Protein AF-A0A8J1VMK1-F1 (afdb_monomer)

Radius of gyration: 32.31 Å; Cα contacts (8 Å, |Δi|>4): 1874; chains: 1; bounding box: 85×98×77 Å

Foldseek 3Di:
DDDDDDDDDDDLAWWFPDPLQDDQDAAPVRQKTKDKDWAFFPLVVLVVVLVVVPGDRRTGGSRNSQVSLCVVPPPLSLVVTFIFIWMWMAGNVQQKIKTDGAQLQLQWKKWFADPPRDTDIDSDPLVVLVVPDFWDAPLVCLQLVCLQAAQDHRTPRMGTQFHQKMWMDHVVGFIDIFHQDDDDFFFLPDDDPDDLVRLLQLLLVLLLVLLQRQQEIQFAEAAEFFLAPLSLLSLLSVLVCLVVVNHHRHNDDSPAFHEYFYEAEPVVLVQGRVVSRVVSCVVSVHHYDYYYDYQQQLLVQLLVLLVLLVHFFLFSLLSVLLVRLLVCLVVRAQEYAYRALLCLLQVQDLLLPLLLLCDDGPPPPDDNVVSVVVSVVSLVVVVVVLVLLQFDQPPQADDLLRNRSLLSVSCRQRDHLVQWDPVSCVVCVLHHSSLSLVLNDDLFLSLCSNGTDRSSLSSSRSCSRGNRNSPCSRSNHDRSNCSSNHHYDYSSPRCVSSSSSSHDISCCQWPDPVPRDIDGSNSSLSSSVVRGDPSNSPDRDDDSGDRQFAACPTSNVVSLPVQLDPVLQVVSVTGDNVSLVVLSCQSQLNDDPDDPPPDDDDDPDDDCDDPDDDDPRTHDSNSSSVSSSSSSVSSCQDPVVCVVSVDHNDDDDDDDDDPDDDDDDDDRDDPWSWRFFKAWAADPPDDDDAAFDWDQKGKIAHDPSTSFHAWIWMWFAQDLQKIKIWIAGDQFATADQQQFPFPGRTAIWGFNDDDRPQQKTKIWRDQDPPCRVQPVQQKTKIWIFHRNIHTKIWIWMARHPVGDIDTDKIFSPSGAWTDTPQAIKGKIFADPQKFKAKDWPALDDSHQAQHKDKDACADPVRDGCVPHPVNVGDDIKIKIGGHPPDDQDKIKIKGWSHNAIKMKDRNNSPNDPPGGMIMIDGRHHIGMMMMGIGSDPVVVVVVVCSGSPPPPPPPPVCVCVLVPVDDDDDDDDPDPVVCVVCVVVVCVVVVPDPSDDSPVVVVDVVDDDDDDPDDDWDWDADPVPRDIDTDDDDDDDDDDDDDDDDD

Solvent-accessible surface area (backbone atoms only — not comparable to full-atom values): 58786 Å² total; per-residue (Å²): 131,90,86,84,86,86,85,86,67,86,84,82,78,42,52,38,83,54,81,64,46,52,58,65,38,62,42,95,86,63,47,37,39,34,40,67,48,71,48,46,46,63,39,68,64,54,47,53,56,41,43,76,73,68,54,78,76,90,48,74,24,41,67,56,49,58,57,56,36,32,76,73,48,45,91,59,27,67,70,73,61,49,56,42,26,20,35,40,38,39,32,65,88,75,43,35,36,37,37,38,28,19,66,62,20,52,29,51,41,34,36,34,72,47,81,96,71,38,82,44,76,33,66,48,76,73,61,42,49,84,76,73,54,78,72,45,76,22,64,65,26,54,62,34,37,26,32,40,29,40,47,44,32,60,36,55,76,38,31,45,63,54,46,10,22,33,37,37,32,39,84,96,54,52,58,45,78,46,59,61,47,76,92,72,62,57,50,64,83,61,82,82,84,76,53,70,68,58,53,28,50,49,51,31,51,36,48,52,50,34,45,57,49,68,31,63,39,69,37,38,51,35,30,43,37,49,55,48,53,51,20,34,33,52,53,22,48,52,46,48,36,45,74,71,69,75,46,59,48,18,59,47,58,93,86,58,63,53,42,31,39,34,58,27,44,55,72,90,62,75,63,46,38,41,69,54,23,47,54,51,30,60,76,61,66,35,45,74,47,73,46,78,52,46,63,57,60,44,44,76,35,38,68,64,34,38,68,47,40,73,56,71,55,68,60,54,36,35,31,53,42,27,58,47,27,45,53,47,37,78,71,69,27,43,32,30,40,40,40,57,46,40,43,56,62,26,45,46,53,79,61,43,52,36,22,46,44,72,49,78,53,102,78,55,89,66,61,66,69,63,34,53,49,49,27,52,54,45,49,52,53,50,46,53,51,38,44,73,62,38,28,57,66,86,63,65,56,85,49,96,69,68,43,46,55,42,67,26,61,78,47,16,71,52,60,57,60,86,63,35,18,70,71,53,35,66,76,50,66,78,69,54,42,65,54,40,56,56,35,54,49,54,58,64,59,46,42,34,39,67,75,32,34,42,51,37,58,35,42,34,49,53,42,45,69,13,43,39,37,44,36,46,31,34,41,70,30,47,34,29,19,46,74,47,62,24,49,70,43,46,43,49,62,30,67,69,38,37,55,54,50,40,64,51,60,68,62,46,23,46,27,76,67,87,80,86,50,71,38,58,23,36,39,55,48,66,34,36,49,94,39,47,54,70,68,44,66,70,54,75,86,75,81,93,56,48,76,82,77,75,52,82,89,28,53,52,43,56,50,44,60,68,36,61,35,67,68,48,38,52,67,66,68,52,45,34,54,70,60,52,52,51,28,50,34,38,29,57,32,56,81,77,81,72,75,75,91,82,74,96,74,88,84,82,86,88,80,85,76,89,84,80,72,95,56,92,65,56,41,36,47,38,29,39,29,52,46,45,34,50,30,44,54,27,45,70,63,33,73,67,39,22,70,78,68,74,54,77,75,73,86,74,79,86,72,79,81,74,86,82,72,95,72,88,76,83,77,59,66,65,84,75,57,44,40,74,58,42,38,49,34,73,56,92,90,54,85,79,78,52,59,70,39,69,36,46,57,49,64,34,27,31,28,97,84,23,86,60,58,70,28,39,40,35,41,32,23,65,44,55,51,25,40,33,43,36,37,30,34,79,97,12,52,74,50,68,62,74,51,56,60,52,87,67,68,49,45,55,25,36,29,67,39,60,39,82,89,67,28,35,36,32,34,40,60,30,81,56,77,100,56,41,70,66,52,73,79,56,37,49,50,35,41,40,38,36,32,71,48,42,59,26,47,31,38,31,38,24,69,49,89,80,76,58,71,45,78,77,44,32,36,30,83,74,41,18,38,25,36,36,91,60,22,33,33,40,30,32,42,54,67,84,67,41,29,30,35,57,49,47,105,56,85,53,59,66,60,39,71,56,33,72,46,80,42,61,40,53,50,101,85,71,52,36,38,89,82,73,46,36,78,78,61,65,63,63,33,41,36,40,36,70,44,91,92,62,80,91,63,67,18,38,31,46,36,53,70,56,65,40,47,30,39,39,33,34,39,39,72,64,58,50,99,88,67,54,41,32,40,41,37,35,47,48,30,18,44,53,41,37,42,37,52,22,89,35,69,72,50,42,52,51,54,48,32,54,40,48,36,63,75,71,73,68,54,85,78,47,54,53,66,84,44,61,90,68,88,85,74,99,76,84,83,94,52,68,72,61,54,62,68,48,42,76,58,49,32,67,72,68,73,48,60,87,69,65,74,70,81,66,62,67,54,56,78,73,50,76,96,76,89,86,92,79,90,80,83,61,72,52,64,46,90,91,74,74,51,74,49,77,62,81,92,78,88,85,74,93,75,90,76,91,80,79,91,84,135

Sequence (1047 aa):
MACFIALAHCRLAINDLTPDGEQPLHSPERNIHAVVNGEIYDHETLRATLQASGYTFKGRSDSELVIALYQTHGLNFLASLRGEFALCLYDERSELFIAARDRYGIKPLFWKFGEGGRLEFGAEIKAFLGIGWEPEWDVGAMVDGGWGQDTRTLFKGVNKLRPGCYLTCRIGGTPEIRQYWDMDYPDKRAAETRKEEEMIAGVRKHLIEAVRLRLCADVPVGIYLSGGIDSSALAGIAAHLVREGGATMGSQASSDQVCCFSIGFDQASGFDESEIAQRTAEFLGVKFVKVHMGEAELAGRFEDAVYHIEHHNQDLNFVGKYALSELPRQHGYKVVLTGEGADEQFAGYPTYLPDYLREPDGWLKMEDEKRAKLVTEHDEAIKAFYQALGGTTRYFGPNKLNSLSTPAWMLAFTPPLAFFAPWVRDQFSSVNALDTVTNNLDGIALDRIMRRWHPLHSALYVWTKGHLANQFLSCLGDRVEMAHSVEARTPFLDHVLSGYVNSLPPNLKIRADGKGGYIEKFALREAVRPFVTTEIYERRKHAYAAPTQYSRDGPIRILLDRLITRDNVEALGFLDWEVVREMMGNAFGDADVEADADAGVGANGHARGNVNGDTNGEGNVYAWRMILIVAEITDWSGADCSVRTGQSLQLQPPQEPPPSSSTKYYTPAMPIVERDLTSFTLPTDHSIPKAGSSLPHFTLVSSPNATYKDFAWTLSFPLANTYRIVLTGPKRPQPPQDNVILRYKPIPFKVVSLDPTRHTAVFAFPKAGRDDFDGAGGRSRELRLDWSDQLVLSIWESESEPKSYTRLFGDVPVRSYALTEQGIMRHYNIDRSRLHLGLGERAAPLDLTGRSFQMHGTDAAMYDTYENDPLYKHTPFLISTPRGGGTRSSTYAVYHPTNSFAVWDVNRLADVPSTNFMTFTQDYGGLEEWVMVGKGVKEIVRTFAEIVGKPRLVGRDWLGYLASTMSLAESDHPPAQNLLGEWPSLCRKYDIPCSAMFVSDLLHAAFGNNQLSKLSSGYTVDEKTGNRYVFYLNKKDRKSTRLNSSH

Mean predicted aligned error: 14.87 Å

Structure (mmCIF, N/CA/C/O backbone):
data_AF-A0A8J1VMK1-F1
#
_entry.id   AF-A0A8J1VMK1-F1
#
loop_
_atom_site.group_PDB
_atom_site.id
_atom_site.type_symbol
_atom_site.label_atom_id
_atom_site.label_alt_id
_atom_site.label_comp_id
_atom_site.label_asym_id
_atom_site.label_entity_id
_atom_site.label_seq_id
_atom_site.pdbx_PDB_ins_code
_atom_site.Cartn_x
_atom_site.Cartn_y
_atom_site.Cartn_z
_atom_site.occupancy
_atom_site.B_iso_or_equiv
_atom_site.auth_seq_id
_atom_site.auth_comp_id
_atom_site.auth_asym_id
_atom_site.auth_atom_id
_atom_site.pdbx_PDB_model_num
ATOM 1 N N . MET A 1 1 ? -31.924 4.574 -21.785 1.00 42.09 1 MET A N 1
ATOM 2 C CA . MET A 1 1 ? -31.649 3.245 -21.201 1.00 42.09 1 MET A CA 1
ATOM 3 C C . MET A 1 1 ? -31.925 3.328 -19.712 1.00 42.09 1 MET A C 1
ATOM 5 O O . MET A 1 1 ? -31.598 4.353 -19.129 1.00 42.09 1 MET A O 1
ATOM 9 N N . ALA A 1 2 ? -32.583 2.333 -19.118 1.00 48.62 2 ALA A N 1
ATOM 10 C CA . ALA A 1 2 ? -32.664 2.244 -17.661 1.00 48.62 2 ALA A CA 1
ATOM 11 C C . ALA A 1 2 ? -31.283 1.820 -17.139 1.00 48.62 2 ALA A C 1
ATOM 13 O O . ALA A 1 2 ? -30.710 0.869 -17.667 1.00 48.62 2 ALA A O 1
ATOM 14 N N . CYS A 1 3 ? -30.731 2.558 -16.178 1.00 61.62 3 CYS A N 1
ATOM 15 C CA . CYS A 1 3 ? -29.519 2.151 -15.478 1.00 61.62 3 CYS A CA 1
ATOM 16 C C . CYS A 1 3 ? -29.941 1.239 -14.322 1.00 61.62 3 CYS A C 1
ATOM 18 O O . CYS A 1 3 ? -30.835 1.600 -13.558 1.00 61.62 3 CYS A O 1
ATOM 20 N N . PHE A 1 4 ? -29.350 0.050 -14.239 1.00 77.81 4 PHE A N 1
ATOM 21 C CA . PHE A 1 4 ? -29.630 -0.923 -13.187 1.00 77.81 4 PHE A CA 1
ATOM 22 C C . PHE A 1 4 ? -28.395 -1.072 -12.31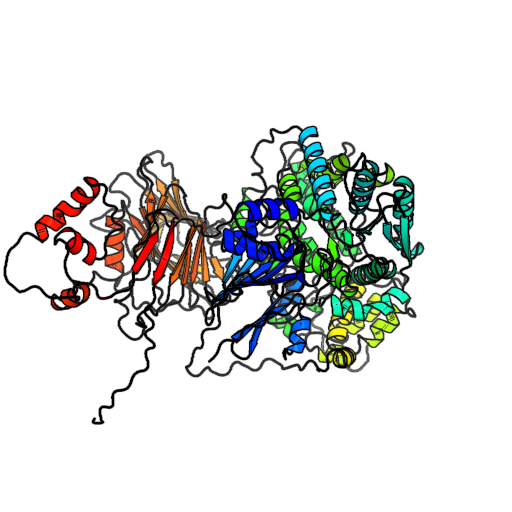0 1.00 77.81 4 PHE A C 1
ATOM 24 O O . PHE A 1 4 ? -27.276 -1.117 -12.819 1.00 77.81 4 PHE A O 1
ATOM 31 N N . ILE A 1 5 ? -28.613 -1.162 -11.001 1.00 87.75 5 ILE A N 1
ATOM 32 C CA . ILE A 1 5 ? -27.562 -1.370 -10.008 1.00 87.75 5 ILE A CA 1
ATOM 33 C C . ILE A 1 5 ? -27.861 -2.674 -9.288 1.00 87.75 5 ILE A C 1
ATOM 35 O O . ILE A 1 5 ? -29.003 -2.935 -8.910 1.00 87.75 5 ILE A O 1
ATOM 39 N N . ALA A 1 6 ? -26.826 -3.488 -9.116 1.00 91.62 6 ALA A N 1
ATOM 40 C CA . ALA A 1 6 ? -26.886 -4.734 -8.378 1.00 91.62 6 ALA A CA 1
ATOM 41 C C . ALA A 1 6 ? -25.743 -4.759 -7.364 1.00 91.62 6 ALA A C 1
ATOM 43 O O . ALA A 1 6 ? -24.586 -4.554 -7.724 1.00 91.62 6 ALA A O 1
ATOM 44 N N . LEU A 1 7 ? -26.085 -5.012 -6.103 1.00 94.62 7 LEU A N 1
ATOM 45 C CA . LEU A 1 7 ? -25.136 -5.310 -5.037 1.00 94.62 7 LEU A CA 1
ATOM 46 C C . LEU A 1 7 ? -25.435 -6.724 -4.548 1.00 94.62 7 LEU A C 1
ATOM 48 O O . LEU A 1 7 ? -26.581 -7.034 -4.222 1.00 94.62 7 LEU A O 1
ATOM 52 N N . ALA A 1 8 ? -24.413 -7.571 -4.512 1.00 94.19 8 ALA A N 1
ATOM 53 C CA . ALA A 1 8 ? -24.503 -8.944 -4.037 1.00 94.19 8 ALA A CA 1
ATOM 54 C C . ALA A 1 8 ? -23.450 -9.172 -2.952 1.00 94.19 8 ALA A C 1
ATOM 56 O O . ALA A 1 8 ? -22.372 -8.580 -2.993 1.00 94.19 8 ALA A O 1
ATOM 57 N N . HIS A 1 9 ? -23.770 -10.021 -1.979 1.00 96.12 9 HIS A N 1
ATOM 58 C CA . HIS A 1 9 ? -22.901 -10.293 -0.842 1.00 96.12 9 HIS A CA 1
ATOM 59 C C . HIS A 1 9 ? -23.023 -11.758 -0.414 1.00 96.12 9 HIS A C 1
ATOM 61 O O . HIS A 1 9 ? -24.131 -12.272 -0.262 1.00 96.12 9 HIS A O 1
ATOM 67 N N . CYS A 1 10 ? -21.885 -12.419 -0.196 1.00 94.44 10 CYS A N 1
ATOM 68 C CA . CYS A 1 10 ? -21.809 -13.748 0.406 1.00 94.44 10 CYS A CA 1
ATOM 69 C C . CYS A 1 10 ? -21.276 -13.600 1.834 1.00 94.44 10 CYS A C 1
ATOM 71 O O . CYS A 1 10 ? -20.187 -13.070 2.034 1.00 94.44 10 CYS A O 1
ATOM 73 N N . ARG A 1 11 ? -22.063 -14.009 2.835 1.00 95.44 11 ARG A N 1
ATOM 74 C CA . ARG A 1 11 ? -21.823 -13.631 4.233 1.00 95.44 11 ARG A CA 1
ATOM 75 C C . ARG A 1 11 ? -21.078 -14.704 5.026 1.00 95.44 11 ARG A C 1
ATOM 77 O O . ARG A 1 11 ? -21.621 -15.779 5.268 1.00 95.44 11 ARG A O 1
ATOM 84 N N . LEU A 1 12 ? -19.922 -14.336 5.579 1.00 96.31 12 LEU A N 1
ATOM 85 C CA . LEU A 1 12 ? -19.349 -14.981 6.762 1.00 96.31 12 LEU A CA 1
ATOM 86 C C . LEU A 1 12 ? -19.853 -14.254 8.020 1.00 96.31 12 LEU A C 1
ATOM 88 O O . LEU A 1 12 ? -19.421 -13.150 8.325 1.00 96.31 12 LEU A O 1
ATOM 92 N N . ALA A 1 13 ? -20.814 -14.839 8.739 1.00 96.06 13 ALA A N 1
ATOM 93 C CA . ALA A 1 13 ? -21.380 -14.202 9.932 1.00 96.06 13 ALA A CA 1
ATOM 94 C C . ALA A 1 13 ? -20.422 -14.310 11.139 1.00 96.06 13 ALA A C 1
ATOM 96 O O . ALA A 1 13 ? -20.173 -15.429 11.618 1.00 96.06 13 ALA A O 1
ATOM 97 N N . ILE A 1 14 ? -19.918 -13.153 11.595 1.00 95.56 14 ILE A N 1
ATOM 98 C CA . ILE A 1 14 ? -18.966 -12.976 12.709 1.00 95.56 14 ILE A CA 1
ATOM 99 C C . ILE A 1 14 ? -19.572 -12.110 13.816 1.00 95.56 14 ILE A C 1
ATOM 101 O O . ILE A 1 14 ? -19.680 -12.585 14.940 1.00 95.56 14 ILE A O 1
ATOM 105 N N . ASN A 1 15 ? -19.992 -10.885 13.486 1.00 93.56 15 ASN A N 1
ATOM 106 C CA . ASN A 1 15 ? -20.695 -9.972 14.386 1.00 93.56 15 ASN A CA 1
ATOM 107 C C . ASN A 1 15 ? -22.160 -9.833 13.963 1.00 93.56 15 ASN A C 1
ATOM 109 O O . ASN A 1 15 ? -22.461 -9.587 12.792 1.00 93.56 15 ASN A O 1
ATOM 113 N N . ASP A 1 16 ? -23.062 -10.021 14.929 1.00 94.25 16 ASP A N 1
ATOM 114 C CA . ASP A 1 16 ? -24.509 -10.157 14.766 1.00 94.25 16 ASP A CA 1
ATOM 115 C C . ASP A 1 16 ? -24.919 -11.363 13.912 1.00 94.25 16 ASP A C 1
ATOM 117 O O . ASP A 1 16 ? -25.191 -11.259 12.719 1.00 94.25 16 ASP A O 1
ATOM 121 N N . LEU A 1 17 ? -25.018 -12.541 14.529 1.00 95.31 17 LEU A N 1
ATOM 122 C CA . LEU A 1 17 ? -25.386 -13.783 13.832 1.00 95.31 17 LEU A CA 1
ATOM 123 C C . LEU A 1 17 ? -26.864 -13.859 13.407 1.00 95.31 17 LEU A C 1
ATOM 125 O O . LEU A 1 17 ? -27.291 -14.873 12.851 1.00 95.31 17 LEU A O 1
ATOM 129 N N . THR A 1 18 ? -27.655 -12.823 13.681 1.00 95.50 18 THR A N 1
ATOM 130 C CA . THR A 1 18 ? -29.077 -12.789 13.338 1.00 95.50 18 THR A CA 1
ATOM 131 C C . THR A 1 18 ? -29.293 -12.410 11.861 1.00 95.50 18 THR A C 1
ATOM 133 O O . THR A 1 18 ? -28.364 -11.931 11.192 1.00 95.50 18 THR A O 1
ATOM 136 N N . PRO A 1 19 ? -30.524 -12.578 11.334 1.00 93.50 19 PRO A N 1
ATOM 137 C CA . PRO A 1 19 ? -30.892 -12.082 10.006 1.00 93.50 19 PRO A CA 1
ATOM 138 C C . PRO A 1 19 ? -30.741 -10.563 9.842 1.00 93.50 19 PRO A C 1
ATOM 140 O O . PRO A 1 19 ? -30.679 -10.072 8.719 1.00 93.50 19 PRO A O 1
ATOM 143 N N . ASP A 1 20 ? -30.670 -9.791 10.932 1.00 92.50 20 ASP A N 1
ATOM 144 C CA . ASP A 1 20 ? -30.541 -8.334 10.839 1.00 92.50 20 ASP A CA 1
ATOM 145 C C . ASP A 1 20 ? -29.162 -7.876 10.364 1.00 92.50 20 ASP A C 1
ATOM 147 O O . ASP A 1 20 ? -29.063 -6.787 9.800 1.00 92.50 20 ASP A O 1
ATOM 151 N N . GLY A 1 21 ? -28.138 -8.723 10.491 1.00 92.00 21 GLY A N 1
ATOM 152 C CA . GLY A 1 21 ? -26.821 -8.485 9.904 1.00 92.00 21 GLY A CA 1
ATOM 153 C C . GLY A 1 21 ? -26.667 -8.962 8.451 1.00 92.00 21 GLY A C 1
ATOM 154 O O . GLY A 1 21 ? -25.563 -8.888 7.908 1.00 92.00 21 GLY A O 1
ATOM 155 N N . GLU A 1 22 ? -27.715 -9.506 7.815 1.00 94.75 22 GLU A N 1
ATOM 156 C CA . GLU A 1 22 ? -27.664 -9.851 6.388 1.00 94.75 22 GLU A CA 1
ATOM 157 C C . GLU A 1 22 ? -27.474 -8.605 5.515 1.00 94.75 22 GLU A C 1
ATOM 159 O O . GLU A 1 22 ? -28.005 -7.532 5.801 1.00 94.75 22 GLU A O 1
ATOM 164 N N . GLN A 1 23 ? -26.714 -8.764 4.428 1.00 96.06 23 GLN A N 1
ATOM 165 C CA . GLN A 1 23 ? -26.406 -7.690 3.488 1.00 96.06 23 GLN A CA 1
ATOM 166 C C . GLN A 1 23 ? -26.941 -8.036 2.083 1.00 96.06 23 GLN A C 1
ATOM 168 O O . GLN A 1 23 ? -26.947 -9.221 1.737 1.00 96.06 23 GLN A O 1
ATOM 173 N N . PRO A 1 24 ? -27.349 -7.058 1.247 1.00 96.69 24 PRO A N 1
ATOM 174 C CA . PRO A 1 24 ? -27.127 -5.616 1.391 1.00 96.69 24 PRO A CA 1
ATOM 175 C C . PRO A 1 24 ? -27.840 -4.966 2.580 1.00 96.69 24 PRO A C 1
ATOM 177 O O . PRO A 1 24 ? -29.008 -5.223 2.855 1.00 9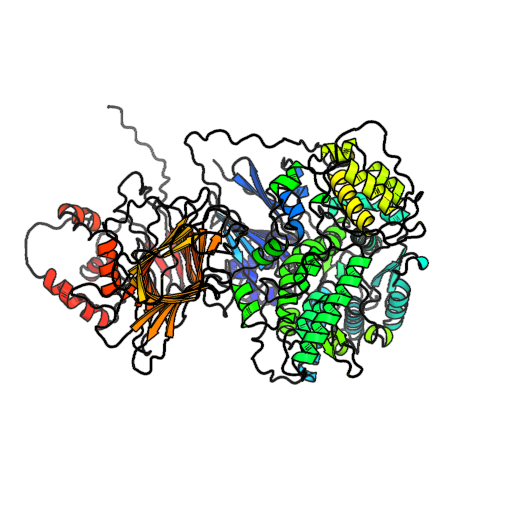6.69 24 PRO A O 1
ATOM 180 N N . LEU A 1 25 ? -27.111 -4.104 3.277 1.00 96.00 25 LEU A N 1
ATOM 181 C CA . LEU A 1 25 ? -27.638 -3.255 4.334 1.00 96.00 25 LEU A CA 1
ATOM 182 C C . LEU A 1 25 ? -28.448 -2.123 3.709 1.00 96.00 25 LEU A C 1
ATOM 184 O O . LEU A 1 25 ? -28.129 -1.649 2.617 1.00 96.00 25 LEU A O 1
ATOM 188 N N . HIS A 1 26 ? -29.471 -1.664 4.423 1.00 95.00 26 HIS A N 1
ATOM 189 C CA . HIS A 1 26 ? -30.363 -0.607 3.962 1.00 95.00 26 HIS A CA 1
ATOM 190 C C . HIS A 1 26 ? -30.549 0.454 5.041 1.00 95.00 26 HIS A C 1
ATOM 192 O O . HIS A 1 26 ? -30.735 0.109 6.208 1.00 95.00 26 HIS A O 1
ATOM 198 N N . SER A 1 27 ? -30.569 1.730 4.647 1.00 93.62 27 SER A N 1
ATOM 199 C CA . SER A 1 27 ? -31.018 2.802 5.542 1.00 93.62 27 SER A CA 1
ATOM 200 C C . SER A 1 27 ? -32.469 2.585 5.990 1.00 93.62 27 SER A C 1
ATOM 202 O O . SER A 1 27 ? -33.232 1.910 5.285 1.00 93.62 27 SER A O 1
ATOM 204 N N . PRO A 1 28 ? -32.901 3.195 7.111 1.00 88.75 28 PRO A N 1
ATOM 205 C CA . PRO A 1 28 ? -34.299 3.159 7.543 1.00 88.75 28 PRO A CA 1
ATOM 206 C C . PRO A 1 28 ? -35.286 3.601 6.450 1.00 88.75 28 PRO A C 1
ATOM 208 O O . PRO A 1 28 ? -36.349 3.003 6.287 1.00 88.75 28 PRO A O 1
ATOM 211 N N . GLU A 1 29 ? -34.917 4.599 5.641 1.00 88.94 29 GLU A N 1
ATOM 212 C CA . GLU A 1 29 ? -35.716 5.083 4.508 1.00 88.94 29 GLU A CA 1
ATOM 213 C C . GLU A 1 29 ? -35.550 4.248 3.224 1.00 88.94 29 GLU A C 1
ATOM 215 O O . GLU A 1 29 ? -36.200 4.544 2.222 1.00 88.94 29 GLU A O 1
ATOM 220 N N . ARG A 1 30 ? -34.695 3.216 3.247 1.00 89.94 30 ARG A N 1
ATOM 221 C CA . ARG A 1 30 ? -34.377 2.285 2.146 1.00 89.94 30 ARG A CA 1
ATOM 222 C C . ARG A 1 30 ? -33.949 2.958 0.840 1.00 89.94 30 ARG A C 1
ATOM 224 O O . ARG A 1 30 ? -34.329 2.506 -0.230 1.00 89.94 30 ARG A O 1
ATOM 231 N N . ASN A 1 31 ? -33.163 4.021 0.954 1.00 92.06 31 ASN A N 1
ATOM 232 C CA . ASN A 1 31 ? -32.619 4.794 -0.167 1.00 92.06 31 ASN A CA 1
ATOM 233 C C . ASN A 1 31 ? -31.080 4.786 -0.215 1.00 92.06 31 ASN A C 1
ATOM 235 O O . ASN A 1 31 ? -30.487 5.404 -1.095 1.00 92.06 31 ASN A O 1
ATOM 239 N N . ILE A 1 32 ? -30.434 4.192 0.790 1.00 95.81 32 ILE A N 1
ATOM 240 C CA . ILE A 1 32 ? -28.989 3.976 0.848 1.00 95.81 32 ILE A CA 1
ATOM 241 C C . ILE A 1 32 ? -28.779 2.486 1.067 1.00 95.81 32 ILE A C 1
ATOM 243 O O . ILE A 1 32 ? -29.403 1.890 1.948 1.00 95.81 32 ILE A O 1
ATOM 247 N N . HIS A 1 33 ? -27.914 1.901 0.250 1.00 96.69 33 HIS A N 1
ATOM 248 C CA . HIS A 1 33 ? -27.690 0.465 0.156 1.00 96.69 33 HIS A CA 1
ATOM 249 C C . HIS A 1 33 ? -26.198 0.214 0.272 1.00 96.69 33 HIS A C 1
ATOM 251 O O . HIS A 1 33 ? -25.437 0.875 -0.427 1.00 96.69 33 HIS A O 1
ATOM 257 N N . ALA A 1 34 ? -25.766 -0.718 1.115 1.00 97.62 34 ALA A N 1
ATOM 258 C CA . ALA A 1 34 ? -24.345 -1.007 1.270 1.00 97.62 34 ALA A CA 1
ATOM 259 C C . ALA A 1 34 ? -24.061 -2.506 1.352 1.00 97.62 34 ALA A C 1
ATOM 261 O O . ALA A 1 34 ? -24.830 -3.262 1.939 1.00 97.62 34 ALA A O 1
ATOM 262 N N . VAL A 1 35 ? -22.931 -2.917 0.788 1.00 98.25 35 VAL A N 1
ATOM 263 C CA . VAL A 1 35 ? -22.286 -4.204 1.058 1.00 98.25 35 VAL A CA 1
ATOM 264 C C . VAL A 1 35 ? -20.875 -3.939 1.571 1.00 98.25 35 VAL A C 1
ATOM 266 O O . VAL A 1 35 ? -20.202 -3.022 1.098 1.00 98.25 35 VAL A O 1
ATOM 269 N N . VAL A 1 36 ? -20.443 -4.709 2.559 1.00 98.06 36 VAL A N 1
ATOM 270 C CA . VAL A 1 36 ? -19.217 -4.514 3.329 1.00 98.06 36 VAL A CA 1
ATOM 271 C C . VAL A 1 36 ? -18.596 -5.885 3.561 1.00 98.06 36 VAL A C 1
ATOM 273 O O . VAL A 1 36 ? -19.183 -6.725 4.238 1.00 98.06 36 VAL A O 1
ATOM 276 N N . ASN A 1 37 ? -17.410 -6.097 2.999 1.00 97.56 37 ASN A N 1
ATOM 277 C CA . ASN A 1 37 ? -16.522 -7.196 3.352 1.00 97.56 37 ASN A CA 1
ATOM 278 C C . ASN A 1 37 ? -15.490 -6.678 4.356 1.00 97.56 37 ASN A C 1
ATOM 280 O O . ASN A 1 37 ? -14.681 -5.825 3.990 1.00 97.56 37 ASN A O 1
ATOM 284 N N . GLY A 1 38 ? -15.512 -7.186 5.586 1.00 95.88 38 GLY A N 1
ATOM 285 C CA . GLY A 1 38 ? -14.562 -6.846 6.643 1.00 95.88 38 GLY A CA 1
ATOM 286 C C . GLY A 1 38 ? -15.235 -6.414 7.942 1.00 95.88 38 GLY A C 1
ATOM 287 O O . GLY A 1 38 ? -16.424 -6.652 8.136 1.00 95.88 38 GLY A O 1
ATOM 288 N N . GLU A 1 39 ? -14.458 -5.776 8.812 1.00 96.94 39 GLU A N 1
ATOM 289 C CA . GLU A 1 39 ? -14.811 -5.505 10.204 1.00 96.94 39 GLU A CA 1
ATOM 290 C C . GLU A 1 39 ? -14.524 -4.044 10.574 1.00 96.94 39 GLU A C 1
ATOM 292 O O . GLU A 1 39 ? -13.427 -3.511 10.344 1.00 96.94 39 GLU A O 1
ATOM 297 N N . ILE A 1 40 ? -15.509 -3.398 11.201 1.00 97.12 40 ILE A N 1
ATOM 298 C CA . ILE A 1 40 ? -15.378 -2.063 11.788 1.00 97.12 40 ILE A CA 1
ATOM 299 C C . ILE A 1 40 ? -15.185 -2.213 13.300 1.00 97.12 40 ILE A C 1
ATOM 301 O O . ILE A 1 40 ? -16.105 -2.498 14.064 1.00 97.12 40 ILE A O 1
ATOM 305 N N . TYR A 1 41 ? -13.956 -1.983 13.748 1.00 95.94 41 TYR A N 1
ATOM 306 C CA . TYR A 1 41 ? -13.568 -2.044 15.150 1.00 95.94 41 TYR A CA 1
ATOM 307 C C . TYR A 1 41 ? -14.057 -0.828 15.940 1.00 95.94 41 TYR A C 1
ATOM 309 O O . TYR A 1 41 ? -14.330 0.239 15.389 1.00 95.94 41 TYR A O 1
ATOM 317 N N . ASP A 1 42 ? -14.122 -0.991 17.266 1.00 90.50 42 ASP A N 1
ATOM 318 C CA . ASP A 1 42 ? -14.670 0.016 18.192 1.00 90.50 42 ASP A CA 1
ATOM 319 C C . ASP A 1 42 ? -16.128 0.401 17.850 1.00 90.50 42 ASP A C 1
ATOM 321 O O . ASP A 1 42 ? -16.596 1.518 18.094 1.00 90.50 42 ASP A O 1
ATOM 325 N N . HIS A 1 43 ? -16.868 -0.551 17.263 1.00 90.94 43 HIS A N 1
ATOM 326 C CA . HIS A 1 43 ? -18.217 -0.317 16.761 1.00 90.94 43 HIS A CA 1
ATOM 327 C C . HIS A 1 43 ? -19.213 0.054 17.861 1.00 90.94 43 HIS A C 1
ATOM 329 O O . HIS A 1 43 ? -20.165 0.776 17.581 1.00 90.94 43 HIS A O 1
ATOM 335 N N . GLU A 1 44 ? -19.016 -0.390 19.105 1.00 89.88 44 GLU A N 1
ATOM 336 C CA . GLU A 1 44 ? -19.896 -0.037 20.227 1.00 89.88 44 GLU A CA 1
ATOM 337 C C . GLU A 1 44 ? -19.830 1.463 20.551 1.00 89.88 44 GLU A C 1
ATOM 339 O O . GLU A 1 44 ? -20.869 2.112 20.699 1.00 89.88 44 GLU A O 1
ATOM 344 N N . THR A 1 45 ? -18.623 2.038 20.577 1.00 91.25 45 THR A N 1
ATOM 345 C CA . THR A 1 45 ? -18.400 3.473 20.812 1.00 91.25 45 THR A CA 1
ATOM 346 C C . THR A 1 45 ? -18.982 4.314 19.674 1.00 91.25 45 THR A C 1
ATOM 348 O O . THR A 1 45 ? -19.693 5.301 19.911 1.00 91.25 45 THR A O 1
ATOM 351 N N . LEU A 1 46 ? -18.730 3.906 18.425 1.00 91.44 46 LEU A N 1
ATOM 352 C CA . LEU A 1 46 ? -19.274 4.573 17.238 1.00 91.44 46 LEU A CA 1
ATOM 353 C C . LEU A 1 46 ? -20.805 4.509 17.218 1.00 91.44 46 LEU A C 1
ATOM 355 O O . LEU A 1 46 ? -21.472 5.523 17.007 1.00 91.44 46 LEU A O 1
ATOM 359 N N . ARG A 1 47 ? -21.372 3.338 17.512 1.00 94.19 47 ARG A N 1
ATOM 360 C CA . ARG A 1 47 ? -22.818 3.116 17.594 1.00 94.19 47 ARG A CA 1
ATOM 361 C C . ARG A 1 47 ? -23.464 4.003 18.649 1.00 94.19 47 ARG A C 1
ATOM 363 O O . ARG A 1 47 ? -24.439 4.676 18.328 1.00 94.19 47 ARG A O 1
ATOM 370 N N . ALA A 1 48 ? -22.910 4.066 19.860 1.00 93.50 48 ALA A N 1
ATOM 371 C CA . ALA A 1 48 ? -23.427 4.928 20.923 1.00 93.50 48 ALA A CA 1
ATOM 372 C C . ALA A 1 48 ? -23.438 6.411 20.503 1.00 93.50 48 ALA A C 1
ATOM 374 O O . ALA A 1 48 ? -24.420 7.121 20.731 1.00 93.50 48 ALA A O 1
ATOM 375 N N . THR A 1 49 ? -22.382 6.864 19.821 1.00 91.94 49 THR A N 1
ATOM 376 C CA . THR A 1 49 ? -22.272 8.238 19.298 1.00 91.94 49 THR A CA 1
ATOM 377 C C . THR A 1 49 ? -23.333 8.535 18.229 1.00 91.94 49 THR A C 1
ATOM 379 O O . THR A 1 49 ? -23.967 9.595 18.239 1.00 91.94 49 THR A O 1
ATOM 382 N N . LEU A 1 50 ? -23.575 7.589 17.321 1.00 92.50 50 LEU A N 1
ATOM 383 C CA . LEU A 1 50 ? -24.551 7.730 16.235 1.00 92.50 50 LEU A CA 1
ATOM 384 C C . LEU A 1 50 ? -26.000 7.627 16.732 1.00 92.50 50 LEU A C 1
ATOM 386 O O . LEU A 1 50 ? -26.859 8.380 16.275 1.00 92.50 50 LEU A O 1
ATOM 390 N N . GLN A 1 51 ? -26.262 6.775 17.726 1.00 93.69 51 GLN A N 1
ATOM 391 C CA . GLN A 1 51 ? -27.555 6.709 18.417 1.00 93.69 51 GLN A CA 1
ATOM 392 C C . GLN A 1 51 ? -27.872 8.021 19.135 1.00 93.69 51 GLN A C 1
ATOM 394 O O . GLN A 1 51 ? -28.983 8.534 19.014 1.00 93.69 51 GLN A O 1
ATOM 399 N N . ALA A 1 52 ? -26.889 8.610 19.825 1.00 91.00 52 ALA A N 1
ATOM 400 C CA . ALA A 1 52 ? -27.044 9.923 20.451 1.00 91.00 52 ALA A CA 1
ATOM 401 C C . ALA A 1 52 ? -27.321 11.044 19.429 1.00 91.00 52 ALA A C 1
ATOM 403 O O . ALA A 1 52 ? -27.947 12.045 19.770 1.00 91.00 52 ALA A O 1
ATOM 404 N N . SER A 1 53 ? -26.908 10.853 18.172 1.00 85.69 53 SER A N 1
ATOM 405 C CA . SER A 1 53 ? -27.174 11.764 17.050 1.00 85.69 53 SER A CA 1
ATOM 406 C C . SER A 1 53 ? -28.514 11.493 16.344 1.00 85.69 53 SER A C 1
ATOM 408 O O . SER A 1 53 ? -28.861 12.198 15.399 1.00 85.69 53 SER A O 1
ATOM 410 N N . GLY A 1 54 ? -29.286 10.499 16.804 1.00 89.31 54 GLY A N 1
ATOM 411 C CA . GLY A 1 54 ? -30.633 10.188 16.316 1.00 89.31 54 GLY A CA 1
ATOM 412 C C . GLY A 1 54 ? -30.726 9.050 15.294 1.00 89.31 54 GLY A C 1
ATOM 413 O O . GLY A 1 54 ? -31.832 8.757 14.838 1.00 89.31 54 GLY A O 1
ATOM 414 N N . TYR A 1 55 ? -29.622 8.381 14.940 1.00 91.25 55 TYR A N 1
ATOM 415 C CA . TYR A 1 55 ? -29.678 7.224 14.041 1.00 91.25 55 TYR A CA 1
ATOM 416 C C . TYR A 1 55 ? -30.272 6.002 14.757 1.00 91.25 55 TYR A C 1
ATOM 418 O O . TYR A 1 55 ? -29.846 5.629 15.853 1.00 91.25 55 TYR A O 1
ATOM 426 N N . THR A 1 56 ? -31.247 5.350 14.121 1.00 91.62 56 THR A N 1
ATOM 427 C CA . THR A 1 56 ? -31.876 4.129 14.642 1.00 91.62 56 THR A CA 1
ATOM 428 C C . THR A 1 56 ? -31.308 2.916 13.922 1.00 91.62 56 THR A C 1
ATOM 430 O O . THR A 1 56 ? -31.582 2.715 12.743 1.00 91.62 56 THR A O 1
ATOM 433 N N . PHE A 1 57 ? -30.534 2.109 14.643 1.00 93.19 57 PHE A N 1
ATOM 434 C CA . PHE A 1 57 ? -29.970 0.875 14.106 1.00 93.19 57 PHE A CA 1
ATOM 435 C C . PHE A 1 57 ? -31.006 -0.246 14.051 1.00 93.19 57 PHE A C 1
ATOM 437 O O . PHE A 1 57 ? -31.793 -0.409 14.987 1.00 93.19 57 PHE A O 1
ATOM 444 N N . LYS A 1 58 ? -30.963 -1.035 12.977 1.00 92.06 58 LYS A N 1
ATOM 445 C CA . LYS A 1 58 ? -31.781 -2.236 12.807 1.00 92.06 58 LYS A CA 1
ATOM 446 C C . LYS A 1 58 ? -31.198 -3.420 13.577 1.00 92.06 58 LYS A C 1
ATOM 448 O O . LYS A 1 58 ? -31.934 -4.092 14.291 1.00 92.06 58 LYS A O 1
ATOM 453 N N . GLY A 1 59 ? -29.897 -3.661 13.425 1.00 89.88 59 GLY A N 1
ATOM 454 C CA . GLY A 1 59 ? -29.199 -4.810 13.999 1.00 89.88 59 GLY A CA 1
ATOM 455 C C . GLY A 1 59 ? -28.013 -4.402 14.862 1.00 89.88 59 GLY A C 1
ATOM 456 O O . GLY A 1 59 ? -27.819 -3.226 15.183 1.00 89.88 59 GLY A O 1
ATOM 457 N N . ARG A 1 60 ? -27.194 -5.383 15.243 1.00 92.69 60 ARG A N 1
ATOM 458 C CA . ARG A 1 60 ? -25.924 -5.180 15.958 1.00 92.69 60 ARG A CA 1
ATOM 459 C C . ARG A 1 60 ? -24.696 -5.308 15.059 1.00 92.69 60 ARG A C 1
ATOM 461 O O . ARG A 1 60 ? -23.606 -5.022 15.543 1.00 92.69 60 ARG A O 1
ATOM 468 N N . SER A 1 61 ? -24.869 -5.649 13.780 1.00 95.06 61 SER A N 1
ATOM 469 C CA . SER A 1 61 ? -23.762 -5.719 12.821 1.00 95.06 61 SER A CA 1
ATOM 470 C C . SER A 1 61 ? -22.974 -4.407 12.797 1.00 95.06 61 SER A C 1
ATOM 472 O O . SER A 1 61 ? -23.537 -3.314 12.691 1.00 95.06 61 SER A O 1
ATOM 474 N N . ASP A 1 62 ? -21.658 -4.522 12.912 1.00 96.19 62 ASP A N 1
ATOM 475 C CA . ASP A 1 62 ? -20.690 -3.439 12.773 1.00 96.19 62 ASP A CA 1
ATOM 476 C C . ASP A 1 62 ? -20.789 -2.782 11.385 1.00 96.19 62 ASP A C 1
ATOM 478 O O . ASP A 1 62 ? -20.745 -1.558 11.276 1.00 96.19 62 ASP A O 1
ATOM 482 N N . SER A 1 63 ? -21.063 -3.570 10.341 1.00 96.69 63 SER A N 1
ATOM 483 C CA . SER A 1 63 ? -21.203 -3.100 8.959 1.00 96.69 63 SER A CA 1
ATOM 484 C C . SER A 1 63 ? -22.329 -2.066 8.770 1.00 96.69 63 SER A C 1
ATOM 486 O O . SER A 1 63 ? -22.233 -1.211 7.887 1.00 96.69 63 SER A O 1
ATOM 488 N N . GLU A 1 64 ? -23.370 -2.059 9.618 1.00 96.31 64 GLU A N 1
ATOM 489 C CA . GLU A 1 64 ? -24.440 -1.041 9.577 1.00 96.31 64 GLU A CA 1
ATOM 490 C C . GLU A 1 64 ? -23.909 0.378 9.863 1.00 96.31 64 GLU A C 1
ATOM 492 O O . GLU A 1 64 ? -24.478 1.370 9.394 1.00 96.31 64 GLU A O 1
ATOM 497 N N . LEU A 1 65 ? -22.766 0.496 10.552 1.00 96.00 65 LEU A N 1
ATOM 498 C CA . LEU A 1 65 ? -22.102 1.778 10.791 1.00 96.00 65 LEU A CA 1
ATOM 499 C C . LEU A 1 65 ? -21.744 2.509 9.499 1.00 96.00 65 LEU A C 1
ATOM 501 O O . LEU A 1 65 ? -21.728 3.736 9.503 1.00 96.00 65 LEU A O 1
ATOM 505 N N . VAL A 1 66 ? -21.498 1.799 8.393 1.00 96.75 66 VAL A N 1
ATOM 506 C CA . VAL A 1 66 ? -21.213 2.420 7.089 1.00 96.75 66 VAL A CA 1
ATOM 507 C C . VAL A 1 66 ? -22.359 3.331 6.657 1.00 96.75 66 VAL A C 1
ATOM 509 O O . VAL A 1 66 ? -22.125 4.479 6.278 1.00 96.75 66 VAL A O 1
ATOM 512 N N . ILE A 1 67 ? -23.602 2.854 6.765 1.00 95.94 67 ILE A N 1
ATOM 513 C CA . ILE A 1 67 ? -24.791 3.628 6.386 1.00 95.94 67 ILE A CA 1
ATOM 514 C C . ILE A 1 67 ? -24.991 4.790 7.355 1.00 95.94 67 ILE A C 1
ATOM 516 O O . ILE A 1 67 ? -25.185 5.924 6.916 1.00 95.94 67 ILE A O 1
ATOM 520 N N . ALA A 1 68 ? -24.894 4.524 8.658 1.00 95.06 68 ALA A N 1
ATOM 521 C CA . ALA A 1 68 ? -25.085 5.539 9.687 1.00 95.06 68 ALA A CA 1
ATOM 522 C C . ALA A 1 68 ? -24.055 6.679 9.580 1.00 95.06 68 ALA A C 1
ATOM 524 O O . ALA A 1 68 ? -24.411 7.861 9.620 1.00 95.06 68 ALA A O 1
ATOM 525 N N . LEU A 1 69 ? -22.777 6.345 9.377 1.00 93.00 69 LEU A N 1
ATOM 526 C CA . LEU A 1 69 ? -21.707 7.328 9.219 1.00 93.00 69 LEU A CA 1
ATOM 527 C C . LEU A 1 69 ? -21.840 8.088 7.898 1.00 93.00 69 LEU A C 1
ATOM 529 O O . LEU A 1 69 ? -21.652 9.302 7.898 1.00 93.00 69 LEU A O 1
ATOM 533 N N . TYR A 1 70 ? -22.201 7.424 6.794 1.00 93.62 70 TYR A N 1
ATOM 534 C CA . TYR A 1 70 ? -22.440 8.101 5.516 1.00 93.62 70 TYR A CA 1
ATOM 535 C C . TYR A 1 70 ? -23.607 9.091 5.604 1.00 93.62 70 TYR A C 1
ATOM 537 O O . TYR A 1 70 ? -23.470 10.236 5.178 1.00 93.62 70 TYR A O 1
ATOM 545 N N . GLN A 1 71 ? -24.726 8.707 6.226 1.00 89.62 71 GLN A N 1
ATOM 546 C CA . GLN A 1 71 ? -25.845 9.627 6.458 1.00 89.62 71 GLN A CA 1
ATOM 547 C C . GLN A 1 71 ? -25.440 10.841 7.307 1.00 89.62 71 GLN A C 1
ATOM 549 O O . GLN A 1 71 ? -25.930 11.944 7.070 1.00 89.62 71 GLN A O 1
ATOM 554 N N . THR A 1 72 ? -24.534 10.653 8.270 1.00 83.38 72 THR A N 1
ATOM 555 C CA . THR A 1 72 ? -24.107 11.719 9.189 1.00 83.38 72 THR A CA 1
ATOM 556 C C . THR A 1 72 ? -23.036 12.633 8.585 1.00 83.38 72 THR A C 1
ATOM 558 O O . THR A 1 72 ? -23.066 13.847 8.784 1.00 83.38 72 THR A O 1
ATOM 561 N N . HIS A 1 73 ? -22.073 12.070 7.854 1.00 77.00 73 HIS A N 1
ATOM 562 C CA . HIS A 1 73 ? -20.844 12.757 7.441 1.00 77.00 73 HIS A CA 1
ATOM 563 C C . HIS A 1 73 ? -20.681 12.894 5.920 1.00 77.00 73 HIS A C 1
ATOM 565 O O . HIS A 1 73 ? -19.696 13.477 5.458 1.00 77.00 73 HIS A O 1
ATOM 571 N N . GLY A 1 74 ? -21.616 12.368 5.123 1.00 82.50 74 GLY A N 1
ATOM 572 C CA . GLY A 1 74 ? -21.473 12.285 3.671 1.00 82.50 74 GLY A CA 1
ATOM 573 C C . GLY A 1 74 ? -20.200 11.528 3.294 1.00 82.50 74 GLY A C 1
ATOM 574 O O . GLY A 1 74 ? -19.824 10.575 3.965 1.00 82.50 74 GLY A O 1
ATOM 575 N N . LEU A 1 75 ? -19.483 11.983 2.262 1.00 76.06 75 LEU A N 1
ATOM 576 C CA . LEU A 1 75 ? -18.247 11.341 1.782 1.00 76.06 75 LEU A CA 1
ATOM 577 C C . LEU A 1 75 ? -17.095 11.297 2.804 1.00 76.06 75 LEU A C 1
ATOM 579 O O . LEU A 1 75 ? -16.187 10.488 2.641 1.00 76.06 75 LEU A O 1
ATOM 583 N N . ASN A 1 76 ? -17.137 12.099 3.872 1.00 76.69 76 ASN A N 1
ATOM 584 C CA . ASN A 1 76 ? -16.093 12.094 4.903 1.00 76.69 76 ASN A CA 1
ATOM 585 C C . ASN A 1 76 ? -16.220 10.916 5.884 1.00 76.69 76 ASN A C 1
ATOM 587 O O . ASN A 1 76 ? -15.374 10.753 6.760 1.00 76.69 76 ASN A O 1
ATOM 591 N N . PHE A 1 77 ? -17.259 10.085 5.757 1.00 83.62 77 PHE A N 1
ATOM 592 C CA . PHE A 1 77 ? -17.517 8.970 6.669 1.00 83.62 77 PHE A CA 1
ATOM 593 C C . PHE A 1 77 ? -16.360 7.963 6.766 1.00 83.62 77 PHE A C 1
ATOM 595 O O . PHE A 1 77 ? -16.140 7.384 7.829 1.00 83.62 77 PHE A O 1
ATOM 602 N N . LEU A 1 78 ? -15.595 7.789 5.682 1.00 88.19 78 LEU A N 1
ATOM 603 C CA . LEU A 1 78 ? -14.454 6.872 5.615 1.00 88.19 78 LEU A CA 1
ATOM 604 C C . LEU A 1 78 ? -13.351 7.236 6.617 1.00 88.19 78 LEU A C 1
ATOM 606 O O . LEU A 1 78 ? -12.693 6.348 7.161 1.00 88.19 78 LEU A O 1
ATOM 610 N N . ALA A 1 79 ? -13.178 8.530 6.908 1.00 86.50 79 ALA A N 1
ATOM 611 C CA . ALA A 1 79 ? -12.201 8.999 7.884 1.00 86.50 79 ALA A CA 1
ATOM 612 C C . ALA A 1 79 ? -12.529 8.513 9.307 1.00 86.50 79 ALA A C 1
ATOM 614 O O . ALA A 1 79 ? -11.610 8.232 10.077 1.00 86.50 79 ALA A O 1
ATOM 615 N N . SER A 1 80 ? -13.817 8.344 9.628 1.00 87.19 80 SER A N 1
ATOM 616 C CA . SER A 1 80 ? -14.295 7.875 10.936 1.00 87.19 80 SER A CA 1
ATOM 617 C C . SER A 1 80 ? -14.215 6.356 11.114 1.00 87.19 80 SER A C 1
ATOM 619 O O . SER A 1 80 ? -14.325 5.871 12.238 1.00 87.19 80 SER A O 1
ATOM 621 N N . LEU A 1 81 ? -14.037 5.587 10.035 1.00 93.12 81 LEU A N 1
ATOM 622 C CA . LEU A 1 81 ? -13.959 4.129 10.121 1.00 93.12 81 LEU A CA 1
ATOM 623 C C . LEU A 1 81 ? -12.609 3.692 10.694 1.00 93.12 81 LEU A C 1
ATOM 625 O O . LEU A 1 81 ? -11.563 4.044 10.152 1.00 93.12 81 LEU A O 1
ATOM 629 N N . ARG A 1 82 ? -12.619 2.860 11.738 1.00 95.00 82 ARG A N 1
ATOM 630 C CA . ARG A 1 82 ? -11.450 2.118 12.232 1.00 95.00 82 ARG A CA 1
ATOM 631 C C . ARG A 1 82 ? -11.657 0.647 11.912 1.00 95.00 82 ARG A C 1
ATOM 633 O O . ARG A 1 82 ? -12.410 -0.015 12.601 1.00 95.00 82 ARG A O 1
ATOM 640 N N . GLY A 1 83 ? -11.014 0.130 10.876 1.00 95.31 83 GLY A N 1
ATOM 641 C CA . GLY A 1 83 ? -11.336 -1.212 10.409 1.00 95.31 83 GLY A CA 1
ATOM 642 C C . GLY A 1 83 ? -10.480 -1.679 9.253 1.00 95.31 83 GLY A C 1
ATOM 643 O O . GLY A 1 83 ? -9.657 -0.924 8.728 1.00 95.31 83 GLY A O 1
ATOM 644 N N . GLU A 1 84 ? -10.737 -2.917 8.872 1.00 96.19 84 GLU A N 1
ATOM 645 C CA . GLU A 1 84 ? -10.303 -3.553 7.634 1.00 96.19 84 GLU A CA 1
ATOM 646 C C . GLU A 1 84 ? -11.561 -3.808 6.812 1.00 96.19 84 GLU A C 1
ATOM 648 O O . GLU A 1 84 ? -12.504 -4.412 7.311 1.00 96.19 84 GLU A O 1
ATOM 653 N N . PHE A 1 85 ? -11.642 -3.261 5.604 1.00 97.69 85 PHE A N 1
ATOM 654 C CA . PHE A 1 85 ? -12.888 -3.256 4.851 1.00 97.69 85 PHE A CA 1
ATOM 655 C C . PHE A 1 85 ? -12.675 -3.028 3.357 1.00 97.69 85 PHE A C 1
ATOM 657 O O . PHE A 1 85 ? -11.859 -2.215 2.922 1.00 97.69 85 PHE A O 1
ATOM 664 N N . ALA A 1 86 ? -13.508 -3.697 2.575 1.00 98.12 86 ALA A N 1
ATOM 665 C CA . ALA A 1 86 ? -13.846 -3.355 1.209 1.00 98.12 86 ALA A CA 1
ATOM 666 C C . ALA A 1 86 ? -15.364 -3.173 1.162 1.00 98.12 86 ALA A C 1
ATOM 668 O O . ALA A 1 86 ? -16.113 -4.098 1.474 1.00 98.12 86 ALA A O 1
ATOM 669 N N . LEU A 1 87 ? -15.834 -1.977 0.816 1.00 97.69 87 LEU A N 1
ATOM 670 C CA . LEU A 1 87 ? -17.262 -1.659 0.825 1.00 97.69 87 LEU A CA 1
ATOM 671 C C . LEU A 1 87 ? -17.723 -1.071 -0.500 1.00 97.69 87 LEU A C 1
ATOM 673 O O . LEU A 1 87 ? -16.961 -0.395 -1.188 1.00 97.69 87 LEU A O 1
ATOM 677 N N . CYS A 1 88 ? -18.988 -1.310 -0.831 1.00 98.06 88 CYS A N 1
ATOM 678 C CA . CYS A 1 88 ? -19.705 -0.660 -1.919 1.00 98.06 88 CYS A CA 1
ATOM 679 C C . CYS A 1 88 ? -21.016 -0.094 -1.371 1.00 98.06 88 CYS A C 1
ATOM 681 O O . CYS A 1 88 ? -21.788 -0.819 -0.748 1.00 98.06 88 CYS A O 1
ATOM 683 N N . LEU A 1 89 ? -21.275 1.187 -1.612 1.00 97.25 89 LEU A N 1
ATOM 684 C CA . LEU A 1 89 ? -22.466 1.911 -1.192 1.00 97.25 89 LEU A CA 1
ATOM 685 C C . LEU A 1 89 ? -23.129 2.556 -2.408 1.00 97.25 89 LEU A C 1
ATOM 687 O O . LEU A 1 89 ? -22.458 3.124 -3.266 1.00 97.25 89 LEU A O 1
ATOM 691 N N . TYR A 1 90 ? -24.453 2.502 -2.461 1.00 96.56 90 TYR A N 1
ATOM 692 C CA . TYR A 1 90 ? -25.255 3.240 -3.421 1.00 96.56 90 TYR A CA 1
ATOM 693 C C . TYR A 1 90 ? -26.276 4.115 -2.698 1.00 96.56 90 TYR A C 1
ATOM 695 O O . TYR A 1 90 ? -27.045 3.626 -1.871 1.00 96.56 90 TYR A O 1
ATOM 703 N N . ASP A 1 91 ? -26.274 5.404 -3.019 1.00 93.81 91 ASP A N 1
ATOM 704 C CA . ASP A 1 91 ? -27.256 6.380 -2.558 1.00 93.81 91 ASP A CA 1
ATOM 705 C C . ASP A 1 91 ? -28.194 6.746 -3.712 1.00 93.81 91 ASP A C 1
ATOM 707 O O . ASP A 1 91 ? -27.815 7.446 -4.654 1.00 93.81 91 ASP A O 1
ATOM 711 N N . GLU A 1 92 ? -29.441 6.283 -3.616 1.00 92.31 92 GLU A N 1
ATOM 712 C CA . GLU A 1 92 ? -30.471 6.485 -4.634 1.00 92.31 92 GLU A CA 1
ATOM 713 C C . GLU A 1 92 ? -30.832 7.961 -4.818 1.00 92.31 92 GLU A C 1
ATOM 715 O O . GLU A 1 92 ? -31.194 8.375 -5.917 1.00 92.31 92 GLU A O 1
ATOM 720 N N . ARG A 1 93 ? -30.742 8.778 -3.759 1.00 86.38 93 ARG A N 1
ATOM 721 C CA . ARG A 1 93 ? -31.157 10.190 -3.827 1.00 86.38 93 ARG A CA 1
ATOM 722 C C . ARG A 1 93 ? -30.161 11.033 -4.603 1.00 86.38 93 ARG A C 1
ATOM 724 O O . ARG A 1 93 ? -30.558 11.993 -5.259 1.00 86.38 93 ARG A O 1
ATOM 731 N N . SER A 1 94 ? -28.879 10.707 -4.480 1.00 83.06 94 SER A N 1
ATOM 732 C CA . SER A 1 94 ? -27.796 11.410 -5.167 1.00 83.06 94 SER A CA 1
ATOM 733 C C . SER A 1 94 ? -27.321 10.695 -6.436 1.00 83.06 94 SER A C 1
ATOM 735 O O . SER A 1 94 ? -26.426 11.214 -7.110 1.00 83.06 94 SER A O 1
ATOM 737 N N . GLU A 1 95 ? -27.924 9.541 -6.756 1.00 86.94 95 GLU A N 1
ATOM 738 C CA . GLU A 1 95 ? -27.526 8.631 -7.838 1.00 86.94 95 GLU A CA 1
ATOM 739 C C . GLU A 1 95 ? -26.017 8.348 -7.803 1.00 86.94 95 GLU A C 1
ATOM 741 O O . GLU A 1 95 ? -25.337 8.339 -8.834 1.00 86.94 95 GLU A O 1
ATOM 746 N N . LEU A 1 96 ? -25.484 8.175 -6.589 1.00 86.25 96 LEU A N 1
ATOM 747 C CA . LEU A 1 96 ? -24.055 8.099 -6.315 1.00 86.25 96 LEU A CA 1
ATOM 748 C C . LEU A 1 96 ? -23.676 6.701 -5.848 1.00 86.25 96 LEU A C 1
ATOM 750 O O . LEU A 1 96 ? -24.097 6.240 -4.788 1.00 86.25 96 LEU A O 1
ATOM 754 N N . PHE A 1 97 ? -22.823 6.054 -6.627 1.00 94.25 97 PHE A N 1
ATOM 755 C CA . PHE A 1 97 ? -22.122 4.847 -6.236 1.00 94.25 97 PHE A CA 1
ATOM 756 C C . PHE A 1 97 ? -20.766 5.200 -5.618 1.00 94.25 97 PHE A C 1
ATOM 758 O O . PHE A 1 97 ? -20.064 6.087 -6.111 1.00 94.25 97 PHE A O 1
ATOM 765 N N . ILE A 1 98 ? -20.397 4.493 -4.554 1.00 94.88 98 ILE A N 1
ATOM 766 C CA . ILE A 1 98 ? -19.131 4.623 -3.838 1.00 94.88 98 ILE A CA 1
ATOM 767 C C . ILE A 1 98 ? -18.570 3.221 -3.616 1.00 94.88 98 ILE A C 1
ATOM 769 O O . ILE A 1 98 ? -19.255 2.377 -3.053 1.00 94.88 98 ILE A O 1
ATOM 773 N N . ALA A 1 99 ? -17.319 2.981 -3.982 1.00 97.62 99 ALA A N 1
ATOM 774 C CA . ALA A 1 99 ? -16.563 1.799 -3.580 1.00 97.62 99 ALA A CA 1
ATOM 775 C C . ALA A 1 99 ? -15.335 2.254 -2.792 1.00 97.62 99 ALA A C 1
ATOM 777 O O . ALA A 1 99 ? -14.649 3.165 -3.238 1.00 97.62 99 ALA A O 1
ATOM 778 N N . ALA A 1 100 ? -15.042 1.677 -1.631 1.00 97.12 100 ALA A N 1
ATOM 779 C CA . ALA A 1 100 ? -13.914 2.105 -0.803 1.00 97.12 100 ALA A CA 1
ATOM 780 C C . ALA A 1 100 ? -13.139 0.918 -0.243 1.00 97.12 100 ALA A C 1
ATOM 782 O O . ALA A 1 100 ? -13.724 -0.117 0.077 1.00 97.12 100 ALA A O 1
ATOM 783 N N . ARG A 1 101 ? -11.823 1.097 -0.113 1.00 97.25 101 ARG A N 1
ATOM 784 C CA . ARG A 1 101 ? -10.898 0.098 0.424 1.00 97.25 101 ARG A CA 1
ATOM 785 C C . ARG A 1 101 ? -10.148 0.674 1.616 1.00 97.25 101 ARG A C 1
ATOM 787 O O . ARG A 1 101 ? -9.758 1.840 1.580 1.00 97.25 101 ARG A O 1
ATOM 794 N N . ASP A 1 102 ? -9.945 -0.137 2.649 1.00 97.62 102 ASP A N 1
ATOM 795 C CA . ASP A 1 102 ? -9.296 0.283 3.885 1.00 97.62 102 ASP A CA 1
ATOM 796 C C . ASP A 1 102 ? -7.874 0.834 3.684 1.00 97.62 102 ASP A C 1
ATOM 798 O O . ASP A 1 102 ? -7.253 0.710 2.626 1.00 97.62 102 ASP A O 1
ATOM 802 N N . ARG A 1 103 ? -7.350 1.452 4.745 1.00 95.88 103 ARG A N 1
ATOM 803 C CA . ARG A 1 103 ? -6.100 2.227 4.764 1.00 95.88 103 ARG A CA 1
ATOM 804 C C . ARG A 1 103 ? -4.880 1.459 4.262 1.00 95.88 103 ARG A C 1
ATOM 806 O O . ARG A 1 103 ? -4.017 2.058 3.623 1.00 95.88 103 ARG A O 1
ATOM 813 N N . TYR A 1 104 ? -4.819 0.160 4.540 1.00 96.75 104 TYR A N 1
ATOM 814 C CA . TYR A 1 104 ? -3.689 -0.699 4.187 1.00 96.75 104 TYR A CA 1
ATOM 815 C C . TYR A 1 104 ? -4.004 -1.652 3.033 1.00 96.75 104 TYR A C 1
ATOM 817 O O . TYR A 1 104 ? -3.092 -2.255 2.477 1.00 96.75 104 TYR A O 1
ATOM 825 N N . GLY A 1 105 ? -5.271 -1.725 2.620 1.00 96.00 105 GLY A N 1
ATOM 826 C CA . GLY A 1 105 ? -5.731 -2.656 1.604 1.00 96.00 105 GLY A CA 1
ATOM 827 C C . GLY A 1 105 ? -5.798 -4.087 2.123 1.00 96.00 105 GLY A C 1
ATOM 828 O O . GLY A 1 105 ? -5.570 -5.001 1.333 1.00 96.00 105 GLY A O 1
ATOM 829 N N . ILE A 1 106 ? -6.093 -4.268 3.416 1.00 97.38 106 ILE A N 1
ATOM 830 C CA . ILE A 1 106 ? -6.224 -5.582 4.062 1.00 97.38 106 ILE A CA 1
ATOM 831 C C . ILE A 1 106 ? -7.296 -6.397 3.348 1.00 97.38 106 ILE A C 1
ATOM 833 O O . ILE A 1 106 ? -7.033 -7.523 2.937 1.00 97.38 106 ILE A O 1
ATOM 837 N N . LYS A 1 107 ? -8.477 -5.806 3.130 1.00 97.44 107 LYS A N 1
ATOM 838 C CA . LYS A 1 107 ? -9.525 -6.445 2.334 1.00 97.44 107 LYS A CA 1
ATOM 839 C C . LYS A 1 107 ? -9.334 -6.112 0.850 1.00 97.44 107 LYS A C 1
ATOM 841 O O . LYS A 1 107 ? -9.106 -4.944 0.503 1.00 97.44 107 LYS A O 1
ATOM 846 N N . PRO A 1 108 ? -9.391 -7.103 -0.053 1.00 95.81 108 PRO A N 1
ATOM 847 C CA . PRO A 1 108 ? -9.215 -6.887 -1.481 1.00 95.81 108 PRO A CA 1
ATOM 848 C C . PRO A 1 108 ? -10.457 -6.240 -2.108 1.00 95.81 108 PRO A C 1
ATOM 850 O O . PRO A 1 108 ? -11.592 -6.475 -1.693 1.00 95.81 108 PRO A O 1
ATOM 853 N N . LEU A 1 109 ? -10.232 -5.404 -3.125 1.00 97.25 109 LEU A N 1
ATOM 854 C CA . LEU A 1 109 ? -11.296 -4.801 -3.923 1.00 97.25 109 LEU A CA 1
ATOM 855 C C . LEU A 1 109 ? -10.790 -4.518 -5.337 1.00 97.25 109 LEU A C 1
ATOM 857 O O . LEU A 1 109 ? -9.929 -3.655 -5.545 1.00 97.25 109 LEU A O 1
ATOM 861 N N . PHE A 1 110 ? -11.343 -5.248 -6.296 1.00 97.00 110 PHE A N 1
ATOM 862 C CA . PHE A 1 110 ? -11.033 -5.159 -7.715 1.00 97.00 110 PHE A CA 1
ATOM 863 C C . PHE A 1 110 ? -12.183 -4.523 -8.479 1.00 97.00 110 PHE A C 1
ATOM 865 O O . PHE A 1 110 ? -13.344 -4.618 -8.075 1.00 97.00 110 PHE A O 1
ATOM 872 N N . TRP A 1 111 ? -11.859 -3.887 -9.599 1.00 95.62 111 TRP A N 1
ATOM 873 C CA . TRP A 1 111 ? -12.838 -3.259 -10.467 1.00 95.62 111 TRP A CA 1
ATOM 874 C C . TRP A 1 111 ? -12.396 -3.236 -11.928 1.00 95.62 111 TRP A C 1
ATOM 876 O O . TRP A 1 111 ? -11.201 -3.263 -12.240 1.00 95.62 111 TRP A O 1
ATOM 886 N N . LYS A 1 112 ? -13.377 -3.182 -12.828 1.00 92.81 112 LYS A N 1
ATOM 887 C CA . LYS A 1 112 ? -13.172 -3.101 -14.278 1.00 92.81 112 LYS A CA 1
ATOM 888 C C . LYS A 1 112 ? -14.370 -2.464 -14.977 1.00 92.81 112 LYS A C 1
ATOM 890 O O . LYS A 1 112 ? -15.445 -2.315 -14.393 1.00 92.81 112 LYS A O 1
ATOM 895 N N . PHE A 1 113 ? -14.191 -2.140 -16.254 1.00 88.25 113 PHE A N 1
ATOM 896 C CA . PHE A 1 113 ? -15.309 -1.901 -17.161 1.00 88.25 113 PHE A CA 1
ATOM 897 C C . PHE A 1 113 ? -15.698 -3.200 -17.880 1.00 88.25 113 PHE A C 1
ATOM 899 O O . PHE A 1 113 ? -14.847 -3.922 -18.402 1.00 88.25 113 PHE A O 1
ATOM 906 N N . GLY A 1 114 ? -16.991 -3.509 -17.886 1.00 83.12 114 GLY A N 1
ATOM 907 C CA . GLY A 1 114 ? -17.610 -4.552 -18.699 1.00 83.12 114 GLY A CA 1
ATOM 908 C C . GLY A 1 114 ? -18.225 -3.996 -19.983 1.00 83.12 114 GLY A C 1
ATOM 909 O O . GLY A 1 114 ? -18.141 -2.799 -20.281 1.00 83.12 114 GLY A O 1
ATOM 910 N N . GLU A 1 115 ? -18.888 -4.871 -20.739 1.00 79.75 115 GLU A N 1
ATOM 911 C CA . GLU A 1 115 ? -19.607 -4.483 -21.954 1.00 79.75 115 GLU A CA 1
ATOM 912 C C . GLU A 1 115 ? -20.613 -3.350 -21.699 1.00 79.75 115 GLU A C 1
ATOM 914 O O . GLU A 1 115 ? -21.248 -3.258 -20.642 1.00 79.75 115 GLU A O 1
ATOM 919 N N . GLY A 1 116 ? -20.753 -2.458 -22.683 1.00 75.19 116 GLY A N 1
ATOM 920 C CA . GLY A 1 116 ? -21.668 -1.317 -22.600 1.00 75.19 116 GLY A CA 1
ATOM 921 C C . GLY A 1 116 ? -21.284 -0.264 -21.554 1.00 75.19 116 GLY A C 1
ATOM 922 O O . GLY A 1 116 ? -22.127 0.555 -21.194 1.00 75.19 116 GLY A O 1
ATOM 923 N N . GLY A 1 117 ? -20.041 -0.279 -21.051 1.00 77.62 117 GLY A N 1
ATOM 924 C CA . GLY A 1 117 ? -19.558 0.676 -20.050 1.00 77.62 117 GLY A CA 1
ATOM 925 C C . GLY A 1 117 ? -20.045 0.383 -18.629 1.00 77.62 117 GLY A C 1
ATOM 926 O O . GLY A 1 117 ? -20.010 1.271 -17.777 1.00 77.62 117 GLY A O 1
ATOM 927 N N . ARG A 1 118 ? -20.510 -0.846 -18.358 1.00 86.81 118 ARG A N 1
ATOM 928 C CA . ARG A 1 118 ? -20.870 -1.285 -17.003 1.00 86.81 118 ARG A CA 1
ATOM 929 C C . ARG A 1 118 ? -19.647 -1.224 -16.098 1.00 86.81 118 ARG A C 1
ATOM 931 O O . ARG A 1 118 ? -18.600 -1.763 -16.437 1.00 86.81 118 ARG A O 1
ATOM 938 N N . LEU A 1 119 ? -19.792 -0.594 -14.943 1.00 90.38 119 LEU A N 1
ATOM 939 C CA . LEU A 1 119 ? -18.760 -0.583 -13.919 1.00 90.38 119 LEU A CA 1
ATOM 940 C C . LEU A 1 119 ? -18.961 -1.795 -13.000 1.00 90.38 119 LEU A C 1
ATOM 942 O O . LEU A 1 119 ? -20.039 -1.967 -12.432 1.00 90.38 119 LEU A O 1
ATOM 946 N N . GLU A 1 120 ? -17.946 -2.646 -12.893 1.00 93.56 120 GLU A N 1
ATOM 947 C CA . GLU A 1 120 ? -18.004 -3.934 -12.193 1.00 93.56 120 GLU A CA 1
ATOM 948 C C . GLU A 1 120 ? -16.996 -3.954 -11.042 1.00 93.56 120 GLU A C 1
ATOM 950 O O . GLU A 1 120 ? -15.879 -3.462 -11.199 1.00 93.56 120 GLU A O 1
ATOM 955 N N . PHE A 1 121 ? -17.384 -4.540 -9.904 1.00 95.94 121 PHE A N 1
ATOM 956 C CA . PHE A 1 121 ? -16.555 -4.666 -8.702 1.00 95.94 121 PHE A CA 1
ATOM 957 C C . PHE A 1 121 ? -16.632 -6.073 -8.117 1.00 95.94 121 PHE A C 1
ATOM 959 O O . PHE A 1 121 ? -17.665 -6.734 -8.228 1.00 95.94 121 PHE A O 1
ATOM 966 N N . GLY A 1 122 ? -15.565 -6.496 -7.448 1.00 95.38 122 GLY A N 1
ATOM 967 C CA . GLY A 1 122 ? -15.515 -7.767 -6.735 1.00 95.38 122 GLY A CA 1
ATOM 968 C C . GLY A 1 122 ? -14.423 -7.776 -5.672 1.00 95.38 122 GLY A C 1
ATOM 969 O O . GLY A 1 122 ? -13.405 -7.101 -5.816 1.00 95.38 122 GLY A O 1
ATOM 970 N N . ALA A 1 123 ? -14.629 -8.546 -4.603 1.00 94.81 123 ALA A N 1
ATOM 971 C CA . ALA A 1 123 ? -13.565 -8.828 -3.636 1.00 94.81 123 ALA A CA 1
ATOM 972 C C . ALA A 1 123 ? -12.455 -9.693 -4.263 1.00 94.81 123 ALA A C 1
ATOM 974 O O . ALA A 1 123 ? -11.295 -9.566 -3.897 1.00 94.81 123 ALA A O 1
ATOM 975 N N . GLU A 1 124 ? -12.801 -10.516 -5.256 1.00 95.31 124 GLU A N 1
ATOM 976 C CA . GLU A 1 124 ? -11.887 -11.383 -6.002 1.00 95.31 124 GLU A CA 1
ATOM 977 C C . GLU A 1 124 ? -12.196 -11.288 -7.504 1.00 95.31 124 GLU A C 1
ATOM 979 O O . GLU A 1 124 ? -13.349 -11.080 -7.896 1.00 95.31 124 GLU A O 1
ATOM 984 N N . ILE A 1 125 ? -11.175 -11.425 -8.346 1.00 95.50 125 ILE A N 1
ATOM 985 C CA . ILE A 1 125 ? -11.232 -11.229 -9.800 1.00 95.50 125 ILE A CA 1
ATOM 986 C C . ILE A 1 125 ? -12.114 -12.297 -10.465 1.00 95.50 125 ILE A C 1
ATOM 988 O O . ILE A 1 125 ? -12.899 -11.984 -11.361 1.00 95.50 125 ILE A O 1
ATOM 992 N N . LYS A 1 126 ? -12.083 -13.543 -9.980 1.00 93.19 126 LYS A N 1
ATOM 993 C CA . LYS A 1 126 ? -12.889 -14.669 -10.477 1.00 93.19 126 LYS A CA 1
ATOM 994 C C . LYS A 1 126 ? -14.390 -14.437 -10.359 1.00 93.19 126 LYS A C 1
ATOM 996 O O . LYS A 1 126 ? -15.158 -15.077 -11.071 1.00 93.19 126 LYS A O 1
ATOM 1001 N N . ALA A 1 127 ? -14.830 -13.492 -9.521 1.00 92.44 127 ALA A N 1
ATOM 1002 C CA . ALA A 1 127 ? -16.234 -13.092 -9.464 1.00 92.44 127 ALA A CA 1
ATOM 1003 C C . ALA A 1 127 ? -16.736 -12.543 -10.813 1.00 92.44 127 ALA A C 1
ATOM 1005 O O . ALA A 1 127 ? -17.924 -12.655 -11.118 1.00 92.44 127 ALA A O 1
ATOM 1006 N N . PHE A 1 128 ? -15.843 -11.993 -11.644 1.00 92.94 128 PHE A N 1
ATOM 1007 C CA . PHE A 1 128 ? -16.203 -11.472 -12.959 1.00 92.94 128 PHE A CA 1
ATOM 1008 C C . PHE A 1 128 ? -16.529 -12.572 -13.982 1.00 92.94 128 PHE A C 1
ATOM 1010 O O . PHE A 1 128 ? -17.298 -12.318 -14.909 1.00 92.94 128 PHE A O 1
ATOM 1017 N N . LEU A 1 129 ? -16.037 -13.804 -13.795 1.00 90.19 129 LEU A N 1
ATOM 1018 C CA . LEU A 1 129 ? -16.363 -14.937 -14.675 1.00 90.19 129 LEU A CA 1
ATOM 1019 C C . LEU A 1 129 ? -17.880 -15.180 -14.720 1.00 90.19 129 LEU A C 1
ATOM 1021 O O . LEU A 1 129 ? -18.471 -15.335 -15.786 1.00 90.19 129 LEU A O 1
ATOM 1025 N N . GLY A 1 130 ? -18.544 -15.095 -13.560 1.00 86.81 130 GLY A N 1
ATOM 1026 C CA . GLY A 1 130 ? -19.991 -15.297 -13.434 1.00 86.81 130 GLY A CA 1
ATOM 1027 C C . GLY A 1 130 ? -20.857 -14.250 -14.147 1.00 86.81 130 GLY A C 1
ATOM 1028 O O . GLY A 1 130 ? -22.062 -14.453 -14.286 1.00 86.81 130 GLY A O 1
ATOM 1029 N N . ILE A 1 131 ? -20.267 -13.142 -14.606 1.00 86.50 131 ILE A N 1
ATOM 1030 C CA . ILE A 1 131 ? -20.948 -12.079 -15.363 1.00 86.50 131 ILE A CA 1
ATOM 1031 C C . ILE A 1 131 ? -20.432 -11.960 -16.806 1.00 86.50 131 ILE A C 1
ATOM 1033 O O . ILE A 1 131 ? -20.673 -10.943 -17.455 1.00 86.50 131 ILE A O 1
ATOM 1037 N N . GLY A 1 132 ? -19.767 -13.005 -17.314 1.00 87.00 132 GLY A N 1
ATOM 1038 C CA . GLY A 1 132 ? -19.358 -13.124 -18.716 1.00 87.00 132 GLY A CA 1
ATOM 1039 C C . GLY A 1 132 ? -18.016 -12.473 -19.048 1.00 87.00 132 GLY A C 1
ATOM 1040 O O . GLY A 1 132 ? -17.806 -12.067 -20.186 1.00 87.00 132 GLY A O 1
ATOM 1041 N N . TRP A 1 133 ? -17.124 -12.317 -18.070 1.00 89.56 133 TRP A N 1
ATOM 1042 C CA . TRP A 1 133 ? -15.770 -11.835 -18.332 1.00 89.56 133 TRP A CA 1
ATOM 1043 C C . TRP A 1 133 ? -14.882 -12.939 -18.911 1.00 89.56 133 TRP A C 1
ATOM 1045 O O . TRP A 1 133 ? -14.729 -13.992 -18.302 1.00 89.56 133 TRP A O 1
ATOM 1055 N N . GLU A 1 134 ? -14.244 -12.647 -20.041 1.00 88.12 134 GLU A N 1
ATOM 1056 C CA . GLU A 1 134 ? -13.185 -13.469 -20.625 1.00 88.12 134 GLU A CA 1
ATOM 1057 C C . GLU A 1 134 ? -11.820 -12.891 -20.202 1.00 88.12 134 GLU A C 1
ATOM 1059 O O . GLU A 1 134 ? -11.525 -11.735 -20.532 1.00 88.12 134 GLU A O 1
ATOM 1064 N N . PRO A 1 135 ? -10.999 -13.624 -19.426 1.00 89.00 135 PRO A N 1
ATOM 1065 C CA . PRO A 1 135 ? -9.726 -13.093 -18.958 1.00 89.00 135 PRO A CA 1
ATOM 1066 C C . PRO A 1 135 ? -8.702 -12.974 -20.096 1.00 89.00 135 PRO A C 1
ATOM 1068 O O . PRO A 1 135 ? -8.638 -13.805 -20.993 1.00 89.00 135 PRO A O 1
ATOM 1071 N N . GLU A 1 136 ? -7.848 -11.956 -20.026 1.00 87.88 136 GLU A N 1
ATOM 1072 C CA . GLU A 1 136 ? -6.683 -11.788 -20.905 1.00 87.88 136 GLU A CA 1
ATOM 1073 C C . GLU A 1 136 ? -5.474 -11.460 -20.023 1.00 87.88 136 GLU A C 1
ATOM 1075 O O . GLU A 1 136 ? -5.594 -10.649 -19.102 1.00 87.88 136 GLU A O 1
ATOM 1080 N N . TRP A 1 137 ? -4.315 -12.062 -20.289 1.00 89.38 137 TRP A N 1
ATOM 1081 C CA . TRP A 1 137 ? -3.086 -11.798 -19.536 1.00 89.38 137 TRP A CA 1
ATOM 1082 C C . TRP A 1 137 ? -2.541 -10.382 -19.787 1.00 89.38 137 TRP A C 1
ATOM 1084 O O . TRP A 1 137 ? -2.429 -9.933 -20.928 1.00 89.38 137 TRP A O 1
ATOM 1094 N N . ASP A 1 138 ? -2.130 -9.685 -18.725 1.00 91.00 138 ASP A N 1
ATOM 1095 C CA . ASP A 1 138 ? -1.369 -8.432 -18.813 1.00 91.00 138 ASP A CA 1
ATOM 1096 C C . ASP A 1 138 ? 0.141 -8.721 -18.788 1.00 91.00 138 ASP A C 1
ATOM 1098 O O . ASP A 1 138 ? 0.814 -8.638 -17.757 1.00 91.00 138 ASP A O 1
ATOM 1102 N N . VAL A 1 139 ? 0.687 -9.055 -19.962 1.00 91.75 139 VAL A N 1
ATOM 1103 C CA . VAL A 1 139 ? 2.124 -9.338 -20.139 1.00 91.75 139 VAL A CA 1
ATOM 1104 C C . VAL A 1 139 ? 2.990 -8.147 -19.708 1.00 91.75 139 VAL A C 1
ATOM 1106 O O . VAL A 1 139 ? 4.070 -8.335 -19.151 1.00 91.75 139 VAL A O 1
ATOM 1109 N N . GLY A 1 140 ? 2.511 -6.913 -19.905 1.00 90.31 140 GLY A N 1
ATOM 1110 C CA . GLY A 1 140 ? 3.233 -5.710 -19.496 1.00 90.31 140 GLY A CA 1
ATOM 1111 C C . GLY A 1 140 ? 3.406 -5.637 -17.980 1.00 90.31 140 GLY A C 1
ATOM 1112 O O . GLY A 1 140 ? 4.522 -5.431 -17.505 1.00 90.31 140 GLY A O 1
ATOM 1113 N N . ALA A 1 141 ? 2.327 -5.876 -17.226 1.00 89.94 141 ALA A N 1
ATOM 1114 C CA . ALA A 1 141 ? 2.365 -5.925 -15.766 1.00 89.94 141 ALA A CA 1
ATOM 1115 C C . ALA A 1 141 ? 3.289 -7.036 -15.238 1.00 89.94 141 ALA A C 1
ATOM 1117 O O . ALA A 1 141 ? 3.921 -6.862 -14.198 1.00 89.94 141 ALA A O 1
ATOM 1118 N N . MET A 1 142 ? 3.397 -8.169 -15.941 1.00 89.94 142 MET A N 1
ATOM 1119 C CA . MET A 1 142 ? 4.314 -9.262 -15.586 1.00 89.94 142 MET A CA 1
ATOM 1120 C C . MET A 1 142 ? 5.783 -8.888 -15.789 1.00 89.94 142 MET A C 1
ATOM 1122 O O . MET A 1 142 ? 6.607 -9.155 -14.913 1.00 89.94 142 MET A O 1
ATOM 1126 N N . VAL A 1 143 ? 6.099 -8.254 -16.919 1.00 89.50 143 VAL A N 1
ATOM 1127 C CA . VAL A 1 143 ? 7.464 -7.847 -17.281 1.00 89.50 143 VAL A CA 1
ATOM 1128 C C . VAL A 1 143 ? 7.982 -6.728 -16.375 1.00 89.50 143 VAL A C 1
ATOM 1130 O O . VAL A 1 143 ? 9.140 -6.755 -15.957 1.00 89.50 143 VAL A O 1
ATOM 1133 N N . ASP A 1 144 ? 7.143 -5.734 -16.077 1.00 87.56 144 ASP A N 1
ATOM 1134 C CA . ASP A 1 144 ? 7.540 -4.538 -15.326 1.00 87.56 144 ASP A CA 1
ATOM 1135 C C . ASP A 1 144 ? 7.244 -4.609 -13.817 1.00 87.56 144 ASP A C 1
ATOM 1137 O O . ASP A 1 144 ? 7.536 -3.658 -13.088 1.00 87.56 144 ASP A O 1
ATOM 1141 N N . GLY A 1 145 ? 6.673 -5.726 -13.352 1.00 89.12 145 GLY A N 1
ATOM 1142 C CA . GLY A 1 145 ? 6.296 -5.960 -11.957 1.00 89.12 145 GLY A CA 1
ATOM 1143 C C . GLY A 1 145 ? 5.031 -5.226 -11.494 1.00 89.12 145 GLY A C 1
ATOM 1144 O O . GLY A 1 145 ? 4.727 -5.252 -10.303 1.00 89.12 145 GLY A O 1
ATOM 1145 N N . GLY A 1 146 ? 4.276 -4.580 -12.387 1.00 89.81 146 GLY A N 1
ATOM 1146 C CA . GLY A 1 146 ? 3.071 -3.806 -12.079 1.00 89.81 146 GLY A CA 1
ATOM 1147 C C . GLY A 1 146 ? 2.043 -4.547 -11.234 1.00 89.81 146 GLY A C 1
ATOM 1148 O O . GLY A 1 146 ? 1.492 -3.965 -10.300 1.00 89.81 146 GLY A O 1
ATOM 1149 N N . TRP A 1 147 ? 1.871 -5.852 -11.463 1.00 89.38 147 TRP A N 1
ATOM 1150 C CA . TRP A 1 147 ? 0.967 -6.695 -10.670 1.00 89.38 147 TRP A CA 1
ATOM 1151 C C . TRP A 1 147 ? 1.239 -6.628 -9.162 1.00 89.38 147 TRP A C 1
ATOM 1153 O O . TRP A 1 147 ? 0.304 -6.717 -8.368 1.00 89.38 147 TRP A O 1
ATOM 1163 N N . GLY A 1 148 ? 2.500 -6.445 -8.759 1.00 89.94 148 GLY A N 1
ATOM 1164 C CA . GLY A 1 148 ? 2.947 -6.484 -7.362 1.00 89.94 148 GLY A CA 1
ATOM 1165 C C . GLY A 1 148 ? 3.239 -5.111 -6.783 1.00 89.94 148 GLY A C 1
ATOM 1166 O O . GLY A 1 148 ? 3.491 -4.985 -5.587 1.00 89.94 148 GLY A O 1
ATOM 1167 N N . GLN A 1 149 ? 3.210 -4.078 -7.624 1.00 88.50 149 GLN A N 1
ATOM 1168 C CA . GLN A 1 149 ? 3.665 -2.742 -7.260 1.00 88.50 149 GLN A CA 1
ATOM 1169 C C . GLN A 1 149 ? 2.571 -1.689 -7.411 1.00 88.50 149 GLN A C 1
ATOM 1171 O O . GLN A 1 149 ? 2.444 -0.851 -6.525 1.00 88.50 149 GLN A O 1
ATOM 1176 N N . ASP A 1 150 ? 1.763 -1.733 -8.473 1.00 88.06 150 ASP A N 1
ATOM 1177 C CA . ASP A 1 150 ? 0.748 -0.717 -8.773 1.00 88.06 150 ASP A CA 1
ATOM 1178 C C . ASP A 1 150 ? -0.681 -1.287 -8.823 1.00 88.06 150 ASP A C 1
ATOM 1180 O O . ASP A 1 150 ? -0.974 -2.325 -8.231 1.00 88.06 150 ASP A O 1
ATOM 1184 N N . THR A 1 151 ? -1.617 -0.570 -9.452 1.00 89.44 151 THR A N 1
ATOM 1185 C CA . THR A 1 151 ? -3.039 -0.938 -9.501 1.00 89.44 151 THR A CA 1
ATOM 1186 C C . THR A 1 151 ? -3.356 -2.082 -10.456 1.00 89.44 151 THR A C 1
ATOM 1188 O O . THR A 1 151 ? -4.452 -2.631 -10.363 1.00 89.44 151 THR A O 1
ATOM 1191 N N . ARG A 1 152 ? -2.450 -2.449 -11.363 1.00 91.44 152 ARG A N 1
ATOM 1192 C CA . ARG A 1 152 ? -2.664 -3.515 -12.348 1.00 91.44 152 ARG A CA 1
ATOM 1193 C C . ARG A 1 152 ? -2.670 -4.891 -11.692 1.00 91.44 152 ARG A C 1
ATOM 1195 O O . ARG A 1 152 ? -2.126 -5.087 -10.606 1.00 91.44 152 ARG A O 1
ATOM 1202 N N . THR A 1 153 ? -3.290 -5.854 -12.357 1.00 93.25 153 THR A N 1
ATOM 1203 C CA . THR A 1 153 ? -3.273 -7.270 -11.961 1.00 93.25 153 THR A CA 1
ATOM 1204 C C . THR A 1 153 ? -2.550 -8.092 -13.028 1.00 93.25 153 THR A C 1
ATOM 1206 O O . THR A 1 153 ? -2.019 -7.527 -13.981 1.00 93.25 153 THR A O 1
ATOM 1209 N N . LEU A 1 154 ? -2.530 -9.420 -12.891 1.00 91.94 154 LEU A N 1
ATOM 1210 C CA . LEU A 1 154 ? -2.093 -10.297 -13.982 1.00 91.94 154 LEU A CA 1
ATOM 1211 C C . LEU A 1 154 ? -3.082 -10.322 -15.155 1.00 91.94 154 LEU A C 1
ATOM 1213 O O . LEU A 1 154 ? -2.748 -10.850 -16.212 1.00 91.94 154 LEU A O 1
ATOM 1217 N N . PHE A 1 155 ? -4.270 -9.735 -14.988 1.00 93.38 155 PHE A N 1
ATOM 1218 C CA . PHE A 1 155 ? -5.315 -9.703 -15.996 1.00 93.38 155 PHE A CA 1
ATOM 1219 C C . PHE A 1 155 ? -5.556 -8.287 -16.514 1.00 93.38 155 PHE A C 1
ATOM 1221 O O . PHE A 1 155 ? -5.788 -7.333 -15.761 1.00 93.38 155 PHE A O 1
ATOM 1228 N N . LYS A 1 156 ? -5.542 -8.155 -17.834 1.00 87.88 156 LYS A N 1
ATOM 1229 C CA . LYS A 1 156 ? -5.676 -6.886 -18.535 1.00 87.88 156 LYS A CA 1
ATOM 1230 C C . LYS A 1 156 ? -7.050 -6.267 -18.286 1.00 87.88 156 LYS A C 1
ATOM 1232 O O . LYS A 1 156 ? -8.085 -6.927 -18.353 1.00 87.88 156 LYS A O 1
ATOM 1237 N N . GLY A 1 157 ? -7.062 -4.966 -18.000 1.00 86.31 157 GLY A N 1
ATOM 1238 C CA . GLY A 1 157 ? -8.291 -4.207 -17.746 1.00 86.31 157 GLY A CA 1
ATOM 1239 C C . GLY A 1 157 ? -8.923 -4.440 -16.367 1.00 86.31 157 GLY A C 1
ATOM 1240 O O . GLY A 1 157 ? -9.920 -3.786 -16.053 1.00 86.31 157 GLY A O 1
ATOM 1241 N N . VAL A 1 158 ? -8.342 -5.307 -15.529 1.00 93.94 158 VAL A N 1
ATOM 1242 C CA . VAL A 1 158 ? -8.746 -5.497 -14.131 1.00 93.94 158 VAL A CA 1
ATOM 1243 C C . VAL A 1 158 ? -7.805 -4.725 -13.216 1.00 93.94 158 VAL A C 1
ATOM 1245 O O . VAL A 1 158 ? -6.588 -4.908 -13.256 1.00 93.94 158 VAL A O 1
ATOM 1248 N N . ASN A 1 159 ? -8.376 -3.865 -12.375 1.00 92.75 159 ASN A N 1
ATOM 1249 C CA . ASN A 1 159 ? -7.633 -2.950 -11.517 1.00 92.75 159 ASN A CA 1
ATOM 1250 C C . ASN A 1 159 ? -7.950 -3.183 -10.039 1.00 92.75 159 ASN A C 1
ATOM 1252 O O . ASN A 1 159 ? -9.094 -3.413 -9.659 1.00 92.75 159 ASN A O 1
ATOM 1256 N N . LYS A 1 160 ? -6.943 -3.034 -9.181 1.00 93.81 160 LYS A N 1
ATOM 1257 C CA . LYS A 1 160 ? -7.089 -2.941 -7.724 1.00 93.81 160 LYS A CA 1
ATOM 1258 C C . LYS A 1 160 ? -7.468 -1.513 -7.345 1.00 93.81 160 LYS A C 1
ATOM 1260 O O . LYS A 1 160 ? -6.848 -0.557 -7.820 1.00 93.81 160 LYS A O 1
ATOM 1265 N N . LEU A 1 161 ? -8.427 -1.342 -6.436 1.00 94.25 161 LEU A N 1
ATOM 1266 C CA . LEU A 1 161 ? -8.577 -0.061 -5.748 1.00 94.25 161 LEU A CA 1
ATOM 1267 C C . LEU A 1 161 ? -7.404 0.112 -4.772 1.00 94.25 161 LEU A C 1
ATOM 1269 O O . LEU A 1 161 ? -7.075 -0.815 -4.026 1.00 94.25 161 LEU A O 1
ATOM 1273 N N . ARG A 1 162 ? -6.747 1.277 -4.795 1.00 92.81 162 ARG A N 1
ATOM 1274 C CA . ARG A 1 162 ? -5.591 1.554 -3.926 1.00 92.81 162 ARG A CA 1
ATOM 1275 C C . ARG A 1 162 ? -5.987 1.568 -2.437 1.00 92.81 162 ARG A C 1
ATOM 1277 O O . ARG A 1 162 ? -7.108 1.968 -2.120 1.00 92.81 162 ARG A O 1
ATOM 1284 N N . PRO A 1 163 ? -5.074 1.181 -1.526 1.00 93.69 163 PRO A N 1
ATOM 1285 C CA . PRO A 1 163 ? -5.261 1.359 -0.087 1.00 93.69 163 PRO A CA 1
ATOM 1286 C C . PRO A 1 163 ? -5.556 2.810 0.294 1.00 93.69 163 PRO A C 1
ATOM 1288 O O . PRO A 1 163 ? -4.890 3.725 -0.196 1.00 93.69 163 PRO A O 1
ATOM 1291 N N . GLY A 1 164 ? -6.516 3.021 1.193 1.00 93.56 164 GLY A N 1
ATOM 1292 C CA . GLY A 1 164 ? -6.900 4.353 1.656 1.00 93.56 164 GLY A CA 1
ATOM 1293 C C . GLY A 1 164 ? -7.578 5.196 0.578 1.00 93.56 164 GLY A C 1
ATOM 1294 O O . GLY A 1 164 ? -7.572 6.421 0.683 1.00 93.56 164 GLY A O 1
ATOM 1295 N N . CYS A 1 165 ? -8.151 4.566 -0.453 1.00 89.25 165 CYS A N 1
ATOM 1296 C CA . CYS A 1 165 ? -8.861 5.240 -1.534 1.00 89.25 165 CYS A CA 1
ATOM 1297 C C . CYS A 1 165 ? -10.317 4.780 -1.658 1.00 89.25 165 CYS A C 1
ATOM 1299 O O . CYS A 1 165 ? -10.695 3.672 -1.273 1.00 89.25 165 CYS A O 1
ATOM 1301 N N . TYR A 1 166 ? -11.129 5.647 -2.254 1.00 88.69 166 TYR A N 1
ATOM 1302 C CA . TYR A 1 166 ? -12.491 5.369 -2.673 1.00 88.69 166 TYR A CA 1
ATOM 1303 C C . TYR A 1 166 ? -12.717 5.814 -4.117 1.00 88.69 166 TYR A C 1
ATOM 1305 O O . TYR A 1 166 ? -12.143 6.794 -4.583 1.00 88.69 166 TYR A O 1
ATOM 1313 N N . LEU A 1 167 ? -13.557 5.078 -4.828 1.00 90.19 167 LEU A N 1
ATOM 1314 C CA . LEU A 1 167 ? -14.054 5.382 -6.155 1.00 90.19 167 LEU A CA 1
ATOM 1315 C C . LEU A 1 167 ? -15.493 5.879 -6.025 1.00 90.19 167 LEU A C 1
ATOM 1317 O O . LEU A 1 167 ? -16.309 5.231 -5.377 1.00 90.19 167 LEU A O 1
ATOM 1321 N N . THR A 1 168 ? -15.823 6.999 -6.661 1.00 84.75 168 THR A N 1
ATOM 1322 C CA . THR A 1 168 ? -17.208 7.467 -6.812 1.00 84.75 168 THR A CA 1
ATOM 1323 C C . THR A 1 168 ? -17.640 7.447 -8.263 1.00 84.75 168 THR A C 1
ATOM 1325 O O . THR A 1 168 ? -16.855 7.819 -9.127 1.00 84.75 168 THR A O 1
ATOM 1328 N N . CYS A 1 169 ? -18.881 7.065 -8.541 1.00 81.19 169 CYS A N 1
ATOM 1329 C CA . CYS A 1 169 ? -19.442 7.105 -9.885 1.00 81.19 169 CYS A CA 1
ATOM 1330 C C . CYS A 1 169 ? -20.910 7.528 -9.816 1.00 81.19 169 CYS A C 1
ATOM 1332 O O . CYS A 1 169 ? -21.675 6.983 -9.024 1.00 81.19 169 CYS A O 1
ATOM 1334 N N . ARG A 1 170 ? -21.309 8.504 -10.636 1.00 79.94 170 ARG A N 1
ATOM 1335 C CA . ARG A 1 170 ? -22.730 8.820 -10.839 1.00 79.94 170 ARG A CA 1
ATOM 1336 C C . ARG A 1 170 ? -23.268 8.056 -12.034 1.00 79.94 170 ARG A C 1
ATOM 1338 O O . ARG A 1 170 ? -22.511 7.745 -12.950 1.00 79.94 170 ARG A O 1
ATOM 1345 N N . ILE A 1 171 ? -24.574 7.807 -12.065 1.00 73.62 171 ILE A N 1
ATOM 1346 C CA . ILE A 1 171 ? -25.218 7.184 -13.227 1.00 73.62 171 ILE A CA 1
ATOM 1347 C C . ILE A 1 171 ? -24.892 7.978 -14.505 1.00 73.62 171 ILE A C 1
ATOM 1349 O O . ILE A 1 171 ? -25.136 9.180 -14.588 1.00 73.62 171 ILE A O 1
ATOM 1353 N N . GLY A 1 172 ? -24.314 7.297 -15.501 1.00 65.88 172 GLY A N 1
ATOM 1354 C CA . GLY A 1 172 ? -23.881 7.896 -16.772 1.00 65.88 172 GLY A CA 1
ATOM 1355 C C . GLY A 1 172 ? -22.610 8.753 -16.695 1.00 65.88 172 GLY A C 1
ATOM 1356 O O . GLY A 1 172 ? -22.203 9.314 -17.709 1.00 65.88 172 GLY A O 1
ATOM 1357 N N . GLY A 1 173 ? -21.996 8.866 -15.516 1.00 61.94 173 GLY A N 1
ATOM 1358 C CA . GLY A 1 173 ? -20.748 9.585 -15.293 1.00 61.94 173 GLY A CA 1
ATOM 1359 C C . GLY A 1 173 ? -19.510 8.697 -15.401 1.00 61.94 173 GLY A C 1
ATOM 1360 O O . GLY A 1 173 ? -19.584 7.484 -15.592 1.00 61.94 173 GLY A O 1
ATOM 1361 N N . THR A 1 174 ? -18.349 9.327 -15.253 1.00 65.25 174 THR A N 1
ATOM 1362 C CA . THR A 1 174 ? -17.051 8.654 -15.181 1.00 65.25 174 THR A CA 1
ATOM 1363 C C . THR A 1 174 ? -16.691 8.361 -13.722 1.00 65.25 174 THR A C 1
ATOM 1365 O O . THR A 1 174 ? -16.990 9.194 -12.860 1.00 65.25 174 THR A O 1
ATOM 1368 N N . PRO A 1 175 ? -16.050 7.221 -13.406 1.00 73.56 175 PRO A N 1
ATOM 1369 C CA . PRO A 1 175 ? -15.581 6.976 -12.056 1.00 73.56 175 PRO A CA 1
ATOM 1370 C C . PRO A 1 175 ? -14.452 7.950 -11.699 1.00 73.56 175 PRO A C 1
ATOM 1372 O O . PRO A 1 175 ? -13.590 8.257 -12.517 1.00 73.56 175 PRO A O 1
ATOM 1375 N N . GLU A 1 176 ? -14.454 8.422 -10.459 1.00 72.81 176 GLU A N 1
ATOM 1376 C CA . GLU A 1 176 ? -13.407 9.261 -9.883 1.00 72.81 176 GLU A CA 1
ATOM 1377 C C . GLU A 1 176 ? -12.813 8.544 -8.678 1.00 72.81 176 GLU A C 1
ATOM 1379 O O . GLU A 1 176 ? -13.545 8.211 -7.747 1.00 72.81 176 GLU A O 1
ATOM 1384 N N . ILE A 1 177 ? -11.498 8.339 -8.669 1.00 77.38 177 ILE A N 1
ATOM 1385 C CA . ILE A 1 177 ? -10.789 7.753 -7.530 1.00 77.38 177 ILE A CA 1
ATOM 1386 C C . ILE A 1 177 ? -10.178 8.875 -6.698 1.00 77.38 177 ILE A C 1
ATOM 1388 O O . ILE A 1 177 ? -9.554 9.792 -7.227 1.00 77.38 177 ILE A O 1
ATOM 1392 N N . ARG A 1 178 ? -10.361 8.798 -5.384 1.00 73.94 178 ARG A N 1
ATOM 1393 C CA . ARG A 1 178 ? -9.854 9.765 -4.417 1.00 73.94 178 ARG A CA 1
ATOM 1394 C C . ARG A 1 178 ? -9.242 9.041 -3.238 1.00 73.94 178 ARG A C 1
ATOM 1396 O O . ARG A 1 178 ? -9.724 7.991 -2.825 1.00 73.94 178 ARG A O 1
ATOM 1403 N N . GLN A 1 179 ? -8.197 9.628 -2.687 1.00 79.19 179 GLN A N 1
ATOM 1404 C CA . GLN A 1 179 ? -7.568 9.145 -1.472 1.00 79.19 179 GLN A CA 1
ATOM 1405 C C . GLN A 1 179 ? -8.238 9.793 -0.266 1.00 79.19 179 GLN A C 1
ATOM 1407 O O . GLN A 1 179 ? -8.407 11.010 -0.267 1.00 79.19 179 GLN A O 1
ATOM 1412 N N . TYR A 1 180 ? -8.615 8.984 0.727 1.00 79.06 180 TYR A N 1
ATOM 1413 C CA . TYR A 1 180 ? -9.149 9.466 2.000 1.00 79.06 180 TYR A CA 1
ATOM 1414 C C . TYR A 1 180 ? -8.166 9.345 3.176 1.00 79.06 180 TYR A C 1
ATOM 1416 O O . TYR A 1 180 ? -8.422 9.800 4.292 1.00 79.06 180 TYR A O 1
ATOM 1424 N N . TRP A 1 181 ? -7.041 8.658 2.967 1.00 89.38 181 TRP A N 1
ATOM 1425 C CA . TRP A 1 181 ? -6.026 8.483 3.997 1.00 89.38 181 TRP A CA 1
ATOM 1426 C C . TRP A 1 181 ? -4.648 8.192 3.406 1.00 89.38 181 TRP A C 1
ATOM 1428 O O . TRP A 1 181 ? -4.522 7.465 2.418 1.00 89.38 181 TRP A O 1
ATOM 1438 N N . ASP A 1 182 ? -3.599 8.695 4.062 1.00 89.38 182 ASP A N 1
ATOM 1439 C CA . ASP A 1 182 ? -2.225 8.263 3.818 1.00 89.38 182 ASP A CA 1
ATOM 1440 C C . ASP A 1 182 ? -1.399 8.094 5.094 1.00 89.38 182 ASP A C 1
ATOM 1442 O O . ASP A 1 182 ? -1.699 8.677 6.137 1.00 89.38 182 ASP A O 1
ATOM 1446 N N . MET A 1 183 ? -0.299 7.352 4.970 1.00 90.00 183 MET A N 1
ATOM 1447 C CA . MET A 1 183 ? 0.780 7.346 5.951 1.00 90.00 183 MET A CA 1
ATOM 1448 C C . MET A 1 183 ? 1.594 8.640 5.848 1.00 90.00 183 MET A C 1
ATOM 1450 O O . MET A 1 183 ? 1.900 9.120 4.756 1.00 90.00 183 MET A O 1
ATOM 1454 N N . ASP A 1 184 ? 1.998 9.184 6.993 1.00 91.12 184 ASP A N 1
ATOM 1455 C CA . ASP A 1 184 ? 2.958 10.286 7.066 1.00 91.12 184 ASP A CA 1
ATOM 1456 C C . ASP A 1 184 ? 3.955 10.025 8.198 1.00 91.12 184 ASP A C 1
ATOM 1458 O O . ASP A 1 184 ? 3.652 9.328 9.170 1.00 91.12 184 ASP A O 1
ATOM 1462 N N . TYR A 1 185 ? 5.139 10.612 8.063 1.00 95.19 185 TYR A N 1
ATOM 1463 C CA . TYR A 1 185 ? 6.217 10.548 9.041 1.00 95.19 185 TYR A CA 1
ATOM 1464 C C . TYR A 1 185 ? 6.679 11.966 9.418 1.00 95.19 185 TYR A C 1
ATOM 1466 O O . TYR A 1 185 ? 6.525 12.917 8.631 1.00 95.19 185 TYR A O 1
ATOM 1474 N N . PRO A 1 186 ? 7.262 12.150 10.615 1.00 91.88 186 PRO A N 1
ATOM 1475 C CA . PRO A 1 186 ? 7.870 13.416 11.005 1.00 91.88 186 PRO A CA 1
ATOM 1476 C C . PRO A 1 186 ? 8.939 13.882 10.008 1.00 91.88 186 PRO A C 1
ATOM 1478 O O . PRO A 1 186 ? 9.559 13.078 9.308 1.00 91.88 186 PRO A O 1
ATOM 1481 N N . ASP A 1 187 ? 9.164 15.198 9.944 1.00 91.12 187 ASP A N 1
ATOM 1482 C CA . ASP A 1 187 ? 10.359 15.724 9.277 1.00 91.12 187 ASP A CA 1
ATOM 1483 C C . ASP A 1 187 ? 11.602 15.189 9.995 1.00 91.12 187 ASP A C 1
ATOM 1485 O O . ASP A 1 187 ? 11.698 15.277 11.216 1.00 91.12 187 ASP A O 1
ATOM 1489 N N . LYS A 1 188 ? 12.562 14.655 9.240 1.00 89.00 188 LYS A N 1
ATOM 1490 C CA . LYS A 1 188 ? 13.829 14.111 9.741 1.00 89.00 188 LYS A CA 1
ATOM 1491 C C . LYS A 1 188 ? 14.672 15.123 10.521 1.00 89.00 188 LYS A C 1
ATOM 1493 O O . LYS A 1 188 ? 15.590 14.734 11.231 1.00 89.00 188 LYS A O 1
ATOM 1498 N N . ARG A 1 189 ? 14.370 16.418 10.391 1.00 87.50 189 ARG A N 1
ATOM 1499 C CA . ARG A 1 189 ? 15.007 17.521 11.126 1.00 87.50 189 ARG A CA 1
ATOM 1500 C C . ARG A 1 189 ? 14.250 17.917 12.395 1.00 87.50 189 ARG A C 1
ATOM 1502 O O . ARG A 1 189 ? 14.739 18.759 13.145 1.00 87.50 189 ARG A O 1
ATOM 1509 N N . ALA A 1 190 ? 13.048 17.384 12.615 1.00 87.19 190 ALA A N 1
ATOM 1510 C CA . ALA A 1 190 ? 12.281 17.666 13.818 1.00 87.19 190 ALA A CA 1
ATOM 1511 C C . ALA A 1 190 ? 12.978 17.047 15.036 1.00 87.19 190 ALA A C 1
ATOM 1513 O O . ALA A 1 190 ? 13.398 15.891 15.008 1.00 87.19 190 ALA A O 1
ATOM 1514 N N . ALA A 1 191 ? 13.103 17.824 16.111 1.00 85.25 191 ALA A N 1
ATOM 1515 C CA . ALA A 1 191 ? 13.653 17.320 17.361 1.00 85.25 191 ALA A CA 1
ATOM 1516 C C . ALA A 1 191 ? 12.648 16.378 18.037 1.00 85.25 191 ALA A C 1
ATOM 1518 O O . ALA A 1 191 ? 11.477 16.729 18.190 1.00 85.25 191 ALA A O 1
ATOM 1519 N N . GLU A 1 192 ? 13.118 15.213 18.480 1.00 91.19 192 GLU A N 1
ATOM 1520 C CA . GLU A 1 192 ? 12.325 14.327 19.330 1.00 91.19 192 GLU A CA 1
ATOM 1521 C C . GLU A 1 192 ? 12.354 14.844 20.771 1.00 91.19 192 GLU A C 1
ATOM 1523 O O . GLU A 1 192 ? 13.420 14.992 21.372 1.00 91.19 192 GLU A O 1
ATOM 1528 N N . THR A 1 193 ? 11.177 15.143 21.316 1.00 91.06 193 THR A N 1
ATOM 1529 C CA . THR A 1 193 ? 11.024 15.704 22.665 1.00 91.06 193 THR A CA 1
ATOM 1530 C C . THR A 1 193 ? 10.556 14.677 23.689 1.00 91.06 193 THR A C 1
ATOM 1532 O O . THR A 1 193 ? 10.655 14.933 24.889 1.00 91.06 193 THR A O 1
ATOM 1535 N N . ARG A 1 194 ? 10.014 13.539 23.243 1.00 94.31 194 ARG A N 1
ATOM 1536 C CA . ARG A 1 194 ? 9.542 12.458 24.115 1.00 94.31 194 ARG A CA 1
ATOM 1537 C C . ARG A 1 194 ? 10.716 11.627 24.615 1.00 94.31 194 ARG A C 1
ATOM 1539 O O . ARG A 1 194 ? 11.756 11.522 23.965 1.00 94.31 194 ARG A O 1
ATOM 1546 N N . LYS A 1 195 ? 10.537 10.998 25.775 1.00 95.38 195 LYS A N 1
ATOM 1547 C CA . LYS A 1 195 ? 11.521 10.048 26.317 1.00 95.38 195 LYS A CA 1
ATOM 1548 C C . LYS A 1 195 ? 11.364 8.674 25.667 1.00 95.38 195 LYS A C 1
ATOM 1550 O O . LYS A 1 195 ? 10.261 8.297 25.278 1.00 95.38 195 LYS A O 1
ATOM 1555 N N . GLU A 1 196 ? 12.449 7.903 25.592 1.00 95.69 196 GLU A N 1
ATOM 1556 C CA . GLU A 1 196 ? 12.427 6.538 25.039 1.00 95.69 196 GLU A CA 1
ATOM 1557 C C . GLU A 1 196 ? 11.410 5.648 25.767 1.00 95.69 196 GLU A C 1
ATOM 1559 O O . GLU A 1 196 ? 10.606 4.971 25.129 1.00 95.69 196 GLU A O 1
ATOM 1564 N N . GLU A 1 197 ? 11.368 5.713 27.098 1.00 97.44 197 GLU A N 1
ATOM 1565 C CA . GLU A 1 197 ? 10.459 4.899 27.906 1.00 97.44 197 GLU A CA 1
ATOM 1566 C C . GLU A 1 197 ? 8.989 5.257 27.660 1.00 97.44 197 GLU A C 1
ATOM 1568 O O . GLU A 1 197 ? 8.130 4.375 27.634 1.00 97.44 197 GLU A O 1
ATOM 1573 N N . GLU A 1 198 ? 8.698 6.544 27.445 1.00 97.88 198 GLU A N 1
ATOM 1574 C CA . GLU A 1 198 ? 7.363 7.029 27.083 1.00 97.88 198 GLU A CA 1
ATOM 1575 C C . GLU A 1 198 ? 6.950 6.497 25.707 1.00 97.88 198 GLU A C 1
ATOM 1577 O O . GLU A 1 198 ? 5.829 6.015 25.542 1.00 97.88 198 GLU A O 1
ATOM 1582 N N . MET A 1 199 ? 7.873 6.527 24.741 1.00 98.12 199 MET A N 1
ATOM 1583 C CA . MET A 1 199 ? 7.643 6.017 23.392 1.00 98.12 199 MET A CA 1
ATOM 1584 C C . MET A 1 199 ? 7.367 4.509 23.385 1.00 98.12 199 MET A C 1
ATOM 1586 O O . MET A 1 199 ? 6.384 4.056 22.798 1.00 98.12 199 MET A O 1
ATOM 1590 N N . ILE A 1 200 ? 8.172 3.723 24.101 1.00 98.62 200 ILE A N 1
ATOM 1591 C CA . ILE A 1 200 ? 7.978 2.271 24.236 1.00 98.62 200 ILE A CA 1
ATOM 1592 C C . ILE A 1 200 ? 6.660 1.954 24.958 1.00 98.62 200 ILE A C 1
ATOM 1594 O O . ILE A 1 200 ? 5.911 1.070 24.534 1.00 98.62 200 ILE A O 1
ATOM 1598 N N . ALA A 1 201 ? 6.340 2.680 26.035 1.00 98.62 201 ALA A N 1
ATOM 1599 C CA . ALA A 1 201 ? 5.072 2.516 26.743 1.00 98.62 201 ALA A CA 1
ATOM 1600 C C . ALA A 1 201 ? 3.871 2.857 25.848 1.00 98.62 201 ALA A C 1
ATOM 1602 O O . ALA A 1 201 ? 2.849 2.170 25.899 1.00 98.62 201 ALA A O 1
ATOM 1603 N N . GLY A 1 202 ? 4.004 3.872 24.991 1.00 98.62 202 GLY A N 1
ATOM 1604 C CA . GLY A 1 202 ? 3.004 4.209 23.990 1.00 98.62 202 GLY A CA 1
ATOM 1605 C C . GLY A 1 202 ? 2.817 3.104 22.953 1.00 98.62 202 GLY A C 1
ATOM 1606 O O . GLY A 1 202 ? 1.674 2.736 22.693 1.00 98.62 202 GLY A O 1
ATOM 1607 N N . VAL A 1 203 ? 3.891 2.501 22.429 1.00 98.81 203 VAL A N 1
ATOM 1608 C CA . VAL A 1 203 ? 3.782 1.333 21.531 1.00 98.81 203 VAL A CA 1
ATOM 1609 C C . VAL A 1 203 ? 3.012 0.206 22.215 1.00 98.81 203 VAL A C 1
ATOM 1611 O O . VAL A 1 203 ? 2.044 -0.305 21.654 1.00 98.81 203 VAL A O 1
ATOM 1614 N N . ARG A 1 204 ? 3.390 -0.135 23.454 1.00 98.75 204 ARG A N 1
ATOM 1615 C CA . ARG A 1 204 ? 2.718 -1.179 24.239 1.00 98.75 204 ARG A CA 1
ATOM 1616 C C . ARG A 1 204 ? 1.228 -0.887 24.402 1.00 98.75 204 ARG A C 1
ATOM 1618 O O . ARG A 1 204 ? 0.409 -1.760 24.140 1.00 98.75 204 ARG A O 1
ATOM 1625 N N . LYS A 1 205 ? 0.873 0.339 24.801 1.00 98.56 205 LYS A N 1
ATOM 1626 C CA . LYS A 1 205 ? -0.519 0.762 25.001 1.00 98.56 205 LYS A CA 1
ATOM 1627 C C . LYS A 1 205 ? -1.353 0.574 23.731 1.00 98.56 205 LYS A C 1
ATOM 1629 O O . LYS A 1 205 ? -2.397 -0.068 23.788 1.00 98.56 205 LYS A O 1
ATOM 1634 N N . HIS A 1 206 ? -0.896 1.119 22.604 1.00 98.69 206 HIS A N 1
ATOM 1635 C CA . HIS A 1 206 ? -1.665 1.079 21.359 1.00 98.69 206 HIS A CA 1
ATOM 1636 C C . HIS A 1 206 ? -1.736 -0.335 20.770 1.00 98.69 206 HIS A C 1
ATOM 1638 O O . HIS A 1 206 ? -2.761 -0.696 20.199 1.00 98.69 206 HIS A O 1
ATOM 1644 N N . LEU A 1 207 ? -0.696 -1.159 20.948 1.00 98.75 207 LEU A N 1
ATOM 1645 C CA . LEU A 1 207 ? -0.721 -2.554 20.507 1.00 98.75 207 LEU A CA 1
ATOM 1646 C C . LEU A 1 207 ? -1.709 -3.386 21.334 1.00 98.75 207 LEU A C 1
ATOM 1648 O O . LEU A 1 207 ? -2.498 -4.131 20.761 1.00 98.75 207 LEU A O 1
ATOM 1652 N N . ILE A 1 208 ? -1.721 -3.221 22.662 1.00 98.19 208 ILE A N 1
ATOM 1653 C CA . ILE A 1 208 ? -2.705 -3.883 23.532 1.00 98.19 208 ILE A CA 1
ATOM 1654 C C . ILE A 1 208 ? -4.129 -3.480 23.138 1.00 98.19 208 ILE A C 1
ATOM 1656 O O . ILE A 1 208 ? -5.008 -4.335 23.052 1.00 98.19 208 ILE A O 1
ATOM 1660 N N . GLU A 1 209 ? -4.362 -2.197 22.857 1.00 97.00 209 GLU A N 1
ATOM 1661 C CA . GLU A 1 209 ? -5.665 -1.714 22.401 1.00 97.00 209 GLU A CA 1
ATOM 1662 C C . GLU A 1 209 ? -6.067 -2.321 21.047 1.00 97.00 209 GLU A C 1
ATOM 1664 O O . GLU A 1 209 ? -7.192 -2.805 20.907 1.00 97.00 209 GLU A O 1
ATOM 1669 N N . ALA A 1 210 ? -5.147 -2.347 20.078 1.00 97.94 210 ALA A N 1
ATOM 1670 C CA . ALA A 1 210 ? -5.379 -2.921 18.755 1.00 97.94 210 ALA A CA 1
ATOM 1671 C C . ALA A 1 210 ? -5.724 -4.417 18.821 1.00 97.94 210 ALA A C 1
ATOM 1673 O O . ALA A 1 210 ? -6.614 -4.863 18.092 1.00 97.94 210 ALA A O 1
ATOM 1674 N N . VAL A 1 211 ? -5.058 -5.172 19.707 1.00 97.50 211 VAL A N 1
ATOM 1675 C CA . VAL A 1 211 ? -5.373 -6.582 19.987 1.00 97.50 211 VAL A CA 1
ATOM 1676 C C . VAL A 1 211 ? -6.739 -6.699 20.649 1.00 97.50 211 VAL A C 1
ATOM 1678 O O . VAL A 1 211 ? -7.584 -7.428 20.144 1.00 97.50 211 VAL A O 1
ATOM 1681 N N . ARG A 1 212 ? -6.996 -5.944 21.725 1.00 95.56 212 ARG A N 1
ATOM 1682 C CA . ARG A 1 212 ? -8.262 -5.992 22.472 1.00 95.56 212 ARG A CA 1
ATOM 1683 C C . ARG A 1 212 ? -9.478 -5.807 21.565 1.00 95.56 212 ARG A C 1
ATOM 1685 O O . ARG A 1 212 ? -10.415 -6.586 21.658 1.00 95.56 212 ARG A O 1
ATOM 1692 N N . LEU A 1 213 ? -9.453 -4.811 20.678 1.00 95.06 213 LEU A N 1
ATOM 1693 C CA . LEU A 1 213 ? -10.566 -4.541 19.759 1.00 95.06 213 LEU A CA 1
ATOM 1694 C C . LEU A 1 213 ? -10.804 -5.675 18.752 1.00 95.06 213 LEU A C 1
ATOM 1696 O O . LEU A 1 213 ? -11.939 -5.913 18.354 1.00 95.06 213 LEU A O 1
ATOM 1700 N N . ARG A 1 214 ? -9.745 -6.388 18.358 1.00 95.75 214 ARG A N 1
ATOM 1701 C CA . ARG A 1 214 ? -9.804 -7.507 17.404 1.00 95.75 214 ARG A CA 1
ATOM 1702 C C . ARG A 1 214 ? -10.230 -8.826 18.037 1.00 95.75 214 ARG A C 1
ATOM 1704 O O . ARG A 1 214 ? -10.590 -9.740 17.302 1.00 95.75 214 ARG A O 1
ATOM 1711 N N . LEU A 1 215 ? -10.232 -8.920 19.367 1.00 94.38 215 LEU A N 1
ATOM 1712 C CA . LEU A 1 215 ? -10.775 -10.071 20.094 1.00 94.38 215 LEU A CA 1
ATOM 1713 C C . LEU A 1 215 ? -12.312 -10.055 20.171 1.00 94.38 215 LEU A C 1
ATOM 1715 O O . LEU A 1 215 ? -12.903 -11.087 20.479 1.00 94.38 215 LEU A O 1
ATOM 1719 N N . CYS A 1 216 ? -12.967 -8.925 19.883 1.00 91.81 216 CYS A N 1
ATOM 1720 C CA . CYS A 1 216 ? -14.426 -8.811 19.912 1.00 91.81 216 CYS A CA 1
ATOM 1721 C C . CYS A 1 216 ? -15.071 -9.521 18.706 1.00 91.81 216 CYS A C 1
ATOM 1723 O O . CYS A 1 216 ? -14.843 -9.122 17.561 1.00 91.81 216 CYS A O 1
ATOM 1725 N N . ALA A 1 217 ? -15.876 -10.557 18.961 1.00 93.31 217 ALA A N 1
ATOM 1726 C CA . ALA A 1 217 ? -16.647 -11.296 17.957 1.00 93.31 217 ALA A CA 1
ATOM 1727 C C . ALA A 1 217 ? -17.832 -12.053 18.605 1.00 93.31 217 ALA A C 1
ATOM 1729 O O . ALA A 1 217 ? -17.723 -12.466 19.758 1.00 93.31 217 ALA A O 1
ATOM 1730 N N . ASP A 1 218 ? -18.913 -12.348 17.871 1.00 94.12 218 ASP A N 1
ATOM 1731 C CA . ASP A 1 218 ? -19.971 -13.279 18.333 1.00 94.12 218 ASP A CA 1
ATOM 1732 C C . ASP A 1 218 ? -19.633 -14.759 18.034 1.00 94.12 218 ASP A C 1
ATOM 1734 O O . ASP A 1 218 ? -20.479 -15.651 18.145 1.00 94.12 218 ASP A O 1
ATOM 1738 N N . VAL A 1 219 ? -18.386 -15.044 17.648 1.00 94.56 219 VAL A N 1
ATOM 1739 C CA . VAL A 1 219 ? -17.860 -16.378 17.305 1.00 94.56 219 VAL A CA 1
ATOM 1740 C C . VAL A 1 219 ? -16.483 -16.596 17.945 1.00 94.56 219 VAL A C 1
ATOM 1742 O O . VAL A 1 219 ? -15.854 -15.619 18.346 1.00 94.56 219 VAL A O 1
ATOM 1745 N N . PRO A 1 220 ? -15.973 -17.838 18.055 1.00 93.94 220 PRO A N 1
ATOM 1746 C CA . PRO A 1 220 ? -14.653 -18.091 18.634 1.00 93.94 220 PRO A CA 1
ATOM 1747 C C . PRO A 1 220 ? -13.505 -17.445 17.846 1.00 93.94 220 PRO A C 1
ATOM 1749 O O . PRO A 1 220 ? -13.519 -17.449 16.609 1.00 93.94 220 PRO A O 1
ATOM 1752 N N . VAL A 1 221 ? -12.485 -16.964 18.570 1.00 96.06 221 VAL A N 1
ATOM 1753 C CA . VAL A 1 221 ? -11.308 -16.271 18.017 1.00 96.06 221 VAL A CA 1
ATOM 1754 C C . VAL A 1 221 ? -10.029 -17.047 18.345 1.00 96.06 221 VAL A C 1
ATOM 1756 O O . VAL A 1 221 ? -9.731 -17.333 19.502 1.00 96.06 221 VAL A O 1
ATOM 1759 N N . GLY A 1 222 ? -9.269 -17.403 17.312 1.00 96.50 222 GLY A N 1
ATOM 1760 C CA . GLY A 1 222 ? -7.966 -18.057 17.417 1.00 96.50 222 GLY A CA 1
ATOM 1761 C C . GLY A 1 222 ? -6.803 -17.102 17.154 1.00 96.50 222 GLY A C 1
ATOM 1762 O O . GLY A 1 222 ? -6.988 -15.912 16.905 1.00 96.50 222 GLY A O 1
ATOM 1763 N N . ILE A 1 223 ? -5.580 -17.626 17.185 1.00 97.25 223 ILE A N 1
ATOM 1764 C CA . ILE A 1 223 ? -4.361 -16.868 16.867 1.00 97.25 223 ILE A CA 1
ATOM 1765 C C . ILE A 1 223 ? -3.436 -17.755 16.037 1.00 97.25 223 ILE A C 1
ATOM 1767 O O . ILE A 1 223 ? -3.215 -18.910 16.394 1.00 97.25 223 ILE A O 1
ATOM 1771 N N . TYR A 1 224 ? -2.864 -17.238 14.955 1.00 96.62 224 TYR A N 1
ATOM 1772 C CA . TYR A 1 224 ? -1.745 -17.919 14.309 1.00 96.62 224 TYR A CA 1
ATOM 1773 C C . TYR A 1 224 ? -0.465 -17.691 15.111 1.00 96.62 224 TYR A C 1
ATOM 1775 O O . TYR A 1 224 ? -0.108 -16.551 15.406 1.00 96.62 224 TYR A O 1
ATOM 1783 N N . LEU A 1 225 ? 0.226 -18.775 15.470 1.00 95.25 225 LEU A N 1
ATOM 1784 C CA . LEU A 1 225 ? 1.447 -18.746 16.272 1.00 95.25 225 LEU A CA 1
ATOM 1785 C C . LEU A 1 225 ? 2.617 -19.379 15.510 1.00 95.25 225 LEU A C 1
ATOM 1787 O O . LEU A 1 225 ? 2.625 -20.579 15.238 1.00 95.25 225 LEU A O 1
ATOM 1791 N N . SER A 1 226 ? 3.617 -18.556 15.201 1.00 90.81 226 SER A N 1
ATOM 1792 C CA . SER A 1 226 ? 4.909 -18.952 14.623 1.00 90.81 226 SER A CA 1
ATOM 1793 C C . SER A 1 226 ? 6.035 -18.887 15.666 1.00 90.81 226 SER A C 1
ATOM 1795 O O . SER A 1 226 ? 5.792 -18.527 16.821 1.00 90.81 226 SER A O 1
ATOM 1797 N N . GLY A 1 227 ? 7.277 -19.180 15.258 1.00 86.56 227 GLY A N 1
ATOM 1798 C CA . GLY A 1 227 ? 8.472 -18.958 16.081 1.00 86.56 227 GLY A CA 1
ATOM 1799 C C . GLY A 1 227 ? 8.947 -17.499 16.114 1.00 86.56 227 GLY A C 1
ATOM 1800 O O . GLY A 1 227 ? 9.979 -17.201 16.719 1.00 86.56 227 GLY A O 1
ATOM 1801 N N . GLY A 1 228 ? 8.226 -16.583 15.460 1.00 91.75 228 GLY A N 1
ATOM 1802 C CA . GLY A 1 228 ? 8.536 -15.159 15.398 1.00 91.75 228 GLY A CA 1
ATOM 1803 C C . GLY A 1 228 ? 7.965 -14.339 16.558 1.00 91.75 228 GLY A C 1
ATOM 1804 O O . GLY A 1 228 ? 6.985 -14.707 17.214 1.00 91.75 228 GLY A O 1
ATOM 1805 N N . ILE A 1 229 ? 8.558 -13.163 16.782 1.00 95.25 229 ILE A N 1
ATOM 1806 C CA . ILE A 1 229 ? 8.114 -12.228 17.826 1.00 95.25 229 ILE A CA 1
ATOM 1807 C C . ILE A 1 229 ? 6.724 -11.646 17.565 1.00 95.25 229 ILE A C 1
ATOM 1809 O O . ILE A 1 229 ? 6.008 -11.352 18.516 1.00 95.25 229 ILE A O 1
ATOM 1813 N N . ASP A 1 230 ? 6.320 -11.516 16.302 1.00 96.00 230 ASP A N 1
ATOM 1814 C CA . ASP A 1 230 ? 5.086 -10.823 15.924 1.00 96.00 230 ASP A CA 1
ATOM 1815 C C . ASP A 1 230 ? 3.859 -11.589 16.415 1.00 96.00 230 ASP A C 1
ATOM 1817 O O . ASP A 1 230 ? 3.097 -11.090 17.241 1.00 96.00 230 ASP A O 1
ATOM 1821 N N . SER A 1 231 ? 3.717 -12.849 15.996 1.00 95.62 231 SER A N 1
ATOM 1822 C CA . SER A 1 231 ? 2.642 -13.726 16.461 1.00 95.62 231 SER A CA 1
ATOM 1823 C C . SER A 1 231 ? 2.734 -14.026 17.958 1.00 95.62 231 SER A C 1
ATOM 1825 O O . SER A 1 231 ? 1.711 -14.096 18.637 1.00 95.62 231 SER A O 1
ATOM 1827 N N . SER A 1 232 ? 3.953 -14.163 18.492 1.00 96.62 232 SER A N 1
ATOM 1828 C CA . SER A 1 232 ? 4.167 -14.415 19.923 1.00 96.62 232 SER A CA 1
ATOM 1829 C C . SER A 1 232 ? 3.700 -13.240 20.781 1.00 96.62 232 SER A C 1
ATOM 1831 O O . SER A 1 232 ? 3.107 -13.447 21.838 1.00 96.62 232 SER A O 1
ATOM 1833 N N . ALA A 1 233 ? 3.906 -12.004 20.315 1.00 97.50 233 ALA A N 1
ATOM 1834 C CA . ALA A 1 233 ? 3.392 -10.811 20.971 1.00 97.50 233 ALA A CA 1
ATOM 1835 C C . ALA A 1 233 ? 1.859 -10.795 20.994 1.00 97.50 233 ALA A C 1
ATOM 1837 O O . ALA A 1 233 ? 1.276 -10.498 22.036 1.00 97.50 233 ALA A O 1
ATOM 1838 N N . LEU A 1 234 ? 1.204 -11.150 19.881 1.00 97.81 234 LEU A N 1
ATOM 1839 C CA . LEU A 1 234 ? -0.260 -11.219 19.821 1.00 97.81 234 LEU A CA 1
ATOM 1840 C C . LEU A 1 234 ? -0.810 -12.284 20.775 1.00 97.81 234 LEU A C 1
ATOM 1842 O O . LEU A 1 234 ? -1.695 -11.982 21.575 1.00 97.81 234 LEU A O 1
ATOM 1846 N N . ALA A 1 235 ? -0.246 -13.496 20.745 1.00 96.94 235 ALA A N 1
ATOM 1847 C CA . ALA A 1 235 ? -0.636 -14.582 21.642 1.00 96.94 235 ALA A CA 1
ATOM 1848 C C . ALA A 1 235 ? -0.417 -14.216 23.116 1.00 96.94 235 ALA A C 1
ATOM 1850 O O . ALA A 1 235 ? -1.293 -14.444 23.953 1.00 96.94 235 ALA A O 1
ATOM 1851 N N . GLY A 1 236 ? 0.721 -13.594 23.435 1.00 96.62 236 GLY A N 1
ATOM 1852 C CA . GLY A 1 236 ? 1.054 -13.171 24.789 1.00 96.62 236 GLY A CA 1
ATOM 1853 C C . GLY A 1 236 ? 0.134 -12.077 25.329 1.00 96.62 236 GLY A C 1
ATOM 1854 O O . GLY A 1 236 ? -0.344 -12.181 26.461 1.00 96.62 236 GLY A O 1
ATOM 1855 N N . ILE A 1 237 ? -0.165 -11.060 24.514 1.00 97.00 237 ILE A N 1
ATOM 1856 C CA . ILE A 1 237 ? -1.096 -9.981 24.872 1.00 97.00 237 ILE A CA 1
ATOM 1857 C C . ILE A 1 237 ? -2.516 -10.528 25.034 1.00 97.00 237 ILE A C 1
ATOM 1859 O O . ILE A 1 237 ? -3.173 -10.210 26.024 1.00 97.00 237 ILE A O 1
ATOM 1863 N N . ALA A 1 238 ? -2.990 -11.369 24.112 1.00 95.44 238 ALA A N 1
ATOM 1864 C CA . ALA A 1 238 ? -4.318 -11.967 24.208 1.00 95.44 238 ALA A CA 1
ATOM 1865 C C . ALA A 1 238 ? -4.455 -12.830 25.472 1.00 95.44 238 ALA A C 1
ATOM 1867 O O . ALA A 1 238 ? -5.394 -12.649 26.245 1.00 95.44 238 ALA A O 1
ATOM 1868 N N . ALA A 1 239 ? -3.477 -13.700 25.746 1.00 93.62 239 ALA A N 1
ATOM 1869 C CA . ALA A 1 239 ? -3.465 -14.521 26.955 1.00 93.62 239 ALA A CA 1
ATOM 1870 C C . ALA A 1 239 ? -3.437 -13.670 28.236 1.00 93.62 239 ALA A C 1
ATOM 1872 O O . ALA A 1 239 ? -4.080 -14.013 29.227 1.00 93.62 239 ALA A O 1
ATOM 1873 N N . HIS A 1 240 ? -2.719 -12.545 28.226 1.00 93.12 240 HIS A N 1
ATOM 1874 C CA . HIS A 1 240 ? -2.711 -11.592 29.332 1.00 93.12 240 HIS A CA 1
ATOM 1875 C C . HIS A 1 240 ? -4.078 -10.919 29.536 1.00 93.12 240 HIS A C 1
ATOM 1877 O O . HIS A 1 240 ? -4.600 -10.961 30.648 1.00 93.12 240 HIS A O 1
ATOM 1883 N N . LEU A 1 241 ? -4.693 -10.383 28.476 1.00 91.75 241 LEU A N 1
ATOM 1884 C CA . LEU A 1 241 ? -6.005 -9.725 28.538 1.00 91.75 241 LEU A CA 1
ATOM 1885 C C . LEU A 1 241 ? -7.117 -10.658 29.043 1.00 91.75 241 LEU A C 1
ATOM 1887 O O . LEU A 1 241 ? -7.973 -10.227 29.818 1.00 91.75 241 LEU A O 1
ATOM 1891 N N . VAL A 1 242 ? -7.080 -11.933 28.642 1.00 87.19 242 VAL A N 1
ATOM 1892 C CA . VAL A 1 242 ? -8.022 -12.960 29.113 1.00 87.19 242 VAL A CA 1
ATOM 1893 C C . VAL A 1 242 ? -7.807 -13.266 30.597 1.00 87.19 242 VAL A C 1
ATOM 1895 O O . VAL A 1 242 ? -8.770 -13.290 31.361 1.00 87.19 242 VAL A O 1
ATOM 1898 N N . ARG A 1 243 ? -6.553 -13.453 31.039 1.00 85.69 243 ARG A N 1
ATOM 1899 C CA . ARG A 1 243 ? -6.236 -13.752 32.449 1.00 85.69 243 ARG A CA 1
ATOM 1900 C C . ARG A 1 243 ? -6.616 -12.627 33.407 1.00 85.69 243 ARG A C 1
ATOM 1902 O O . ARG A 1 243 ? -7.033 -12.909 34.525 1.00 85.69 243 ARG A O 1
ATOM 1909 N N . GLU A 1 244 ? -6.467 -11.372 32.992 1.00 83.94 244 GLU A N 1
ATOM 1910 C CA . GLU A 1 244 ? -6.819 -10.212 33.821 1.00 83.94 244 GLU A CA 1
ATOM 1911 C C . GLU A 1 244 ? -8.327 -9.902 33.832 1.00 83.94 244 GLU A C 1
ATOM 1913 O O . GLU A 1 244 ? -8.757 -8.968 34.506 1.00 83.94 244 GLU A O 1
ATOM 1918 N N . GLY A 1 245 ? -9.146 -10.676 33.106 1.00 69.75 245 GLY A N 1
ATOM 1919 C CA . GLY A 1 245 ? -10.591 -10.453 32.996 1.00 69.75 245 GLY A CA 1
ATOM 1920 C C . GLY A 1 245 ? -10.962 -9.186 32.216 1.00 69.75 245 GLY A C 1
ATOM 1921 O O . GLY A 1 245 ? -12.099 -8.728 32.296 1.00 69.75 245 GLY A O 1
ATOM 1922 N N . GLY A 1 246 ? -10.006 -8.604 31.482 1.00 64.94 246 GLY A N 1
ATOM 1923 C CA . GLY A 1 246 ? -10.155 -7.332 30.772 1.00 64.94 246 GLY A CA 1
ATOM 1924 C C . GLY A 1 246 ? -10.699 -7.449 29.344 1.00 64.94 246 GLY A C 1
ATOM 1925 O O . GLY A 1 246 ? -11.015 -6.423 28.740 1.00 64.94 246 GLY A O 1
ATOM 1926 N N . ALA A 1 247 ? -10.798 -8.664 28.791 1.00 70.06 247 ALA A N 1
ATOM 1927 C CA . ALA A 1 247 ? -11.390 -8.928 27.479 1.00 70.06 247 ALA A CA 1
ATOM 1928 C C . ALA A 1 247 ? -11.973 -10.349 27.385 1.00 70.06 247 ALA A C 1
ATOM 1930 O O . ALA A 1 247 ? -11.419 -11.296 27.944 1.00 70.06 247 ALA A O 1
ATOM 1931 N N . THR A 1 248 ? -13.057 -10.503 26.626 1.00 70.69 248 THR A N 1
ATOM 1932 C CA . THR A 1 248 ? -13.577 -11.799 26.162 1.00 70.69 248 THR A CA 1
ATOM 1933 C C . THR A 1 248 ? -13.021 -12.101 24.770 1.00 70.69 248 THR A C 1
ATOM 1935 O O . THR A 1 248 ? -13.001 -11.214 23.919 1.00 70.69 248 THR A O 1
ATOM 1938 N N . MET A 1 249 ? -12.561 -13.334 24.520 1.00 80.88 249 MET A N 1
ATOM 1939 C CA . MET A 1 249 ? -12.177 -13.758 23.167 1.00 80.88 249 MET A CA 1
ATOM 1940 C C . MET A 1 249 ? -13.384 -14.297 22.417 1.00 80.88 249 MET A C 1
ATOM 1942 O O . MET A 1 249 ? -13.743 -15.470 22.536 1.00 80.88 249 MET A O 1
ATOM 1946 N N . GLY A 1 250 ? -14.009 -13.427 21.637 1.00 84.56 250 GLY A N 1
ATOM 1947 C CA . GLY A 1 250 ? -15.190 -13.784 20.881 1.00 84.56 250 GLY A CA 1
ATOM 1948 C C . GLY A 1 250 ? -16.318 -14.326 21.766 1.00 84.56 250 GLY A C 1
ATOM 1949 O O . GLY A 1 250 ? -16.525 -13.866 22.890 1.00 84.56 250 GLY A O 1
ATOM 1950 N N . SER A 1 251 ? -16.991 -15.373 21.284 1.00 81.88 251 SER A N 1
ATOM 1951 C CA . SER A 1 251 ? -18.049 -16.085 22.018 1.00 81.88 251 SER A CA 1
ATOM 1952 C C . SER A 1 251 ? -17.546 -17.137 23.018 1.00 81.88 251 SER A C 1
ATOM 1954 O O . SER A 1 251 ? -18.348 -17.938 23.504 1.00 81.88 251 SER A O 1
ATOM 1956 N N . GLN A 1 252 ? -16.235 -17.229 23.264 1.00 74.44 252 GLN A N 1
ATOM 1957 C CA . GLN A 1 252 ? -15.672 -18.248 24.157 1.00 74.44 252 GLN A CA 1
ATOM 1958 C C . GLN A 1 252 ? -15.977 -17.931 25.624 1.00 74.44 252 GLN A C 1
ATOM 1960 O O . GLN A 1 252 ? -16.058 -16.766 26.024 1.00 74.44 252 GLN A O 1
ATOM 1965 N N . ALA A 1 253 ? -16.126 -18.972 26.447 1.00 68.25 253 ALA A N 1
ATOM 1966 C CA . ALA A 1 253 ? -16.308 -18.783 27.880 1.00 68.25 253 ALA A CA 1
ATOM 1967 C C . ALA A 1 253 ? -15.017 -18.228 28.500 1.00 68.25 253 ALA A C 1
ATOM 1969 O O . ALA A 1 253 ? -13.918 -18.566 28.068 1.00 68.25 253 ALA A O 1
ATOM 1970 N N . SER A 1 254 ? -15.117 -17.435 29.572 1.00 61.34 254 SER A N 1
ATOM 1971 C CA . SER A 1 254 ? -13.934 -16.915 30.285 1.00 61.34 254 SER A CA 1
ATOM 1972 C C . SER A 1 254 ? -13.024 -18.018 30.855 1.00 61.34 254 SER A C 1
ATOM 1974 O O . SER A 1 254 ? -11.892 -17.741 31.237 1.00 61.34 254 SER A O 1
ATOM 1976 N N . SER A 1 255 ? -13.520 -19.259 30.934 1.00 56.78 255 SER A N 1
ATOM 1977 C CA . SER A 1 255 ? -12.768 -20.457 31.323 1.00 56.78 255 SER A CA 1
ATOM 1978 C C . SER A 1 255 ? -11.977 -21.106 30.183 1.00 56.78 255 SER A C 1
ATOM 1980 O O . SER A 1 255 ? -11.157 -21.982 30.454 1.00 56.78 255 SER A O 1
ATOM 1982 N N . ASP A 1 256 ? -12.235 -20.737 28.928 1.00 70.38 256 ASP A N 1
ATOM 1983 C CA . ASP A 1 256 ? -11.602 -21.365 27.772 1.00 70.38 256 ASP A CA 1
ATOM 1984 C C . ASP A 1 256 ? -10.186 -20.817 27.572 1.00 70.38 256 ASP A C 1
ATOM 1986 O O . ASP A 1 256 ? -9.934 -19.612 27.635 1.00 70.38 256 ASP A O 1
ATOM 1990 N N . GLN A 1 257 ? -9.237 -21.712 27.300 1.00 75.94 257 GLN A N 1
ATOM 1991 C CA . GLN A 1 257 ? -7.879 -21.307 26.947 1.00 75.94 257 GLN A CA 1
ATOM 1992 C C . GLN A 1 257 ? -7.852 -20.655 25.561 1.00 75.94 257 GLN A C 1
ATOM 1994 O O . GLN A 1 257 ? -8.584 -21.052 24.649 1.00 75.94 257 GLN A O 1
ATOM 1999 N N . VAL A 1 258 ? -6.936 -19.700 25.378 1.00 87.31 258 VAL A N 1
ATOM 2000 C CA . VAL A 1 258 ? -6.603 -19.177 24.047 1.00 87.31 258 VAL A CA 1
ATOM 2001 C C . VAL A 1 258 ? -6.171 -20.337 23.150 1.00 87.31 258 VAL A C 1
ATOM 2003 O O . VAL A 1 258 ? -5.426 -21.203 23.602 1.00 87.31 258 VAL A O 1
ATOM 2006 N N . CYS A 1 259 ? -6.639 -20.375 21.901 1.00 94.31 259 CYS A N 1
ATOM 2007 C CA . CYS A 1 259 ? -6.261 -21.411 20.941 1.00 94.31 259 CYS A CA 1
ATOM 2008 C C . CYS A 1 259 ? -5.345 -20.830 19.865 1.00 94.31 259 CYS A C 1
ATOM 2010 O O . CYS A 1 259 ? -5.707 -19.882 19.169 1.00 94.31 259 CYS A O 1
ATOM 2012 N N . CYS A 1 260 ? -4.160 -21.416 19.745 1.00 96.62 260 CYS A N 1
ATOM 2013 C CA . CYS A 1 260 ? -3.142 -21.058 18.775 1.00 96.62 260 CYS A CA 1
ATOM 2014 C C . CYS A 1 260 ? -3.016 -22.143 17.700 1.00 96.62 260 CYS A C 1
ATOM 2016 O O . CYS A 1 260 ? -3.030 -23.335 18.013 1.00 96.62 260 CYS A O 1
ATOM 2018 N N . PHE A 1 261 ? -2.862 -21.717 16.451 1.00 96.38 261 PHE A N 1
ATOM 2019 C CA . PHE A 1 261 ? -2.736 -22.574 15.275 1.00 96.38 261 PHE A CA 1
ATOM 2020 C C . PHE A 1 261 ? -1.382 -22.357 14.603 1.00 96.38 261 PHE A C 1
ATOM 2022 O O . PHE A 1 261 ? -0.912 -21.223 14.506 1.00 96.38 261 PHE A O 1
ATOM 2029 N N . SER A 1 262 ? -0.755 -23.434 14.142 1.00 94.88 262 SER A N 1
ATOM 2030 C CA . SER A 1 262 ? 0.557 -23.390 13.499 1.00 94.88 262 SER A CA 1
ATOM 2031 C C . SER A 1 262 ? 0.693 -24.469 12.428 1.00 94.88 262 SER A C 1
ATOM 2033 O O . SER A 1 262 ? -0.100 -25.411 12.370 1.00 94.88 262 SER A O 1
ATOM 2035 N N . ILE A 1 263 ? 1.731 -24.355 11.607 1.00 90.50 263 ILE A N 1
ATOM 2036 C CA . ILE A 1 263 ? 2.182 -25.431 10.724 1.00 90.50 263 ILE A CA 1
ATOM 2037 C C . ILE A 1 263 ? 3.595 -25.849 11.119 1.00 90.50 263 ILE A C 1
ATOM 2039 O O . ILE A 1 263 ? 4.348 -25.049 11.673 1.00 90.50 263 ILE A O 1
ATOM 2043 N N . GLY A 1 264 ? 3.953 -27.096 10.833 1.00 85.88 264 GLY A N 1
ATOM 2044 C CA . GLY A 1 264 ? 5.330 -27.570 10.939 1.00 85.88 264 GLY A CA 1
ATOM 2045 C C . GLY A 1 264 ? 5.780 -28.249 9.656 1.00 85.88 264 GLY A C 1
ATOM 2046 O O . GLY A 1 264 ? 5.034 -29.045 9.090 1.00 85.88 264 GLY A O 1
ATOM 2047 N N . PHE A 1 265 ? 6.995 -27.955 9.213 1.00 84.88 265 PHE A N 1
ATOM 2048 C CA . PHE A 1 265 ? 7.625 -28.603 8.059 1.00 84.88 265 PHE A CA 1
ATOM 2049 C C . PHE A 1 265 ? 8.519 -29.765 8.512 1.00 84.88 265 PHE A C 1
ATOM 2051 O O . PHE A 1 265 ? 8.693 -30.000 9.708 1.00 84.88 265 PHE A O 1
ATOM 2058 N N . ASP A 1 266 ? 9.097 -30.508 7.568 1.00 81.75 266 ASP A N 1
ATOM 2059 C CA . ASP A 1 266 ? 10.125 -31.501 7.886 1.00 81.75 266 ASP A CA 1
ATOM 2060 C C . ASP A 1 266 ? 11.334 -30.831 8.546 1.00 81.75 266 ASP A C 1
ATOM 2062 O O . ASP A 1 266 ? 11.860 -29.849 8.021 1.00 81.75 266 ASP A O 1
ATOM 2066 N N . GLN A 1 267 ? 11.833 -31.373 9.663 1.00 74.25 267 GLN A N 1
ATOM 2067 C CA . GLN A 1 267 ? 12.982 -30.783 10.373 1.00 74.25 267 GLN A CA 1
ATOM 2068 C C . GLN A 1 267 ? 14.223 -30.651 9.480 1.00 74.25 267 GLN A C 1
ATOM 2070 O O . GLN A 1 267 ? 14.961 -29.672 9.580 1.00 74.25 267 GLN A O 1
ATOM 2075 N N . ALA A 1 268 ? 14.424 -31.608 8.569 1.00 72.56 268 ALA A N 1
ATOM 2076 C CA . ALA A 1 268 ? 15.524 -31.597 7.608 1.00 72.56 268 ALA A CA 1
ATOM 2077 C C . ALA A 1 268 ? 15.463 -30.418 6.618 1.00 72.56 268 ALA A C 1
ATOM 2079 O O . ALA A 1 268 ? 16.480 -30.092 6.015 1.00 72.56 268 ALA A O 1
ATOM 2080 N N . SER A 1 269 ? 14.306 -29.760 6.469 1.00 68.44 269 SER A N 1
ATOM 2081 C CA . SER A 1 269 ? 14.146 -28.611 5.572 1.00 68.44 269 SER A CA 1
ATOM 2082 C C . SER A 1 269 ? 14.820 -27.334 6.085 1.00 68.44 269 SER A C 1
ATOM 2084 O O . SER A 1 269 ? 15.121 -26.449 5.294 1.00 68.44 269 SER A O 1
ATOM 2086 N N . GLY A 1 270 ? 15.040 -27.212 7.400 1.00 72.75 270 GLY A N 1
ATOM 2087 C CA . GLY A 1 270 ? 15.559 -25.989 8.023 1.00 72.75 270 GLY A CA 1
ATOM 2088 C C . GLY A 1 270 ? 14.541 -24.849 8.187 1.00 72.75 270 GLY A C 1
ATOM 2089 O O . GLY A 1 270 ? 14.906 -23.812 8.737 1.00 72.75 270 GLY A O 1
ATOM 2090 N N . PHE A 1 271 ? 13.282 -25.043 7.771 1.00 74.94 271 PHE A N 1
ATOM 2091 C CA . PHE A 1 271 ? 12.207 -24.038 7.845 1.00 74.94 271 PHE A CA 1
ATOM 2092 C C . PHE A 1 271 ? 11.173 -24.308 8.959 1.00 74.94 271 PHE A C 1
ATOM 2094 O O . PHE A 1 271 ? 10.242 -23.523 9.138 1.00 74.94 271 PHE A O 1
ATOM 2101 N N . ASP A 1 272 ? 11.296 -25.408 9.716 1.00 80.44 272 ASP A N 1
ATOM 2102 C CA . ASP A 1 272 ? 10.346 -25.734 10.790 1.00 80.44 272 ASP A CA 1
ATOM 2103 C C . ASP A 1 272 ? 10.577 -24.881 12.050 1.00 80.44 272 ASP A C 1
ATOM 2105 O O . ASP A 1 272 ? 11.586 -25.006 12.744 1.00 80.44 272 ASP A O 1
ATOM 2109 N N . GLU A 1 273 ? 9.599 -24.038 12.381 1.00 83.06 273 GLU A N 1
ATOM 2110 C CA . GLU A 1 273 ? 9.582 -23.241 13.613 1.00 83.06 273 GLU A CA 1
ATOM 2111 C C . GLU A 1 273 ? 8.632 -23.803 14.685 1.00 83.06 273 GLU A C 1
ATOM 2113 O O . GLU A 1 273 ? 8.472 -23.206 15.758 1.00 83.06 273 GLU A O 1
ATOM 2118 N N . SER A 1 274 ? 7.990 -24.948 14.420 1.00 84.88 274 SER A N 1
ATOM 2119 C CA . SER A 1 274 ? 6.883 -25.449 15.239 1.00 84.88 274 SER A CA 1
ATOM 2120 C C . SER A 1 274 ? 7.285 -25.783 16.680 1.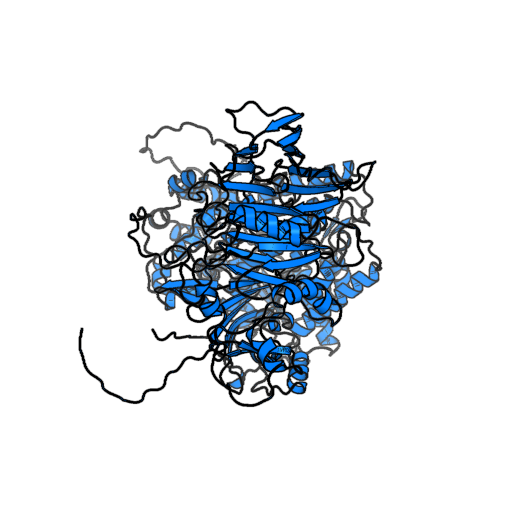00 84.88 274 SER A C 1
ATOM 2122 O O . SER A 1 274 ? 6.471 -25.637 17.592 1.00 84.88 274 SER A O 1
ATOM 2124 N N . GLU A 1 275 ? 8.541 -26.167 16.930 1.00 89.31 275 GLU A N 1
ATOM 2125 C CA . GLU A 1 275 ? 9.042 -26.419 18.289 1.00 89.31 275 GLU A CA 1
ATOM 2126 C C . GLU A 1 275 ? 9.145 -25.146 19.141 1.00 89.31 275 GLU A C 1
ATOM 2128 O O . GLU A 1 275 ? 8.869 -25.172 20.342 1.00 89.31 275 GLU A O 1
ATOM 2133 N N . ILE A 1 276 ? 9.528 -24.019 18.534 1.00 90.69 276 ILE A N 1
ATOM 2134 C CA . ILE A 1 276 ? 9.613 -22.724 19.224 1.00 90.69 276 ILE A CA 1
ATOM 2135 C C . ILE A 1 276 ? 8.200 -22.226 19.543 1.00 90.69 276 ILE A C 1
ATOM 2137 O O . ILE A 1 276 ? 7.927 -21.765 20.656 1.00 90.69 276 ILE A O 1
ATOM 2141 N N . ALA A 1 277 ? 7.282 -22.366 18.581 1.00 91.94 277 ALA A N 1
ATOM 2142 C CA . ALA A 1 277 ? 5.874 -22.032 18.762 1.00 91.94 277 ALA A CA 1
ATOM 2143 C C . ALA A 1 277 ? 5.232 -22.873 19.884 1.00 91.94 277 ALA A C 1
ATOM 2145 O O . ALA A 1 277 ? 4.539 -22.324 20.740 1.00 91.94 277 ALA A O 1
ATOM 2146 N N . GLN A 1 278 ? 5.538 -24.174 19.945 1.00 94.00 278 GLN A N 1
ATOM 2147 C CA . GLN A 1 278 ? 5.094 -25.083 21.007 1.00 94.00 278 GLN A CA 1
ATOM 2148 C C . GLN A 1 278 ? 5.567 -24.619 22.395 1.00 94.00 278 GLN A C 1
ATOM 2150 O O . GLN A 1 278 ? 4.745 -24.456 23.297 1.00 94.00 278 GLN A O 1
ATOM 2155 N N . ARG A 1 279 ? 6.867 -24.329 22.568 1.00 94.62 279 ARG A N 1
ATOM 2156 C CA . ARG A 1 279 ? 7.405 -23.813 23.845 1.00 94.62 279 ARG A CA 1
ATOM 2157 C C . ARG A 1 279 ? 6.778 -22.478 24.244 1.00 94.62 279 ARG A C 1
ATOM 2159 O O . ARG A 1 279 ? 6.532 -22.225 25.423 1.00 94.62 279 ARG A O 1
ATOM 2166 N N . THR A 1 280 ? 6.502 -21.620 23.263 1.00 94.56 280 THR A N 1
ATOM 2167 C CA . THR A 1 280 ? 5.818 -20.342 23.493 1.00 94.56 280 THR A CA 1
ATOM 2168 C C . THR A 1 280 ? 4.384 -20.570 23.968 1.00 94.56 280 THR A C 1
ATOM 2170 O O . THR A 1 280 ? 3.956 -19.946 24.937 1.00 94.56 280 THR A O 1
ATOM 2173 N N . ALA A 1 281 ? 3.649 -21.502 23.357 1.00 94.88 281 ALA A N 1
ATOM 2174 C CA . ALA A 1 281 ? 2.304 -21.850 23.797 1.00 94.88 281 ALA A CA 1
ATOM 2175 C C . ALA A 1 281 ? 2.273 -22.432 25.223 1.00 94.88 281 ALA A C 1
ATOM 2177 O O . ALA A 1 281 ? 1.419 -22.050 26.027 1.00 94.88 281 ALA A O 1
ATOM 2178 N N . GLU A 1 282 ? 3.232 -23.295 25.563 1.00 94.62 282 GLU A N 1
ATOM 2179 C CA . GLU A 1 282 ? 3.392 -23.853 26.912 1.00 94.62 282 GLU A CA 1
ATOM 2180 C C . GLU A 1 282 ? 3.654 -22.758 27.951 1.00 94.62 282 GLU A C 1
ATOM 2182 O O . GLU A 1 282 ? 2.989 -22.722 28.988 1.00 94.62 282 GLU A O 1
ATOM 2187 N N . PHE A 1 283 ? 4.556 -21.817 27.649 1.00 93.81 283 PHE A N 1
ATOM 2188 C CA . PHE A 1 283 ? 4.824 -20.655 28.499 1.00 93.81 283 PHE A CA 1
ATOM 2189 C C . PHE A 1 283 ? 3.571 -19.798 28.732 1.00 93.81 283 PHE A C 1
ATOM 2191 O O . PHE A 1 283 ? 3.334 -19.324 29.843 1.00 93.81 283 PHE A O 1
ATOM 2198 N N . LEU A 1 284 ? 2.756 -19.602 27.693 1.00 93.25 284 LEU A N 1
ATOM 2199 C CA . LEU A 1 284 ? 1.543 -18.791 27.775 1.00 93.25 284 LEU A CA 1
ATOM 2200 C C . LEU A 1 284 ? 0.357 -19.522 28.423 1.00 93.25 284 LEU A C 1
ATOM 2202 O O . LEU A 1 284 ? -0.617 -18.858 28.795 1.00 93.25 284 LEU A O 1
ATOM 2206 N N . GLY A 1 285 ? 0.429 -20.850 28.570 1.00 92.69 285 GLY A N 1
ATOM 2207 C CA . GLY A 1 285 ? -0.661 -21.685 29.076 1.00 92.69 285 GLY A CA 1
ATOM 2208 C C . GLY A 1 285 ? -1.853 -21.760 28.117 1.00 92.69 285 GLY A C 1
ATOM 2209 O O . GLY A 1 285 ? -3.001 -21.769 28.568 1.00 92.69 285 GLY A O 1
ATOM 2210 N N . VAL A 1 286 ? -1.588 -21.759 26.808 1.00 92.62 286 VAL A N 1
ATOM 2211 C CA . VAL A 1 286 ? -2.605 -21.719 25.743 1.00 92.62 286 VAL A CA 1
ATOM 2212 C C . VAL A 1 286 ? -2.708 -23.066 25.028 1.00 92.62 286 VAL A C 1
ATOM 2214 O O . VAL A 1 286 ? -1.752 -23.839 24.987 1.00 92.62 286 VAL A O 1
ATOM 2217 N N . LYS A 1 287 ? -3.873 -23.361 24.446 1.00 93.88 287 LYS A N 1
ATOM 2218 C CA . LYS A 1 287 ? -4.060 -24.535 23.590 1.00 93.88 287 LYS A CA 1
ATOM 2219 C C . LYS A 1 287 ? -3.295 -24.322 22.286 1.00 93.88 287 LYS A C 1
ATOM 2221 O O . LYS A 1 287 ? -3.400 -23.258 21.683 1.00 93.88 287 LYS A O 1
ATOM 2226 N N . PHE A 1 288 ? -2.572 -25.338 21.830 1.00 95.44 288 PHE A N 1
ATOM 2227 C CA . PHE A 1 288 ? -1.801 -25.286 20.592 1.00 95.44 288 PHE A CA 1
ATOM 2228 C C . PHE A 1 288 ? -2.170 -26.449 19.678 1.00 95.44 288 PHE A C 1
ATOM 2230 O O . PHE A 1 288 ? -2.210 -27.601 20.110 1.00 95.44 288 PHE A O 1
ATOM 2237 N N . VAL A 1 289 ? -2.464 -26.131 18.423 1.00 94.81 289 VAL A N 1
ATOM 2238 C CA . VAL A 1 289 ? -2.815 -27.094 17.382 1.00 94.81 289 VAL A CA 1
ATOM 2239 C C . VAL A 1 289 ? -1.886 -26.857 16.200 1.00 94.81 289 VAL A C 1
ATOM 2241 O O . VAL A 1 289 ? -1.742 -25.723 15.744 1.00 94.81 289 VAL A O 1
ATOM 2244 N N . LYS A 1 290 ? -1.267 -27.923 15.690 1.00 92.25 290 LYS A N 1
ATOM 2245 C CA . LYS A 1 290 ? -0.419 -27.849 14.502 1.00 92.25 290 LYS A CA 1
ATOM 2246 C C . LYS A 1 290 ? -0.767 -28.916 13.479 1.00 92.25 290 LYS A C 1
ATOM 2248 O O . LYS A 1 290 ? -1.182 -30.011 13.854 1.00 92.25 290 LYS A O 1
ATOM 2253 N N . VAL A 1 291 ? -0.538 -28.595 12.212 1.00 89.25 291 VAL A N 1
ATOM 2254 C CA . VAL A 1 291 ? -0.573 -29.545 11.094 1.00 89.25 291 VAL A CA 1
ATOM 2255 C C . VAL A 1 291 ? 0.824 -29.672 10.491 1.00 89.25 291 VAL A C 1
ATOM 2257 O O . VAL A 1 291 ? 1.583 -28.703 10.456 1.00 89.25 291 VAL A O 1
ATOM 2260 N N . HIS A 1 292 ? 1.191 -30.881 10.078 1.00 89.19 292 HIS A N 1
ATOM 2261 C CA . HIS A 1 292 ? 2.452 -31.121 9.390 1.00 89.19 292 HIS A CA 1
ATOM 2262 C C . HIS A 1 292 ? 2.277 -30.891 7.884 1.00 89.19 292 HIS A C 1
ATOM 2264 O O . HIS A 1 292 ? 1.346 -31.429 7.293 1.00 89.19 292 HIS A O 1
ATOM 2270 N N . MET A 1 293 ? 3.169 -30.104 7.285 1.00 86.69 293 MET A N 1
ATOM 2271 C CA . MET A 1 293 ? 3.147 -29.708 5.877 1.00 86.69 293 MET A CA 1
ATOM 2272 C C . MET A 1 293 ? 4.348 -30.299 5.137 1.00 86.69 293 MET A C 1
ATOM 2274 O O . MET A 1 293 ? 5.352 -29.624 4.921 1.00 86.69 293 MET A O 1
ATOM 2278 N N . GLY A 1 294 ? 4.246 -31.576 4.770 1.00 88.94 294 GLY A N 1
ATOM 2279 C CA . GLY A 1 294 ? 5.224 -32.243 3.907 1.00 88.94 294 GLY A CA 1
ATOM 2280 C C . GLY A 1 294 ? 5.012 -31.937 2.418 1.00 88.94 294 GLY A C 1
ATOM 2281 O O . GLY A 1 294 ? 4.027 -31.309 2.025 1.00 88.94 294 GLY A O 1
ATOM 2282 N N . GLU A 1 295 ? 5.913 -32.437 1.568 1.00 89.69 295 GLU A N 1
ATOM 2283 C CA . GLU A 1 295 ? 5.883 -32.219 0.110 1.00 89.69 295 GLU A CA 1
ATOM 2284 C C . GLU A 1 295 ? 4.540 -32.608 -0.540 1.00 89.69 295 GLU A C 1
ATOM 2286 O O . GLU A 1 295 ? 4.000 -31.856 -1.350 1.00 89.69 295 GLU A O 1
ATOM 2291 N N . ALA A 1 296 ? 3.966 -33.754 -0.159 1.00 91.06 296 ALA A N 1
ATOM 2292 C CA . ALA A 1 296 ? 2.691 -34.227 -0.703 1.00 91.06 296 ALA A CA 1
ATOM 2293 C C . ALA A 1 296 ? 1.509 -33.309 -0.344 1.00 91.06 296 ALA A C 1
ATOM 2295 O O . ALA A 1 296 ? 0.635 -33.077 -1.177 1.00 91.06 296 ALA A O 1
ATOM 2296 N N . GLU A 1 297 ? 1.498 -32.761 0.875 1.00 91.00 297 GLU A N 1
ATOM 2297 C CA . GLU A 1 297 ? 0.439 -31.856 1.338 1.00 91.00 297 GLU A CA 1
ATOM 2298 C C . GLU A 1 297 ? 0.494 -30.508 0.611 1.00 91.00 297 GLU A C 1
ATOM 2300 O O . GLU A 1 297 ? -0.555 -29.924 0.336 1.00 91.00 297 GLU A O 1
ATOM 2305 N N . LEU A 1 298 ? 1.705 -30.035 0.282 1.00 91.44 298 LEU A N 1
ATOM 2306 C CA . LEU A 1 298 ? 1.914 -28.845 -0.545 1.00 91.44 298 LEU A CA 1
ATOM 2307 C C . LEU A 1 298 ? 1.460 -29.099 -1.988 1.00 91.44 298 LEU A C 1
ATOM 2309 O O . LEU A 1 298 ? 0.655 -28.338 -2.518 1.00 91.44 298 LEU A O 1
ATOM 2313 N N . ALA A 1 299 ? 1.914 -30.190 -2.610 1.00 92.56 299 ALA A N 1
ATOM 2314 C CA . ALA A 1 299 ? 1.536 -30.523 -3.983 1.00 92.56 299 ALA A CA 1
ATOM 2315 C C . ALA A 1 299 ? 0.013 -30.686 -4.138 1.00 92.56 299 ALA A C 1
ATOM 2317 O O . ALA A 1 299 ? -0.575 -30.162 -5.080 1.00 92.56 299 ALA A O 1
ATOM 2318 N N . GLY A 1 300 ? -0.639 -31.356 -3.182 1.00 92.81 300 GLY A N 1
ATOM 2319 C CA . GLY A 1 300 ? -2.082 -31.609 -3.211 1.00 92.81 300 GLY A CA 1
ATOM 2320 C C . GLY A 1 300 ? -2.969 -30.372 -3.037 1.00 92.81 300 GLY A C 1
ATOM 2321 O O . GLY A 1 300 ? -4.163 -30.464 -3.297 1.00 92.81 300 GLY A O 1
ATOM 2322 N N . ARG A 1 301 ? -2.415 -29.230 -2.605 1.00 93.25 301 ARG A N 1
ATOM 2323 C CA . ARG A 1 301 ? -3.155 -27.969 -2.384 1.00 93.25 301 ARG A CA 1
ATOM 2324 C C . ARG A 1 301 ? -2.756 -26.841 -3.325 1.00 93.25 301 ARG A C 1
ATOM 2326 O O . ARG A 1 301 ? -3.321 -25.755 -3.237 1.00 93.25 301 ARG A O 1
ATOM 2333 N N . PHE A 1 302 ? -1.781 -27.076 -4.199 1.00 93.50 302 PHE A N 1
ATOM 2334 C CA . PHE A 1 302 ? -1.206 -26.039 -5.047 1.00 93.50 302 PHE A CA 1
ATOM 2335 C C . PHE A 1 302 ? -2.256 -25.349 -5.928 1.00 93.50 302 PHE A C 1
ATOM 2337 O O . PHE A 1 302 ? -2.431 -24.142 -5.812 1.00 93.50 302 PHE A O 1
ATOM 2344 N N . GLU A 1 303 ? -2.996 -26.102 -6.745 1.00 91.81 303 GLU A N 1
ATOM 2345 C CA . GLU A 1 303 ? -3.975 -25.545 -7.700 1.00 91.81 303 GLU A CA 1
ATOM 2346 C C . GLU A 1 303 ? -5.119 -24.802 -6.988 1.00 91.81 303 GLU A C 1
ATOM 2348 O O . GLU A 1 303 ? -5.557 -23.737 -7.420 1.00 91.81 303 GLU A O 1
ATOM 2353 N N . ASP A 1 304 ? -5.587 -25.314 -5.843 1.00 92.25 304 ASP A N 1
ATOM 2354 C CA . ASP A 1 304 ? -6.626 -24.638 -5.056 1.00 92.25 304 ASP A CA 1
ATOM 2355 C C . ASP A 1 304 ? -6.110 -23.319 -4.470 1.00 92.25 304 ASP A C 1
ATOM 2357 O O . ASP A 1 304 ? -6.789 -22.290 -4.540 1.00 92.25 304 ASP A O 1
ATOM 2361 N N . ALA A 1 305 ? -4.881 -23.317 -3.950 1.00 93.25 305 ALA A N 1
ATOM 2362 C CA . ALA A 1 305 ? -4.248 -22.102 -3.468 1.00 93.25 305 ALA A CA 1
ATOM 2363 C C . ALA A 1 305 ? -4.063 -21.082 -4.609 1.00 93.25 305 ALA A C 1
ATOM 2365 O O . ALA A 1 305 ? -4.417 -19.918 -4.425 1.00 93.25 305 ALA A O 1
ATOM 2366 N N . VAL A 1 306 ? -3.603 -21.511 -5.793 1.00 92.12 306 VAL A N 1
ATOM 2367 C CA . VAL A 1 306 ? -3.430 -20.675 -7.000 1.00 92.12 306 VAL A CA 1
ATOM 2368 C C . VAL A 1 306 ? -4.752 -20.050 -7.452 1.00 92.12 306 VAL A C 1
ATOM 2370 O O . VAL A 1 306 ? -4.830 -18.837 -7.685 1.00 92.12 306 VAL A O 1
ATOM 2373 N N . TYR A 1 307 ? -5.820 -20.849 -7.500 1.00 91.31 307 TYR A N 1
ATOM 2374 C CA . TYR A 1 307 ? -7.166 -20.373 -7.814 1.00 91.31 307 TYR A CA 1
ATOM 2375 C C . TYR A 1 307 ? -7.621 -19.269 -6.851 1.00 91.31 307 TYR A C 1
ATOM 2377 O O . TYR A 1 307 ? -8.179 -18.256 -7.277 1.00 91.31 307 TYR A O 1
ATOM 2385 N N . HIS A 1 308 ? -7.351 -19.434 -5.554 1.00 92.50 308 HIS A N 1
ATOM 2386 C CA . HIS A 1 308 ? -7.754 -18.473 -4.533 1.00 92.50 308 HIS A CA 1
ATOM 2387 C C . HIS A 1 308 ? -6.874 -17.229 -4.454 1.00 92.50 308 HIS A C 1
ATOM 2389 O O . HIS A 1 308 ? -7.389 -16.190 -4.046 1.00 92.50 308 HIS A O 1
ATOM 2395 N N . ILE A 1 309 ? -5.600 -17.275 -4.857 1.00 91.75 309 ILE A N 1
ATOM 2396 C CA . ILE A 1 309 ? -4.733 -16.086 -4.844 1.00 91.75 309 ILE A CA 1
ATOM 2397 C C . ILE A 1 309 ? -4.807 -15.241 -6.120 1.00 91.75 309 ILE A C 1
ATOM 2399 O O . ILE A 1 309 ? -4.426 -14.076 -6.036 1.00 91.75 309 ILE A O 1
ATOM 2403 N N . GLU A 1 310 ? -5.314 -15.763 -7.255 1.00 91.19 310 GLU A N 1
ATOM 2404 C CA . GLU A 1 310 ? -5.373 -15.094 -8.588 1.00 91.19 310 GLU A CA 1
ATOM 2405 C C . GLU A 1 310 ? -4.102 -14.284 -8.896 1.00 91.19 310 GLU A C 1
ATOM 2407 O O . GLU A 1 310 ? -4.137 -13.135 -9.353 1.00 91.19 310 GLU A O 1
ATOM 2412 N N . HIS A 1 311 ? -2.969 -14.866 -8.532 1.00 86.50 311 HIS A N 1
ATOM 2413 C CA . HIS A 1 311 ? -1.666 -14.236 -8.507 1.00 86.50 311 HIS A CA 1
ATOM 2414 C C . HIS A 1 311 ? -0.607 -15.333 -8.679 1.00 86.50 311 HIS A C 1
ATOM 2416 O O . HIS A 1 311 ? -0.896 -16.480 -8.366 1.00 86.50 311 HIS A O 1
ATOM 2422 N N . HIS A 1 312 ? 0.598 -14.995 -9.148 1.00 86.56 312 HIS A N 1
ATOM 2423 C CA . HIS A 1 312 ? 1.744 -15.909 -9.107 1.00 86.56 312 HIS A CA 1
ATOM 2424 C C . HIS A 1 312 ? 2.676 -15.594 -7.931 1.00 86.56 312 HIS A C 1
ATOM 2426 O O . HIS A 1 312 ? 2.828 -14.433 -7.541 1.00 86.56 312 HIS A O 1
ATOM 2432 N N . ASN A 1 313 ? 3.351 -16.586 -7.376 1.00 86.31 313 ASN A N 1
ATOM 2433 C CA . ASN A 1 313 ? 4.312 -16.413 -6.300 1.00 86.31 313 ASN A CA 1
ATOM 2434 C C . ASN A 1 313 ? 5.643 -17.096 -6.654 1.00 86.31 313 ASN A C 1
ATOM 2436 O O . ASN A 1 313 ? 5.802 -17.742 -7.678 1.00 86.31 313 ASN A O 1
ATOM 2440 N N . GLN A 1 314 ? 6.676 -16.872 -5.850 1.00 82.44 314 GLN A N 1
ATOM 2441 C CA . GLN A 1 314 ? 8.008 -17.458 -6.081 1.00 82.44 314 GLN A CA 1
ATOM 2442 C C . GLN A 1 314 ? 8.372 -18.474 -5.001 1.00 82.44 314 GLN A C 1
ATOM 2444 O O . GLN A 1 314 ? 9.525 -18.870 -4.873 1.00 82.44 314 GLN A O 1
ATOM 2449 N N . ASP A 1 315 ? 7.412 -18.829 -4.162 1.00 85.38 315 ASP A N 1
ATOM 2450 C CA . ASP A 1 315 ? 7.581 -19.674 -2.994 1.00 85.38 315 ASP A CA 1
ATOM 2451 C C . ASP A 1 315 ? 6.236 -20.359 -2.727 1.00 85.38 315 ASP A C 1
ATOM 2453 O O . ASP A 1 315 ? 5.187 -19.800 -3.044 1.00 85.38 315 ASP A O 1
ATOM 2457 N N . LEU A 1 316 ? 6.256 -21.550 -2.136 1.00 89.81 316 LEU A N 1
ATOM 2458 C CA . LEU A 1 316 ? 5.057 -22.298 -1.751 1.00 89.81 316 LEU A CA 1
ATOM 2459 C C . LEU A 1 316 ? 4.495 -21.863 -0.386 1.00 89.81 316 LEU A C 1
ATOM 2461 O O . LEU A 1 316 ? 3.572 -22.485 0.140 1.00 89.81 316 LEU A O 1
ATOM 2465 N N . ASN A 1 317 ? 5.003 -20.774 0.194 1.00 88.75 317 ASN A N 1
ATOM 2466 C CA . ASN A 1 317 ? 4.504 -20.209 1.444 1.00 88.75 317 ASN A CA 1
ATOM 2467 C C . ASN A 1 317 ? 2.996 -19.882 1.417 1.00 88.75 317 ASN A C 1
ATOM 2469 O O . ASN A 1 317 ? 2.319 -20.079 2.425 1.00 88.75 317 ASN A O 1
ATOM 2473 N N . PHE A 1 318 ? 2.439 -19.464 0.276 1.00 91.19 318 PHE A N 1
ATOM 2474 C CA . PHE A 1 318 ? 0.998 -19.232 0.126 1.00 91.19 318 PHE A CA 1
ATOM 2475 C C . PHE A 1 318 ? 0.190 -20.532 0.196 1.00 91.19 318 PHE A C 1
ATOM 2477 O O . PHE A 1 318 ? -0.891 -20.541 0.777 1.00 91.19 318 PHE A O 1
ATOM 2484 N N . VAL A 1 319 ? 0.738 -21.645 -0.304 1.00 93.06 319 VAL A N 1
ATOM 2485 C CA . VAL A 1 319 ? 0.141 -22.981 -0.154 1.00 93.06 319 VAL A CA 1
ATOM 2486 C C . VAL A 1 319 ? 0.187 -23.414 1.311 1.00 93.06 319 VAL A C 1
ATOM 2488 O O . VAL A 1 319 ? -0.794 -23.928 1.845 1.00 93.06 319 VAL A O 1
ATOM 2491 N N . GLY A 1 320 ? 1.298 -23.134 2.001 1.00 91.62 320 GLY A N 1
ATOM 2492 C CA . GLY A 1 320 ? 1.418 -23.337 3.446 1.00 91.62 320 GLY A CA 1
ATOM 2493 C C . GLY A 1 320 ? 0.391 -22.529 4.246 1.00 91.62 320 GLY A C 1
ATOM 2494 O O . GLY A 1 320 ? -0.238 -23.065 5.158 1.00 91.62 320 GLY A O 1
ATOM 2495 N N . LYS A 1 321 ? 0.169 -21.260 3.885 1.00 91.94 321 LYS A N 1
ATOM 2496 C CA . LYS A 1 321 ? -0.837 -20.390 4.513 1.00 91.94 321 LYS A CA 1
ATOM 2497 C C . LYS A 1 321 ? -2.271 -20.838 4.194 1.00 91.94 321 LYS A C 1
ATOM 2499 O O . LYS A 1 321 ? -3.110 -20.827 5.092 1.00 91.94 321 LYS A O 1
ATOM 2504 N N . TYR A 1 322 ? -2.540 -21.280 2.966 1.00 93.50 322 TYR A N 1
ATOM 2505 C CA . TYR A 1 322 ? -3.813 -21.892 2.570 1.00 93.50 322 TYR A CA 1
ATOM 2506 C C . TYR A 1 322 ? -4.113 -23.137 3.415 1.00 93.50 322 TYR A C 1
ATOM 2508 O O . TYR A 1 322 ? -5.183 -23.250 4.004 1.00 93.50 322 TYR A O 1
ATOM 2516 N N . ALA A 1 323 ? -3.138 -24.034 3.571 1.00 92.25 323 ALA A N 1
ATOM 2517 C CA . ALA A 1 323 ? -3.295 -25.211 4.419 1.00 92.25 323 ALA A CA 1
ATOM 2518 C C . ALA A 1 323 ? -3.462 -24.845 5.905 1.00 92.25 323 ALA A C 1
ATOM 2520 O O . ALA A 1 323 ? -4.261 -25.449 6.620 1.00 92.25 323 ALA A O 1
ATOM 2521 N N . LEU A 1 324 ? -2.743 -23.821 6.383 1.00 93.31 324 LEU A N 1
ATOM 2522 C CA . LEU A 1 324 ? -2.896 -23.317 7.746 1.00 93.31 324 LEU A CA 1
ATOM 2523 C C . LEU A 1 324 ? -4.323 -22.821 8.012 1.00 93.31 324 LEU A C 1
ATOM 2525 O O . LEU A 1 324 ? -4.833 -23.050 9.106 1.00 93.31 324 LEU A O 1
ATOM 2529 N N . SER A 1 325 ? -4.981 -22.170 7.047 1.00 94.31 325 SER A N 1
ATOM 2530 C CA . SER A 1 325 ? -6.332 -21.628 7.243 1.00 94.31 325 SER A CA 1
ATOM 2531 C C . SER A 1 325 ? -7.430 -22.696 7.305 1.00 94.31 325 SER A C 1
ATOM 2533 O O . SER A 1 325 ? -8.477 -22.458 7.913 1.00 94.31 325 SER A O 1
ATOM 2535 N N . GLU A 1 326 ? -7.178 -23.913 6.812 1.00 93.69 326 GLU A N 1
ATOM 2536 C CA . GLU A 1 326 ? -8.060 -25.068 7.042 1.00 93.69 326 GLU A CA 1
ATOM 2537 C C . GLU A 1 326 ? -8.165 -25.407 8.536 1.00 93.69 326 GLU A C 1
ATOM 2539 O O . GLU A 1 326 ? -9.228 -25.793 9.033 1.00 93.69 326 GLU A O 1
ATOM 2544 N N . LEU A 1 327 ? -7.060 -25.256 9.272 1.00 94.19 327 LEU A N 1
ATOM 2545 C CA . LEU A 1 327 ? -6.923 -25.772 10.628 1.00 94.19 327 LEU A CA 1
ATOM 2546 C C . LEU A 1 327 ? -7.839 -25.057 11.645 1.00 94.19 327 LEU A C 1
ATOM 2548 O O . LEU A 1 327 ? -8.550 -25.765 12.370 1.00 94.19 327 LEU A O 1
ATOM 2552 N N . PRO A 1 328 ? -7.921 -23.708 11.705 1.00 95.12 328 PRO A N 1
ATOM 2553 C CA . PRO A 1 328 ? -8.922 -23.017 12.515 1.00 95.12 328 PRO A CA 1
ATOM 2554 C C . PRO A 1 328 ? -10.349 -23.449 12.177 1.00 95.12 328 PRO A C 1
ATOM 2556 O O . PRO A 1 328 ? -11.136 -23.741 13.084 1.00 95.12 328 PRO A O 1
ATOM 2559 N N . ARG A 1 329 ? -10.673 -23.558 10.880 1.00 93.94 329 ARG A N 1
ATOM 2560 C CA . ARG A 1 329 ? -12.018 -23.907 10.409 1.00 93.94 329 ARG A CA 1
ATOM 2561 C C . ARG A 1 329 ? -12.439 -25.299 10.873 1.00 93.94 329 ARG A C 1
ATOM 2563 O O . ARG A 1 329 ? -13.544 -25.452 11.398 1.00 93.94 329 ARG A O 1
ATOM 2570 N N . GLN A 1 330 ? -11.551 -26.285 10.747 1.00 94.88 330 GLN A N 1
ATOM 2571 C CA . GLN A 1 330 ? -11.754 -27.657 11.234 1.00 94.88 330 GLN A CA 1
ATOM 2572 C C . GLN A 1 330 ? -11.983 -27.717 12.752 1.00 94.88 330 GLN A C 1
ATOM 2574 O O . GLN A 1 330 ? -12.674 -28.608 13.242 1.00 94.88 330 GLN A O 1
ATOM 2579 N N . HIS A 1 331 ? -11.451 -26.745 13.497 1.00 94.25 331 HIS A N 1
ATOM 2580 C CA . HIS A 1 331 ? -11.596 -26.640 14.949 1.00 94.25 331 HIS A CA 1
ATOM 2581 C C . HIS A 1 331 ? -12.730 -25.698 15.389 1.00 94.25 331 HIS A C 1
ATOM 2583 O O . HIS A 1 331 ? -12.838 -25.392 16.576 1.00 94.25 331 HIS A O 1
ATOM 2589 N N . GLY A 1 332 ? -13.589 -25.256 14.464 1.00 93.62 332 GLY A N 1
ATOM 2590 C CA . GLY A 1 332 ? -14.770 -24.441 14.768 1.00 93.62 332 GLY A CA 1
ATOM 2591 C C . GLY A 1 332 ? -14.502 -22.941 14.926 1.00 93.62 332 GLY A C 1
ATOM 2592 O O . GLY A 1 332 ? -15.394 -22.213 15.360 1.00 93.62 332 GLY A O 1
ATOM 2593 N N . TYR A 1 333 ? -13.313 -22.466 14.554 1.00 95.56 333 TYR A N 1
ATOM 2594 C CA . TYR A 1 333 ? -12.963 -21.047 14.565 1.00 95.56 333 TYR A CA 1
ATOM 2595 C C . TYR A 1 333 ? -13.255 -20.418 13.202 1.00 95.56 333 TYR A C 1
ATOM 2597 O O . TYR A 1 333 ? -13.020 -21.024 12.157 1.00 95.56 333 TYR A O 1
ATOM 2605 N N . LYS A 1 334 ? -13.785 -19.193 13.222 1.00 95.88 334 LYS A N 1
ATOM 2606 C CA . LYS A 1 334 ? -14.008 -18.374 12.016 1.00 95.88 334 LYS A CA 1
ATOM 2607 C C . LYS A 1 334 ? -13.118 -17.139 11.969 1.00 95.88 334 LYS A C 1
ATOM 2609 O O . LYS A 1 334 ? -13.046 -16.500 10.930 1.00 95.88 334 LYS A O 1
ATOM 2614 N N . VAL A 1 335 ? -12.491 -16.793 13.091 1.00 97.62 335 VAL A N 1
ATOM 2615 C CA . VAL A 1 335 ? -11.664 -15.598 13.233 1.00 97.62 335 VAL A CA 1
ATOM 2616 C C . VAL A 1 335 ? -10.320 -15.997 13.812 1.00 97.62 335 VAL A C 1
ATOM 2618 O O . VAL A 1 335 ? -10.265 -16.801 14.747 1.00 97.62 335 VAL A O 1
ATOM 2621 N N . VAL A 1 336 ? -9.248 -15.414 13.291 1.00 97.38 336 VAL A N 1
ATOM 2622 C CA . VAL A 1 336 ? -7.891 -15.556 13.822 1.00 97.38 336 VAL A CA 1
ATOM 2623 C C . VAL A 1 336 ? -7.174 -14.209 13.871 1.00 97.38 336 VAL A C 1
ATOM 2625 O O . VAL A 1 336 ? -7.420 -13.334 13.050 1.00 97.38 336 VAL A O 1
ATOM 2628 N N . LEU A 1 337 ? -6.276 -14.009 14.833 1.00 97.88 337 LEU A N 1
ATOM 2629 C CA . LEU A 1 337 ? -5.327 -12.890 14.801 1.00 97.88 337 LEU A CA 1
ATOM 2630 C C . LEU A 1 337 ? -4.022 -13.336 14.147 1.00 97.88 337 LEU A C 1
ATOM 2632 O O . LEU A 1 337 ? -3.542 -14.443 14.403 1.00 97.88 337 LEU A O 1
ATOM 2636 N N . THR A 1 338 ? -3.433 -12.444 13.354 1.00 96.44 338 THR A N 1
ATOM 2637 C CA . THR A 1 338 ? -2.220 -12.720 12.584 1.00 96.44 338 THR A CA 1
ATOM 2638 C C . THR A 1 338 ? -1.208 -11.569 12.667 1.00 96.44 338 THR A C 1
ATOM 2640 O O . THR A 1 338 ? -1.574 -10.423 12.937 1.00 96.44 338 THR A O 1
ATOM 2643 N N . GLY A 1 339 ? 0.085 -11.885 12.531 1.00 95.38 339 GLY A N 1
ATOM 2644 C CA . GLY A 1 339 ? 1.214 -10.985 12.827 1.00 95.38 339 GLY A CA 1
ATOM 2645 C C . GLY A 1 339 ? 1.613 -10.038 11.688 1.00 95.38 339 GLY A C 1
ATOM 2646 O O . GLY A 1 339 ? 2.533 -9.235 11.838 1.00 95.38 339 GLY A O 1
ATOM 2647 N N . GLU A 1 340 ? 0.936 -10.138 10.555 1.00 94.44 340 GLU A N 1
ATOM 2648 C CA . GLU A 1 340 ? 1.198 -9.443 9.306 1.00 94.44 340 GLU A CA 1
ATOM 2649 C C . GLU A 1 340 ? 1.108 -7.920 9.506 1.00 94.44 340 GLU A C 1
ATOM 2651 O O . GLU A 1 340 ? 0.260 -7.406 10.244 1.00 94.44 340 GLU A O 1
ATOM 2656 N N . GLY A 1 341 ? 2.028 -7.189 8.869 1.00 95.25 341 GLY A N 1
ATOM 2657 C CA . GLY A 1 341 ? 2.205 -5.746 9.037 1.00 95.25 341 GLY A CA 1
ATOM 2658 C C . GLY A 1 341 ? 3.242 -5.343 10.088 1.00 95.25 341 GLY A C 1
ATOM 2659 O O . GLY A 1 341 ? 3.689 -4.195 10.089 1.00 95.25 341 GLY A O 1
ATOM 2660 N N . ALA A 1 342 ? 3.658 -6.244 10.988 1.00 96.88 342 ALA A N 1
ATOM 2661 C CA . ALA A 1 342 ? 4.645 -5.914 12.019 1.00 96.88 342 ALA A CA 1
ATOM 2662 C C . ALA A 1 342 ? 5.996 -5.495 11.422 1.00 96.88 342 ALA A C 1
ATOM 2664 O O . ALA A 1 342 ? 6.612 -4.532 11.883 1.00 96.88 342 ALA A O 1
ATOM 2665 N N . ASP A 1 343 ? 6.462 -6.198 10.389 1.00 95.62 343 ASP A N 1
ATOM 2666 C CA . ASP A 1 343 ? 7.725 -5.894 9.718 1.00 95.62 343 ASP A CA 1
ATOM 2667 C C . ASP A 1 343 ? 7.713 -4.526 9.041 1.00 95.62 343 ASP A C 1
ATOM 2669 O O . ASP A 1 343 ? 8.686 -3.779 9.151 1.00 95.62 343 ASP A O 1
ATOM 2673 N N . GLU A 1 344 ? 6.601 -4.185 8.401 1.00 95.69 344 GLU A N 1
ATOM 2674 C CA . GLU A 1 344 ? 6.401 -2.943 7.661 1.00 95.69 344 GLU A CA 1
ATOM 2675 C C . GLU A 1 344 ? 6.221 -1.731 8.571 1.00 95.69 344 GLU A C 1
ATOM 2677 O O . GLU A 1 344 ? 6.601 -0.619 8.206 1.00 95.69 344 GLU A O 1
ATOM 2682 N N . GLN A 1 345 ? 5.672 -1.917 9.775 1.00 96.62 345 GLN A N 1
ATOM 2683 C CA . GLN A 1 345 ? 5.557 -0.824 10.741 1.00 96.62 345 GLN A CA 1
ATOM 2684 C C . GLN A 1 345 ? 6.841 -0.644 11.571 1.00 96.62 345 GLN A C 1
ATOM 2686 O O . GLN A 1 345 ? 7.251 0.495 11.834 1.00 96.62 345 GLN A O 1
ATOM 2691 N N . PHE A 1 346 ? 7.506 -1.742 11.955 1.00 97.75 346 PHE A N 1
ATOM 2692 C CA . PHE A 1 346 ? 8.634 -1.748 12.902 1.00 97.75 346 PHE A CA 1
ATOM 2693 C C . PHE A 1 346 ? 10.010 -2.015 12.276 1.00 97.75 346 PHE A C 1
ATOM 2695 O O . PHE A 1 346 ? 10.978 -2.196 13.011 1.00 97.75 346 PHE A O 1
ATOM 2702 N N . ALA A 1 347 ? 10.119 -1.993 10.947 1.00 96.75 347 ALA A N 1
ATOM 2703 C CA . ALA A 1 347 ? 11.357 -2.232 10.205 1.00 96.75 347 ALA A CA 1
ATOM 2704 C C . ALA A 1 347 ? 11.993 -3.598 10.508 1.00 96.75 347 ALA A C 1
ATOM 2706 O O . ALA A 1 347 ? 13.116 -3.693 10.998 1.00 96.75 347 ALA A O 1
ATOM 2707 N N . GLY A 1 348 ? 11.246 -4.664 10.229 1.00 94.44 348 GLY A N 1
ATOM 2708 C CA . GLY A 1 348 ? 11.662 -6.032 10.528 1.00 94.44 348 GLY A CA 1
ATOM 2709 C C . GLY A 1 348 ? 12.556 -6.707 9.495 1.00 94.44 348 GLY A C 1
ATOM 2710 O O . GLY A 1 348 ? 13.282 -7.636 9.841 1.00 94.44 348 GLY A O 1
ATOM 2711 N N . TYR A 1 349 ? 12.524 -6.267 8.237 1.00 90.81 349 TYR A N 1
ATOM 2712 C CA . TYR A 1 349 ? 13.324 -6.883 7.182 1.00 90.81 349 TYR A CA 1
ATOM 2713 C C . TYR A 1 349 ? 14.790 -6.419 7.221 1.00 90.81 349 TYR A C 1
ATOM 2715 O O . TYR A 1 349 ? 15.050 -5.229 7.416 1.00 90.81 349 TYR A O 1
ATOM 2723 N N . PRO A 1 350 ? 15.763 -7.314 6.947 1.00 85.06 350 PRO A N 1
ATOM 2724 C CA . PRO A 1 350 ? 17.181 -6.948 6.851 1.00 85.06 350 PRO A CA 1
ATOM 2725 C C . PRO A 1 350 ? 17.469 -5.846 5.820 1.00 85.06 350 PRO A C 1
ATOM 2727 O O . PRO A 1 350 ? 18.433 -5.095 5.954 1.00 85.06 350 PRO A O 1
ATOM 2730 N N . THR A 1 351 ? 16.608 -5.733 4.806 1.00 87.00 351 THR A N 1
ATOM 2731 C CA . THR A 1 351 ? 16.673 -4.759 3.709 1.00 87.00 351 THR A CA 1
ATOM 2732 C C . THR A 1 351 ? 16.546 -3.308 4.165 1.00 87.00 351 THR A C 1
ATOM 2734 O O . THR A 1 351 ? 17.018 -2.412 3.471 1.00 87.00 351 THR A O 1
ATOM 2737 N N . TYR A 1 352 ? 15.973 -3.071 5.346 1.00 94.31 352 TYR A N 1
ATOM 2738 C CA . TYR A 1 352 ? 15.817 -1.737 5.913 1.00 94.31 352 TYR A CA 1
ATOM 2739 C C . TYR A 1 352 ? 17.086 -1.188 6.565 1.00 94.31 352 TYR A C 1
ATOM 2741 O O . TYR A 1 352 ? 17.191 0.022 6.762 1.00 94.31 352 TYR A O 1
ATOM 2749 N N . LEU A 1 353 ? 18.052 -2.042 6.916 1.00 93.06 353 LEU A N 1
ATOM 2750 C CA . LEU A 1 353 ? 19.260 -1.602 7.612 1.00 93.06 353 LEU A CA 1
ATOM 2751 C C . LEU A 1 353 ? 20.134 -0.659 6.759 1.00 93.06 353 LEU A C 1
ATOM 2753 O O . LEU A 1 353 ? 20.501 0.397 7.279 1.00 93.06 353 LEU A O 1
ATOM 2757 N N . PRO A 1 354 ? 20.436 -0.946 5.475 1.00 93.38 354 PRO A N 1
ATOM 2758 C CA . PRO A 1 354 ? 21.106 0.025 4.612 1.00 93.38 354 PRO A CA 1
ATOM 2759 C C . PRO A 1 354 ? 20.370 1.366 4.565 1.00 93.38 354 PRO A C 1
ATOM 2761 O O . PRO A 1 354 ? 20.997 2.405 4.741 1.00 93.38 354 PRO A O 1
ATOM 2764 N N . ASP A 1 355 ? 19.041 1.352 4.421 1.00 95.44 355 ASP A N 1
ATOM 2765 C CA . ASP A 1 355 ? 18.220 2.566 4.347 1.00 95.44 355 ASP A CA 1
ATOM 2766 C C . ASP A 1 355 ? 18.188 3.338 5.678 1.00 95.44 355 ASP A C 1
ATOM 2768 O O . ASP A 1 355 ? 18.190 4.568 5.687 1.00 95.44 355 ASP A O 1
ATOM 2772 N N . TYR A 1 356 ? 18.253 2.656 6.823 1.00 95.00 356 TYR A N 1
ATOM 2773 C CA . TYR A 1 356 ? 18.482 3.302 8.118 1.00 95.00 356 TYR A CA 1
ATOM 2774 C C . TYR A 1 356 ? 19.847 3.987 8.190 1.00 95.00 356 TYR A C 1
ATOM 2776 O O . TYR A 1 356 ? 19.954 5.102 8.684 1.00 95.00 356 TYR A O 1
ATOM 2784 N N . LEU A 1 357 ? 20.887 3.363 7.646 1.00 93.31 357 LEU A N 1
ATOM 2785 C CA . LEU A 1 357 ? 22.234 3.917 7.668 1.00 93.31 357 LEU A CA 1
ATOM 2786 C C . LEU A 1 357 ? 22.448 5.021 6.620 1.00 93.31 357 LEU A C 1
ATOM 2788 O O . LEU A 1 357 ? 23.506 5.637 6.620 1.00 93.31 357 LEU A O 1
ATOM 2792 N N . ARG A 1 358 ? 21.505 5.329 5.720 1.00 91.25 358 ARG A N 1
ATOM 2793 C CA . ARG A 1 358 ? 21.708 6.349 4.664 1.00 91.25 358 ARG A CA 1
ATOM 2794 C C . ARG A 1 358 ? 21.735 7.785 5.156 1.00 91.25 358 ARG A C 1
ATOM 2796 O O . ARG A 1 358 ? 22.354 8.626 4.500 1.00 91.25 358 ARG A O 1
ATOM 2803 N N . GLU A 1 359 ? 21.166 8.059 6.316 1.00 89.94 359 GLU A N 1
ATOM 2804 C CA . GLU A 1 359 ? 21.256 9.354 6.981 1.00 89.94 359 GLU A CA 1
ATOM 2805 C C . GLU A 1 359 ? 21.471 9.142 8.486 1.00 89.94 359 GLU A C 1
ATOM 2807 O O . GLU A 1 359 ? 21.117 8.088 9.011 1.00 89.94 359 GLU A O 1
ATOM 2812 N N . PRO A 1 360 ? 22.111 10.087 9.193 1.00 84.31 360 PRO A N 1
ATOM 2813 C CA . PRO A 1 360 ? 22.103 10.055 10.644 1.00 84.31 360 PRO A CA 1
ATOM 2814 C C . PRO A 1 360 ? 20.692 10.362 11.152 1.00 84.31 360 PRO A C 1
ATOM 2816 O O . PRO A 1 360 ? 19.954 11.150 10.554 1.00 84.31 360 PRO A O 1
ATOM 2819 N N . ASP A 1 361 ? 20.358 9.824 12.317 1.00 77.44 361 ASP A N 1
ATOM 2820 C CA . ASP A 1 361 ? 19.269 10.355 13.125 1.00 77.44 361 ASP A CA 1
ATOM 2821 C C . ASP A 1 361 ? 19.826 11.034 14.384 1.00 77.44 361 ASP A C 1
ATOM 2823 O O . ASP A 1 361 ? 21.034 11.048 14.634 1.00 77.44 361 ASP A O 1
ATOM 2827 N N . GLY A 1 362 ? 18.954 11.647 15.188 1.00 69.38 362 GLY A N 1
ATOM 2828 C CA . GLY A 1 362 ? 19.373 12.348 16.407 1.00 69.38 362 GLY A CA 1
ATOM 2829 C C . GLY A 1 362 ? 20.089 11.467 17.448 1.00 69.38 362 GLY A C 1
ATOM 2830 O O . GLY A 1 362 ? 20.643 12.005 18.409 1.00 69.38 362 GLY A O 1
ATOM 2831 N N . TRP A 1 363 ? 20.093 10.140 17.274 1.00 73.00 363 TRP A N 1
ATOM 2832 C CA . TRP A 1 363 ? 20.571 9.149 18.239 1.00 73.00 363 TRP A CA 1
ATOM 2833 C C . TRP A 1 363 ? 21.804 8.382 17.735 1.00 73.00 363 TRP A C 1
ATOM 2835 O O . TRP A 1 363 ? 22.706 8.077 18.520 1.00 73.00 363 TRP A O 1
ATOM 2845 N N . LEU A 1 364 ? 21.895 8.118 16.432 1.00 70.50 364 LEU A N 1
ATOM 2846 C CA . LEU A 1 364 ? 23.028 7.488 15.770 1.00 70.50 364 LEU A CA 1
ATOM 2847 C C . LEU A 1 364 ? 24.137 8.516 15.518 1.00 70.50 364 LEU A C 1
ATOM 2849 O O . LEU A 1 364 ? 24.259 9.106 14.446 1.00 70.50 364 LEU A O 1
ATOM 2853 N N . LYS A 1 365 ? 25.003 8.701 16.515 1.00 72.19 365 LYS A N 1
ATOM 2854 C CA . LYS A 1 365 ? 26.214 9.524 16.386 1.00 72.19 365 LYS A CA 1
ATOM 2855 C C . LYS A 1 365 ? 27.325 8.719 15.709 1.00 72.19 365 LYS A C 1
ATOM 2857 O O . LYS A 1 365 ? 28.156 8.114 16.384 1.00 72.19 365 LYS A O 1
ATOM 2862 N N . MET A 1 366 ? 27.308 8.674 14.379 1.00 83.12 366 MET A N 1
ATOM 2863 C CA . MET A 1 366 ? 28.322 8.001 13.566 1.00 83.12 366 MET A CA 1
ATOM 2864 C C . MET A 1 366 ? 28.864 8.937 12.483 1.00 83.12 366 MET A C 1
ATOM 2866 O O . MET A 1 366 ? 28.090 9.624 11.827 1.00 83.12 366 MET A O 1
ATOM 2870 N N . GLU A 1 367 ? 30.184 8.918 12.279 1.00 85.88 367 GLU A N 1
ATOM 2871 C CA . GLU A 1 367 ? 30.848 9.638 11.185 1.00 85.88 367 GLU A CA 1
ATOM 2872 C C . GLU A 1 367 ? 30.330 9.183 9.810 1.00 85.88 367 GLU A C 1
ATOM 2874 O O . GLU A 1 367 ? 30.177 7.981 9.560 1.00 85.88 367 GLU A O 1
ATOM 2879 N N . ASP A 1 368 ? 30.116 10.139 8.903 1.00 87.38 368 ASP A N 1
ATOM 2880 C CA . ASP A 1 368 ? 29.489 9.902 7.596 1.00 87.38 368 ASP A CA 1
ATOM 2881 C C . ASP A 1 368 ? 30.260 8.898 6.726 1.00 87.38 368 ASP A C 1
ATOM 2883 O O . ASP A 1 368 ? 29.645 8.047 6.085 1.00 87.38 368 ASP A O 1
ATOM 2887 N N . GLU A 1 369 ? 31.597 8.929 6.742 1.00 88.94 369 GLU A N 1
ATOM 2888 C CA . GLU A 1 369 ? 32.427 7.987 5.973 1.00 88.94 369 GLU A CA 1
ATOM 2889 C C . GLU A 1 369 ? 32.251 6.541 6.450 1.00 88.94 369 GLU A C 1
ATOM 2891 O O . GLU A 1 369 ? 32.078 5.618 5.649 1.00 88.94 369 GLU A O 1
ATOM 2896 N N . LYS A 1 370 ? 32.245 6.333 7.773 1.00 89.38 370 LYS A N 1
ATOM 2897 C CA . LYS A 1 370 ? 32.031 5.010 8.369 1.00 89.38 370 LYS A CA 1
ATOM 2898 C C . LYS A 1 370 ? 30.636 4.494 8.034 1.00 89.38 370 LYS A C 1
ATOM 2900 O O . LYS A 1 370 ? 30.470 3.322 7.702 1.00 89.38 370 LYS A O 1
ATOM 2905 N N . ARG A 1 371 ? 29.643 5.376 8.104 1.00 90.31 371 ARG A N 1
ATOM 2906 C CA . ARG A 1 371 ? 28.251 5.069 7.797 1.00 90.31 371 ARG A CA 1
ATOM 2907 C C . ARG A 1 371 ? 28.069 4.696 6.320 1.00 90.31 371 ARG A C 1
ATOM 2909 O O . ARG A 1 371 ? 27.488 3.654 6.038 1.00 90.31 371 ARG A O 1
ATOM 2916 N N . ALA A 1 372 ? 28.642 5.460 5.390 1.00 90.31 372 ALA A N 1
ATOM 2917 C CA . ALA A 1 372 ? 28.623 5.148 3.957 1.00 90.31 372 ALA A CA 1
ATOM 2918 C C . ALA A 1 372 ? 29.296 3.799 3.633 1.00 90.31 372 ALA A C 1
ATOM 2920 O O . ALA A 1 372 ? 28.800 3.035 2.798 1.00 90.31 372 ALA A O 1
ATOM 2921 N N . LYS A 1 373 ? 30.389 3.465 4.336 1.00 92.44 373 LYS A N 1
ATOM 2922 C CA . LYS A 1 373 ? 31.032 2.148 4.231 1.00 92.44 373 LYS A CA 1
ATOM 2923 C C . LYS A 1 373 ? 30.093 1.024 4.676 1.00 92.44 373 LYS A C 1
ATOM 2925 O O . LYS A 1 373 ? 29.942 0.052 3.946 1.00 92.44 373 LYS A O 1
ATOM 2930 N N . LEU A 1 374 ? 29.423 1.180 5.820 1.00 91.44 374 LEU A N 1
ATOM 2931 C CA . LEU A 1 374 ? 28.466 0.189 6.326 1.00 91.44 374 LEU A CA 1
ATOM 2932 C C . LEU A 1 374 ? 27.253 0.021 5.405 1.00 91.44 374 LEU A C 1
ATOM 2934 O O . LEU A 1 374 ? 26.820 -1.105 5.195 1.00 91.44 374 LEU A O 1
ATOM 2938 N N . VAL A 1 375 ? 26.729 1.107 4.820 1.00 91.56 375 VAL A N 1
ATOM 2939 C CA . VAL A 1 375 ? 25.670 1.022 3.795 1.00 91.56 375 VAL A CA 1
ATOM 2940 C C . VAL A 1 375 ? 26.121 0.117 2.651 1.00 91.56 375 VAL A C 1
ATOM 2942 O O . VAL A 1 375 ? 25.400 -0.802 2.284 1.00 91.56 375 VAL A O 1
ATOM 2945 N N . THR A 1 376 ? 27.336 0.332 2.141 1.00 91.88 376 THR A N 1
ATOM 2946 C CA . THR A 1 376 ? 27.895 -0.465 1.039 1.00 91.88 376 THR A CA 1
ATOM 2947 C C . THR A 1 376 ? 28.085 -1.929 1.444 1.00 91.88 376 THR A C 1
ATOM 2949 O O . THR A 1 376 ? 27.663 -2.823 0.721 1.00 91.88 376 THR A O 1
ATOM 2952 N N . GLU A 1 377 ? 28.679 -2.190 2.613 1.00 92.50 377 GLU A N 1
ATOM 2953 C CA . GLU A 1 377 ? 28.897 -3.550 3.128 1.00 92.50 377 GLU A CA 1
ATOM 2954 C C . GLU A 1 377 ? 27.577 -4.312 3.312 1.00 92.50 377 GLU A C 1
ATOM 2956 O O . GLU A 1 377 ? 27.478 -5.477 2.927 1.00 92.50 377 GLU A O 1
ATOM 2961 N N . HIS A 1 378 ? 26.550 -3.658 3.860 1.00 90.94 378 HIS A N 1
ATOM 2962 C CA . HIS A 1 378 ? 25.236 -4.268 4.030 1.00 90.94 378 HIS A CA 1
ATOM 2963 C C . HIS A 1 378 ? 24.503 -4.450 2.697 1.00 90.94 378 HIS A C 1
ATOM 2965 O O . HIS A 1 378 ? 23.919 -5.511 2.496 1.00 90.94 378 HIS A O 1
ATOM 2971 N N . ASP A 1 379 ? 24.563 -3.488 1.771 1.00 90.19 379 ASP A N 1
ATOM 2972 C CA . ASP A 1 379 ? 23.993 -3.651 0.427 1.00 90.19 379 ASP A CA 1
ATOM 2973 C C . ASP A 1 379 ? 24.623 -4.854 -0.297 1.00 90.19 379 ASP A C 1
ATOM 2975 O O . ASP A 1 379 ? 23.900 -5.674 -0.860 1.00 90.19 379 ASP A O 1
ATOM 2979 N N . GLU A 1 380 ? 25.949 -5.022 -0.236 1.00 90.88 380 GLU A N 1
ATOM 2980 C CA . GLU A 1 380 ? 26.637 -6.182 -0.824 1.00 90.88 380 GLU A CA 1
ATOM 2981 C C . GLU A 1 380 ? 26.285 -7.501 -0.122 1.00 90.88 380 GLU A C 1
ATOM 2983 O O . GLU A 1 380 ? 26.034 -8.508 -0.787 1.00 90.88 380 GLU A O 1
ATOM 2988 N N . ALA A 1 381 ? 26.194 -7.510 1.211 1.00 89.19 381 ALA A N 1
ATOM 2989 C CA . ALA A 1 381 ? 25.794 -8.703 1.956 1.00 89.19 381 ALA A CA 1
ATOM 2990 C C . ALA A 1 381 ? 24.374 -9.158 1.589 1.00 89.19 381 ALA A C 1
ATOM 2992 O O . ALA A 1 381 ? 24.124 -10.352 1.411 1.00 89.19 381 ALA A O 1
ATOM 2993 N N . ILE A 1 382 ? 23.442 -8.215 1.438 1.00 86.50 382 ILE A N 1
ATOM 2994 C CA . ILE A 1 382 ? 22.072 -8.547 1.057 1.00 86.50 382 ILE A CA 1
ATOM 2995 C C . ILE A 1 382 ? 22.023 -8.950 -0.430 1.00 86.50 382 ILE A C 1
ATOM 2997 O O . ILE A 1 382 ? 21.307 -9.890 -0.769 1.00 86.50 382 ILE A O 1
ATOM 3001 N N . LYS A 1 383 ? 22.836 -8.349 -1.318 1.00 89.06 383 LYS A N 1
ATOM 3002 C CA . LYS A 1 383 ? 22.934 -8.786 -2.730 1.00 89.06 383 LYS A CA 1
ATOM 3003 C C . LYS A 1 383 ? 23.354 -10.241 -2.814 1.00 89.06 383 LYS A C 1
ATOM 3005 O O . LYS A 1 383 ? 22.688 -11.014 -3.496 1.00 89.06 383 LYS A O 1
ATOM 3010 N N . ALA A 1 384 ? 24.399 -10.612 -2.080 1.00 87.06 384 ALA A N 1
ATOM 3011 C CA . ALA A 1 384 ? 24.869 -11.988 -2.014 1.00 87.06 384 ALA A CA 1
ATOM 3012 C C . ALA A 1 384 ? 23.784 -12.934 -1.470 1.00 87.06 384 ALA A C 1
ATOM 3014 O O . ALA A 1 384 ? 23.558 -13.998 -2.042 1.00 87.06 384 ALA A O 1
ATOM 3015 N N . PHE A 1 385 ? 23.067 -12.527 -0.415 1.00 84.25 385 PHE A N 1
ATOM 3016 C CA . PHE A 1 385 ? 21.965 -13.310 0.150 1.00 84.25 385 PHE A CA 1
ATOM 3017 C C . PHE A 1 385 ? 20.856 -13.579 -0.876 1.00 84.25 385 PHE A C 1
ATOM 3019 O O . PHE A 1 385 ? 20.465 -14.726 -1.070 1.00 84.25 385 PHE A O 1
ATOM 3026 N N . TYR A 1 386 ? 20.372 -12.556 -1.582 1.00 79.38 386 TYR A N 1
ATOM 3027 C CA . TYR A 1 386 ? 19.313 -12.757 -2.573 1.00 79.38 386 TYR A CA 1
ATOM 3028 C C . TYR A 1 386 ? 19.806 -13.476 -3.822 1.00 79.38 386 TYR A C 1
ATOM 3030 O O . TYR A 1 386 ? 19.058 -14.278 -4.363 1.00 79.38 386 TYR A O 1
ATOM 3038 N N . GLN A 1 387 ? 21.047 -13.262 -4.265 1.00 83.50 387 GLN A N 1
ATOM 3039 C CA . GLN A 1 387 ? 21.628 -14.060 -5.350 1.00 83.50 387 GLN A CA 1
ATOM 3040 C C . GLN A 1 387 ? 21.642 -15.549 -4.996 1.00 83.50 387 GLN A C 1
ATOM 3042 O O . GLN A 1 387 ? 21.256 -16.366 -5.827 1.00 83.50 387 GLN A O 1
ATOM 3047 N N . ALA A 1 388 ? 21.995 -15.895 -3.753 1.00 79.69 388 ALA A N 1
ATOM 3048 C CA . ALA A 1 388 ? 21.932 -17.271 -3.263 1.00 79.69 388 ALA A CA 1
ATOM 3049 C C . ALA A 1 388 ? 20.495 -17.828 -3.236 1.00 79.69 388 ALA A C 1
ATOM 3051 O O . ALA A 1 388 ? 20.290 -19.017 -3.455 1.00 79.69 388 ALA A O 1
ATOM 3052 N N . LEU A 1 389 ? 19.491 -16.969 -3.035 1.00 76.75 389 LEU A N 1
ATOM 3053 C CA . LEU A 1 389 ? 18.071 -17.326 -3.143 1.00 76.75 389 LEU A CA 1
ATOM 3054 C C . LEU A 1 389 ? 17.528 -17.297 -4.580 1.00 76.75 389 LEU A C 1
ATOM 3056 O O . LEU A 1 389 ? 16.323 -17.456 -4.770 1.00 76.75 389 LEU A O 1
ATOM 3060 N N . GLY A 1 390 ? 18.370 -17.070 -5.590 1.00 76.12 390 GLY A N 1
ATOM 3061 C CA . GLY A 1 390 ? 17.932 -16.943 -6.976 1.00 76.12 390 GLY A CA 1
ATOM 3062 C C . GLY A 1 390 ? 17.206 -15.626 -7.262 1.00 76.12 390 GLY A C 1
ATOM 3063 O O . GLY A 1 390 ? 16.184 -15.605 -7.934 1.00 76.12 390 GLY A O 1
ATOM 3064 N N . GLY A 1 391 ? 17.686 -14.516 -6.713 1.00 81.38 391 GLY A N 1
ATOM 3065 C CA . GLY A 1 391 ? 17.202 -13.166 -6.990 1.00 81.38 391 GLY A CA 1
ATOM 3066 C C . GLY A 1 391 ? 18.124 -12.401 -7.943 1.00 81.38 391 GLY A C 1
ATOM 3067 O O . GLY A 1 391 ? 19.346 -12.549 -7.922 1.00 81.38 391 GLY A O 1
ATOM 3068 N N . THR A 1 392 ? 17.550 -11.535 -8.776 1.00 82.94 392 THR A N 1
ATOM 3069 C CA . THR A 1 392 ? 18.282 -10.564 -9.587 1.00 82.94 392 THR A CA 1
ATOM 3070 C C . THR A 1 392 ? 18.775 -9.392 -8.741 1.00 82.94 392 THR A C 1
ATOM 3072 O O . THR A 1 392 ? 18.079 -8.892 -7.863 1.00 82.94 392 THR A O 1
ATOM 3075 N N . THR A 1 393 ? 19.971 -8.895 -9.057 1.00 83.38 393 THR A N 1
ATOM 3076 C CA . THR A 1 393 ? 20.559 -7.707 -8.418 1.00 83.38 393 THR A CA 1
ATOM 3077 C C . THR A 1 393 ? 20.665 -6.507 -9.359 1.00 83.38 393 THR A C 1
ATOM 3079 O O . THR A 1 393 ? 21.332 -5.520 -9.053 1.00 83.38 393 THR A O 1
ATOM 3082 N N . ARG A 1 394 ? 19.987 -6.549 -10.511 1.00 84.19 394 ARG A N 1
ATOM 3083 C CA . ARG A 1 394 ? 20.102 -5.505 -11.544 1.00 84.19 394 ARG A CA 1
ATOM 3084 C C . ARG A 1 394 ? 19.541 -4.140 -11.127 1.00 84.19 394 ARG A C 1
ATOM 3086 O O . ARG A 1 394 ? 19.885 -3.139 -11.742 1.00 84.19 394 ARG A O 1
ATOM 3093 N N . TYR A 1 395 ? 18.672 -4.108 -10.116 1.00 86.88 395 TYR A N 1
ATOM 3094 C CA . TYR A 1 395 ? 18.003 -2.890 -9.650 1.00 86.88 395 TYR A CA 1
ATOM 3095 C C . TYR A 1 395 ? 18.730 -2.210 -8.480 1.00 86.88 395 TYR A C 1
ATOM 3097 O O . TYR A 1 395 ? 18.283 -1.166 -8.012 1.00 86.88 395 TYR A O 1
ATOM 3105 N N . PHE A 1 396 ? 19.847 -2.776 -8.005 1.00 85.94 396 PHE A N 1
ATOM 3106 C CA . PHE A 1 396 ? 20.653 -2.150 -6.959 1.00 85.94 396 PHE A CA 1
ATOM 3107 C C . PHE A 1 396 ? 21.427 -0.949 -7.473 1.00 85.94 396 PHE A C 1
ATOM 3109 O O . PHE A 1 396 ? 22.086 -1.015 -8.509 1.00 85.94 396 PHE A O 1
ATOM 3116 N N . GLY A 1 397 ? 21.448 0.104 -6.662 1.00 83.62 397 GLY A N 1
ATOM 3117 C CA . GLY A 1 397 ? 22.232 1.302 -6.916 1.00 83.62 397 GLY A CA 1
ATOM 3118 C C . GLY A 1 397 ? 21.406 2.579 -6.773 1.00 83.62 397 GLY A C 1
ATOM 3119 O O . GLY A 1 397 ? 20.273 2.540 -6.281 1.00 83.62 397 GLY A O 1
ATOM 3120 N N . PRO A 1 398 ? 21.983 3.722 -7.184 1.00 82.12 398 PRO A N 1
ATOM 3121 C CA . PRO A 1 398 ? 21.307 5.012 -7.145 1.00 82.12 398 PRO A CA 1
ATOM 3122 C C . PRO A 1 398 ? 19.990 4.990 -7.924 1.00 82.12 398 PRO A C 1
ATOM 3124 O O . PRO A 1 398 ? 19.917 4.443 -9.023 1.00 82.12 398 PRO A O 1
ATOM 3127 N N . ASN A 1 399 ? 18.951 5.601 -7.357 1.00 85.75 399 ASN A N 1
ATOM 3128 C CA . ASN A 1 399 ? 17.617 5.644 -7.950 1.00 85.75 399 ASN A CA 1
ATOM 3129 C C . ASN A 1 399 ? 16.821 6.877 -7.494 1.00 85.75 399 ASN A C 1
ATOM 3131 O O . ASN A 1 399 ? 17.220 7.579 -6.560 1.00 85.75 399 ASN A O 1
ATOM 3135 N N . LYS A 1 400 ? 15.676 7.110 -8.151 1.00 81.25 400 LYS A N 1
ATOM 3136 C CA . LYS A 1 400 ? 14.789 8.273 -7.951 1.00 81.25 400 LYS A CA 1
ATOM 3137 C C . LYS A 1 400 ? 14.097 8.313 -6.583 1.00 81.25 400 LYS A C 1
ATOM 3139 O O . LYS A 1 400 ? 13.533 9.336 -6.212 1.00 81.25 400 LYS A O 1
ATOM 3144 N N . LEU A 1 401 ? 14.167 7.236 -5.806 1.00 87.31 401 LEU A N 1
ATOM 3145 C CA . LEU A 1 401 ? 13.592 7.145 -4.469 1.00 87.31 401 LEU A CA 1
ATOM 3146 C C . LEU A 1 401 ? 14.670 7.419 -3.421 1.00 87.31 401 LEU A C 1
ATOM 3148 O O . LEU A 1 401 ? 14.858 6.617 -2.527 1.00 87.31 401 LEU A O 1
ATOM 3152 N N . ASN A 1 402 ? 15.424 8.514 -3.542 1.00 87.81 402 ASN A N 1
ATOM 3153 C CA . ASN A 1 402 ? 16.535 8.863 -2.640 1.00 87.81 402 ASN A CA 1
ATOM 3154 C C . ASN A 1 402 ? 17.582 7.736 -2.467 1.00 87.81 402 ASN A C 1
ATOM 3156 O O . ASN A 1 402 ? 18.117 7.525 -1.378 1.00 87.81 402 ASN A O 1
ATOM 3160 N N . SER A 1 403 ? 17.865 6.997 -3.549 1.00 89.06 403 SER A N 1
ATOM 3161 C CA . SER A 1 403 ? 18.797 5.856 -3.558 1.00 89.06 403 SER A CA 1
ATOM 3162 C C . SER A 1 403 ? 18.480 4.756 -2.536 1.00 89.06 403 SER A C 1
ATOM 3164 O O . SER A 1 403 ? 19.400 4.100 -2.055 1.00 89.06 403 SER A O 1
ATOM 3166 N N . LEU A 1 404 ? 17.204 4.546 -2.193 1.00 92.19 404 LEU A N 1
ATOM 3167 C CA . LEU A 1 404 ? 16.801 3.465 -1.291 1.00 92.19 404 LEU A CA 1
ATOM 3168 C C . LEU A 1 404 ? 17.176 2.090 -1.853 1.00 92.19 404 LEU A C 1
ATOM 3170 O O . LEU A 1 404 ? 17.048 1.848 -3.054 1.00 92.19 404 LEU A O 1
ATOM 3174 N N . SER A 1 405 ? 17.559 1.169 -0.974 1.00 91.56 405 SER A N 1
ATOM 3175 C CA . SER A 1 405 ? 17.828 -0.230 -1.319 1.00 91.56 405 SER A CA 1
ATOM 3176 C C . SER A 1 405 ? 16.538 -1.048 -1.402 1.00 91.56 405 SER A C 1
ATOM 3178 O O . SER A 1 405 ? 16.435 -1.962 -2.218 1.00 91.56 405 SER A O 1
ATOM 3180 N N . THR A 1 406 ? 15.533 -0.704 -0.591 1.00 92.69 406 THR A N 1
ATOM 3181 C CA . THR A 1 406 ? 14.239 -1.408 -0.493 1.00 92.69 406 THR A CA 1
ATOM 3182 C C . THR A 1 406 ? 13.549 -1.706 -1.841 1.00 92.69 406 THR A C 1
ATOM 3184 O O . THR A 1 406 ? 13.201 -2.866 -2.063 1.00 92.69 406 THR A O 1
ATOM 3187 N N . PRO A 1 407 ? 13.406 -0.752 -2.785 1.00 92.31 407 PRO A N 1
ATOM 3188 C CA . PRO A 1 407 ? 12.780 -1.012 -4.088 1.00 92.31 407 PRO A CA 1
ATOM 3189 C C . PRO A 1 407 ? 13.471 -2.101 -4.918 1.00 92.31 407 PRO A C 1
ATOM 3191 O O . PRO A 1 407 ? 12.808 -2.882 -5.595 1.00 92.31 407 PRO A O 1
ATOM 3194 N N . ALA A 1 408 ? 14.802 -2.183 -4.858 1.00 89.50 408 ALA A N 1
ATOM 3195 C CA . ALA A 1 408 ? 15.552 -3.200 -5.588 1.00 89.50 408 ALA A CA 1
ATOM 3196 C C . ALA A 1 408 ? 15.246 -4.609 -5.061 1.00 89.50 408 ALA A C 1
ATOM 3198 O O . ALA A 1 408 ? 15.159 -5.554 -5.843 1.00 89.50 408 ALA A O 1
ATOM 3199 N N . TRP A 1 409 ? 15.018 -4.734 -3.749 1.00 85.88 409 TRP A N 1
ATOM 3200 C CA . TRP A 1 409 ? 14.602 -5.986 -3.114 1.00 85.88 409 TRP A CA 1
ATOM 3201 C C . TRP A 1 409 ? 13.185 -6.393 -3.500 1.00 85.88 409 TRP A C 1
ATOM 3203 O O . TRP A 1 409 ? 12.948 -7.559 -3.803 1.00 85.88 409 TRP A O 1
ATOM 3213 N N . MET A 1 410 ? 12.262 -5.433 -3.555 1.00 89.62 410 MET A N 1
ATOM 3214 C CA . MET A 1 410 ? 10.876 -5.671 -3.979 1.00 89.62 410 MET A CA 1
ATOM 3215 C C . MET A 1 410 ? 10.793 -6.250 -5.404 1.00 89.62 410 MET A C 1
ATOM 3217 O O . MET A 1 410 ? 9.858 -6.974 -5.733 1.00 89.62 410 MET A O 1
ATOM 3221 N N . LEU A 1 411 ? 11.800 -5.967 -6.236 1.00 89.81 411 LEU A N 1
ATOM 3222 C CA . LEU A 1 411 ? 11.915 -6.414 -7.627 1.00 89.81 411 LEU A CA 1
ATOM 3223 C C . LEU A 1 411 ? 12.906 -7.570 -7.826 1.00 89.81 411 LEU A C 1
ATOM 3225 O O . LEU A 1 411 ? 13.138 -7.995 -8.960 1.00 89.81 411 LEU A O 1
ATOM 3229 N N . ALA A 1 412 ? 13.512 -8.086 -6.750 1.00 86.69 412 ALA A N 1
ATOM 3230 C CA . ALA A 1 412 ? 14.583 -9.081 -6.831 1.00 86.69 412 ALA A CA 1
ATOM 3231 C C . ALA A 1 412 ? 14.150 -10.372 -7.535 1.00 86.69 412 ALA A C 1
ATOM 3233 O O . ALA A 1 412 ? 14.989 -11.118 -8.021 1.00 86.69 412 ALA A O 1
ATOM 3234 N N . PHE A 1 413 ? 12.857 -10.641 -7.639 1.00 83.19 413 PHE A N 1
ATOM 3235 C CA . PHE A 1 413 ? 12.356 -11.864 -8.251 1.00 83.19 413 PHE A CA 1
ATOM 3236 C C . PHE A 1 413 ? 11.401 -11.612 -9.426 1.00 83.19 413 PHE A C 1
ATOM 3238 O O . PHE A 1 413 ? 10.762 -12.541 -9.917 1.00 83.19 413 PHE A O 1
ATOM 3245 N N . THR A 1 414 ? 11.315 -10.372 -9.918 1.00 85.31 414 THR A N 1
ATOM 3246 C CA . THR A 1 414 ? 10.616 -10.084 -11.176 1.00 85.31 414 THR A CA 1
ATOM 3247 C C . THR A 1 414 ? 11.270 -10.880 -12.319 1.00 85.31 414 THR A C 1
ATOM 3249 O O . THR A 1 414 ? 12.500 -10.798 -12.478 1.00 85.31 414 THR A O 1
ATOM 3252 N N . PRO A 1 415 ? 10.497 -11.643 -13.121 1.00 83.88 415 PRO A N 1
ATOM 3253 C CA . PRO A 1 415 ? 11.055 -12.443 -14.209 1.00 83.88 415 PRO A CA 1
ATOM 3254 C C . PRO A 1 415 ? 11.881 -11.582 -15.185 1.00 83.88 415 PRO A C 1
ATOM 3256 O O . PRO A 1 415 ? 11.442 -10.503 -15.588 1.00 83.88 415 PRO A O 1
ATOM 3259 N N . PRO A 1 416 ? 13.106 -11.985 -15.574 1.00 82.19 416 PRO A N 1
ATOM 3260 C CA . PRO A 1 416 ? 13.873 -11.262 -16.582 1.00 82.19 416 PRO A CA 1
ATOM 3261 C C . PRO A 1 416 ? 13.199 -11.342 -17.948 1.00 82.19 416 PRO A C 1
ATOM 3263 O O . PRO A 1 416 ? 12.610 -12.357 -18.288 1.00 82.19 416 PRO A O 1
ATOM 3266 N N . LEU A 1 417 ? 13.426 -10.337 -18.797 1.00 85.88 417 LEU A N 1
ATOM 3267 C CA . LEU A 1 417 ? 12.982 -10.364 -20.195 1.00 85.88 417 LEU A CA 1
ATOM 3268 C C . LEU A 1 417 ? 13.404 -11.640 -20.937 1.00 85.88 417 LEU A C 1
ATOM 3270 O O . LEU A 1 417 ? 12.649 -12.135 -21.760 1.00 85.88 417 LEU A O 1
ATOM 3274 N N . ALA A 1 418 ? 14.575 -12.206 -20.622 1.00 84.81 418 ALA A N 1
ATOM 3275 C CA . ALA A 1 418 ? 15.058 -13.446 -21.231 1.00 84.81 418 ALA A CA 1
ATOM 3276 C C . ALA A 1 418 ? 14.103 -14.644 -21.056 1.00 84.81 418 ALA A C 1
ATOM 3278 O O . ALA A 1 418 ? 14.146 -15.551 -21.880 1.00 84.81 418 ALA A O 1
ATOM 3279 N N . PHE A 1 419 ? 13.250 -14.617 -20.028 1.00 84.75 419 PHE A N 1
ATOM 3280 C CA . PHE A 1 419 ? 12.233 -15.628 -19.737 1.00 84.75 419 PHE A CA 1
ATOM 3281 C C . PHE A 1 419 ? 11.041 -15.602 -20.707 1.00 84.75 419 PHE A C 1
ATOM 3283 O O . PHE A 1 419 ? 10.326 -16.590 -20.840 1.00 84.75 419 PHE A O 1
ATOM 3290 N N . PHE A 1 420 ? 10.814 -14.475 -21.380 1.00 90.62 420 PHE A N 1
ATOM 3291 C CA . PHE A 1 420 ? 9.655 -14.273 -22.241 1.00 90.62 420 PHE A CA 1
ATOM 3292 C C . PHE A 1 420 ? 9.969 -14.538 -23.720 1.00 90.62 420 PHE A C 1
ATOM 3294 O O . PHE A 1 420 ? 11.122 -14.478 -24.162 1.00 90.62 420 PHE A O 1
ATOM 3301 N N . ALA A 1 421 ? 8.908 -14.773 -24.497 1.00 91.69 421 ALA A N 1
ATOM 3302 C CA . ALA A 1 421 ? 8.970 -14.991 -25.938 1.00 91.69 421 ALA A CA 1
ATOM 3303 C C . ALA A 1 421 ? 9.630 -13.807 -26.686 1.00 91.69 421 ALA A C 1
ATOM 3305 O O . ALA A 1 421 ? 9.574 -12.664 -26.216 1.00 91.69 421 ALA A O 1
ATOM 3306 N N . PRO A 1 422 ? 10.218 -14.029 -27.883 1.00 91.56 422 PRO A N 1
ATOM 3307 C CA . PRO A 1 422 ? 10.940 -12.997 -28.634 1.00 91.56 422 PRO A CA 1
ATOM 3308 C C . PRO A 1 422 ? 10.186 -11.672 -28.802 1.00 91.56 422 PRO A C 1
ATOM 3310 O O . PRO A 1 422 ? 10.758 -10.615 -28.553 1.00 91.56 422 PRO A O 1
ATOM 3313 N N . TRP A 1 423 ? 8.892 -11.720 -29.130 1.00 92.31 423 TRP A N 1
ATOM 3314 C CA . TRP A 1 423 ? 8.090 -10.512 -29.339 1.00 92.31 423 TRP A CA 1
ATOM 3315 C C . TRP A 1 423 ? 7.949 -9.661 -28.066 1.00 92.31 423 TRP A C 1
ATOM 3317 O O . TRP A 1 423 ? 7.951 -8.433 -28.145 1.00 92.31 423 TRP A O 1
ATOM 3327 N N . VAL A 1 424 ? 7.881 -10.295 -26.888 1.00 92.56 424 VAL A N 1
ATOM 3328 C CA . VAL A 1 424 ? 7.834 -9.605 -25.590 1.00 92.56 424 VAL A CA 1
ATOM 3329 C C . VAL A 1 424 ? 9.168 -8.909 -25.342 1.00 92.56 424 VAL A C 1
ATOM 3331 O O . VAL A 1 424 ? 9.210 -7.743 -24.953 1.00 92.56 424 VAL A O 1
ATOM 3334 N N . ARG A 1 425 ? 10.280 -9.602 -25.614 1.00 91.19 425 ARG A N 1
ATOM 3335 C CA . ARG A 1 425 ? 11.629 -9.039 -25.464 1.00 91.19 425 ARG A CA 1
ATOM 3336 C C . ARG A 1 425 ? 11.819 -7.805 -26.330 1.00 91.19 425 ARG A C 1
ATOM 3338 O O . ARG A 1 425 ? 12.318 -6.798 -25.833 1.00 91.19 425 ARG A O 1
ATOM 3345 N N . ASP A 1 426 ? 11.374 -7.867 -27.579 1.00 86.44 426 ASP A N 1
ATOM 3346 C CA . ASP A 1 426 ? 11.477 -6.753 -28.516 1.00 86.44 426 ASP A CA 1
ATOM 3347 C C . ASP A 1 426 ? 10.612 -5.569 -28.063 1.00 86.44 426 ASP A C 1
ATOM 3349 O O . ASP A 1 426 ? 11.102 -4.438 -27.969 1.00 86.44 426 ASP A O 1
ATOM 3353 N N . GLN A 1 427 ? 9.351 -5.832 -27.700 1.00 84.31 427 GLN A N 1
ATOM 3354 C CA . GLN A 1 427 ? 8.387 -4.806 -27.298 1.00 84.31 427 GLN A CA 1
ATOM 3355 C C . GLN A 1 427 ? 8.750 -4.109 -25.978 1.00 84.31 427 GLN A C 1
ATOM 3357 O O . GLN A 1 427 ? 8.534 -2.904 -25.845 1.00 84.31 427 GLN A O 1
ATOM 3362 N N . PHE A 1 428 ? 9.290 -4.843 -25.003 1.00 85.75 428 PHE A N 1
ATOM 3363 C CA . PHE A 1 428 ? 9.539 -4.340 -23.648 1.00 85.75 428 PHE A CA 1
ATOM 3364 C C . PHE A 1 428 ? 11.033 -4.169 -23.318 1.00 85.75 428 PHE A C 1
ATOM 3366 O O . PHE A 1 428 ? 11.395 -3.977 -22.159 1.00 85.75 428 PHE A O 1
ATOM 3373 N N . SER A 1 429 ? 11.910 -4.175 -24.325 1.00 80.81 429 SER A N 1
ATOM 3374 C CA . SER A 1 429 ? 13.373 -4.054 -24.175 1.00 80.81 429 SER A CA 1
ATOM 3375 C C . SER A 1 429 ? 13.852 -2.821 -23.394 1.00 80.81 429 SER A C 1
ATOM 3377 O O . SER A 1 429 ? 14.920 -2.862 -22.784 1.00 80.81 429 SER A O 1
ATOM 3379 N N . SER A 1 430 ? 13.083 -1.727 -23.390 1.00 75.19 430 SER A N 1
ATOM 3380 C CA . SER A 1 430 ? 13.418 -0.475 -22.693 1.00 75.19 430 SER A CA 1
ATOM 3381 C C . SER A 1 430 ? 12.744 -0.306 -21.329 1.00 75.19 430 SER A C 1
ATOM 3383 O O . SER A 1 430 ? 12.853 0.760 -20.726 1.00 75.19 430 SER A O 1
ATOM 3385 N N . VAL A 1 431 ? 11.999 -1.305 -20.854 1.00 80.25 431 VAL A N 1
ATOM 3386 C CA . VAL A 1 431 ? 11.254 -1.213 -19.595 1.00 80.25 431 VAL A CA 1
ATOM 3387 C C . VAL A 1 431 ? 12.180 -1.377 -18.394 1.00 80.25 431 VAL A C 1
ATOM 3389 O O . VAL A 1 431 ? 12.981 -2.309 -18.323 1.00 80.25 431 VAL A O 1
ATOM 3392 N N . ASN A 1 432 ? 12.012 -0.502 -17.402 1.00 82.12 432 ASN A N 1
ATOM 3393 C CA . ASN A 1 432 ? 12.658 -0.616 -16.104 1.00 82.12 432 ASN A CA 1
ATOM 3394 C C . ASN A 1 432 ? 11.605 -0.776 -15.000 1.00 82.12 432 ASN A C 1
ATOM 3396 O O . ASN A 1 432 ? 10.874 0.161 -14.698 1.00 82.12 432 ASN A O 1
ATOM 3400 N N . ALA A 1 433 ? 11.564 -1.943 -14.355 1.00 87.69 433 ALA A N 1
ATOM 3401 C CA . ALA A 1 433 ? 10.621 -2.225 -13.269 1.00 87.69 433 ALA A CA 1
ATOM 3402 C C . ALA A 1 433 ? 10.763 -1.264 -12.066 1.00 87.69 433 ALA A C 1
ATOM 3404 O O . ALA A 1 433 ? 9.810 -1.039 -11.322 1.00 87.69 433 ALA A O 1
ATOM 3405 N N . LEU A 1 434 ? 11.929 -0.632 -11.888 1.00 86.81 434 LEU A N 1
ATOM 3406 C CA . LEU A 1 434 ? 12.119 0.388 -10.854 1.00 86.81 434 LEU A CA 1
ATOM 3407 C C . LEU A 1 434 ? 11.323 1.672 -11.135 1.00 86.81 434 LEU A C 1
ATOM 3409 O O . LEU A 1 434 ? 10.888 2.346 -10.194 1.00 86.81 434 LEU A O 1
ATOM 3413 N N . ASP A 1 435 ? 11.082 1.989 -12.411 1.00 82.88 435 ASP A N 1
ATOM 3414 C CA . ASP A 1 435 ? 10.181 3.080 -12.783 1.00 82.88 435 ASP A CA 1
ATOM 3415 C C . ASP A 1 435 ? 8.745 2.737 -12.371 1.00 82.88 435 ASP A C 1
ATOM 3417 O O . ASP A 1 435 ? 8.045 3.619 -11.892 1.00 82.88 435 ASP A O 1
ATOM 3421 N N . THR A 1 436 ? 8.314 1.472 -12.447 1.00 85.81 436 THR A N 1
ATOM 3422 C CA . THR A 1 436 ? 6.991 1.034 -11.959 1.00 85.81 436 THR A CA 1
ATOM 3423 C C . THR A 1 436 ? 6.816 1.312 -10.466 1.00 85.81 436 THR A C 1
ATOM 3425 O O . THR A 1 436 ? 5.808 1.886 -10.056 1.00 85.81 436 THR A O 1
ATOM 3428 N N . VAL A 1 437 ? 7.821 0.978 -9.646 1.00 89.50 437 VAL A N 1
ATOM 3429 C CA . VAL A 1 437 ? 7.792 1.259 -8.197 1.00 89.50 437 VAL A CA 1
ATOM 3430 C C . VAL A 1 437 ? 7.735 2.766 -7.932 1.00 89.50 437 VAL A C 1
ATOM 3432 O O . VAL A 1 437 ? 6.977 3.218 -7.077 1.00 89.50 437 VAL A O 1
ATOM 3435 N N . THR A 1 438 ? 8.498 3.557 -8.691 1.00 83.88 438 THR A N 1
ATOM 3436 C CA . THR A 1 438 ? 8.535 5.023 -8.558 1.00 83.88 438 THR A CA 1
ATOM 3437 C C . THR A 1 438 ? 7.212 5.669 -8.989 1.00 83.88 438 THR A C 1
ATOM 3439 O O . THR A 1 438 ? 6.672 6.521 -8.285 1.00 83.88 438 THR A O 1
ATOM 3442 N N . ASN A 1 439 ? 6.655 5.226 -10.116 1.00 78.00 439 ASN A N 1
ATOM 3443 C CA . ASN A 1 439 ? 5.408 5.715 -10.709 1.00 78.00 439 ASN A CA 1
ATOM 3444 C C . ASN A 1 439 ? 4.161 5.286 -9.919 1.00 78.00 439 ASN A C 1
ATOM 3446 O O . ASN A 1 439 ? 3.102 5.896 -10.054 1.00 78.00 439 ASN A O 1
ATOM 3450 N N . ASN A 1 440 ? 4.272 4.266 -9.061 1.00 83.38 440 ASN A N 1
ATOM 3451 C CA . ASN A 1 440 ? 3.191 3.900 -8.148 1.00 83.38 440 ASN A CA 1
ATOM 3452 C C . ASN A 1 440 ? 2.920 4.981 -7.084 1.00 83.38 440 ASN A C 1
ATOM 3454 O O . ASN A 1 440 ? 1.798 5.085 -6.588 1.00 83.38 440 ASN A O 1
ATOM 3458 N N . LEU A 1 441 ? 3.935 5.768 -6.725 1.00 82.94 441 LEU A N 1
ATOM 3459 C CA . LEU A 1 441 ? 3.828 6.840 -5.736 1.00 82.94 441 LEU A CA 1
ATOM 3460 C C . LEU A 1 441 ? 3.372 8.124 -6.423 1.00 82.94 441 LEU A C 1
ATOM 3462 O O . LEU A 1 441 ? 3.687 8.319 -7.592 1.00 82.94 441 LEU A O 1
ATOM 3466 N N . ASP A 1 442 ? 2.673 9.014 -5.723 1.00 71.94 442 ASP A N 1
ATOM 3467 C CA . ASP A 1 442 ? 2.358 10.348 -6.245 1.00 71.94 442 ASP A CA 1
ATOM 3468 C C . ASP A 1 442 ? 3.537 11.331 -6.064 1.00 71.94 442 ASP A C 1
ATOM 3470 O O . ASP A 1 442 ? 4.517 11.064 -5.357 1.00 71.94 442 ASP A O 1
ATOM 3474 N N . GLY A 1 443 ? 3.451 12.504 -6.698 1.00 65.62 443 GLY A N 1
ATOM 3475 C CA . GLY A 1 443 ? 4.486 13.538 -6.584 1.00 65.62 443 GLY A CA 1
ATOM 3476 C C . GLY A 1 443 ? 4.700 14.063 -5.154 1.00 65.62 443 GLY A C 1
ATOM 3477 O O . GLY A 1 443 ? 5.781 14.562 -4.836 1.00 65.62 443 GLY A O 1
ATOM 3478 N N . ILE A 1 444 ? 3.705 13.929 -4.270 1.00 71.50 444 ILE A N 1
ATOM 3479 C CA . ILE A 1 444 ? 3.776 14.379 -2.876 1.00 71.50 444 ILE A CA 1
ATOM 3480 C C . ILE A 1 444 ? 4.628 13.420 -2.054 1.00 71.50 444 ILE A C 1
ATOM 3482 O O . ILE A 1 444 ? 5.530 13.854 -1.333 1.00 71.50 444 ILE A O 1
ATOM 3486 N N . ALA A 1 445 ? 4.341 12.125 -2.145 1.00 82.81 445 ALA A N 1
ATOM 3487 C CA . ALA A 1 445 ? 5.109 11.078 -1.501 1.00 82.81 445 ALA A CA 1
ATOM 3488 C C . ALA A 1 445 ? 6.572 11.152 -1.943 1.00 82.81 445 ALA A C 1
ATOM 3490 O O . ALA A 1 445 ? 7.464 11.151 -1.094 1.00 82.81 445 ALA A O 1
ATOM 3491 N N . LEU A 1 446 ? 6.824 11.334 -3.243 1.00 80.69 446 LEU A N 1
ATOM 3492 C CA . LEU A 1 446 ? 8.177 11.529 -3.763 1.00 80.69 446 LEU A CA 1
ATOM 3493 C C . LEU A 1 446 ? 8.873 12.757 -3.147 1.00 80.69 446 LEU A C 1
ATOM 3495 O O . LEU A 1 446 ? 10.038 12.670 -2.759 1.00 80.69 446 LEU A O 1
ATOM 3499 N N . ASP A 1 447 ? 8.183 13.894 -2.991 1.00 76.44 447 ASP A N 1
ATOM 3500 C CA . ASP A 1 447 ? 8.800 15.101 -2.418 1.00 76.44 447 ASP A CA 1
ATOM 3501 C C . ASP A 1 447 ? 9.169 14.876 -0.948 1.00 76.44 447 ASP A C 1
ATOM 3503 O O . ASP A 1 447 ? 10.263 15.240 -0.500 1.00 76.44 447 ASP A O 1
ATOM 3507 N N . ARG A 1 448 ? 8.296 14.185 -0.206 1.00 85.56 448 ARG A N 1
ATOM 3508 C CA . ARG A 1 448 ? 8.565 13.803 1.180 1.00 85.56 448 ARG A CA 1
ATOM 3509 C C . ARG A 1 448 ? 9.738 12.838 1.286 1.00 85.56 448 ARG A C 1
ATOM 3511 O O . ARG A 1 448 ? 10.608 13.090 2.119 1.00 85.56 448 ARG A O 1
ATOM 3518 N N . ILE A 1 449 ? 9.806 11.812 0.437 1.00 89.50 449 ILE A N 1
ATOM 3519 C CA . ILE A 1 449 ? 10.920 10.851 0.383 1.00 89.50 449 ILE A CA 1
ATOM 3520 C C . ILE A 1 449 ? 12.257 11.572 0.186 1.00 89.50 449 ILE A C 1
ATOM 3522 O O . ILE A 1 449 ? 13.241 11.241 0.847 1.00 89.50 449 ILE A O 1
ATOM 3526 N N . MET A 1 450 ? 12.283 12.584 -0.683 1.00 84.56 450 MET A N 1
ATOM 3527 C CA . MET A 1 450 ? 13.509 13.306 -1.020 1.00 84.56 450 MET A CA 1
ATOM 3528 C C . MET A 1 450 ? 13.902 14.364 0.017 1.00 84.56 450 MET A C 1
ATOM 3530 O O . MET A 1 450 ? 15.089 14.627 0.219 1.00 84.56 450 MET A O 1
ATOM 3534 N N . ARG A 1 451 ? 12.934 15.025 0.667 1.00 84.56 451 ARG A N 1
ATOM 3535 C CA . ARG A 1 451 ? 13.211 16.250 1.447 1.00 84.56 451 ARG A CA 1
ATOM 3536 C C . ARG A 1 451 ? 12.910 16.159 2.931 1.00 84.56 451 ARG A C 1
ATOM 3538 O O . ARG A 1 451 ? 13.548 16.889 3.703 1.00 84.56 451 ARG A O 1
ATOM 3545 N N . ARG A 1 452 ? 11.938 15.335 3.319 1.00 89.94 452 ARG A N 1
ATOM 3546 C CA . ARG A 1 452 ? 11.316 15.369 4.646 1.00 89.94 452 ARG A CA 1
ATOM 3547 C C . ARG A 1 452 ? 11.541 14.086 5.427 1.00 89.94 452 ARG A C 1
ATOM 3549 O O . ARG A 1 452 ? 11.942 14.166 6.578 1.00 89.94 452 ARG A O 1
ATOM 3556 N N . TRP A 1 453 ? 11.273 12.929 4.846 1.00 94.81 453 TRP A N 1
ATOM 3557 C CA . TRP A 1 453 ? 11.342 11.663 5.559 1.00 94.81 453 TRP A CA 1
ATOM 3558 C C . TRP A 1 453 ? 12.776 11.149 5.641 1.00 94.81 453 TRP A C 1
ATOM 3560 O O . TRP A 1 453 ? 13.586 11.340 4.734 1.00 94.81 453 TRP A O 1
ATOM 3570 N N . HIS A 1 454 ? 13.086 10.496 6.756 1.00 95.69 454 HIS A N 1
ATOM 3571 C CA . HIS A 1 454 ? 14.308 9.715 6.876 1.00 95.69 454 HIS A CA 1
ATOM 3572 C C . HIS A 1 454 ? 14.263 8.546 5.871 1.00 95.69 454 HIS A C 1
ATOM 3574 O O . HIS A 1 454 ? 13.180 7.980 5.700 1.00 95.69 454 HIS A O 1
ATOM 3580 N N . PRO A 1 455 ? 15.379 8.120 5.245 1.00 96.00 455 PRO A N 1
ATOM 3581 C CA . PRO A 1 455 ? 15.328 7.073 4.223 1.00 96.00 455 PRO A CA 1
ATOM 3582 C C . PRO A 1 455 ? 14.715 5.751 4.725 1.00 96.00 455 PRO A C 1
ATOM 3584 O O . PRO A 1 455 ? 13.918 5.152 4.013 1.00 96.00 455 PRO A O 1
ATOM 3587 N N . LEU A 1 456 ? 14.936 5.359 5.989 1.00 97.06 456 LEU A N 1
ATOM 3588 C CA . LEU A 1 456 ? 14.185 4.247 6.605 1.00 97.06 456 LEU A CA 1
ATOM 3589 C C . LEU A 1 456 ? 12.656 4.417 6.513 1.00 97.06 456 LEU A C 1
ATOM 3591 O O . LEU A 1 456 ? 11.947 3.484 6.160 1.00 97.06 456 LEU A O 1
ATOM 3595 N N . HIS A 1 457 ? 12.126 5.595 6.840 1.00 97.56 457 HIS A N 1
ATOM 3596 C CA . HIS A 1 457 ? 10.685 5.852 6.781 1.00 97.56 457 HIS A CA 1
ATOM 3597 C C . HIS A 1 457 ? 10.168 5.842 5.342 1.00 97.56 457 HIS A C 1
ATOM 3599 O O . HIS A 1 457 ? 9.103 5.290 5.077 1.00 97.56 457 HIS A O 1
ATOM 3605 N N . SER A 1 458 ? 10.958 6.371 4.408 1.00 97.50 458 SER A N 1
ATOM 3606 C CA . SER A 1 458 ? 10.686 6.265 2.977 1.00 97.50 458 SER A CA 1
ATOM 3607 C C . SER A 1 458 ? 10.617 4.803 2.522 1.00 97.50 458 SER A C 1
ATOM 3609 O O . SER A 1 458 ? 9.669 4.426 1.843 1.00 97.50 458 SER A O 1
ATOM 3611 N N . ALA A 1 459 ? 11.555 3.952 2.947 1.00 97.12 459 ALA A N 1
ATOM 3612 C CA . ALA A 1 459 ? 11.538 2.521 2.649 1.00 97.12 459 ALA A CA 1
ATOM 3613 C C . ALA A 1 459 ? 10.282 1.812 3.183 1.00 97.12 459 ALA A C 1
ATOM 3615 O O . ALA A 1 459 ? 9.649 1.051 2.448 1.00 97.12 459 ALA A O 1
ATOM 3616 N N . LEU A 1 460 ? 9.888 2.089 4.433 1.00 97.62 460 LEU A N 1
ATOM 3617 C CA . LEU A 1 460 ? 8.664 1.535 5.028 1.00 97.62 460 LEU A CA 1
ATOM 3618 C C . LEU A 1 460 ? 7.413 1.978 4.253 1.00 97.62 460 LEU A C 1
ATOM 3620 O O . LEU A 1 460 ? 6.525 1.160 4.005 1.00 97.62 460 LEU A O 1
ATOM 3624 N N . TYR A 1 461 ? 7.361 3.242 3.816 1.00 97.12 461 TYR A N 1
ATOM 3625 C CA . TYR A 1 461 ? 6.272 3.767 2.989 1.00 97.12 461 TYR A CA 1
ATOM 3626 C C . TYR A 1 461 ? 6.175 3.042 1.641 1.00 97.12 461 TYR A C 1
ATOM 3628 O O . TYR A 1 461 ? 5.106 2.541 1.292 1.00 97.12 461 TYR A O 1
ATOM 3636 N N . VAL A 1 462 ? 7.288 2.950 0.901 1.00 95.62 462 VAL A N 1
ATOM 3637 C CA . VAL A 1 462 ? 7.321 2.327 -0.434 1.00 95.62 462 VAL A CA 1
ATOM 3638 C C . VAL A 1 462 ? 6.912 0.858 -0.365 1.00 95.62 462 VAL A C 1
ATOM 3640 O O . VAL A 1 462 ? 6.080 0.416 -1.155 1.00 95.62 462 VAL A O 1
ATOM 3643 N N . TRP A 1 463 ? 7.425 0.119 0.620 1.00 95.06 463 TRP A N 1
ATOM 3644 C CA . TRP A 1 463 ? 7.049 -1.278 0.820 1.00 95.06 463 TRP A CA 1
ATOM 3645 C C . TRP A 1 463 ? 5.560 -1.429 1.149 1.00 95.06 463 TRP A C 1
ATOM 3647 O O . TRP A 1 463 ? 4.871 -2.263 0.562 1.00 95.06 463 TRP A O 1
ATOM 3657 N N . THR A 1 464 ? 5.044 -0.589 2.052 1.00 95.19 464 THR A N 1
ATOM 3658 C CA . THR A 1 464 ? 3.638 -0.637 2.471 1.00 95.19 464 THR A CA 1
ATOM 3659 C C . THR A 1 464 ? 2.682 -0.338 1.310 1.00 95.19 464 THR A C 1
ATOM 3661 O O . THR A 1 464 ? 1.650 -0.993 1.176 1.00 95.19 464 THR A O 1
ATOM 3664 N N . LYS A 1 465 ? 3.020 0.633 0.450 1.00 91.50 465 LYS A N 1
ATOM 3665 C CA . LYS A 1 465 ? 2.185 1.051 -0.691 1.00 91.50 465 LYS A CA 1
ATOM 3666 C C . LYS A 1 465 ? 2.316 0.170 -1.934 1.00 91.50 465 LYS A C 1
ATOM 3668 O O . LYS A 1 465 ? 1.440 0.229 -2.796 1.00 91.50 465 LYS A O 1
ATOM 3673 N N . GLY A 1 466 ? 3.394 -0.602 -2.039 1.00 91.62 466 GLY A N 1
ATOM 3674 C CA . GLY A 1 466 ? 3.617 -1.576 -3.104 1.00 91.62 466 GLY A CA 1
ATOM 3675 C C . GLY A 1 466 ? 3.407 -2.998 -2.596 1.00 91.62 466 GLY A C 1
ATOM 3676 O O . GLY A 1 466 ? 2.281 -3.492 -2.534 1.00 91.62 466 GLY A O 1
ATOM 3677 N N . HIS A 1 467 ? 4.511 -3.638 -2.215 1.00 90.94 467 HIS A N 1
ATOM 3678 C CA . HIS A 1 467 ? 4.614 -5.070 -1.922 1.00 90.94 467 HIS A CA 1
ATOM 3679 C C . HIS A 1 467 ? 3.603 -5.587 -0.888 1.00 90.94 467 HIS A C 1
ATOM 3681 O O . HIS A 1 467 ? 2.988 -6.634 -1.106 1.00 90.94 467 HIS A O 1
ATOM 3687 N N . LEU A 1 468 ? 3.405 -4.864 0.224 1.00 94.12 468 LEU A N 1
ATOM 3688 C CA . LEU A 1 468 ? 2.495 -5.306 1.287 1.00 94.12 468 LEU A CA 1
ATOM 3689 C C . LEU A 1 468 ? 1.055 -5.412 0.770 1.00 94.12 468 LEU A C 1
ATOM 3691 O O . LEU A 1 468 ? 0.434 -6.468 0.867 1.00 94.12 468 LEU A O 1
ATOM 3695 N N . ALA A 1 469 ? 0.542 -4.317 0.208 1.00 92.25 469 ALA A N 1
ATOM 3696 C CA . ALA A 1 469 ? -0.852 -4.199 -0.209 1.00 92.25 469 ALA A CA 1
ATOM 3697 C C . ALA A 1 469 ? -1.201 -5.031 -1.452 1.00 92.25 469 ALA A C 1
ATOM 3699 O O . ALA A 1 469 ? -2.365 -5.392 -1.647 1.00 92.25 469 ALA A O 1
ATOM 3700 N N . ASN A 1 470 ? -0.214 -5.291 -2.313 1.00 90.62 470 ASN A N 1
ATOM 3701 C CA . ASN A 1 470 ? -0.434 -5.940 -3.604 1.00 90.62 470 ASN A CA 1
ATOM 3702 C C . ASN A 1 470 ? -0.056 -7.420 -3.627 1.00 90.62 470 ASN A C 1
ATOM 3704 O O . ASN A 1 470 ? -0.636 -8.154 -4.419 1.00 90.62 470 ASN A O 1
ATOM 3708 N N . GLN A 1 471 ? 0.880 -7.861 -2.782 1.00 88.19 471 GLN A N 1
ATOM 3709 C CA . GLN A 1 471 ? 1.320 -9.255 -2.755 1.00 88.19 471 GLN A CA 1
ATOM 3710 C C . GLN A 1 471 ? 1.084 -9.887 -1.384 1.00 88.19 471 GLN A C 1
ATOM 3712 O O . GLN A 1 471 ? 0.290 -10.815 -1.301 1.00 88.19 471 GLN A O 1
ATOM 3717 N N . PHE A 1 472 ? 1.680 -9.383 -0.299 1.00 90.69 472 PHE A N 1
ATOM 3718 C CA . PHE A 1 472 ? 1.655 -10.089 0.996 1.00 90.69 472 PHE A CA 1
ATOM 3719 C C . PHE A 1 472 ? 0.246 -10.208 1.586 1.00 90.69 472 PHE A C 1
ATOM 3721 O O . PHE A 1 472 ? -0.174 -11.308 1.929 1.00 90.69 472 PHE A O 1
ATOM 3728 N N . LEU A 1 473 ? -0.519 -9.114 1.642 1.00 93.25 473 LEU A N 1
ATOM 3729 C CA . LEU A 1 473 ? -1.904 -9.153 2.134 1.00 93.25 473 LEU A CA 1
ATOM 3730 C C . LEU A 1 473 ? -2.849 -9.915 1.191 1.00 93.25 473 LEU A C 1
ATOM 3732 O O . LEU A 1 473 ? -3.944 -10.288 1.600 1.00 93.25 473 LEU A O 1
ATOM 3736 N N . SER A 1 474 ? -2.420 -10.177 -0.049 1.00 85.62 474 SER A N 1
ATOM 3737 C CA . SER A 1 474 ? -3.171 -10.968 -1.024 1.00 85.62 474 SER A CA 1
ATOM 3738 C C . SER A 1 474 ? -2.860 -12.464 -0.894 1.00 85.62 474 SER A C 1
ATOM 3740 O O . SER A 1 474 ? -3.761 -13.246 -0.609 1.00 85.62 474 SER A O 1
ATOM 3742 N N . CYS A 1 475 ? -1.601 -12.880 -1.076 1.00 86.50 475 CYS A N 1
ATOM 3743 C CA . CYS A 1 475 ? -1.219 -14.296 -1.127 1.00 86.50 475 CYS A CA 1
ATOM 3744 C C . CYS A 1 475 ? -0.929 -14.927 0.243 1.00 86.50 475 CYS A C 1
ATOM 3746 O O . CYS A 1 475 ? -0.989 -16.145 0.365 1.00 86.50 475 CYS A O 1
ATOM 3748 N N . LEU A 1 476 ? -0.638 -14.127 1.273 1.00 89.62 476 LEU A N 1
ATOM 3749 C CA . LEU A 1 476 ? -0.432 -14.598 2.651 1.00 89.62 476 LEU A CA 1
ATOM 3750 C C . LEU A 1 476 ? -1.506 -14.091 3.623 1.00 89.62 476 LEU A C 1
ATOM 3752 O O . LEU A 1 476 ? -1.413 -14.354 4.820 1.00 89.62 476 LEU A O 1
ATOM 3756 N N . GLY A 1 477 ? -2.506 -13.367 3.118 1.00 90.31 477 GLY A N 1
ATOM 3757 C CA . GLY A 1 477 ? -3.582 -12.775 3.907 1.00 90.31 477 GLY A CA 1
ATOM 3758 C C . GLY A 1 477 ? -4.965 -13.229 3.450 1.00 90.31 477 GLY A C 1
ATOM 3759 O O . GLY A 1 477 ? -5.218 -14.421 3.275 1.00 90.31 477 GLY A O 1
ATOM 3760 N N . ASP A 1 478 ? -5.845 -12.253 3.227 1.00 93.06 478 ASP A N 1
ATOM 3761 C CA . ASP A 1 478 ? -7.301 -12.433 3.215 1.00 93.06 478 ASP A CA 1
ATOM 3762 C C . ASP A 1 478 ? -7.781 -13.555 2.288 1.00 93.06 478 ASP A C 1
ATOM 3764 O O . ASP A 1 478 ? -8.678 -14.314 2.634 1.00 93.06 478 ASP A O 1
ATOM 3768 N N . ARG A 1 479 ? -7.167 -13.716 1.115 1.00 92.56 479 ARG A N 1
ATOM 3769 C CA . ARG A 1 479 ? -7.698 -14.598 0.071 1.00 92.56 479 ARG A CA 1
ATOM 3770 C C . ARG A 1 479 ? -7.484 -16.081 0.347 1.00 92.56 479 ARG A C 1
ATOM 3772 O O . ARG A 1 479 ? -8.394 -16.881 0.142 1.00 92.56 479 ARG A O 1
ATOM 3779 N N . VAL A 1 480 ? -6.308 -16.446 0.859 1.00 92.88 480 VAL A N 1
ATOM 3780 C CA . VAL A 1 480 ? -6.022 -17.828 1.285 1.00 92.88 480 VAL A CA 1
ATOM 3781 C C . VAL A 1 480 ? -6.755 -18.189 2.576 1.00 92.88 480 VAL A C 1
ATOM 3783 O O . VAL A 1 480 ? -7.013 -19.360 2.838 1.00 92.88 480 VAL A O 1
ATOM 3786 N N . GLU A 1 481 ? -7.126 -17.204 3.390 1.00 94.56 481 GLU A N 1
ATOM 3787 C CA . GLU A 1 481 ? -7.888 -17.416 4.624 1.00 94.56 481 GLU A CA 1
ATOM 3788 C C . GLU A 1 481 ? -9.393 -17.543 4.339 1.00 94.56 481 GLU A C 1
ATOM 3790 O O . GLU A 1 481 ? -10.050 -18.487 4.793 1.00 94.56 481 GLU A O 1
ATOM 3795 N N . MET A 1 482 ? -9.931 -16.664 3.491 1.00 95.44 482 MET A N 1
ATOM 3796 C CA . MET A 1 482 ? -11.333 -16.678 3.074 1.00 95.44 482 MET A CA 1
ATOM 3797 C C . MET A 1 482 ? -11.682 -17.871 2.183 1.00 95.44 482 MET A C 1
ATOM 3799 O O . MET A 1 482 ? -12.845 -18.281 2.178 1.00 95.44 482 MET A O 1
ATOM 3803 N N . ALA A 1 483 ? -10.695 -18.509 1.540 1.00 94.75 483 ALA A N 1
ATOM 3804 C CA . ALA A 1 483 ? -10.862 -19.813 0.893 1.00 94.75 483 ALA A CA 1
ATOM 3805 C C . ALA A 1 483 ? -11.512 -20.857 1.821 1.00 94.75 483 ALA A C 1
ATOM 3807 O O . ALA A 1 483 ? -12.347 -21.653 1.393 1.00 94.75 483 ALA A O 1
ATOM 3808 N N . HIS A 1 484 ? -11.219 -20.782 3.124 1.00 96.00 484 HIS A N 1
ATOM 3809 C CA . HIS A 1 484 ? -11.779 -21.662 4.150 1.00 96.00 484 HIS A CA 1
ATOM 3810 C C . HIS A 1 484 ? -12.786 -20.964 5.069 1.00 96.00 484 HIS A C 1
ATOM 3812 O O . HIS A 1 484 ? -13.134 -21.490 6.131 1.00 96.00 484 HIS A O 1
ATOM 3818 N N . SER A 1 485 ? -13.312 -19.804 4.653 1.00 96.19 485 SER A N 1
ATOM 3819 C CA . SER A 1 485 ? -14.232 -18.986 5.454 1.00 96.19 485 SER A CA 1
ATOM 3820 C C . SER A 1 485 ? -13.657 -18.626 6.832 1.00 96.19 485 SER A C 1
ATOM 3822 O O . SER A 1 485 ? -14.353 -18.731 7.849 1.00 96.19 485 SER A O 1
ATOM 3824 N N . VAL A 1 486 ? -12.379 -18.236 6.860 1.00 97.19 486 VAL A N 1
ATOM 3825 C CA . VAL A 1 486 ? -11.680 -17.728 8.043 1.00 97.19 486 VAL A CA 1
ATOM 3826 C C . VAL A 1 486 ? -11.297 -16.271 7.801 1.00 97.19 486 VAL A C 1
ATOM 3828 O O . VAL A 1 486 ? -10.626 -15.959 6.826 1.00 97.19 486 VAL A O 1
ATOM 3831 N N . GLU A 1 487 ? -11.700 -15.381 8.701 1.00 97.62 487 GLU A N 1
ATOM 3832 C CA . GLU A 1 487 ? -11.235 -13.995 8.729 1.00 97.62 487 GLU A CA 1
ATOM 3833 C C . GLU A 1 487 ? -9.969 -13.905 9.586 1.00 97.62 487 GLU A C 1
ATOM 3835 O O . GLU A 1 487 ? -10.031 -14.160 10.794 1.00 97.62 487 GLU A O 1
ATOM 3840 N N . ALA A 1 488 ? -8.832 -13.508 9.007 1.00 96.19 488 ALA A N 1
ATOM 3841 C CA . ALA A 1 488 ? -7.707 -13.069 9.823 1.00 96.19 488 ALA A CA 1
ATOM 3842 C C . ALA A 1 488 ? -7.678 -11.559 10.004 1.00 96.19 488 ALA A C 1
ATOM 3844 O O . ALA A 1 488 ? -7.860 -10.785 9.068 1.00 96.19 488 ALA A O 1
ATOM 3845 N N . ARG A 1 489 ? -7.381 -11.165 11.238 1.00 97.75 489 ARG A N 1
ATOM 3846 C CA . ARG A 1 489 ? -7.301 -9.780 11.685 1.00 97.75 489 ARG A CA 1
ATOM 3847 C C . ARG A 1 489 ? -5.846 -9.415 11.911 1.00 97.75 489 ARG A C 1
ATOM 3849 O O . ARG A 1 489 ? -5.116 -10.174 12.554 1.00 97.75 489 ARG A O 1
ATOM 3856 N N . THR A 1 490 ? -5.437 -8.229 11.463 1.00 97.44 490 THR A N 1
ATOM 3857 C CA . THR A 1 490 ? -4.038 -7.759 11.525 1.00 97.44 490 THR A CA 1
ATOM 3858 C C . THR A 1 490 ? -3.868 -6.595 12.520 1.00 97.44 490 THR A C 1
ATOM 3860 O O . THR A 1 490 ? -3.957 -5.429 12.119 1.00 97.44 490 THR A O 1
ATOM 3863 N N . PRO A 1 491 ? -3.631 -6.839 13.831 1.00 98.19 491 PRO A N 1
ATOM 3864 C CA . PRO A 1 491 ? -3.465 -5.774 14.829 1.00 98.19 491 PRO A CA 1
ATOM 3865 C C . PRO A 1 491 ? -2.357 -4.771 14.507 1.00 98.19 491 PRO A C 1
ATOM 3867 O O . PRO A 1 491 ? -2.495 -3.590 14.815 1.00 98.19 491 PRO A O 1
ATOM 3870 N N . PHE A 1 492 ? -1.277 -5.214 13.860 1.00 98.44 492 PHE A N 1
ATOM 3871 C CA . PHE A 1 492 ? -0.158 -4.345 13.493 1.00 98.44 492 PHE A CA 1
ATOM 3872 C C . PHE A 1 492 ? -0.502 -3.314 12.411 1.00 98.44 492 PHE A C 1
ATOM 3874 O O . PHE A 1 492 ? 0.188 -2.302 12.301 1.00 98.44 492 PHE A O 1
ATOM 3881 N N . LEU A 1 493 ? -1.592 -3.524 11.667 1.00 98.00 493 LEU A N 1
ATOM 3882 C CA . LEU A 1 493 ? -2.125 -2.584 10.676 1.00 98.00 493 LEU A CA 1
ATOM 3883 C C . LEU A 1 493 ? -3.276 -1.729 11.232 1.00 98.00 493 LEU A C 1
ATOM 3885 O O . LEU A 1 493 ? -3.985 -1.052 10.487 1.00 98.00 493 LEU A O 1
ATOM 3889 N N . ASP A 1 494 ? -3.475 -1.715 12.552 1.00 98.31 494 ASP A N 1
ATOM 3890 C CA . ASP A 1 494 ? -4.369 -0.750 13.177 1.00 98.31 494 ASP A CA 1
ATOM 3891 C C . ASP A 1 494 ? -3.835 0.673 12.992 1.00 98.31 494 ASP A C 1
ATOM 3893 O O . ASP A 1 494 ? -2.746 1.004 13.454 1.00 98.31 494 ASP A O 1
ATOM 3897 N N . HIS A 1 495 ? -4.619 1.530 12.338 1.00 96.56 495 HIS A N 1
ATOM 3898 C CA . HIS A 1 495 ? -4.153 2.863 11.960 1.00 96.56 495 HIS A CA 1
ATOM 3899 C C . HIS A 1 495 ? -3.826 3.791 13.146 1.00 96.56 495 HIS A C 1
ATOM 3901 O O . HIS A 1 495 ? -3.091 4.765 12.974 1.00 96.56 495 HIS A O 1
ATOM 3907 N N . VAL A 1 496 ? -4.349 3.508 14.347 1.00 97.56 496 VAL A N 1
ATOM 3908 C CA . VAL A 1 496 ? -4.016 4.267 15.561 1.00 97.56 496 VAL A CA 1
ATOM 3909 C C . VAL A 1 496 ? -2.651 3.825 16.090 1.00 97.56 496 VAL A C 1
ATOM 3911 O O . VAL A 1 496 ? -1.805 4.667 16.398 1.00 97.56 496 VAL A O 1
ATOM 3914 N N . LEU A 1 497 ? -2.397 2.511 16.129 1.00 98.50 497 LEU A N 1
ATOM 3915 C CA . LEU A 1 497 ? -1.075 1.968 16.448 1.00 98.50 497 LEU A CA 1
ATOM 3916 C C . LEU A 1 497 ? -0.033 2.431 15.431 1.00 98.50 497 LEU A C 1
ATOM 3918 O O . LEU A 1 497 ? 1.002 2.973 15.814 1.00 98.50 497 LEU A O 1
ATOM 3922 N N . SER A 1 498 ? -0.292 2.234 14.144 1.00 97.56 498 SER A N 1
ATOM 3923 C CA . SER A 1 498 ? 0.666 2.573 13.100 1.00 97.56 498 SER A CA 1
ATOM 3924 C C . SER A 1 498 ? 0.917 4.078 13.021 1.00 97.56 498 SER A C 1
ATOM 3926 O O . SER A 1 498 ? 2.062 4.484 12.864 1.00 97.56 498 SER A O 1
ATOM 3928 N N . GLY A 1 499 ? -0.103 4.922 13.222 1.00 97.69 499 GLY A N 1
ATOM 3929 C CA . GLY A 1 499 ? 0.065 6.371 13.333 1.00 97.69 499 GLY A CA 1
ATOM 3930 C C . GLY A 1 499 ? 1.024 6.751 14.465 1.00 97.69 499 GLY A C 1
ATOM 3931 O O . GLY A 1 499 ? 1.914 7.583 14.275 1.00 97.69 499 GLY A O 1
ATOM 3932 N N . TYR A 1 500 ? 0.917 6.081 15.617 1.00 98.50 500 TYR A N 1
ATOM 3933 C CA . TYR A 1 500 ? 1.862 6.257 16.717 1.00 98.50 500 TYR A CA 1
ATOM 3934 C C . TYR A 1 500 ? 3.271 5.762 16.353 1.00 98.50 500 TYR A C 1
ATOM 3936 O O . TYR A 1 500 ? 4.247 6.484 16.553 1.00 98.50 500 TYR A O 1
ATOM 3944 N N . VAL A 1 501 ? 3.395 4.570 15.766 1.00 98.38 501 VAL A N 1
ATOM 3945 C CA . VAL A 1 501 ? 4.682 3.967 15.368 1.00 98.38 501 VAL A CA 1
ATOM 3946 C C . VAL A 1 501 ? 5.384 4.769 14.266 1.00 98.38 501 VAL A C 1
ATOM 3948 O O . VAL A 1 501 ? 6.608 4.891 14.266 1.00 98.38 501 VAL A O 1
ATOM 3951 N N . ASN A 1 502 ? 4.633 5.370 13.346 1.00 97.50 502 ASN A N 1
ATOM 3952 C CA . ASN A 1 502 ? 5.155 6.257 12.305 1.00 97.50 502 ASN A CA 1
ATOM 3953 C C . ASN A 1 502 ? 5.674 7.579 12.873 1.00 97.50 502 ASN A C 1
ATOM 3955 O O . ASN A 1 502 ? 6.528 8.211 12.259 1.00 97.50 502 ASN A O 1
ATOM 3959 N N . SER A 1 503 ? 5.217 7.974 14.064 1.00 96.12 503 SER A N 1
ATOM 3960 C CA . SER A 1 503 ? 5.763 9.133 14.770 1.00 96.12 503 SER A CA 1
ATOM 3961 C C . SER A 1 503 ? 7.106 8.859 15.452 1.00 96.12 503 SER A C 1
ATOM 3963 O O . SER A 1 503 ? 7.719 9.808 15.931 1.00 96.12 503 SER A O 1
ATOM 3965 N N . LEU A 1 504 ? 7.548 7.600 15.556 1.00 96.38 504 LEU A N 1
ATOM 3966 C CA . LEU A 1 504 ? 8.784 7.249 16.257 1.00 96.38 504 LEU A CA 1
ATOM 3967 C C . LEU A 1 504 ? 10.025 7.603 15.425 1.00 96.38 504 LEU A C 1
ATOM 3969 O O . LEU A 1 504 ? 9.986 7.498 14.196 1.00 96.38 504 LEU A O 1
ATOM 3973 N N . PRO A 1 505 ? 11.144 7.971 16.071 1.00 95.25 505 PRO A N 1
ATOM 3974 C CA . PRO A 1 505 ? 12.410 8.161 15.381 1.00 95.25 505 PRO A CA 1
ATOM 3975 C C . PRO A 1 505 ? 12.970 6.828 14.829 1.00 95.25 505 PRO A C 1
ATOM 3977 O O . PRO A 1 505 ? 12.696 5.761 15.393 1.00 95.25 505 PRO A O 1
ATOM 3980 N N . PRO A 1 506 ? 13.779 6.869 13.750 1.00 95.31 506 PRO A N 1
ATOM 3981 C CA . PRO A 1 506 ? 14.333 5.674 13.105 1.00 95.31 506 PRO A CA 1
ATOM 3982 C C . PRO A 1 506 ? 15.084 4.719 14.052 1.00 95.31 506 PRO A C 1
ATOM 3984 O O . PRO A 1 506 ? 14.881 3.506 13.958 1.00 95.31 506 PRO A O 1
ATOM 3987 N N . ASN A 1 507 ? 15.867 5.234 15.009 1.00 93.88 507 ASN A N 1
ATOM 3988 C CA . ASN A 1 507 ? 16.609 4.434 15.995 1.00 93.88 507 ASN A CA 1
ATOM 3989 C C . ASN A 1 507 ? 15.734 3.543 16.888 1.00 93.88 507 ASN A C 1
ATOM 3991 O O . ASN A 1 507 ? 16.230 2.578 17.472 1.00 93.88 507 ASN A O 1
ATOM 3995 N N . LEU A 1 508 ? 14.448 3.872 17.049 1.00 95.75 508 LEU A N 1
ATOM 3996 C CA . LEU A 1 508 ? 13.515 3.030 17.794 1.00 95.75 508 LEU A CA 1
ATOM 3997 C C . LEU A 1 508 ? 12.958 1.883 16.951 1.00 95.75 508 LEU A C 1
ATOM 3999 O O . LEU A 1 508 ? 12.415 0.930 17.504 1.00 95.75 508 LEU A O 1
ATOM 4003 N N . LYS A 1 509 ? 13.116 1.928 15.629 1.00 96.62 509 LYS A N 1
ATOM 4004 C CA . LYS A 1 509 ? 12.769 0.815 14.740 1.00 96.62 509 LYS A CA 1
ATOM 4005 C C . LYS A 1 509 ? 13.970 -0.109 14.539 1.00 96.62 509 LYS A C 1
ATOM 4007 O O . LYS A 1 509 ? 13.834 -1.319 14.706 1.00 96.62 509 LYS A O 1
ATOM 4012 N N . ILE A 1 510 ? 15.150 0.462 14.281 1.00 95.19 510 ILE A N 1
ATOM 4013 C CA . ILE A 1 510 ? 16.419 -0.267 14.157 1.00 95.19 510 ILE A CA 1
ATOM 4014 C C . ILE A 1 510 ? 17.450 0.338 15.106 1.00 95.19 510 ILE A C 1
ATOM 4016 O O . ILE A 1 510 ? 17.792 1.511 14.982 1.00 95.19 510 ILE A O 1
ATOM 4020 N N . ARG A 1 511 ? 17.997 -0.467 16.022 1.00 92.50 511 ARG A N 1
ATOM 4021 C CA . ARG A 1 511 ? 18.943 0.009 17.042 1.00 92.50 511 ARG A CA 1
ATOM 4022 C C . ARG A 1 511 ? 20.295 -0.684 16.967 1.00 92.50 511 ARG A C 1
ATOM 4024 O O . ARG A 1 511 ? 20.351 -1.899 16.848 1.00 92.50 511 ARG A O 1
ATOM 4031 N N . ALA A 1 512 ? 21.387 0.064 17.106 1.00 89.38 512 ALA A N 1
ATOM 4032 C CA . ALA A 1 512 ? 22.715 -0.530 17.271 1.00 89.38 512 ALA A CA 1
ATOM 4033 C C . ALA A 1 512 ? 22.815 -1.277 18.617 1.00 89.38 512 ALA A C 1
ATOM 4035 O O . ALA A 1 512 ? 22.413 -0.747 19.652 1.00 89.38 512 ALA A O 1
ATOM 4036 N N . ASP A 1 513 ? 23.385 -2.483 18.621 1.00 86.75 513 ASP A N 1
ATOM 4037 C CA . ASP A 1 513 ? 23.486 -3.338 19.819 1.00 86.75 513 ASP A CA 1
ATOM 4038 C C . ASP A 1 513 ? 24.704 -3.030 20.719 1.00 86.75 513 ASP A C 1
ATOM 4040 O O . ASP A 1 513 ? 24.906 -3.668 21.753 1.00 86.75 513 ASP A O 1
ATOM 4044 N N . GLY A 1 514 ? 25.546 -2.071 20.316 1.00 81.50 514 GLY A N 1
ATOM 4045 C CA . GLY A 1 514 ? 26.786 -1.698 21.008 1.00 81.50 514 GLY A CA 1
ATOM 4046 C C . GLY A 1 514 ? 27.958 -2.676 20.824 1.00 81.50 514 GLY A C 1
ATOM 4047 O O . GLY A 1 514 ? 29.061 -2.387 21.284 1.00 81.50 514 GLY A O 1
ATOM 4048 N N . LYS A 1 515 ? 27.754 -3.801 20.130 1.00 82.50 515 LYS A N 1
ATOM 4049 C CA . LYS A 1 515 ? 28.746 -4.850 19.823 1.00 82.50 515 LYS A CA 1
ATOM 4050 C C . LYS A 1 515 ? 29.069 -4.950 18.327 1.00 82.50 515 LYS A C 1
ATOM 4052 O O . LYS A 1 515 ? 29.796 -5.848 17.915 1.00 82.50 515 LYS A O 1
ATOM 4057 N N . GLY A 1 516 ? 28.559 -4.015 17.525 1.00 76.38 516 GLY A N 1
ATOM 4058 C CA . GLY A 1 516 ? 28.774 -3.957 16.077 1.00 76.38 516 GLY A CA 1
ATOM 4059 C C . GLY A 1 516 ? 27.644 -4.570 15.248 1.00 76.38 516 GLY A C 1
ATOM 4060 O O . GLY A 1 516 ? 27.781 -4.645 14.031 1.00 76.38 516 GLY A O 1
ATOM 4061 N N . GLY A 1 517 ? 26.541 -4.985 15.876 1.00 86.50 517 GLY A N 1
ATOM 4062 C CA . GLY A 1 517 ? 25.319 -5.430 15.216 1.00 86.50 517 GLY A CA 1
ATOM 4063 C C . GLY A 1 517 ? 24.152 -4.455 15.390 1.00 86.50 517 GLY A C 1
ATOM 4064 O O . GLY A 1 517 ? 24.275 -3.375 15.978 1.00 86.50 517 GLY A O 1
ATOM 4065 N N . TYR A 1 518 ? 22.998 -4.864 14.865 1.00 90.88 518 TYR A N 1
ATOM 4066 C CA . TYR A 1 518 ? 21.753 -4.105 14.908 1.00 90.88 518 TYR A CA 1
ATOM 4067 C C . TYR A 1 518 ? 20.594 -5.003 15.339 1.00 90.88 518 TYR A C 1
ATOM 4069 O O . TYR A 1 518 ? 20.609 -6.210 15.096 1.00 90.88 518 TYR A O 1
ATOM 4077 N N . ILE A 1 519 ? 19.610 -4.387 15.987 1.00 92.94 519 ILE A N 1
ATOM 4078 C CA . ILE A 1 519 ? 18.385 -4.990 16.498 1.00 92.94 519 ILE A CA 1
ATOM 4079 C C . ILE A 1 519 ? 17.226 -4.375 15.721 1.00 92.94 519 ILE A C 1
ATOM 4081 O O . ILE A 1 519 ? 16.929 -3.188 15.871 1.00 92.94 519 ILE A O 1
ATOM 4085 N N . GLU A 1 520 ? 16.580 -5.185 14.895 1.00 94.75 520 GLU A N 1
ATOM 4086 C CA . GLU A 1 520 ? 15.337 -4.853 14.211 1.00 94.75 520 GLU A CA 1
ATOM 4087 C C . GLU A 1 520 ? 14.140 -4.887 15.168 1.00 94.75 520 GLU A C 1
ATOM 4089 O O . GLU A 1 520 ? 14.156 -5.584 16.193 1.00 94.75 520 GLU A O 1
ATOM 4094 N N . LYS A 1 521 ? 13.073 -4.163 14.815 1.00 96.81 521 LYS A N 1
ATOM 4095 C CA . LYS A 1 521 ? 11.838 -4.069 15.607 1.00 96.81 521 LYS A CA 1
ATOM 4096 C C . LYS A 1 521 ? 12.088 -3.687 17.061 1.00 96.81 521 LYS A C 1
ATOM 4098 O O . LYS A 1 521 ? 11.420 -4.190 17.966 1.00 96.81 521 LYS A O 1
ATOM 4103 N N . PHE A 1 522 ? 13.058 -2.812 17.302 1.00 96.75 522 PHE A N 1
ATOM 4104 C CA . PHE A 1 522 ? 13.551 -2.567 18.649 1.00 96.75 522 PHE A CA 1
ATOM 4105 C C . PHE A 1 522 ? 12.434 -2.115 19.619 1.00 96.75 522 PHE A C 1
ATOM 4107 O O . PHE A 1 522 ? 12.230 -2.729 20.668 1.00 96.75 522 PHE A O 1
ATOM 4114 N N . ALA A 1 523 ? 11.638 -1.113 19.238 1.00 97.88 523 ALA A N 1
ATOM 4115 C CA . ALA A 1 523 ? 10.522 -0.632 20.050 1.00 97.88 523 ALA A CA 1
ATOM 4116 C C . ALA A 1 523 ? 9.446 -1.699 20.281 1.00 97.88 523 ALA A C 1
ATOM 4118 O O . ALA A 1 523 ? 8.862 -1.742 21.363 1.00 97.88 523 ALA A O 1
ATOM 4119 N N . LEU A 1 524 ? 9.197 -2.573 19.297 1.00 98.44 524 LEU A N 1
ATOM 4120 C CA . LEU A 1 524 ? 8.277 -3.694 19.470 1.00 98.44 524 LEU A CA 1
ATOM 4121 C C . LEU A 1 524 ? 8.820 -4.667 20.517 1.00 98.44 524 LEU A C 1
ATOM 4123 O O . LEU A 1 524 ? 8.093 -4.998 21.448 1.00 98.44 524 LEU A O 1
ATOM 4127 N N . ARG A 1 525 ? 10.094 -5.072 20.405 1.00 97.69 525 ARG A N 1
ATOM 4128 C CA . ARG A 1 525 ? 10.759 -5.997 21.339 1.00 97.69 525 ARG A CA 1
ATOM 4129 C C . ARG A 1 525 ? 10.633 -5.525 22.785 1.00 97.69 525 ARG A C 1
ATOM 4131 O O . ARG A 1 525 ? 10.223 -6.302 23.644 1.00 97.69 525 ARG A O 1
ATOM 4138 N N . GLU A 1 526 ? 10.903 -4.252 23.059 1.00 98.12 526 GLU A N 1
ATOM 4139 C CA . GLU A 1 526 ? 10.751 -3.705 24.417 1.00 98.12 526 GLU A CA 1
ATOM 4140 C C . GLU A 1 526 ? 9.289 -3.550 24.850 1.00 98.12 526 GLU A C 1
ATOM 4142 O O . GLU A 1 526 ? 8.940 -3.775 26.016 1.00 98.12 526 GLU A O 1
ATOM 4147 N N . ALA A 1 527 ? 8.404 -3.169 23.927 1.00 98.44 527 ALA A N 1
ATOM 4148 C CA . ALA A 1 527 ? 6.985 -3.044 24.225 1.00 98.44 527 ALA A CA 1
ATOM 4149 C C . ALA A 1 527 ? 6.387 -4.398 24.630 1.00 98.44 527 ALA A C 1
ATOM 4151 O O . ALA A 1 527 ? 5.615 -4.456 25.588 1.00 98.44 527 ALA A O 1
ATOM 4152 N N . VAL A 1 528 ? 6.783 -5.485 23.964 1.00 98.00 528 VAL A N 1
ATOM 4153 C CA . VAL A 1 528 ? 6.189 -6.817 24.152 1.00 98.00 528 VAL A CA 1
ATOM 4154 C C . VAL A 1 528 ? 6.959 -7.710 25.113 1.00 98.00 528 VAL A C 1
ATOM 4156 O O . VAL A 1 528 ? 6.478 -8.788 25.441 1.00 98.00 528 VAL A O 1
ATOM 4159 N N . ARG A 1 529 ? 8.113 -7.260 25.614 1.00 97.00 529 ARG A N 1
ATOM 4160 C CA . ARG A 1 529 ? 8.955 -7.990 26.570 1.00 97.00 529 ARG A CA 1
ATOM 4161 C C . ARG A 1 529 ? 8.195 -8.652 27.735 1.00 97.00 529 ARG A C 1
ATOM 4163 O O . ARG A 1 529 ? 8.552 -9.774 28.070 1.00 97.00 529 ARG A O 1
ATOM 4170 N N . PRO A 1 530 ? 7.151 -8.042 28.340 1.00 96.00 530 PRO A N 1
ATOM 4171 C CA . PRO A 1 530 ? 6.378 -8.696 29.404 1.00 96.00 530 PRO A CA 1
ATOM 4172 C C . PRO A 1 530 ? 5.512 -9.884 28.945 1.00 96.00 530 PRO A C 1
ATOM 4174 O O . PRO A 1 530 ? 4.995 -10.613 29.785 1.00 96.00 530 PRO A O 1
ATOM 4177 N N . PHE A 1 531 ? 5.312 -10.052 27.636 1.00 96.00 531 PHE A N 1
ATOM 4178 C CA . PHE A 1 531 ? 4.364 -10.996 27.038 1.00 96.00 531 PHE A CA 1
ATOM 4179 C C . PHE A 1 531 ? 5.036 -12.146 26.278 1.00 96.00 531 PHE A C 1
ATOM 4181 O O . PHE A 1 531 ? 4.342 -13.053 25.829 1.00 96.00 531 PHE A O 1
ATOM 4188 N N . VAL A 1 532 ? 6.361 -12.122 26.119 1.00 96.25 532 VAL A N 1
ATOM 4189 C CA . VAL A 1 532 ? 7.117 -13.111 25.336 1.00 96.25 532 VAL A CA 1
ATOM 4190 C C . VAL A 1 532 ? 8.241 -13.735 26.163 1.00 96.25 532 VAL A C 1
ATOM 4192 O O . VAL A 1 532 ? 8.681 -13.172 27.164 1.00 96.25 532 VAL A O 1
ATOM 4195 N N . THR A 1 533 ? 8.725 -14.904 25.744 1.00 94.31 533 THR A N 1
ATOM 4196 C CA . THR A 1 533 ? 9.884 -15.553 26.373 1.00 94.31 533 THR A CA 1
ATOM 4197 C C . THR A 1 533 ? 11.184 -14.813 26.041 1.00 94.31 533 THR A C 1
ATOM 4199 O O . THR A 1 533 ? 11.275 -14.108 25.032 1.00 94.31 533 THR A O 1
ATOM 4202 N N . THR A 1 534 ? 12.231 -15.012 26.851 1.00 93.88 534 THR A N 1
ATOM 4203 C CA . THR A 1 534 ? 13.582 -14.507 26.538 1.00 93.88 534 THR A CA 1
ATOM 4204 C C . THR A 1 534 ? 14.081 -15.035 25.191 1.00 93.88 534 THR A C 1
ATOM 4206 O O . THR A 1 534 ? 14.661 -14.277 24.423 1.00 93.88 534 THR A O 1
ATOM 4209 N N . GLU A 1 535 ? 13.788 -16.301 24.868 1.00 93.94 535 GLU A N 1
ATOM 4210 C CA . GLU A 1 535 ? 14.131 -16.912 23.576 1.00 93.94 535 GLU A CA 1
ATOM 4211 C C . GLU A 1 535 ? 13.549 -16.106 22.402 1.00 93.94 535 GLU A C 1
ATOM 4213 O O . GLU A 1 535 ? 14.284 -15.713 21.499 1.00 93.94 535 GLU A O 1
ATOM 4218 N N . ILE A 1 536 ? 12.252 -15.784 22.445 1.00 93.44 536 ILE A N 1
ATOM 4219 C CA . ILE A 1 536 ? 11.589 -14.975 21.412 1.00 93.44 536 ILE A CA 1
ATOM 4220 C C . ILE A 1 536 ? 12.131 -13.540 21.382 1.00 93.44 536 ILE A C 1
ATOM 4222 O O . ILE A 1 536 ? 12.329 -12.967 20.308 1.00 93.44 536 ILE A O 1
ATOM 4226 N N . TYR A 1 537 ? 12.390 -12.952 22.551 1.00 93.38 537 TYR A N 1
ATOM 4227 C CA . TYR A 1 537 ? 12.922 -11.596 22.664 1.00 93.38 537 TYR A CA 1
ATOM 4228 C C . TYR A 1 537 ? 14.318 -11.448 22.033 1.00 93.38 537 TYR A C 1
ATOM 4230 O O . TYR A 1 537 ? 14.600 -10.411 21.431 1.00 93.38 537 TYR A O 1
ATOM 4238 N N . GLU A 1 538 ? 15.181 -12.462 22.140 1.00 90.25 538 GLU A N 1
ATOM 4239 C CA . GLU A 1 538 ? 16.562 -12.431 21.628 1.00 90.25 538 GLU A CA 1
ATOM 4240 C C . GLU A 1 538 ? 16.696 -12.968 20.192 1.00 90.25 538 GLU A C 1
ATOM 4242 O O . GLU A 1 538 ? 17.670 -12.659 19.501 1.00 90.25 538 GLU A O 1
ATOM 4247 N N . ARG A 1 539 ? 15.720 -13.750 19.714 1.00 86.88 539 ARG A N 1
ATOM 4248 C CA . ARG A 1 539 ? 15.734 -14.353 18.376 1.00 86.88 539 ARG A CA 1
ATOM 4249 C C . ARG A 1 539 ? 15.677 -13.290 17.277 1.00 86.88 539 ARG A C 1
ATOM 4251 O O . ARG A 1 539 ? 14.823 -12.402 17.303 1.00 86.88 539 ARG A O 1
ATOM 4258 N N . ARG A 1 540 ? 16.554 -13.412 16.276 1.00 81.56 540 ARG A N 1
ATOM 4259 C CA . ARG A 1 540 ? 16.524 -12.604 15.042 1.00 81.56 540 ARG A CA 1
ATOM 4260 C C . ARG A 1 540 ? 15.430 -13.084 14.094 1.00 81.56 540 ARG A C 1
ATOM 4262 O O . ARG A 1 540 ? 15.105 -14.270 14.092 1.00 81.56 540 ARG A O 1
ATOM 4269 N N . LYS A 1 541 ? 14.890 -12.179 13.273 1.00 75.38 541 LYS A N 1
ATOM 4270 C CA . LYS A 1 541 ? 13.865 -12.529 12.280 1.00 75.38 541 LYS A CA 1
ATOM 4271 C C . LYS A 1 541 ? 14.330 -13.659 11.349 1.00 75.38 541 LYS A C 1
ATOM 4273 O O . LYS A 1 541 ? 15.365 -13.549 10.695 1.00 75.38 541 LYS A O 1
ATOM 4278 N N . HIS A 1 542 ? 13.494 -14.686 11.239 1.00 69.44 542 HIS A N 1
ATOM 4279 C CA . HIS A 1 542 ? 13.489 -15.643 10.140 1.00 69.44 542 HIS A CA 1
ATOM 4280 C C . HIS A 1 542 ? 12.257 -15.342 9.272 1.00 69.44 542 HIS A C 1
ATOM 4282 O O . HIS A 1 542 ? 11.191 -15.028 9.806 1.00 69.44 542 HIS A O 1
ATOM 4288 N N . ALA A 1 543 ? 12.412 -15.299 7.948 1.00 62.22 543 ALA A N 1
ATOM 4289 C CA . ALA A 1 543 ? 11.282 -15.045 7.056 1.00 62.22 543 ALA A CA 1
ATOM 4290 C C . ALA A 1 543 ? 10.422 -16.309 6.937 1.00 62.22 543 ALA A C 1
ATOM 4292 O O . ALA A 1 543 ? 10.960 -17.412 6.922 1.00 62.22 543 ALA A O 1
ATOM 4293 N N . TYR A 1 544 ? 9.102 -16.146 6.833 1.00 63.53 544 TYR A N 1
ATOM 4294 C CA . TYR A 1 544 ? 8.205 -17.263 6.553 1.00 63.53 544 TYR A CA 1
ATOM 4295 C C . TYR A 1 544 ? 8.375 -17.700 5.090 1.00 63.53 544 TYR A C 1
ATOM 4297 O O . TYR A 1 544 ? 7.930 -17.007 4.171 1.00 63.53 544 TYR A O 1
ATOM 4305 N N . ALA A 1 545 ? 9.061 -18.822 4.895 1.00 65.38 545 ALA A N 1
ATOM 4306 C CA . ALA A 1 545 ? 9.371 -19.421 3.602 1.00 65.38 545 ALA A CA 1
ATOM 4307 C C . ALA A 1 545 ? 9.042 -20.917 3.639 1.00 65.38 545 ALA A C 1
ATOM 4309 O O . ALA A 1 545 ? 9.101 -21.534 4.706 1.00 65.38 545 ALA A O 1
ATOM 4310 N N . ALA A 1 546 ? 8.686 -21.488 2.490 1.00 70.69 546 ALA A N 1
ATOM 4311 C CA . ALA A 1 546 ? 8.571 -22.930 2.338 1.00 70.69 546 ALA A CA 1
ATOM 4312 C C . ALA A 1 546 ? 9.913 -23.525 1.867 1.00 70.69 546 ALA A C 1
ATOM 4314 O O . ALA A 1 546 ? 10.785 -22.796 1.379 1.00 70.69 546 ALA A O 1
ATOM 4315 N N . PRO A 1 547 ? 10.099 -24.851 1.992 1.00 76.88 547 PRO A N 1
ATOM 4316 C CA . PRO A 1 547 ? 11.248 -25.526 1.402 1.00 76.88 547 PRO A CA 1
ATOM 4317 C C . PRO A 1 547 ? 11.383 -25.210 -0.098 1.00 76.88 547 PRO A C 1
ATOM 4319 O O . PRO A 1 547 ? 10.395 -25.072 -0.809 1.00 76.88 547 PRO A O 1
ATOM 4322 N N . THR A 1 548 ? 12.614 -25.083 -0.592 1.00 73.81 548 THR A N 1
ATOM 4323 C CA . THR A 1 548 ? 12.897 -24.760 -2.007 1.00 73.81 548 THR A CA 1
ATOM 4324 C C . THR A 1 548 ? 13.575 -25.901 -2.763 1.00 73.81 548 THR A C 1
ATOM 4326 O O . THR A 1 548 ? 13.914 -25.749 -3.933 1.00 73.81 548 THR A O 1
ATOM 4329 N N . GLN A 1 549 ? 13.798 -27.035 -2.097 1.00 77.06 549 GLN A N 1
ATOM 4330 C CA . GLN A 1 549 ? 14.427 -28.224 -2.659 1.00 77.06 549 GLN A CA 1
ATOM 4331 C C . GLN A 1 549 ? 13.480 -29.410 -2.496 1.00 77.06 549 GLN A C 1
ATOM 4333 O O . GLN A 1 549 ? 13.024 -29.694 -1.388 1.00 77.06 549 GLN A O 1
ATOM 4338 N N . TYR A 1 550 ? 13.207 -30.094 -3.604 1.00 82.25 550 TYR A N 1
ATOM 4339 C CA . TYR A 1 550 ? 12.249 -31.193 -3.688 1.00 82.25 550 TYR A CA 1
ATOM 4340 C C . TYR A 1 550 ? 12.844 -32.373 -4.453 1.00 82.25 550 TYR A C 1
ATOM 4342 O O . TYR A 1 550 ? 13.759 -32.207 -5.264 1.00 82.25 550 TYR A O 1
ATOM 4350 N N . SER A 1 551 ? 12.342 -33.578 -4.177 1.00 82.69 551 SER A N 1
ATOM 4351 C CA . SER A 1 551 ? 12.831 -34.791 -4.834 1.00 82.69 551 SER A CA 1
ATOM 4352 C C . SER A 1 551 ? 12.463 -34.806 -6.319 1.00 82.69 551 SER A C 1
ATOM 4354 O O . SER A 1 551 ? 11.386 -34.357 -6.711 1.00 82.69 551 SER A O 1
ATOM 4356 N N . ARG A 1 552 ? 13.332 -35.390 -7.152 1.00 83.19 552 ARG A N 1
ATOM 4357 C CA . ARG A 1 552 ? 13.078 -35.563 -8.594 1.00 83.19 552 ARG A CA 1
ATOM 4358 C C . ARG A 1 552 ? 11.922 -36.505 -8.894 1.00 83.19 552 ARG A C 1
ATOM 4360 O O . ARG A 1 552 ? 11.244 -36.332 -9.889 1.00 83.19 552 ARG A O 1
ATOM 4367 N N . ASP A 1 553 ? 11.679 -37.467 -8.019 1.00 85.50 553 ASP A N 1
ATOM 4368 C CA . ASP A 1 553 ? 10.544 -38.386 -8.139 1.00 85.50 553 ASP A CA 1
ATOM 4369 C C . ASP A 1 553 ? 9.424 -38.008 -7.151 1.00 85.50 553 ASP A C 1
ATOM 4371 O O . ASP A 1 553 ? 8.559 -38.819 -6.818 1.00 85.50 553 ASP A O 1
ATOM 4375 N N . GLY A 1 554 ? 9.489 -36.786 -6.609 1.00 90.25 554 GLY A N 1
ATOM 4376 C CA . GLY A 1 554 ? 8.607 -36.295 -5.561 1.00 90.25 554 GLY A CA 1
ATOM 4377 C C . GLY A 1 554 ? 7.262 -35.773 -6.082 1.00 90.25 554 GLY A C 1
ATOM 4378 O O . GLY A 1 554 ? 7.130 -35.436 -7.264 1.00 90.25 554 GLY A O 1
ATOM 4379 N N . PRO A 1 555 ? 6.245 -35.666 -5.205 1.00 93.38 555 PRO A N 1
ATOM 4380 C CA . PRO A 1 555 ? 4.929 -35.126 -5.550 1.00 93.38 555 PRO A CA 1
ATOM 4381 C C . PRO A 1 555 ? 4.962 -33.766 -6.255 1.00 93.38 555 PRO A C 1
ATOM 4383 O O . PRO A 1 555 ? 4.145 -33.524 -7.143 1.00 93.38 555 PRO A O 1
ATOM 4386 N N . ILE A 1 556 ? 5.900 -32.887 -5.892 1.00 92.25 556 ILE A N 1
ATOM 4387 C CA . ILE A 1 556 ? 6.015 -31.562 -6.505 1.00 92.25 556 ILE A CA 1
ATOM 4388 C C . ILE A 1 556 ? 6.510 -31.661 -7.948 1.00 92.25 556 ILE A C 1
ATOM 4390 O O . ILE A 1 556 ? 5.960 -30.993 -8.819 1.00 92.25 556 ILE A O 1
ATOM 4394 N N . ARG A 1 557 ? 7.496 -32.519 -8.240 1.00 92.50 557 ARG A N 1
ATOM 4395 C CA . ARG A 1 557 ? 7.944 -32.725 -9.624 1.00 92.50 557 ARG A CA 1
ATOM 4396 C C . ARG A 1 557 ? 6.818 -33.291 -10.490 1.00 92.50 557 ARG A C 1
ATOM 4398 O O . ARG A 1 557 ? 6.573 -32.764 -11.568 1.00 92.50 557 ARG A O 1
ATOM 4405 N N . ILE A 1 558 ? 6.077 -34.278 -9.980 1.00 93.25 558 ILE A N 1
ATOM 4406 C CA . ILE A 1 558 ? 4.920 -34.873 -10.673 1.00 93.25 558 ILE A CA 1
ATOM 4407 C C . ILE A 1 558 ? 3.853 -33.814 -10.989 1.00 93.25 558 ILE A C 1
ATOM 4409 O O . ILE A 1 558 ? 3.293 -33.794 -12.085 1.00 93.25 558 ILE A O 1
ATOM 4413 N N . LEU A 1 559 ? 3.568 -32.927 -10.032 1.00 93.50 559 LEU A N 1
ATOM 4414 C CA . LEU A 1 559 ? 2.648 -31.811 -10.231 1.00 93.50 559 LEU A CA 1
ATOM 4415 C C . LEU A 1 559 ? 3.132 -30.876 -11.348 1.00 93.50 559 LEU A C 1
ATOM 4417 O O . LEU A 1 559 ? 2.355 -30.536 -12.239 1.00 93.50 559 LEU A O 1
ATOM 4421 N N . LEU A 1 560 ? 4.403 -30.473 -11.308 1.00 93.19 560 LEU A N 1
ATOM 4422 C CA . LEU A 1 560 ? 4.978 -29.549 -12.284 1.00 93.19 560 LEU A CA 1
ATOM 4423 C C . LEU A 1 560 ? 5.029 -30.156 -13.689 1.00 93.19 560 LEU A C 1
ATOM 4425 O O . LEU A 1 560 ? 4.653 -29.473 -14.633 1.00 93.19 560 LEU A O 1
ATOM 4429 N N . ASP A 1 561 ? 5.383 -31.436 -13.829 1.00 92.62 561 ASP A N 1
ATOM 4430 C CA . ASP A 1 561 ? 5.374 -32.140 -15.121 1.00 92.62 561 ASP A CA 1
ATOM 4431 C C . ASP A 1 561 ? 3.962 -32.205 -15.737 1.00 92.62 561 ASP A C 1
ATOM 4433 O O . ASP A 1 561 ? 3.809 -32.192 -16.959 1.00 92.62 561 ASP A O 1
ATOM 4437 N N . ARG A 1 562 ? 2.909 -32.251 -14.904 1.00 93.62 562 ARG A N 1
ATOM 4438 C CA . ARG A 1 562 ? 1.511 -32.211 -15.368 1.00 93.62 562 ARG A CA 1
ATOM 4439 C C . ARG A 1 562 ? 1.103 -30.822 -15.866 1.00 93.62 562 ARG A C 1
ATOM 4441 O O . ARG A 1 562 ? 0.374 -30.728 -16.852 1.00 93.62 562 ARG A O 1
ATOM 4448 N N . LEU A 1 563 ? 1.517 -29.763 -15.172 1.00 92.06 563 LEU A N 1
ATOM 4449 C CA . LEU A 1 563 ? 1.109 -28.387 -15.483 1.00 92.06 563 LEU A CA 1
ATOM 4450 C C . LEU A 1 563 ? 1.959 -27.771 -16.605 1.00 92.06 563 LEU A C 1
ATOM 4452 O O . LEU A 1 563 ? 1.429 -27.135 -17.519 1.00 92.06 563 LEU A O 1
ATOM 4456 N N . ILE A 1 564 ? 3.270 -28.007 -16.581 1.00 94.00 564 ILE A N 1
ATOM 4457 C CA . ILE A 1 564 ? 4.257 -27.408 -17.483 1.00 94.00 564 ILE A CA 1
ATOM 4458 C C . ILE A 1 564 ? 4.515 -28.353 -18.662 1.00 94.00 564 ILE A C 1
ATOM 4460 O O . ILE A 1 564 ? 5.564 -28.981 -18.794 1.00 94.00 564 ILE A O 1
ATOM 4464 N N . THR A 1 565 ? 3.529 -28.446 -19.549 1.00 94.25 565 THR A N 1
ATOM 4465 C CA . THR A 1 565 ? 3.666 -29.156 -20.827 1.00 94.25 565 THR A CA 1
ATOM 4466 C C . THR A 1 565 ? 3.983 -28.184 -21.957 1.00 94.25 565 THR A C 1
ATOM 4468 O O . THR A 1 565 ? 3.683 -26.990 -21.866 1.00 94.25 565 THR A O 1
ATOM 4471 N N . ARG A 1 566 ? 4.551 -28.697 -23.055 1.00 93.94 566 ARG A N 1
ATOM 4472 C CA . ARG A 1 566 ? 4.802 -27.901 -24.261 1.00 93.94 566 ARG A CA 1
ATOM 4473 C C . ARG A 1 566 ? 3.535 -27.203 -24.747 1.00 93.94 566 ARG A C 1
ATOM 4475 O O . ARG A 1 566 ? 3.555 -25.992 -24.932 1.00 93.94 566 ARG A O 1
ATOM 4482 N N . ASP A 1 567 ? 2.443 -27.953 -24.864 1.00 91.88 567 ASP A N 1
ATOM 4483 C CA . ASP A 1 567 ? 1.159 -27.440 -25.341 1.00 91.88 567 ASP A CA 1
ATOM 4484 C C . ASP A 1 567 ? 0.623 -26.324 -24.431 1.00 91.88 567 ASP A C 1
ATOM 4486 O O . ASP A 1 567 ? 0.200 -25.283 -24.928 1.00 91.88 567 ASP A O 1
ATOM 4490 N N . ASN A 1 568 ? 0.696 -26.491 -23.102 1.00 91.00 568 ASN A N 1
ATOM 4491 C CA . ASN A 1 568 ? 0.245 -25.466 -22.155 1.00 91.00 568 ASN A CA 1
ATOM 4492 C C . ASN A 1 568 ? 1.099 -24.193 -22.234 1.00 91.00 568 ASN A C 1
ATOM 4494 O O . ASN A 1 568 ? 0.560 -23.089 -22.214 1.00 91.00 568 ASN A O 1
ATOM 4498 N N . VAL A 1 569 ? 2.425 -24.328 -22.323 1.00 90.88 569 VAL A N 1
ATOM 4499 C CA . VAL A 1 569 ? 3.348 -23.183 -22.379 1.00 90.88 569 VAL A CA 1
ATOM 4500 C C . VAL A 1 569 ? 3.232 -22.443 -23.711 1.00 90.88 569 VAL A C 1
ATOM 4502 O O . VAL A 1 569 ? 3.150 -21.215 -23.721 1.00 90.88 569 VAL A O 1
ATOM 4505 N N . GLU A 1 570 ? 3.184 -23.166 -24.832 1.00 89.94 570 GLU A N 1
ATOM 4506 C CA . GLU A 1 570 ? 2.995 -22.574 -26.159 1.00 89.94 570 GLU A CA 1
ATOM 4507 C C . GLU A 1 570 ? 1.617 -21.905 -26.278 1.00 89.94 570 GLU A C 1
ATOM 4509 O O . GLU A 1 570 ? 1.516 -20.832 -26.879 1.00 89.94 570 GLU A O 1
ATOM 4514 N N . ALA A 1 571 ? 0.578 -22.459 -25.638 1.00 88.56 571 ALA A N 1
ATOM 4515 C CA . ALA A 1 571 ? -0.740 -21.834 -25.576 1.00 88.56 571 ALA A CA 1
ATOM 4516 C C . ALA A 1 571 ? -0.711 -20.463 -24.884 1.00 88.56 571 ALA A C 1
ATOM 4518 O O . ALA A 1 571 ? -1.445 -19.578 -25.296 1.00 88.56 571 ALA A O 1
ATOM 4519 N N . LEU A 1 572 ? 0.161 -20.211 -23.901 1.00 89.88 572 LEU A N 1
ATOM 4520 C CA . LEU A 1 572 ? 0.261 -18.875 -23.291 1.00 89.88 572 LEU A CA 1
ATOM 4521 C C . LEU A 1 572 ? 0.686 -17.795 -24.299 1.00 89.88 572 LEU A C 1
ATOM 4523 O O . LEU A 1 572 ? 0.314 -16.632 -24.160 1.00 89.88 572 LEU A O 1
ATOM 4527 N N . GLY A 1 573 ? 1.483 -18.151 -25.310 1.00 89.94 573 GLY A N 1
ATOM 4528 C CA . GLY A 1 573 ? 1.898 -17.254 -26.393 1.00 89.94 573 GLY A CA 1
ATOM 4529 C C . GLY A 1 573 ? 2.915 -16.163 -26.021 1.00 89.94 573 GLY A C 1
ATOM 4530 O O . GLY A 1 573 ? 3.449 -15.508 -26.915 1.00 89.94 573 GLY A O 1
ATOM 4531 N N . PHE A 1 574 ? 3.224 -15.955 -24.736 1.00 92.88 574 PHE A N 1
ATOM 4532 C CA . PHE A 1 574 ? 4.211 -14.969 -24.257 1.00 92.88 574 PHE A CA 1
ATOM 4533 C C . PHE A 1 574 ? 5.429 -15.582 -23.545 1.00 92.88 574 PHE A C 1
ATOM 4535 O O . PHE A 1 574 ? 6.330 -14.842 -23.143 1.00 92.88 574 PHE A O 1
ATOM 4542 N N . LEU A 1 575 ? 5.492 -16.911 -23.417 1.00 93.31 575 LEU A N 1
ATOM 4543 C CA . LEU A 1 575 ? 6.646 -17.657 -22.900 1.00 93.31 575 LEU A CA 1
ATOM 4544 C C . LEU A 1 575 ? 7.310 -18.479 -24.012 1.00 93.31 575 LEU A C 1
ATOM 4546 O O . LEU A 1 575 ? 6.695 -18.763 -25.038 1.00 93.31 575 LEU A O 1
ATOM 4550 N N . ASP A 1 576 ? 8.574 -18.843 -23.804 1.00 90.00 576 ASP A N 1
ATOM 4551 C CA . ASP A 1 576 ? 9.351 -19.687 -24.715 1.00 90.00 576 ASP A CA 1
ATOM 4552 C C . ASP A 1 576 ? 9.520 -21.087 -24.105 1.00 90.00 576 ASP A C 1
ATOM 4554 O O . ASP A 1 576 ? 10.096 -21.229 -23.023 1.00 90.00 576 ASP A O 1
ATOM 4558 N N . TRP A 1 577 ? 9.004 -22.118 -24.783 1.00 93.06 577 TRP A N 1
ATOM 4559 C CA . TRP A 1 577 ? 9.051 -23.499 -24.293 1.00 93.06 577 TRP A CA 1
ATOM 4560 C C . TRP A 1 577 ? 10.476 -23.991 -24.041 1.00 93.06 577 TRP A C 1
ATOM 4562 O O . TRP A 1 577 ? 10.714 -24.655 -23.036 1.00 93.06 577 TRP A O 1
ATOM 4572 N N . GLU A 1 578 ? 11.431 -23.657 -24.906 1.00 93.12 578 GLU A N 1
ATOM 4573 C CA . GLU A 1 578 ? 12.802 -24.151 -24.772 1.00 93.12 578 GLU A CA 1
ATOM 4574 C C . GLU A 1 578 ? 13.462 -23.566 -23.518 1.00 93.12 578 GLU A C 1
ATOM 4576 O O . GLU A 1 578 ? 14.124 -24.285 -22.769 1.00 93.12 578 GLU A O 1
ATOM 4581 N N . VAL A 1 579 ? 13.190 -22.286 -23.233 1.00 91.00 579 VAL A N 1
ATOM 4582 C CA . VAL A 1 579 ? 13.638 -21.613 -22.005 1.00 91.00 579 VAL A CA 1
ATOM 4583 C C . VAL A 1 579 ? 12.985 -22.234 -20.770 1.00 91.00 579 VAL A C 1
ATOM 4585 O O . VAL A 1 579 ? 13.668 -22.512 -19.784 1.00 91.00 579 VAL A O 1
ATOM 4588 N N . VAL A 1 580 ? 11.673 -22.480 -20.810 1.00 92.00 580 VAL A N 1
ATOM 4589 C CA . VAL A 1 580 ? 10.939 -23.099 -19.695 1.00 92.00 580 VAL A CA 1
ATOM 4590 C C . VAL A 1 580 ? 11.431 -24.527 -19.433 1.00 92.00 580 VAL A C 1
ATOM 4592 O O . VAL A 1 580 ? 11.675 -24.878 -18.279 1.00 92.00 580 VAL A O 1
ATOM 4595 N N . ARG A 1 581 ? 11.647 -25.331 -20.482 1.00 93.12 581 ARG A N 1
ATOM 4596 C CA . ARG A 1 581 ? 12.171 -26.702 -20.386 1.00 93.12 581 ARG A CA 1
ATOM 4597 C C . ARG A 1 581 ? 13.562 -26.724 -19.755 1.00 93.12 581 ARG A C 1
ATOM 4599 O O . ARG A 1 581 ? 13.814 -27.533 -18.864 1.00 93.12 581 ARG A O 1
ATOM 4606 N N . GLU A 1 582 ? 14.453 -25.828 -20.184 1.00 90.19 582 GLU A N 1
ATOM 4607 C CA . GLU A 1 582 ? 15.793 -25.692 -19.601 1.00 90.19 582 GLU A CA 1
ATOM 4608 C C . GLU A 1 582 ? 15.718 -25.313 -18.113 1.00 90.19 582 GLU A C 1
ATOM 4610 O O . GLU A 1 582 ? 16.396 -25.916 -17.279 1.00 90.19 582 GLU A O 1
ATOM 4615 N N . MET A 1 583 ? 14.853 -24.360 -17.747 1.00 89.25 583 MET A N 1
ATOM 4616 C CA . MET A 1 583 ? 14.644 -23.989 -16.344 1.00 89.25 583 MET A CA 1
ATOM 4617 C C . MET A 1 583 ? 14.084 -25.146 -15.512 1.00 89.25 583 MET A C 1
ATOM 4619 O O . MET A 1 583 ? 14.511 -25.331 -14.374 1.00 89.25 583 MET A O 1
ATOM 4623 N N . MET A 1 584 ? 13.185 -25.957 -16.069 1.00 89.31 584 MET A N 1
ATOM 4624 C CA . MET A 1 584 ? 12.651 -27.130 -15.380 1.00 89.31 584 MET A CA 1
ATOM 4625 C C . MET A 1 584 ? 13.744 -28.158 -15.071 1.00 89.31 584 MET A C 1
ATOM 4627 O O . MET A 1 584 ? 13.843 -28.602 -13.928 1.00 89.31 584 MET A O 1
ATOM 4631 N N . GLY A 1 585 ? 14.622 -28.461 -16.033 1.00 87.38 585 GLY A N 1
ATOM 4632 C CA . GLY A 1 585 ? 15.779 -29.332 -15.793 1.00 87.38 585 GLY A CA 1
ATOM 4633 C C . GLY A 1 585 ? 16.734 -28.751 -14.744 1.00 87.38 585 GLY A C 1
ATOM 4634 O O . GLY A 1 585 ? 17.104 -29.425 -13.780 1.00 87.38 585 GLY A O 1
ATOM 4635 N N . ASN A 1 586 ? 17.056 -27.459 -14.860 1.00 86.81 586 ASN A N 1
ATOM 4636 C CA . ASN A 1 586 ? 17.935 -26.765 -13.919 1.00 86.81 586 ASN A CA 1
ATOM 4637 C C . ASN A 1 586 ? 17.375 -26.745 -12.488 1.00 86.81 586 ASN A C 1
ATOM 4639 O O . ASN A 1 586 ? 18.144 -26.895 -11.542 1.00 86.81 586 ASN A O 1
ATOM 4643 N N . ALA A 1 587 ? 16.060 -26.593 -12.303 1.00 86.75 587 ALA A N 1
ATOM 4644 C CA . ALA A 1 587 ? 15.420 -26.545 -10.986 1.00 86.75 587 ALA A CA 1
ATOM 4645 C C . ALA A 1 587 ? 15.602 -27.837 -10.174 1.00 86.75 587 ALA A C 1
ATOM 4647 O O . ALA A 1 587 ? 15.689 -27.780 -8.950 1.00 86.75 587 ALA A O 1
ATOM 4648 N N . PHE A 1 588 ? 15.715 -28.983 -10.850 1.00 86.62 588 PHE A N 1
ATOM 4649 C CA . PHE A 1 588 ? 15.903 -30.302 -10.235 1.00 86.62 588 PHE A CA 1
ATOM 4650 C C . PHE A 1 588 ? 17.331 -30.856 -10.405 1.00 86.62 588 PHE A C 1
ATOM 4652 O O . PHE A 1 588 ? 17.650 -31.932 -9.891 1.00 86.62 588 PHE A O 1
ATOM 4659 N N . GLY A 1 589 ? 18.211 -30.100 -11.072 1.00 77.69 589 GLY A N 1
ATOM 4660 C CA . GLY A 1 589 ? 19.614 -30.445 -11.305 1.00 77.69 589 GLY A CA 1
ATOM 4661 C C . GLY A 1 589 ? 19.821 -31.519 -12.376 1.00 77.69 589 GLY A C 1
ATOM 4662 O O . GLY A 1 589 ? 20.812 -32.248 -12.312 1.00 77.69 589 GLY A O 1
ATOM 4663 N N . ASP A 1 590 ? 18.877 -31.689 -13.303 1.00 74.56 590 ASP A N 1
ATOM 4664 C CA . ASP A 1 590 ? 18.938 -32.707 -14.353 1.00 74.56 590 ASP A CA 1
ATOM 4665 C C . ASP A 1 590 ? 20.170 -32.473 -15.245 1.00 74.56 590 ASP A C 1
ATOM 4667 O O . ASP A 1 590 ? 20.242 -31.507 -16.003 1.00 74.56 590 ASP A O 1
ATOM 4671 N N . ALA A 1 591 ? 21.180 -33.339 -15.100 1.00 49.12 591 ALA A N 1
ATOM 4672 C CA . ALA A 1 591 ? 22.317 -33.390 -16.008 1.00 49.12 591 ALA A CA 1
ATOM 4673 C C . ALA A 1 591 ? 21.827 -34.017 -17.319 1.00 49.12 591 ALA A C 1
ATOM 4675 O O . ALA A 1 591 ? 21.235 -35.092 -17.284 1.00 49.12 591 ALA A O 1
ATOM 4676 N N . ASP A 1 592 ? 22.075 -33.341 -18.438 1.00 44.91 592 ASP A N 1
ATOM 4677 C CA . ASP A 1 592 ? 21.709 -33.745 -19.802 1.00 44.91 592 ASP A CA 1
ATOM 4678 C C . ASP A 1 592 ? 20.245 -33.481 -20.208 1.00 44.91 592 ASP A C 1
ATOM 4680 O O . ASP A 1 592 ? 19.447 -34.388 -20.434 1.00 44.91 592 ASP A O 1
ATOM 4684 N N . VAL A 1 593 ? 19.915 -32.207 -20.452 1.00 41.31 593 VAL A N 1
ATOM 4685 C CA . VAL A 1 593 ? 18.967 -31.896 -21.536 1.00 41.31 593 VAL A CA 1
ATOM 4686 C C . VAL A 1 593 ? 19.753 -32.081 -22.837 1.00 41.31 593 VAL A C 1
ATOM 4688 O O . VAL A 1 593 ? 20.416 -31.151 -23.300 1.00 41.31 593 VAL A O 1
ATOM 4691 N N . GLU A 1 594 ? 19.780 -33.307 -23.372 1.00 33.06 594 GLU A N 1
ATOM 4692 C CA . GLU A 1 594 ? 20.354 -33.576 -24.694 1.00 33.06 594 GLU A CA 1
ATOM 4693 C C . GLU A 1 594 ? 19.754 -32.585 -25.698 1.00 33.06 594 GLU A C 1
ATOM 4695 O O . GLU A 1 594 ? 18.536 -32.466 -25.842 1.00 33.06 594 GLU A O 1
ATOM 4700 N N . ALA A 1 595 ? 20.629 -31.829 -26.361 1.00 31.06 595 ALA A N 1
ATOM 4701 C CA . ALA A 1 595 ? 20.254 -30.985 -27.475 1.00 31.06 595 ALA A CA 1
ATOM 4702 C C . ALA A 1 595 ? 19.643 -31.882 -28.554 1.00 31.06 595 ALA A C 1
ATOM 4704 O O . ALA A 1 595 ? 20.360 -32.665 -29.180 1.00 31.06 595 ALA A O 1
ATOM 4705 N N . ASP A 1 596 ? 18.333 -31.758 -28.758 1.00 28.41 596 ASP A N 1
ATOM 4706 C CA . ASP A 1 596 ? 17.649 -32.364 -29.891 1.00 28.41 596 ASP A CA 1
ATOM 4707 C C . ASP A 1 596 ? 18.374 -31.900 -31.161 1.00 28.41 596 ASP A C 1
ATOM 4709 O O . ASP A 1 596 ? 18.422 -30.712 -31.502 1.00 28.41 596 ASP A O 1
ATOM 4713 N N . ALA A 1 597 ? 19.048 -32.843 -31.809 1.00 28.91 597 ALA A N 1
ATOM 4714 C CA . ALA A 1 597 ? 19.924 -32.606 -32.939 1.00 28.91 597 ALA A CA 1
ATOM 4715 C C . ALA A 1 597 ? 19.105 -32.392 -34.220 1.00 28.91 597 ALA A C 1
ATOM 4717 O O . ALA A 1 597 ? 19.254 -33.157 -35.163 1.00 28.91 597 ALA A O 1
ATOM 4718 N N . ASP A 1 598 ? 18.238 -31.372 -34.259 1.00 29.38 598 ASP A N 1
ATOM 4719 C CA . ASP A 1 598 ? 17.627 -30.898 -35.509 1.00 29.38 598 ASP A CA 1
ATOM 4720 C C . ASP A 1 598 ? 17.032 -29.474 -35.407 1.00 29.38 598 ASP A C 1
ATOM 4722 O O . ASP A 1 598 ? 15.850 -29.237 -35.640 1.00 29.38 598 ASP A O 1
ATOM 4726 N N . ALA A 1 599 ? 17.848 -28.474 -35.057 1.00 29.05 599 ALA A N 1
ATOM 4727 C CA . ALA A 1 599 ? 17.487 -27.065 -35.264 1.00 29.05 599 ALA A CA 1
ATOM 4728 C C . ALA A 1 599 ? 18.734 -26.194 -35.474 1.00 29.05 599 ALA A C 1
ATOM 4730 O O . ALA A 1 599 ? 19.285 -25.587 -34.557 1.00 29.05 599 ALA A O 1
ATOM 4731 N N . GLY A 1 600 ? 19.214 -26.132 -36.715 1.00 30.95 600 GLY A N 1
ATOM 4732 C CA . GLY A 1 600 ? 20.284 -25.217 -37.095 1.00 30.95 600 GLY A CA 1
ATOM 4733 C C . GLY A 1 600 ? 19.783 -23.781 -37.238 1.00 30.95 600 GLY A C 1
ATOM 4734 O O . GLY A 1 600 ? 19.236 -23.449 -38.282 1.00 30.95 600 GLY A O 1
ATOM 4735 N N . VAL A 1 601 ? 20.040 -22.908 -36.255 1.00 28.34 601 VAL A N 1
ATOM 4736 C CA . VAL A 1 601 ? 20.046 -21.441 -36.445 1.00 28.34 601 VAL A CA 1
ATOM 4737 C C . VAL A 1 601 ? 21.119 -20.796 -35.555 1.00 28.34 601 VAL A C 1
ATOM 4739 O O . VAL A 1 601 ? 21.227 -21.075 -34.366 1.00 28.34 601 VAL A O 1
ATOM 4742 N N . GLY A 1 602 ? 21.960 -19.957 -36.168 1.00 25.66 602 GLY A N 1
ATOM 4743 C CA . GLY A 1 602 ? 23.206 -19.430 -35.612 1.00 25.66 602 GLY A CA 1
ATOM 4744 C C . GLY A 1 602 ? 23.058 -18.469 -34.429 1.00 25.66 602 GLY A C 1
ATOM 4745 O O . GLY A 1 602 ? 22.368 -17.455 -34.500 1.00 25.66 602 GLY A O 1
ATOM 4746 N N . ALA A 1 603 ? 23.812 -18.758 -33.369 1.00 25.44 603 ALA A N 1
ATOM 4747 C CA . ALA A 1 603 ? 24.014 -17.886 -32.224 1.00 25.44 603 ALA A CA 1
ATOM 4748 C C . ALA A 1 603 ? 25.040 -16.781 -32.544 1.00 25.44 603 ALA A C 1
ATOM 4750 O O . ALA A 1 603 ? 26.239 -17.043 -32.636 1.00 25.44 603 ALA A O 1
ATOM 4751 N N . ASN A 1 604 ? 24.582 -15.530 -32.643 1.00 24.33 604 ASN A N 1
ATOM 4752 C CA . ASN A 1 604 ? 25.434 -14.365 -32.402 1.00 24.33 604 ASN A CA 1
ATOM 4753 C C . ASN A 1 604 ? 25.394 -14.063 -30.904 1.00 24.33 604 ASN A C 1
ATOM 4755 O O . ASN A 1 604 ? 24.382 -13.630 -30.357 1.00 24.33 604 ASN A O 1
ATOM 4759 N N . GLY A 1 605 ? 26.500 -14.376 -30.233 1.00 27.33 605 GLY A N 1
ATOM 4760 C CA . GLY A 1 605 ? 26.629 -14.254 -28.793 1.00 27.33 605 GLY A CA 1
ATOM 4761 C C . GLY A 1 605 ? 26.629 -12.805 -28.335 1.00 27.33 605 GLY A C 1
ATOM 4762 O O . GLY A 1 605 ? 27.393 -12.017 -28.869 1.00 27.33 605 GLY A O 1
ATOM 4763 N N . HIS A 1 606 ? 25.827 -12.511 -27.311 1.00 24.41 606 HIS A N 1
ATOM 4764 C CA . HIS A 1 606 ? 26.042 -11.508 -26.256 1.00 24.41 606 HIS A CA 1
ATOM 4765 C C . HIS A 1 606 ? 25.021 -11.770 -25.127 1.00 24.41 606 HIS A C 1
ATOM 4767 O O . HIS A 1 606 ? 24.138 -10.968 -24.867 1.00 24.41 606 HIS A O 1
ATOM 4773 N N . ALA A 1 607 ? 25.116 -12.941 -24.484 1.00 27.09 607 ALA A N 1
ATOM 4774 C CA . ALA A 1 607 ? 24.439 -13.264 -23.219 1.00 27.09 607 ALA A CA 1
ATOM 4775 C C . ALA A 1 607 ? 25.037 -14.546 -22.603 1.00 27.09 607 ALA A C 1
ATOM 4777 O O . ALA A 1 607 ? 24.354 -15.538 -22.393 1.00 27.09 607 ALA A O 1
ATOM 4778 N N . ARG A 1 608 ? 26.350 -14.564 -22.354 1.00 26.36 608 ARG A N 1
ATOM 4779 C CA . ARG A 1 608 ? 26.978 -15.562 -21.469 1.00 26.36 608 ARG A CA 1
ATOM 4780 C C . ARG A 1 608 ? 27.497 -14.836 -20.235 1.00 26.36 608 ARG A C 1
ATOM 4782 O O . ARG A 1 608 ? 28.692 -14.602 -20.090 1.00 26.36 608 ARG A O 1
ATOM 4789 N N . GLY A 1 609 ? 26.564 -14.393 -19.396 1.00 25.00 609 GLY A N 1
ATOM 4790 C CA . GLY A 1 609 ? 26.853 -14.038 -18.012 1.00 25.00 609 GLY A CA 1
ATOM 4791 C C . GLY A 1 609 ? 26.885 -15.328 -17.205 1.00 25.00 609 GLY A C 1
ATOM 4792 O O . GLY A 1 609 ? 25.901 -16.054 -17.176 1.00 25.00 609 GLY A O 1
ATOM 4793 N N . ASN A 1 610 ? 28.042 -15.634 -16.636 1.00 26.77 610 ASN A N 1
ATOM 4794 C CA . ASN A 1 610 ? 28.343 -16.849 -15.889 1.00 26.77 610 ASN A CA 1
ATOM 4795 C C . ASN A 1 610 ? 27.331 -17.069 -14.738 1.00 26.77 610 ASN A C 1
ATOM 4797 O O . ASN A 1 610 ? 27.361 -16.329 -13.757 1.00 26.77 610 ASN A O 1
ATOM 4801 N N . VAL A 1 611 ? 26.473 -18.090 -14.847 1.00 33.31 611 VAL A N 1
ATOM 4802 C CA . VAL A 1 611 ? 25.695 -18.682 -13.734 1.00 33.31 611 VAL A CA 1
ATOM 4803 C C . VAL A 1 611 ? 26.134 -20.142 -13.550 1.00 33.31 611 VAL A C 1
ATOM 4805 O O . VAL A 1 611 ? 25.332 -21.030 -13.309 1.00 33.31 611 VAL A O 1
ATOM 4808 N N . ASN A 1 612 ? 27.436 -20.401 -13.689 1.00 31.31 612 ASN A N 1
ATOM 4809 C CA . ASN A 1 612 ? 28.036 -21.671 -13.294 1.00 31.31 612 ASN A CA 1
ATOM 4810 C C . ASN A 1 612 ? 28.679 -21.477 -11.920 1.00 31.31 612 ASN A C 1
ATOM 4812 O O . ASN A 1 612 ? 29.849 -21.109 -11.815 1.00 31.31 612 ASN A O 1
ATOM 4816 N N . GLY A 1 613 ? 27.887 -21.672 -10.869 1.00 28.73 613 GLY A N 1
ATOM 4817 C CA . GLY A 1 613 ? 28.420 -22.180 -9.612 1.00 28.73 613 GLY A CA 1
ATOM 4818 C C . GLY A 1 613 ? 28.359 -23.701 -9.688 1.00 28.73 613 GLY A C 1
ATOM 4819 O O . GLY A 1 613 ? 27.293 -24.230 -9.983 1.00 28.73 613 GLY A O 1
ATOM 4820 N N . ASP A 1 614 ? 29.486 -24.382 -9.477 1.00 30.09 614 ASP A N 1
ATOM 4821 C CA . ASP A 1 614 ? 29.533 -25.836 -9.284 1.00 30.09 614 ASP A CA 1
ATOM 4822 C C . ASP A 1 614 ? 28.504 -26.241 -8.213 1.00 30.09 614 ASP A C 1
ATOM 4824 O O . ASP A 1 614 ? 28.721 -25.993 -7.024 1.00 30.09 614 ASP A O 1
ATOM 4828 N N . THR A 1 615 ? 27.389 -26.859 -8.610 1.00 33.00 615 THR A N 1
ATOM 4829 C CA . THR A 1 615 ? 26.482 -27.540 -7.682 1.00 33.00 615 THR A CA 1
ATOM 4830 C C . THR A 1 615 ? 26.572 -29.042 -7.923 1.00 33.00 615 THR A C 1
ATOM 4832 O O . THR A 1 615 ? 26.332 -29.552 -9.015 1.00 33.00 615 THR A O 1
ATOM 4835 N N . ASN A 1 616 ? 26.972 -29.768 -6.880 1.00 33.66 616 ASN A N 1
ATOM 4836 C CA . ASN A 1 616 ? 27.066 -31.226 -6.841 1.00 33.66 616 ASN A CA 1
ATOM 4837 C C . ASN A 1 616 ? 25.663 -31.865 -6.904 1.00 33.66 616 ASN A C 1
ATOM 4839 O O . ASN A 1 616 ? 25.175 -32.375 -5.901 1.00 33.66 616 ASN A O 1
ATOM 4843 N N . GLY A 1 617 ? 24.985 -31.811 -8.053 1.00 41.62 617 GLY A N 1
ATOM 4844 C CA . GLY A 1 617 ? 23.659 -32.420 -8.236 1.00 41.62 617 GLY A CA 1
ATOM 4845 C C . GLY A 1 617 ? 22.506 -31.736 -7.483 1.00 41.62 617 GLY A C 1
ATOM 4846 O O . GLY A 1 617 ? 21.394 -32.259 -7.492 1.00 41.62 617 GLY A O 1
ATOM 4847 N N . GLU A 1 618 ? 22.744 -30.579 -6.857 1.00 55.12 618 GLU A N 1
ATOM 4848 C CA . GLU A 1 618 ? 21.714 -29.755 -6.213 1.00 55.12 618 GLU A CA 1
ATOM 4849 C C . GLU A 1 618 ? 21.076 -28.801 -7.239 1.00 55.12 618 GLU A C 1
ATOM 4851 O O . GLU A 1 618 ? 21.779 -28.103 -7.977 1.00 55.12 618 GLU A O 1
ATOM 4856 N N . GLY A 1 619 ? 19.740 -28.797 -7.298 1.00 59.34 619 GLY A N 1
ATOM 4857 C CA . GLY A 1 619 ? 18.950 -27.990 -8.230 1.00 59.34 619 GLY A CA 1
ATOM 4858 C C . GLY A 1 619 ? 19.098 -26.474 -8.038 1.00 59.34 619 GLY A C 1
ATOM 4859 O O . GLY A 1 619 ? 19.425 -25.976 -6.960 1.00 59.34 619 GLY A O 1
ATOM 4860 N N . ASN A 1 620 ? 18.854 -25.718 -9.108 1.00 80.56 620 ASN A N 1
ATOM 4861 C CA . ASN A 1 620 ? 19.012 -24.270 -9.160 1.00 80.56 620 ASN A CA 1
ATOM 4862 C C . ASN A 1 620 ? 17.769 -23.543 -8.605 1.00 80.56 620 ASN A C 1
ATOM 4864 O O . ASN A 1 620 ? 16.700 -23.553 -9.218 1.00 80.56 620 ASN A O 1
ATOM 4868 N N . VAL A 1 621 ? 17.927 -22.838 -7.477 1.00 78.31 621 VAL A N 1
ATOM 4869 C CA . VAL A 1 621 ? 16.836 -22.118 -6.784 1.00 78.31 621 VAL A CA 1
ATOM 4870 C C . VAL A 1 621 ? 16.211 -21.009 -7.642 1.00 78.31 621 VAL A C 1
ATOM 4872 O O . VAL A 1 621 ? 15.009 -20.771 -7.553 1.00 78.31 621 VAL A O 1
ATOM 4875 N N . TYR A 1 622 ? 16.984 -20.333 -8.498 1.00 81.00 622 TYR A N 1
ATOM 4876 C CA . TYR A 1 622 ? 16.428 -19.344 -9.429 1.00 81.00 622 TYR A CA 1
ATOM 4877 C C . TYR A 1 622 ? 15.478 -20.015 -10.426 1.00 81.00 622 TYR A C 1
ATOM 4879 O O . TYR A 1 622 ? 14.350 -19.561 -10.616 1.00 81.00 622 TYR A O 1
ATOM 4887 N N . ALA A 1 623 ? 15.926 -21.120 -11.022 1.00 82.69 623 ALA A N 1
ATOM 4888 C CA . ALA A 1 623 ? 15.131 -21.874 -11.978 1.00 82.69 623 ALA A CA 1
ATOM 4889 C C . ALA A 1 623 ? 13.849 -22.422 -11.326 1.00 82.69 623 ALA A C 1
ATOM 4891 O O . ALA A 1 623 ? 12.772 -22.265 -11.895 1.00 82.69 623 ALA A O 1
ATOM 4892 N N . TRP A 1 624 ? 13.947 -22.929 -10.089 1.00 84.44 624 TRP A N 1
ATOM 4893 C CA . TRP A 1 624 ? 12.808 -23.339 -9.257 1.00 84.44 624 TRP A CA 1
ATOM 4894 C C . TRP A 1 624 ? 11.741 -22.240 -9.121 1.00 84.44 624 TRP A C 1
ATOM 4896 O O . TRP A 1 624 ? 10.565 -22.462 -9.408 1.00 84.44 624 TRP A O 1
ATOM 4906 N N . ARG A 1 625 ? 12.142 -21.021 -8.743 1.00 83.94 625 ARG A N 1
ATOM 4907 C CA . ARG A 1 625 ? 11.203 -19.898 -8.584 1.00 83.94 625 ARG A CA 1
ATOM 4908 C C . ARG A 1 625 ? 10.508 -19.528 -9.891 1.00 83.94 625 ARG A C 1
ATOM 4910 O O . ARG A 1 625 ? 9.342 -19.154 -9.871 1.00 83.94 625 ARG A O 1
ATOM 4917 N N . MET A 1 626 ? 11.214 -19.600 -11.019 1.00 86.75 626 MET A N 1
ATOM 4918 C CA . MET A 1 626 ? 10.636 -19.269 -12.324 1.00 86.75 626 MET A CA 1
ATOM 4919 C C . MET A 1 626 ? 9.644 -20.331 -12.798 1.00 86.75 626 MET A C 1
ATOM 4921 O O . MET A 1 626 ? 8.585 -19.970 -13.304 1.00 86.75 626 MET A O 1
ATOM 4925 N N . ILE A 1 627 ? 9.935 -21.622 -12.608 1.00 89.31 627 ILE A N 1
ATOM 4926 C CA . ILE A 1 627 ? 8.992 -22.677 -13.005 1.00 89.31 627 ILE A CA 1
ATOM 4927 C C . ILE A 1 627 ? 7.731 -22.692 -12.143 1.00 89.31 627 ILE A C 1
ATOM 4929 O O . ILE A 1 627 ? 6.668 -22.992 -12.674 1.00 89.31 627 ILE A O 1
ATOM 4933 N N . LEU A 1 628 ? 7.812 -22.302 -10.864 1.00 88.19 628 LEU A N 1
ATOM 4934 C CA . LEU A 1 628 ? 6.617 -22.092 -10.042 1.00 88.19 628 LEU A CA 1
ATOM 4935 C C . LEU A 1 628 ? 5.692 -21.059 -10.690 1.00 88.19 628 LEU A C 1
ATOM 4937 O O . LEU A 1 628 ? 4.528 -21.359 -10.925 1.00 88.19 628 LEU A O 1
ATOM 4941 N N . ILE A 1 629 ? 6.235 -19.912 -11.110 1.00 87.94 629 ILE A N 1
ATOM 4942 C CA . ILE A 1 629 ? 5.461 -18.886 -11.822 1.00 87.94 629 ILE A CA 1
ATOM 4943 C C . ILE A 1 629 ? 4.789 -19.473 -13.075 1.00 87.94 629 ILE A C 1
ATOM 4945 O O . ILE A 1 629 ? 3.611 -19.208 -13.310 1.00 87.94 629 ILE A O 1
ATOM 4949 N N . VAL A 1 630 ? 5.497 -20.293 -13.866 1.00 90.00 630 VAL A N 1
ATOM 4950 C CA . VAL A 1 630 ? 4.899 -20.964 -15.040 1.00 90.00 630 VAL A CA 1
ATOM 4951 C C . VAL A 1 630 ? 3.764 -21.894 -14.631 1.00 90.00 630 VAL A C 1
ATOM 4953 O O . VAL A 1 630 ? 2.705 -21.854 -15.254 1.00 90.00 630 VAL A O 1
ATOM 4956 N N . ALA A 1 631 ? 3.960 -22.718 -13.602 1.00 89.88 631 ALA A N 1
ATOM 4957 C CA . ALA A 1 631 ? 2.947 -23.650 -13.120 1.00 89.88 631 ALA A CA 1
ATOM 4958 C C . ALA A 1 631 ? 1.666 -22.922 -12.692 1.00 89.88 631 ALA A C 1
ATOM 4960 O O . ALA A 1 631 ? 0.577 -23.336 -13.069 1.00 89.88 631 ALA A O 1
ATOM 4961 N N . GLU A 1 632 ? 1.787 -21.796 -11.988 1.00 89.94 632 GLU A N 1
ATOM 4962 C CA . GLU A 1 632 ? 0.635 -21.001 -11.542 1.00 89.94 632 GLU A CA 1
ATOM 4963 C C . GLU A 1 632 ? -0.135 -20.375 -12.721 1.00 89.94 632 GLU A C 1
ATOM 4965 O O . GLU A 1 632 ? -1.365 -20.358 -12.740 1.00 89.94 632 GLU A O 1
ATOM 4970 N N . ILE A 1 633 ? 0.578 -19.887 -13.742 1.00 88.19 633 ILE A N 1
ATOM 4971 C CA . ILE A 1 633 ? -0.026 -19.284 -14.944 1.00 88.19 633 ILE A CA 1
ATOM 4972 C C . ILE A 1 633 ? -0.670 -20.352 -15.846 1.00 88.19 633 ILE A C 1
ATOM 4974 O O . ILE A 1 633 ? -1.737 -20.130 -16.429 1.00 88.19 633 ILE A O 1
ATOM 4978 N N . THR A 1 634 ? -0.014 -21.507 -15.985 1.00 85.50 634 THR A N 1
ATOM 4979 C CA . THR A 1 634 ? -0.512 -22.632 -16.793 1.00 85.50 634 THR A CA 1
ATOM 4980 C C . THR A 1 634 ? -1.711 -23.308 -16.142 1.00 85.50 634 THR A C 1
ATOM 4982 O O . THR A 1 634 ? -2.659 -23.613 -16.859 1.00 85.50 634 THR A O 1
ATOM 4985 N N . ASP A 1 635 ? -1.734 -23.452 -14.814 1.00 80.38 635 ASP A N 1
ATOM 4986 C CA . ASP A 1 635 ? -2.908 -23.919 -14.063 1.00 80.38 635 ASP A CA 1
ATOM 4987 C C . ASP A 1 635 ? -4.129 -23.029 -14.336 1.00 80.38 635 ASP A C 1
ATOM 4989 O O . ASP A 1 635 ? -5.181 -23.507 -14.765 1.00 80.38 635 ASP A O 1
ATOM 4993 N N . TRP A 1 636 ? -3.951 -21.705 -14.246 1.00 76.62 636 TRP A N 1
ATOM 4994 C CA . TRP A 1 636 ? -5.006 -20.743 -14.580 1.00 76.62 636 TRP A CA 1
ATOM 4995 C C . TRP A 1 636 ? -5.538 -20.884 -16.013 1.00 76.62 636 TRP A C 1
ATOM 4997 O O . TRP A 1 636 ? -6.717 -20.623 -16.258 1.00 76.62 636 TRP A O 1
ATOM 5007 N N . SER A 1 637 ? -4.680 -21.294 -16.951 1.00 61.03 637 SER A N 1
ATOM 5008 C CA . SER A 1 637 ? -4.991 -21.411 -18.383 1.00 61.03 637 SER A CA 1
ATOM 5009 C C . SER A 1 637 ? -5.482 -22.802 -18.810 1.00 61.03 637 SER A C 1
ATOM 5011 O O . SER A 1 637 ? -5.983 -22.958 -19.924 1.00 61.03 637 SER A O 1
ATOM 5013 N N . GLY A 1 638 ? -5.326 -23.815 -17.954 1.00 56.44 638 GLY A N 1
ATOM 5014 C CA . GLY A 1 638 ? -5.515 -25.223 -18.289 1.00 56.44 638 GLY A CA 1
ATOM 5015 C C . GLY A 1 638 ? -6.973 -25.693 -18.360 1.00 56.44 638 GLY A C 1
ATOM 5016 O O . GLY A 1 638 ? -7.908 -25.073 -17.847 1.00 56.44 638 GLY A O 1
ATOM 5017 N N . ALA A 1 639 ? -7.166 -26.865 -18.976 1.00 36.69 639 ALA A N 1
ATOM 5018 C CA . ALA A 1 639 ? -8.473 -27.500 -19.150 1.00 36.69 639 ALA A CA 1
ATOM 5019 C C . ALA A 1 639 ? -9.189 -27.821 -17.819 1.00 36.69 639 ALA A C 1
ATOM 5021 O O . ALA A 1 639 ? -10.415 -27.755 -17.773 1.00 36.69 639 ALA A O 1
ATOM 5022 N N . ASP A 1 640 ? -8.477 -28.092 -16.722 1.00 41.59 640 ASP A N 1
ATOM 5023 C CA . ASP A 1 640 ? -9.111 -28.326 -15.412 1.00 41.59 640 ASP A CA 1
ATOM 5024 C C . ASP A 1 640 ? -9.686 -27.038 -14.796 1.00 41.59 640 ASP A C 1
ATOM 5026 O O . ASP A 1 640 ? -10.758 -27.067 -14.181 1.00 41.59 640 ASP A O 1
ATOM 5030 N N . CYS A 1 641 ? -9.077 -25.876 -15.058 1.00 41.31 641 CYS A N 1
ATOM 5031 C CA . CYS A 1 641 ? -9.679 -24.588 -14.719 1.00 41.31 641 CYS A CA 1
ATOM 5032 C C . CYS A 1 641 ? -10.974 -24.369 -15.525 1.00 41.31 641 CYS A C 1
ATOM 5034 O O . CYS A 1 641 ? -11.965 -23.888 -14.977 1.00 41.31 641 CYS A O 1
ATOM 5036 N N . SER A 1 642 ? -11.039 -24.832 -16.782 1.00 38.22 642 SER A N 1
ATOM 5037 C CA . SER A 1 642 ? -12.273 -24.810 -17.591 1.00 38.22 642 SER A CA 1
ATOM 5038 C C . SER A 1 642 ? -13.375 -25.746 -17.063 1.00 38.22 642 SER A C 1
ATOM 5040 O O . SER A 1 642 ? -14.556 -25.447 -17.226 1.00 38.22 642 SER A O 1
ATOM 5042 N N . VAL A 1 643 ? -13.026 -26.828 -16.352 1.00 37.56 643 VAL A N 1
ATOM 5043 C CA . VAL A 1 643 ? -13.993 -27.685 -15.635 1.00 37.56 643 VAL A CA 1
ATOM 5044 C C . VAL A 1 643 ? -14.519 -26.985 -14.375 1.00 37.56 643 VAL A C 1
ATOM 5046 O O . VAL A 1 643 ? -15.701 -27.106 -14.053 1.00 37.56 643 VAL A O 1
ATOM 5049 N N . ARG A 1 644 ? -13.671 -26.211 -13.685 1.00 43.62 644 ARG A N 1
ATOM 5050 C CA . ARG A 1 644 ? -14.039 -25.437 -12.484 1.00 43.62 644 ARG A CA 1
ATOM 5051 C C . ARG A 1 644 ? -14.815 -24.150 -12.802 1.00 43.62 644 ARG A C 1
ATOM 5053 O O . ARG A 1 644 ? -15.653 -23.735 -12.006 1.00 43.62 644 ARG A O 1
ATOM 5060 N N . THR A 1 645 ? -14.552 -23.523 -13.950 1.00 40.88 645 THR A N 1
ATOM 5061 C CA . THR A 1 645 ? -15.106 -22.211 -14.350 1.00 40.88 645 THR A CA 1
ATOM 5062 C C . THR A 1 645 ? -16.125 -22.280 -15.491 1.00 40.88 645 THR A C 1
ATOM 5064 O O . THR A 1 645 ? -16.872 -21.328 -15.703 1.00 40.88 645 THR A O 1
ATOM 5067 N N . GLY A 1 646 ? -16.193 -23.396 -16.221 1.00 35.81 646 GLY A N 1
ATOM 5068 C CA . GLY A 1 646 ? -17.088 -23.587 -17.364 1.00 35.81 646 GLY A CA 1
ATOM 5069 C C . GLY A 1 646 ? -16.684 -22.840 -18.644 1.00 35.81 646 GLY A C 1
ATOM 5070 O O . GLY A 1 646 ? -17.480 -22.823 -19.583 1.00 35.81 646 GLY A O 1
ATOM 5071 N N . GLN A 1 647 ? -15.499 -22.214 -18.709 1.00 39.19 647 GLN A N 1
ATOM 5072 C CA . GLN A 1 647 ? -15.050 -21.420 -19.863 1.00 39.19 647 GLN A CA 1
ATOM 5073 C C . GLN A 1 647 ? -13.568 -21.663 -20.200 1.00 39.19 647 GLN A C 1
ATOM 5075 O O . GLN A 1 647 ? -12.731 -21.790 -19.312 1.00 39.19 647 GLN A O 1
ATOM 5080 N N . SER A 1 648 ? -13.240 -21.731 -21.496 1.00 38.75 648 SER A N 1
ATOM 5081 C CA . SER A 1 648 ? -11.859 -21.773 -21.997 1.00 38.75 648 SER A CA 1
ATOM 5082 C C . SER A 1 648 ? -11.341 -20.354 -22.235 1.00 38.75 648 SER A C 1
ATOM 5084 O O . SER A 1 648 ? -12.002 -19.587 -22.937 1.00 38.75 648 SER A O 1
ATOM 5086 N N . LEU A 1 649 ? -10.148 -20.030 -21.738 1.00 42.69 649 LEU A N 1
ATOM 5087 C CA . LEU A 1 649 ? -9.423 -18.809 -22.097 1.00 42.69 649 LEU A CA 1
ATOM 5088 C C . LEU A 1 649 ? -9.127 -18.803 -23.607 1.00 42.69 649 LEU A C 1
ATOM 5090 O O . LEU A 1 649 ? -8.331 -19.607 -24.087 1.00 42.69 649 LEU A O 1
ATOM 5094 N N . GLN A 1 650 ? -9.789 -17.929 -24.372 1.00 36.72 650 GLN A N 1
ATOM 5095 C CA . GLN A 1 650 ? -9.453 -17.717 -25.780 1.00 36.72 650 GLN A CA 1
ATOM 5096 C C . GLN A 1 650 ? -8.399 -16.622 -25.914 1.00 36.72 650 GLN A C 1
ATOM 5098 O O . GLN A 1 650 ? -8.541 -15.521 -25.392 1.00 36.72 650 GLN A O 1
ATOM 5103 N N . LEU A 1 651 ? -7.348 -16.932 -26.666 1.00 37.56 651 LEU A N 1
ATOM 5104 C CA . LEU A 1 651 ? -6.278 -16.004 -27.001 1.00 37.56 651 LEU A CA 1
ATOM 5105 C C . LEU A 1 651 ? -6.567 -15.397 -28.370 1.00 37.56 651 LEU A C 1
ATOM 5107 O O . LEU A 1 651 ? -6.822 -16.124 -29.332 1.00 37.56 651 LEU A O 1
ATOM 5111 N N . GLN A 1 652 ? -6.467 -14.076 -28.485 1.00 30.58 652 GLN A N 1
ATOM 5112 C CA . GLN A 1 652 ? -6.333 -13.428 -29.785 1.00 30.58 652 GLN A CA 1
ATOM 5113 C C . GLN A 1 652 ? -4.997 -12.684 -29.852 1.00 30.58 652 GLN A C 1
ATOM 5115 O O . GLN A 1 652 ? -4.697 -11.897 -28.952 1.00 30.58 652 GLN A O 1
ATOM 5120 N N . PRO A 1 653 ? -4.188 -12.888 -30.909 1.00 28.70 653 PRO A N 1
ATOM 5121 C CA . PRO A 1 653 ? -3.086 -11.981 -31.192 1.00 28.70 653 PRO A CA 1
ATOM 5122 C C . PRO A 1 653 ? -3.647 -10.571 -31.449 1.00 28.70 653 PRO A C 1
ATOM 5124 O O . PRO A 1 653 ? -4.769 -10.441 -31.951 1.00 28.70 653 PRO A O 1
ATOM 5127 N N . PRO A 1 654 ? -2.897 -9.502 -31.130 1.00 29.98 654 PRO A N 1
ATOM 5128 C CA . PRO A 1 654 ? -3.376 -8.141 -31.321 1.00 29.98 654 PRO A CA 1
ATOM 5129 C C . PRO A 1 654 ? -3.704 -7.905 -32.799 1.00 29.98 654 PRO A C 1
ATOM 5131 O O . PRO A 1 654 ? -2.821 -7.942 -33.655 1.00 29.98 654 PRO A O 1
ATOM 5134 N N . GLN A 1 655 ? -4.976 -7.644 -33.104 1.00 28.66 655 GLN A N 1
ATOM 5135 C CA . GLN A 1 655 ? -5.333 -7.042 -34.383 1.00 28.66 655 GLN A CA 1
ATOM 5136 C C . GLN A 1 655 ? -4.821 -5.599 -34.407 1.00 28.66 655 GLN A C 1
ATOM 5138 O O . GLN A 1 655 ? -4.960 -4.862 -33.426 1.00 28.66 655 GLN A O 1
ATOM 5143 N N . GLU A 1 656 ? -4.235 -5.190 -35.535 1.00 26.62 656 GLU A N 1
ATOM 5144 C CA . GLU A 1 656 ? -3.949 -3.779 -35.790 1.00 26.62 656 GLU A CA 1
ATOM 5145 C C . GLU A 1 656 ? -5.230 -2.951 -35.595 1.00 26.62 656 GLU A C 1
ATOM 5147 O O . GLU A 1 656 ? -6.311 -3.377 -36.019 1.00 26.62 656 GLU A O 1
ATOM 5152 N N . PRO A 1 657 ? -5.149 -1.769 -34.959 1.00 27.03 657 PRO A N 1
ATOM 5153 C CA . PRO A 1 657 ? -6.326 -0.946 -34.742 1.00 27.03 657 PRO A CA 1
ATOM 5154 C C . PRO A 1 657 ? -6.932 -0.566 -36.102 1.00 27.03 657 PRO A C 1
ATOM 5156 O O . PRO A 1 657 ? -6.213 -0.040 -36.958 1.00 27.03 657 PRO A O 1
ATOM 5159 N N . PRO A 1 658 ? -8.242 -0.778 -36.324 1.00 24.08 658 PRO A N 1
ATOM 5160 C CA . PRO A 1 658 ? -8.873 -0.309 -37.544 1.00 24.08 658 PRO A CA 1
ATOM 5161 C C . PRO A 1 658 ? -8.777 1.226 -37.601 1.00 24.08 658 PRO A C 1
ATOM 5163 O O . PRO A 1 658 ? -8.869 1.891 -36.561 1.00 24.08 658 PRO A O 1
ATOM 5166 N N . PRO A 1 659 ? -8.608 1.822 -38.794 1.00 26.47 659 PRO A N 1
ATOM 5167 C CA . PRO A 1 659 ? -8.635 3.270 -38.947 1.00 26.47 659 PRO A CA 1
ATOM 5168 C C . PRO A 1 659 ? -10.008 3.779 -38.489 1.00 26.47 659 PRO A C 1
ATOM 5170 O O . PRO A 1 659 ? -11.035 3.453 -39.084 1.00 26.47 659 PRO A O 1
ATOM 5173 N N . SER A 1 660 ? -10.045 4.528 -37.384 1.00 30.41 660 SER A N 1
ATOM 5174 C CA . SER A 1 660 ? -11.299 4.909 -36.739 1.00 30.41 660 SER A CA 1
ATOM 5175 C C . SER A 1 660 ? -12.082 5.917 -37.583 1.00 30.41 660 SER A C 1
ATOM 5177 O O . SER A 1 660 ? -11.682 7.065 -37.783 1.00 30.41 660 SER A O 1
ATOM 5179 N N . SER A 1 661 ? -13.247 5.479 -38.059 1.00 25.39 661 SER A N 1
ATOM 5180 C CA . SER A 1 661 ? -14.320 6.354 -38.516 1.00 25.39 661 SER A CA 1
ATOM 5181 C C . SER A 1 661 ? -14.937 7.088 -37.323 1.00 25.39 661 SER A C 1
ATOM 5183 O O . SER A 1 661 ? -15.140 6.528 -36.247 1.00 25.39 661 SER A O 1
ATOM 5185 N N . SER A 1 662 ? -15.242 8.358 -37.544 1.00 31.81 662 SER A N 1
ATOM 5186 C CA . SER A 1 662 ? -15.789 9.351 -36.625 1.00 31.81 662 SER A CA 1
ATOM 5187 C C . SER A 1 662 ? -17.038 8.914 -35.841 1.00 31.81 662 SER A C 1
ATOM 5189 O O . SER A 1 662 ? -18.158 9.144 -36.288 1.00 31.81 662 SER A O 1
ATOM 5191 N N . THR A 1 663 ? -16.875 8.371 -34.633 1.00 25.08 663 THR A N 1
ATOM 5192 C CA . THR A 1 663 ? -17.812 8.571 -33.505 1.00 25.08 663 THR A CA 1
ATOM 5193 C C . THR A 1 663 ? -17.075 8.277 -32.191 1.00 25.08 663 THR A C 1
ATOM 5195 O O . THR A 1 663 ? -16.906 7.127 -31.797 1.00 25.08 663 THR A O 1
ATOM 5198 N N . LYS A 1 664 ? -16.552 9.318 -31.530 1.00 26.45 664 LYS A N 1
ATOM 5199 C CA . LYS A 1 664 ? -15.828 9.198 -30.254 1.00 26.45 664 LYS A CA 1
ATOM 5200 C C . LYS A 1 664 ? -16.831 9.063 -29.104 1.00 26.45 664 LYS A C 1
ATOM 5202 O O . LYS A 1 664 ? -17.329 10.069 -28.608 1.00 26.45 664 LYS A O 1
ATOM 5207 N N . TYR A 1 665 ? -17.106 7.841 -28.658 1.00 25.61 665 TYR A N 1
ATOM 5208 C CA . TYR A 1 665 ? -17.594 7.638 -27.294 1.00 25.61 665 TYR A CA 1
ATOM 5209 C C . TYR A 1 665 ? -16.402 7.799 -26.345 1.00 25.61 665 TYR A C 1
ATOM 5211 O O . TYR A 1 665 ? -15.387 7.123 -26.496 1.00 25.61 665 TYR A O 1
ATOM 5219 N N . TYR A 1 666 ? -16.501 8.762 -25.428 1.00 30.42 666 TYR A N 1
ATOM 5220 C CA . TYR A 1 666 ? -15.499 9.032 -24.399 1.00 30.42 666 TYR A CA 1
ATOM 5221 C C . TYR A 1 666 ? -15.339 7.809 -23.490 1.00 30.42 666 TYR A C 1
ATOM 5223 O O . TYR A 1 666 ? -16.284 7.415 -22.808 1.00 30.42 666 TYR A O 1
ATOM 5231 N N . THR A 1 667 ? -14.143 7.225 -23.461 1.00 26.02 667 THR A N 1
ATOM 5232 C CA . THR A 1 667 ? -13.750 6.269 -22.425 1.00 26.02 667 THR A CA 1
ATOM 5233 C C . THR A 1 667 ? -13.582 7.042 -21.111 1.00 26.02 667 THR A C 1
ATOM 5235 O O . THR A 1 667 ? -12.820 8.013 -21.089 1.00 26.02 667 THR A O 1
ATOM 5238 N N . PRO A 1 668 ? -14.281 6.673 -20.026 1.00 29.88 668 PRO A N 1
ATOM 5239 C CA . PRO A 1 668 ? -14.115 7.317 -18.728 1.00 29.88 668 PRO A CA 1
ATOM 5240 C C . PRO A 1 668 ? -12.660 7.282 -18.246 1.00 29.88 668 PRO A C 1
ATOM 5242 O O . PRO A 1 668 ? -11.959 6.304 -18.503 1.00 29.88 668 PRO A O 1
ATOM 5245 N N . ALA A 1 669 ? -12.219 8.333 -17.547 1.00 35.91 669 ALA A N 1
ATOM 5246 C CA . ALA A 1 669 ? -10.879 8.437 -16.974 1.00 35.91 669 ALA A CA 1
ATOM 5247 C C . ALA A 1 669 ? -10.527 7.184 -16.146 1.00 35.91 669 ALA A C 1
ATOM 5249 O O . ALA A 1 669 ? -11.142 6.902 -15.116 1.00 35.91 669 ALA A O 1
ATOM 5250 N N . MET A 1 670 ? -9.550 6.414 -16.631 1.00 34.75 670 MET A N 1
ATOM 5251 C CA . MET A 1 670 ? -8.885 5.357 -15.868 1.00 34.75 670 MET A CA 1
ATOM 5252 C C . MET A 1 670 ? -8.094 5.998 -14.710 1.00 34.75 670 MET A C 1
ATOM 5254 O O . MET A 1 670 ? -7.795 7.195 -14.766 1.00 34.75 670 MET A O 1
ATOM 5258 N N . PRO A 1 671 ? -7.737 5.252 -13.647 1.00 40.06 671 PRO A N 1
ATOM 5259 C CA . PRO A 1 671 ? -6.791 5.722 -12.644 1.00 40.06 671 PRO A CA 1
ATOM 5260 C C . PRO A 1 671 ? -5.561 6.261 -13.361 1.00 40.06 671 PRO A C 1
ATOM 5262 O O . PRO A 1 671 ? -4.972 5.582 -14.201 1.00 40.06 671 PRO A O 1
ATOM 5265 N N . ILE A 1 672 ? -5.195 7.499 -13.045 1.00 51.19 672 ILE A N 1
ATOM 5266 C CA . ILE A 1 672 ? -4.052 8.139 -13.673 1.00 51.19 672 ILE A CA 1
ATOM 5267 C C . ILE A 1 672 ? -2.796 7.433 -13.158 1.00 51.19 672 ILE A C 1
ATOM 5269 O O . ILE A 1 672 ? -2.306 7.711 -12.065 1.00 51.19 672 ILE A O 1
ATOM 5273 N N . VAL A 1 673 ? -2.289 6.475 -13.933 1.00 52.94 673 VAL A N 1
ATOM 5274 C CA . VAL A 1 673 ? -0.917 5.998 -13.780 1.00 52.94 673 VAL A CA 1
ATOM 5275 C C . VAL A 1 673 ? -0.027 7.082 -14.368 1.00 52.94 673 VAL A C 1
ATOM 5277 O O . VAL A 1 673 ? 0.093 7.216 -15.588 1.00 52.94 673 VAL A O 1
ATOM 5280 N N . GLU A 1 674 ? 0.531 7.901 -13.484 1.00 69.56 674 GLU A N 1
ATOM 5281 C CA . GLU A 1 674 ? 1.506 8.924 -13.836 1.00 69.56 674 GLU A CA 1
ATOM 5282 C C . GLU A 1 674 ? 2.830 8.252 -14.196 1.00 69.56 674 GLU A C 1
ATOM 5284 O O . GLU A 1 674 ? 3.378 7.473 -13.422 1.00 69.56 674 GLU A O 1
ATOM 5289 N N . ARG A 1 675 ? 3.344 8.545 -15.385 1.00 76.00 675 ARG A N 1
ATOM 5290 C CA . ARG A 1 675 ? 4.627 8.044 -15.871 1.00 76.00 675 ARG A CA 1
ATOM 5291 C C . ARG A 1 675 ? 5.561 9.218 -16.096 1.00 76.00 675 ARG A C 1
ATOM 5293 O O . ARG A 1 675 ? 5.308 10.030 -16.984 1.00 76.00 675 ARG A O 1
ATOM 5300 N N . ASP A 1 676 ? 6.614 9.327 -15.298 1.00 78.06 676 ASP A N 1
ATOM 5301 C CA . ASP A 1 676 ? 7.498 10.493 -15.337 1.00 78.06 676 ASP A CA 1
ATOM 5302 C C . ASP A 1 676 ? 8.106 10.742 -16.726 1.00 78.06 676 ASP A C 1
ATOM 5304 O O . ASP A 1 676 ? 8.626 9.834 -17.379 1.00 78.06 676 ASP A O 1
ATOM 5308 N N . LEU A 1 677 ? 8.101 12.007 -17.152 1.00 83.56 677 LEU A N 1
ATOM 5309 C CA . LEU A 1 677 ? 8.848 12.459 -18.321 1.00 83.56 677 LEU A CA 1
ATOM 5310 C C . LEU A 1 677 ? 10.224 12.963 -17.883 1.00 83.56 677 LEU A C 1
ATOM 5312 O O . LEU A 1 677 ? 10.372 14.113 -17.470 1.00 83.56 677 LEU A O 1
ATOM 5316 N N . THR A 1 678 ? 11.238 12.104 -18.000 1.00 83.62 678 THR A N 1
ATOM 5317 C CA . THR A 1 678 ? 12.607 12.391 -17.537 1.00 83.62 678 THR A CA 1
ATOM 5318 C C . THR A 1 678 ? 13.632 12.442 -18.660 1.00 83.62 678 THR A C 1
ATOM 5320 O O . THR A 1 678 ? 13.346 12.130 -19.817 1.00 83.62 678 THR A O 1
ATOM 5323 N N . SER A 1 679 ? 14.868 12.787 -18.289 1.00 84.69 679 SER A N 1
ATOM 5324 C CA . SER A 1 679 ? 16.052 12.591 -19.134 1.00 84.69 679 SER A CA 1
ATOM 5325 C C . SER A 1 679 ? 16.019 13.430 -20.413 1.00 84.69 679 SER A C 1
ATOM 5327 O O . SER A 1 679 ? 16.283 12.936 -21.512 1.00 84.69 679 SER A O 1
ATOM 5329 N N . PHE A 1 680 ? 15.698 14.713 -20.264 1.00 89.94 680 PHE A N 1
ATOM 5330 C CA . PHE A 1 680 ? 15.779 15.700 -21.334 1.00 89.94 680 PHE A CA 1
ATOM 5331 C C . PHE A 1 680 ? 17.224 16.157 -21.563 1.00 89.94 680 PHE A C 1
ATOM 5333 O O . PHE A 1 680 ? 18.050 16.166 -20.656 1.00 89.94 680 PHE A O 1
ATOM 5340 N N . THR A 1 681 ? 17.542 16.552 -22.789 1.00 90.62 681 THR A N 1
ATOM 5341 C CA . THR A 1 681 ? 18.855 17.061 -23.180 1.00 90.62 681 THR A CA 1
ATOM 5342 C C . THR A 1 681 ? 18.725 18.188 -24.201 1.00 90.62 681 THR A C 1
ATOM 5344 O O . THR A 1 681 ? 17.645 18.457 -24.735 1.00 90.62 681 THR A O 1
ATOM 5347 N N . LEU A 1 682 ? 19.832 18.878 -24.459 1.00 89.94 682 LEU A N 1
ATOM 5348 C CA . LEU A 1 682 ? 19.909 19.868 -25.526 1.00 89.94 682 LEU A CA 1
ATOM 5349 C C . LEU A 1 682 ? 19.915 19.155 -26.894 1.00 89.94 682 LEU A C 1
ATOM 5351 O O . LEU A 1 682 ? 20.575 18.123 -27.028 1.00 89.94 682 LEU A O 1
ATOM 5355 N N . PRO A 1 683 ? 19.230 19.692 -27.919 1.00 86.38 683 PRO A N 1
ATOM 5356 C CA . PRO A 1 683 ? 19.270 19.135 -29.271 1.00 86.38 683 PRO A CA 1
ATOM 5357 C C . PRO A 1 683 ? 20.701 19.038 -29.824 1.00 86.38 683 PRO A C 1
ATOM 5359 O O . PRO A 1 683 ? 21.505 19.957 -29.658 1.00 86.38 683 PRO A O 1
ATOM 5362 N N . THR A 1 684 ? 21.021 17.932 -30.499 1.00 73.31 684 THR A N 1
ATOM 5363 C CA . THR A 1 684 ? 22.370 17.633 -31.023 1.00 73.31 684 THR A CA 1
ATOM 5364 C C . THR A 1 684 ? 22.771 18.470 -32.241 1.00 73.31 684 THR A C 1
ATOM 5366 O O . THR A 1 684 ? 23.946 18.533 -32.590 1.00 73.31 684 THR A O 1
ATOM 5369 N N . ASP A 1 685 ? 21.804 19.095 -32.906 1.00 63.94 685 ASP A N 1
ATOM 5370 C CA . ASP A 1 685 ? 21.923 19.821 -34.173 1.00 63.94 685 ASP A CA 1
ATOM 5371 C C . ASP A 1 685 ? 22.039 21.350 -34.013 1.00 63.94 685 ASP A C 1
ATOM 5373 O O . ASP A 1 685 ? 22.230 22.073 -34.995 1.00 63.94 685 ASP A O 1
ATOM 5377 N N . HIS A 1 686 ? 21.989 21.862 -32.780 1.00 60.34 686 HIS A N 1
ATOM 5378 C CA . HIS A 1 686 ? 22.041 23.293 -32.492 1.00 60.34 686 HIS A CA 1
ATOM 5379 C C . HIS A 1 686 ? 23.279 23.689 -31.678 1.00 60.34 686 HIS A C 1
ATOM 5381 O O . HIS A 1 686 ? 23.682 23.019 -30.729 1.00 60.34 686 HIS A O 1
ATOM 5387 N N . SER A 1 687 ? 23.888 24.832 -32.019 1.00 65.62 687 SER A N 1
ATOM 5388 C CA . SER A 1 687 ? 24.959 25.415 -31.208 1.00 65.62 687 SER A CA 1
ATOM 5389 C C . SER A 1 687 ? 24.426 25.735 -29.810 1.00 65.62 687 SER A C 1
ATOM 5391 O O . SER A 1 687 ? 23.544 26.588 -29.679 1.00 65.62 687 SER A O 1
ATOM 5393 N N . ILE A 1 688 ? 24.970 25.080 -28.781 1.00 76.81 688 ILE A N 1
ATOM 5394 C CA . ILE A 1 688 ? 24.602 25.308 -27.378 1.00 76.81 688 ILE A CA 1
ATOM 5395 C C . ILE A 1 688 ? 24.671 26.820 -27.073 1.00 76.81 688 ILE A C 1
ATOM 5397 O O . ILE A 1 688 ? 25.726 27.433 -27.288 1.00 76.81 688 ILE A O 1
ATOM 5401 N N . PRO A 1 689 ? 23.579 27.447 -26.592 1.00 81.88 689 PRO A N 1
ATOM 5402 C CA . PRO A 1 689 ? 23.567 28.874 -26.294 1.00 81.88 689 PRO A CA 1
ATOM 5403 C C . PRO A 1 689 ? 24.641 29.257 -25.273 1.00 81.88 689 PRO A C 1
ATOM 5405 O O . PRO A 1 689 ? 24.835 28.575 -24.274 1.00 81.88 689 PRO A O 1
ATOM 5408 N N . LYS A 1 690 ? 25.336 30.379 -25.475 1.00 83.50 690 LYS A N 1
ATOM 5409 C CA . LYS A 1 690 ? 26.304 30.880 -24.483 1.00 83.50 690 LYS A CA 1
ATOM 5410 C C . LYS A 1 690 ? 25.599 31.723 -23.424 1.00 83.50 690 LYS A C 1
ATOM 5412 O O . LYS A 1 690 ? 24.657 32.450 -23.746 1.00 83.50 690 LYS A O 1
ATOM 5417 N N . ALA A 1 691 ? 26.081 31.696 -22.182 1.00 86.31 691 ALA A N 1
ATOM 5418 C CA . ALA A 1 691 ? 25.656 32.668 -21.177 1.00 86.31 691 ALA A CA 1
ATOM 5419 C C . ALA A 1 691 ? 25.829 34.099 -21.726 1.00 86.31 691 ALA A C 1
ATOM 5421 O O . ALA A 1 691 ? 26.829 34.423 -22.367 1.00 86.31 691 ALA A O 1
ATOM 5422 N N . GLY A 1 692 ? 24.818 34.939 -21.530 1.00 84.62 692 GLY A N 1
ATOM 5423 C CA . GLY A 1 692 ? 24.716 36.277 -22.103 1.00 84.62 692 GLY A CA 1
ATOM 5424 C C . GLY A 1 692 ? 24.036 36.358 -23.475 1.00 84.62 692 GLY A C 1
ATOM 5425 O O . GLY A 1 692 ? 23.684 37.466 -23.878 1.00 84.62 692 GLY A O 1
ATOM 5426 N N . SER A 1 693 ? 23.817 35.235 -24.171 1.00 88.81 693 SER A N 1
ATOM 5427 C CA . SER A 1 693 ? 23.086 35.211 -25.447 1.00 88.81 693 SER A CA 1
ATOM 5428 C C . SER A 1 693 ? 21.594 35.509 -25.267 1.00 88.81 693 SER A C 1
ATOM 5430 O O . SER A 1 693 ? 21.040 35.348 -24.178 1.00 88.81 693 SER A O 1
ATOM 5432 N N . SER A 1 694 ? 20.953 35.973 -26.343 1.00 90.38 694 SER A N 1
ATOM 5433 C CA . SER A 1 694 ? 19.512 36.221 -26.397 1.00 90.38 694 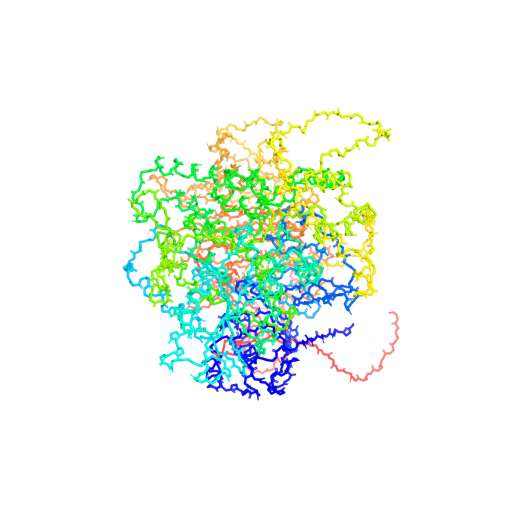SER A CA 1
ATOM 5434 C C . SER A 1 694 ? 18.860 35.228 -27.351 1.00 90.38 694 SER A C 1
ATOM 5436 O O . SER A 1 694 ? 19.336 35.072 -28.477 1.00 90.38 694 SER A O 1
ATOM 5438 N N . LEU A 1 695 ? 17.804 34.553 -26.903 1.00 90.25 695 LEU A N 1
ATOM 5439 C CA . LEU A 1 695 ? 17.142 33.478 -27.642 1.00 90.25 695 LEU A CA 1
ATOM 5440 C C . LEU A 1 695 ? 15.649 33.777 -27.810 1.00 90.25 695 LEU A C 1
ATOM 5442 O O . LEU A 1 695 ? 15.030 34.246 -26.859 1.00 90.25 695 LEU A O 1
ATOM 5446 N N . PRO A 1 696 ? 15.040 33.484 -28.973 1.00 89.56 696 PRO A N 1
ATOM 5447 C CA . PRO A 1 696 ? 13.587 33.579 -29.142 1.00 89.56 696 PRO A CA 1
ATOM 5448 C C . PRO A 1 696 ? 12.839 32.443 -28.423 1.00 89.56 696 PRO A C 1
ATOM 5450 O O . PRO A 1 696 ? 11.703 32.618 -27.986 1.00 89.56 696 PRO A O 1
ATOM 5453 N N . HIS A 1 697 ? 13.470 31.279 -28.291 1.00 93.19 697 HIS A N 1
ATOM 5454 C CA . HIS A 1 697 ? 12.967 30.118 -27.565 1.00 93.19 697 HIS A CA 1
ATOM 5455 C C . HIS A 1 697 ? 14.140 29.275 -27.054 1.00 93.19 697 HIS A C 1
ATOM 5457 O O . HIS A 1 697 ? 15.254 29.363 -27.572 1.00 93.19 697 HIS A O 1
ATOM 5463 N N . PHE A 1 698 ? 13.880 28.450 -26.047 1.00 94.38 698 PHE A N 1
ATOM 5464 C CA . PHE A 1 698 ? 14.812 27.456 -25.527 1.00 94.38 698 PHE A CA 1
ATOM 5465 C C . PHE A 1 698 ? 14.118 26.098 -25.530 1.00 94.38 698 PHE A C 1
ATOM 5467 O O . PHE A 1 698 ? 13.022 25.980 -24.985 1.00 94.38 698 PHE A O 1
ATOM 5474 N N . THR A 1 699 ? 14.735 25.095 -26.149 1.00 94.00 699 THR A N 1
ATOM 5475 C CA . THR A 1 699 ? 14.126 23.777 -26.346 1.00 94.00 699 THR A CA 1
ATOM 5476 C C . THR A 1 699 ? 15.018 22.692 -25.766 1.00 94.00 699 THR A C 1
ATOM 5478 O O . THR A 1 699 ? 16.233 22.709 -25.958 1.00 94.00 699 THR A O 1
ATOM 5481 N N . LEU A 1 700 ? 14.387 21.745 -25.083 1.00 94.44 700 LEU A N 1
ATOM 5482 C CA . LEU A 1 700 ? 14.969 20.480 -24.672 1.00 94.44 700 LEU A CA 1
ATOM 5483 C C . LEU A 1 700 ? 14.211 19.346 -25.357 1.00 94.44 700 LEU A C 1
ATOM 5485 O O . LEU A 1 700 ? 13.003 19.444 -25.577 1.00 94.44 700 LEU A O 1
ATOM 5489 N N . VAL A 1 701 ? 14.914 18.266 -25.667 1.00 93.06 701 VAL A N 1
ATOM 5490 C CA . VAL A 1 701 ? 14.341 17.053 -26.256 1.00 93.06 701 VAL A CA 1
ATOM 5491 C C . VAL A 1 701 ? 14.622 15.860 -25.358 1.00 93.06 701 VAL A C 1
ATOM 5493 O O . VAL A 1 701 ? 15.637 15.840 -24.666 1.00 93.06 701 VAL A O 1
ATOM 5496 N N . SER A 1 702 ? 13.740 14.866 -25.340 1.00 90.19 702 SER A N 1
ATOM 5497 C CA . SER A 1 702 ? 14.014 13.597 -24.663 1.00 90.19 702 SER A CA 1
ATOM 5498 C C . SER A 1 702 ? 15.315 13.000 -25.201 1.00 90.19 702 SER A C 1
ATOM 5500 O O . SER A 1 702 ? 15.493 12.894 -26.417 1.00 90.19 702 SER A O 1
ATOM 5502 N N . SER A 1 703 ? 16.228 12.617 -24.311 1.00 83.69 703 SER A N 1
ATOM 5503 C CA . SER A 1 703 ? 17.490 11.990 -24.703 1.00 83.69 703 SER A CA 1
ATOM 5504 C C . SER A 1 703 ? 17.257 10.632 -25.384 1.00 83.69 703 SER A C 1
ATOM 5506 O O . SER A 1 703 ? 16.227 9.995 -25.156 1.00 83.69 703 SER A O 1
ATOM 5508 N N . PRO A 1 704 ? 18.226 10.122 -26.169 1.00 77.31 704 PRO A N 1
ATOM 5509 C CA . PRO A 1 704 ? 18.126 8.791 -26.780 1.00 77.31 704 PRO A CA 1
ATOM 5510 C C . PRO A 1 704 ? 17.892 7.650 -25.775 1.00 77.31 704 PRO A C 1
ATOM 5512 O O . PRO A 1 704 ? 17.341 6.611 -26.143 1.00 77.31 704 PRO A O 1
ATOM 5515 N N . ASN A 1 705 ? 18.296 7.863 -24.519 1.00 72.62 705 ASN A N 1
ATOM 5516 C CA . ASN A 1 705 ? 18.180 6.911 -23.417 1.00 72.62 705 ASN A CA 1
ATOM 5517 C C . ASN A 1 705 ? 16.938 7.152 -22.542 1.00 72.62 705 ASN A C 1
ATOM 5519 O O . ASN A 1 705 ? 16.766 6.458 -21.545 1.00 72.62 705 ASN A O 1
ATOM 5523 N N . ALA A 1 706 ? 16.098 8.138 -22.867 1.00 76.31 706 ALA A N 1
ATOM 5524 C CA . ALA A 1 706 ? 14.871 8.389 -22.123 1.00 76.31 706 ALA A CA 1
ATOM 5525 C C . ALA A 1 706 ? 13.880 7.227 -22.299 1.00 76.31 706 ALA A C 1
ATOM 5527 O O . ALA A 1 706 ? 13.717 6.705 -23.407 1.00 76.31 706 ALA A O 1
ATOM 5528 N N . THR A 1 707 ? 13.175 6.875 -21.218 1.00 72.81 707 THR A N 1
ATOM 5529 C CA . THR A 1 707 ? 12.095 5.872 -21.225 1.00 72.81 707 THR A CA 1
ATOM 5530 C C . THR A 1 707 ? 10.998 6.245 -22.229 1.00 72.81 707 THR A C 1
ATOM 5532 O O . THR A 1 707 ? 10.494 5.386 -22.950 1.00 72.81 707 THR A O 1
ATOM 5535 N N . TYR A 1 708 ? 10.677 7.541 -22.334 1.00 81.88 708 TYR A N 1
ATOM 5536 C CA . TYR A 1 708 ? 9.741 8.091 -23.317 1.00 81.88 708 TYR A CA 1
ATOM 5537 C C . TYR A 1 708 ? 10.483 8.986 -24.309 1.00 81.88 708 TYR A C 1
ATOM 5539 O O . TYR A 1 708 ? 11.016 10.034 -23.941 1.00 81.88 708 TYR A O 1
ATOM 5547 N N . LYS A 1 709 ? 10.522 8.554 -25.571 1.00 84.38 709 LYS A N 1
ATOM 5548 C CA . LYS A 1 709 ? 11.275 9.203 -26.653 1.00 84.38 709 LYS A CA 1
ATOM 5549 C C . LYS A 1 709 ? 10.426 10.207 -27.436 1.00 84.38 709 LYS A C 1
ATOM 5551 O O . LYS A 1 709 ? 9.202 10.230 -27.326 1.00 84.38 709 LYS A O 1
ATOM 5556 N N . ASP A 1 710 ? 11.114 11.018 -28.235 1.00 89.12 710 ASP A N 1
ATOM 5557 C CA . ASP A 1 710 ? 10.583 12.031 -29.154 1.00 89.12 710 ASP A CA 1
ATOM 5558 C C . ASP A 1 710 ? 9.711 13.116 -28.501 1.00 89.12 710 ASP A C 1
ATOM 5560 O O . ASP A 1 710 ? 8.851 13.715 -29.151 1.00 89.12 710 ASP A O 1
ATOM 5564 N N . PHE A 1 711 ? 9.939 13.401 -27.216 1.00 92.69 711 PHE A N 1
ATOM 5565 C CA . PHE A 1 711 ? 9.327 14.546 -26.548 1.00 92.69 711 PHE A CA 1
ATOM 5566 C C . PHE A 1 711 ? 10.164 15.808 -26.743 1.00 92.69 711 PHE 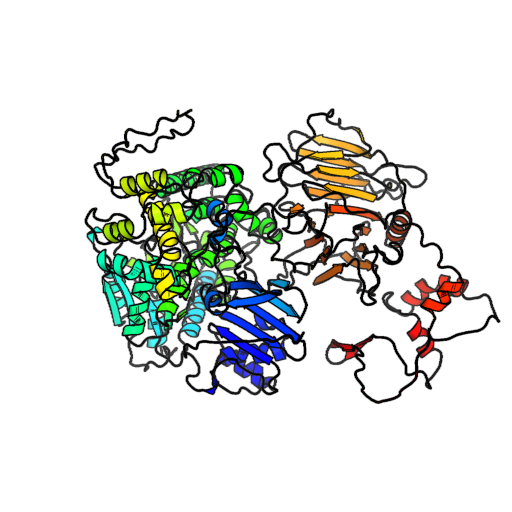A C 1
ATOM 5568 O O . PHE A 1 711 ? 11.391 15.772 -26.672 1.00 92.69 711 PHE A O 1
ATOM 5575 N N . ALA A 1 712 ? 9.497 16.944 -26.922 1.00 93.94 712 ALA A N 1
ATOM 5576 C CA . ALA A 1 712 ? 10.117 18.259 -27.011 1.00 93.94 712 ALA A CA 1
ATOM 5577 C C . ALA A 1 712 ? 9.441 19.226 -26.037 1.00 93.94 712 ALA A C 1
ATOM 5579 O O . ALA A 1 712 ? 8.233 19.459 -26.125 1.00 93.94 712 ALA A O 1
ATOM 5580 N N . TRP A 1 713 ? 10.235 19.806 -25.139 1.00 95.62 713 TRP A N 1
ATOM 5581 C CA . TRP A 1 713 ? 9.839 20.847 -24.194 1.00 95.62 713 TRP A CA 1
ATOM 5582 C C . TRP A 1 713 ? 10.414 22.187 -24.648 1.00 95.62 713 TRP A C 1
ATOM 5584 O O . TRP A 1 713 ? 11.618 22.303 -24.856 1.00 95.62 713 TRP A O 1
ATOM 5594 N N . THR A 1 714 ? 9.578 23.207 -24.814 1.00 95.06 714 THR A N 1
ATOM 5595 C CA . THR A 1 714 ? 9.984 24.516 -25.340 1.00 95.06 714 THR A CA 1
ATOM 5596 C C . THR A 1 714 ? 9.504 25.652 -24.447 1.00 95.06 714 THR A C 1
ATOM 5598 O O . THR A 1 714 ? 8.309 25.780 -24.187 1.00 95.06 714 THR A O 1
ATOM 5601 N N . LEU A 1 715 ? 10.435 26.520 -24.052 1.00 96.06 715 LEU A N 1
ATOM 5602 C CA . LEU A 1 715 ? 10.208 27.780 -23.351 1.00 96.06 715 LEU A CA 1
ATOM 5603 C C . LEU A 1 715 ? 10.304 28.958 -24.325 1.00 96.06 715 LEU A C 1
ATOM 5605 O O . LEU A 1 715 ? 11.251 29.059 -25.104 1.00 96.06 715 LEU A O 1
ATOM 5609 N N . SER A 1 716 ? 9.361 29.892 -24.244 1.00 94.75 716 SER A N 1
ATOM 5610 C CA . SER A 1 716 ? 9.393 31.149 -25.002 1.00 94.75 716 SER A CA 1
ATOM 5611 C C . SER A 1 716 ? 8.730 32.288 -24.225 1.00 94.75 716 SER A C 1
ATOM 5613 O O . SER A 1 716 ? 7.988 32.033 -23.280 1.00 94.75 716 SER A O 1
ATOM 5615 N N . PHE A 1 717 ? 8.968 33.539 -24.630 1.00 92.88 717 PHE A N 1
ATOM 5616 C CA . PHE A 1 717 ? 8.302 34.718 -24.061 1.00 92.88 717 PHE A CA 1
ATOM 5617 C C . PHE A 1 717 ? 7.417 35.408 -25.102 1.00 92.88 717 PHE A C 1
ATOM 5619 O O . PHE A 1 717 ? 7.915 36.185 -25.918 1.00 92.88 717 PHE A O 1
ATOM 5626 N N . PRO A 1 718 ? 6.101 35.147 -25.104 1.00 89.69 718 PRO A N 1
ATOM 5627 C CA . PRO A 1 718 ? 5.172 35.858 -25.978 1.00 89.69 718 PRO A CA 1
ATOM 5628 C C . PRO A 1 718 ? 5.038 37.351 -25.650 1.00 89.69 718 PRO A C 1
ATOM 5630 O O . PRO A 1 718 ? 4.873 38.163 -26.558 1.00 89.69 718 PRO A O 1
ATOM 5633 N N . LEU A 1 719 ? 5.131 37.710 -24.364 1.00 88.75 719 LEU A N 1
ATOM 5634 C CA . LEU A 1 719 ? 5.084 39.080 -23.839 1.00 88.75 719 LEU A CA 1
ATOM 5635 C C . LEU A 1 719 ? 6.175 39.253 -22.770 1.00 88.75 719 LEU A C 1
ATOM 5637 O O . LEU A 1 719 ? 6.650 38.273 -22.202 1.00 88.75 719 LEU A O 1
ATOM 5641 N N . ALA A 1 720 ? 6.568 40.491 -22.453 1.00 87.81 720 ALA A N 1
ATOM 5642 C CA . ALA A 1 720 ? 7.671 40.754 -21.516 1.00 87.81 720 ALA A CA 1
ATOM 5643 C C . ALA A 1 720 ? 7.431 40.187 -20.103 1.00 87.81 720 ALA A C 1
ATOM 5645 O O . ALA A 1 720 ? 8.377 39.822 -19.414 1.00 87.81 720 ALA A O 1
ATOM 5646 N N . ASN A 1 721 ? 6.168 40.082 -19.684 1.00 88.00 721 ASN A N 1
ATOM 5647 C CA . ASN A 1 721 ? 5.749 39.569 -18.380 1.00 88.00 721 ASN A CA 1
ATOM 5648 C C . ASN A 1 721 ? 5.123 38.162 -18.437 1.00 88.00 721 ASN A C 1
ATOM 5650 O O . ASN A 1 721 ? 4.562 37.706 -17.440 1.00 88.00 721 ASN A O 1
ATOM 5654 N N . THR A 1 722 ? 5.169 37.497 -19.596 1.00 91.25 722 THR A N 1
ATOM 5655 C CA . THR A 1 722 ? 4.506 36.208 -19.821 1.00 91.25 722 THR A CA 1
ATOM 5656 C C . THR A 1 722 ? 5.451 35.240 -20.500 1.00 91.25 722 THR A C 1
ATOM 5658 O O . THR A 1 722 ? 5.917 35.514 -21.606 1.00 91.25 722 THR A O 1
ATOM 5661 N N . TYR A 1 723 ? 5.683 34.088 -19.876 1.00 93.94 723 TYR A N 1
ATOM 5662 C CA . TYR A 1 723 ? 6.352 32.977 -20.542 1.00 93.94 723 TYR A CA 1
ATOM 5663 C C . TYR A 1 723 ? 5.354 31.888 -20.912 1.00 93.94 723 TYR A C 1
ATOM 5665 O O . TYR A 1 723 ? 4.285 31.751 -20.317 1.00 93.94 723 TYR A O 1
ATOM 5673 N N . ARG A 1 724 ? 5.729 31.112 -21.918 1.00 93.38 724 ARG A N 1
ATOM 5674 C CA . ARG A 1 724 ? 4.949 30.018 -22.472 1.00 93.38 724 ARG A CA 1
ATOM 5675 C C . ARG A 1 724 ? 5.790 28.758 -22.502 1.00 93.38 724 ARG A C 1
ATOM 5677 O O . ARG A 1 724 ? 6.934 28.799 -22.961 1.00 93.38 724 ARG A O 1
ATOM 5684 N N . ILE A 1 725 ? 5.187 27.664 -22.057 1.00 93.56 725 ILE A N 1
ATOM 5685 C CA . ILE A 1 725 ? 5.728 26.314 -22.133 1.00 93.56 725 ILE A CA 1
ATOM 5686 C C . ILE A 1 725 ? 4.889 25.508 -23.117 1.00 93.56 725 ILE A C 1
ATOM 5688 O O . ILE A 1 725 ? 3.660 25.540 -23.066 1.00 93.56 725 ILE A O 1
ATOM 5692 N N . VAL A 1 726 ? 5.566 24.772 -23.991 1.00 92.69 726 VAL A N 1
ATOM 5693 C CA . VAL A 1 726 ? 4.954 23.774 -24.868 1.00 92.69 726 VAL A CA 1
ATOM 5694 C C . VAL A 1 726 ? 5.705 22.463 -24.698 1.00 92.69 726 VAL A C 1
ATOM 5696 O O . VAL A 1 726 ? 6.918 22.431 -24.888 1.00 92.69 726 VAL A O 1
ATOM 5699 N N . LEU A 1 727 ? 4.993 21.394 -24.364 1.00 93.12 727 LEU A N 1
ATOM 5700 C CA . LEU A 1 727 ? 5.521 20.038 -24.286 1.00 93.12 727 LEU A CA 1
ATOM 5701 C C . LEU A 1 727 ? 4.723 19.136 -25.226 1.00 93.12 727 LEU A C 1
ATOM 5703 O O . LEU A 1 727 ? 3.526 18.935 -25.043 1.00 93.12 727 LEU A O 1
ATOM 5707 N N . THR A 1 728 ? 5.390 18.599 -26.239 1.00 92.31 728 THR A N 1
ATOM 5708 C CA . THR A 1 728 ? 4.787 17.741 -27.275 1.00 92.31 728 THR A CA 1
ATOM 5709 C C . THR A 1 728 ? 5.561 16.440 -27.396 1.00 92.31 728 THR A C 1
ATOM 5711 O O . THR A 1 728 ? 6.716 16.389 -26.984 1.00 92.31 728 THR A O 1
ATOM 5714 N N . GLY A 1 729 ? 4.936 15.398 -27.941 1.00 89.75 729 GLY A N 1
ATOM 5715 C CA . GLY A 1 729 ? 5.580 14.101 -28.151 1.00 89.75 729 GLY A CA 1
ATOM 5716 C C . GLY A 1 729 ? 4.759 13.158 -29.035 1.00 89.75 729 GLY A C 1
ATOM 5717 O O . GLY A 1 729 ? 3.750 13.579 -29.619 1.00 89.75 729 GLY A O 1
ATOM 5718 N N . PRO A 1 730 ? 5.146 11.874 -29.142 1.00 84.50 730 PRO A N 1
ATOM 5719 C CA . PRO A 1 730 ? 4.437 10.876 -29.939 1.00 84.50 730 PRO A CA 1
ATOM 5720 C C . PRO A 1 730 ? 2.958 10.789 -29.568 1.00 84.50 730 PRO A C 1
ATOM 5722 O O . PRO A 1 730 ? 2.613 10.581 -28.408 1.00 84.50 730 PRO A O 1
ATOM 5725 N N . LYS A 1 731 ? 2.062 10.951 -30.553 1.00 80.50 731 LYS A N 1
ATOM 5726 C CA . LYS A 1 731 ? 0.595 10.973 -30.346 1.00 80.50 731 LYS A CA 1
ATOM 5727 C C . LYS A 1 731 ? 0.128 12.018 -29.311 1.00 80.50 731 LYS A C 1
ATOM 5729 O O . LYS A 1 731 ? -0.968 11.905 -28.758 1.00 80.50 731 LYS A O 1
ATOM 5734 N N . ARG A 1 732 ? 0.948 13.042 -29.056 1.00 84.38 732 ARG A N 1
ATOM 5735 C CA . ARG A 1 732 ? 0.684 14.182 -28.169 1.00 84.38 732 ARG A CA 1
ATOM 5736 C C . ARG A 1 732 ? 1.022 15.486 -28.919 1.00 84.38 732 ARG A C 1
ATOM 5738 O O . ARG A 1 732 ? 1.969 16.183 -28.543 1.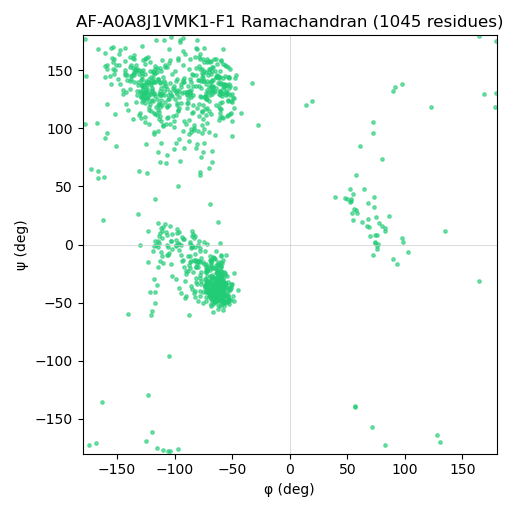00 84.38 732 ARG A O 1
ATOM 5745 N N . PRO A 1 733 ? 0.307 15.799 -30.023 1.00 84.44 733 PRO A N 1
ATOM 5746 C CA . PRO A 1 733 ? 0.549 17.016 -30.795 1.00 84.44 733 PRO A CA 1
ATOM 5747 C C . PRO A 1 733 ? 0.148 18.246 -29.987 1.00 84.44 733 PRO A C 1
ATOM 5749 O O . PRO A 1 733 ? -0.694 18.150 -29.097 1.00 84.44 733 PRO A O 1
ATOM 5752 N N . GLN A 1 734 ? 0.699 19.409 -30.324 1.00 79.62 734 GLN A N 1
ATOM 5753 C CA . GLN A 1 734 ? 0.266 20.660 -29.708 1.00 79.62 734 GLN A CA 1
ATOM 5754 C C . GLN A 1 734 ? -1.272 20.803 -29.802 1.00 79.62 734 GLN A C 1
ATOM 5756 O O . GLN A 1 734 ? -1.837 20.511 -30.861 1.00 79.62 734 GLN A O 1
ATOM 5761 N N . PRO A 1 735 ? -1.957 21.231 -28.728 1.00 70.38 735 PRO A N 1
ATOM 5762 C CA . PRO A 1 735 ? -3.406 21.409 -28.752 1.00 70.38 735 PRO A CA 1
ATOM 5763 C C . PRO A 1 735 ? -3.830 22.457 -29.792 1.00 70.38 735 PRO A C 1
ATOM 5765 O O . PRO A 1 735 ? -3.115 23.447 -29.972 1.00 70.38 735 PRO A O 1
ATOM 5768 N N . PRO A 1 736 ? -4.978 22.277 -30.472 1.00 64.06 736 PRO A N 1
ATOM 5769 C CA . PRO A 1 736 ? -5.528 23.310 -31.345 1.00 64.06 736 PRO A CA 1
ATOM 5770 C C . PRO A 1 736 ? -5.837 24.584 -30.542 1.00 64.06 736 PRO A C 1
ATOM 5772 O O . PRO A 1 736 ? -6.446 24.516 -29.475 1.00 64.06 736 PRO A O 1
ATOM 5775 N N . GLN A 1 737 ? -5.391 25.735 -31.057 1.00 63.06 737 GLN A N 1
ATOM 5776 C CA . GLN A 1 737 ? -5.492 27.047 -30.408 1.00 63.06 737 GLN A CA 1
ATOM 5777 C C . GLN A 1 737 ? -6.560 27.925 -31.067 1.00 63.06 737 GLN A C 1
ATOM 5779 O O . GLN A 1 737 ? -6.239 28.864 -31.797 1.00 63.06 737 GLN A O 1
ATOM 5784 N N . ASP A 1 738 ? -7.831 27.667 -30.786 1.00 59.78 738 ASP A N 1
ATOM 5785 C CA . ASP A 1 738 ? -8.899 28.516 -31.332 1.00 59.78 738 ASP A CA 1
ATOM 5786 C C . ASP A 1 738 ? -9.182 29.746 -30.437 1.00 59.78 738 ASP A C 1
ATOM 5788 O O . ASP A 1 738 ? -9.864 30.683 -30.847 1.00 59.78 738 ASP A O 1
ATOM 5792 N N . ASN A 1 739 ? -8.607 29.774 -29.225 1.00 61.31 739 ASN A N 1
ATOM 5793 C CA . ASN A 1 739 ? -8.847 30.767 -28.168 1.00 61.31 739 ASN A CA 1
ATOM 5794 C C . ASN A 1 739 ? -7.655 31.709 -27.876 1.00 61.31 739 ASN A C 1
ATOM 5796 O O . ASN A 1 739 ? -7.712 32.510 -26.940 1.00 61.31 739 ASN A O 1
ATOM 5800 N N . VAL A 1 740 ? -6.573 31.643 -28.658 1.00 73.00 740 VAL A N 1
ATOM 5801 C CA . VAL A 1 740 ? -5.441 32.586 -28.593 1.00 73.00 740 VAL A CA 1
ATOM 5802 C C . VAL A 1 740 ? -5.427 33.421 -29.870 1.00 73.00 740 VAL A C 1
ATOM 5804 O O . VAL A 1 740 ? -5.059 32.942 -30.938 1.00 73.00 740 VAL A O 1
ATOM 5807 N N . ILE A 1 741 ? -5.822 34.694 -29.773 1.00 71.31 741 ILE A N 1
ATOM 5808 C CA . ILE A 1 741 ? -5.843 35.617 -30.925 1.00 71.31 741 ILE A CA 1
ATOM 5809 C C . ILE A 1 741 ? -4.496 36.331 -31.098 1.00 71.31 741 ILE A C 1
ATOM 5811 O O . ILE A 1 741 ? -4.175 36.809 -32.193 1.00 71.31 741 ILE A O 1
ATOM 5815 N N . LEU A 1 742 ? -3.697 36.431 -30.032 1.00 75.00 742 LEU A N 1
ATOM 5816 C CA . LEU A 1 742 ? -2.423 37.134 -30.063 1.00 75.00 742 LEU A CA 1
ATOM 5817 C C . LEU A 1 742 ? -1.494 36.533 -31.121 1.00 75.00 742 LEU A C 1
ATOM 5819 O O . LEU A 1 742 ? -0.923 35.460 -30.955 1.00 75.00 742 LEU A O 1
ATOM 5823 N N . ARG A 1 743 ? -1.282 37.284 -32.203 1.00 72.69 743 ARG A N 1
ATOM 5824 C CA . ARG A 1 743 ? -0.219 37.006 -33.167 1.00 72.69 743 ARG A CA 1
ATOM 5825 C C . ARG A 1 743 ? 1.069 37.615 -32.639 1.00 72.69 743 ARG A C 1
ATOM 5827 O O . ARG A 1 743 ? 1.283 38.818 -32.772 1.00 72.69 743 ARG A O 1
ATOM 5834 N N . TYR A 1 744 ? 1.918 36.791 -32.042 1.00 71.50 744 TYR A N 1
ATOM 5835 C CA . TYR A 1 744 ? 3.196 37.228 -31.491 1.00 71.50 744 TYR A CA 1
ATOM 5836 C C . TYR A 1 744 ? 4.370 36.594 -32.236 1.00 71.50 744 TYR A C 1
ATOM 5838 O O . TYR A 1 744 ? 4.288 35.494 -32.780 1.00 71.50 744 TYR A O 1
ATOM 5846 N N . LYS A 1 745 ? 5.495 37.308 -32.232 1.00 79.38 745 LYS A N 1
ATOM 5847 C CA . LYS A 1 745 ? 6.816 36.711 -32.422 1.00 79.38 745 LYS A CA 1
ATOM 5848 C C . LYS A 1 745 ? 7.459 36.658 -31.038 1.00 79.38 745 LYS A C 1
ATOM 5850 O O . LYS A 1 745 ? 7.440 37.698 -30.378 1.00 79.38 745 LYS A O 1
ATOM 5855 N N . PRO A 1 746 ? 7.980 35.503 -30.583 1.00 83.44 746 PRO A N 1
ATOM 5856 C CA . PRO A 1 746 ? 8.617 35.410 -29.276 1.00 83.44 746 PRO A CA 1
ATOM 5857 C C . PRO A 1 746 ? 9.651 36.519 -29.076 1.00 83.44 746 PRO A C 1
ATOM 5859 O O . PRO A 1 746 ? 10.498 36.750 -29.943 1.00 83.44 746 PRO A O 1
ATOM 5862 N N . ILE A 1 747 ? 9.556 37.218 -27.948 1.00 90.19 747 ILE A N 1
ATOM 5863 C CA . ILE A 1 747 ? 10.500 38.262 -27.571 1.00 90.19 747 ILE A CA 1
ATOM 5864 C C . ILE A 1 747 ? 11.803 37.571 -27.160 1.00 90.19 747 ILE A C 1
ATOM 5866 O O . ILE A 1 747 ? 11.771 36.718 -26.269 1.00 90.19 747 ILE A O 1
ATOM 5870 N N . PRO A 1 748 ? 12.951 37.927 -27.766 1.00 90.81 748 PRO A N 1
ATOM 5871 C CA . PRO A 1 748 ? 14.223 37.356 -27.361 1.00 90.81 748 PRO A CA 1
ATOM 5872 C C . PRO A 1 748 ? 14.526 37.637 -25.884 1.00 90.81 748 PRO A C 1
ATOM 5874 O O . PRO A 1 748 ? 14.446 38.784 -25.437 1.00 90.81 748 PRO A O 1
ATOM 5877 N N . PHE A 1 749 ? 14.889 36.599 -25.135 1.00 91.44 749 PHE A N 1
ATOM 5878 C CA . PHE A 1 749 ? 15.206 36.673 -23.709 1.00 91.44 749 PHE A CA 1
ATOM 5879 C C . PHE A 1 749 ? 16.648 36.250 -23.440 1.00 91.44 749 PHE A C 1
ATOM 5881 O O . PHE A 1 749 ? 17.221 35.423 -24.151 1.00 91.44 749 PHE A O 1
ATOM 5888 N N . LYS A 1 750 ? 17.251 36.839 -22.402 1.00 91.56 750 LYS A N 1
ATOM 5889 C CA . LYS A 1 750 ? 18.668 36.644 -22.087 1.00 91.56 750 LYS A CA 1
ATOM 5890 C C . LYS A 1 750 ? 18.878 35.379 -21.258 1.00 91.56 750 LYS A C 1
ATOM 5892 O O . LYS A 1 750 ? 18.292 35.237 -20.185 1.00 91.56 750 LYS A O 1
ATOM 5897 N N . VAL A 1 751 ? 19.801 34.530 -21.699 1.00 93.38 751 VAL A N 1
ATOM 5898 C CA . VAL A 1 751 ? 20.364 33.436 -20.898 1.00 93.38 751 VAL A CA 1
ATOM 5899 C C . VAL A 1 751 ? 21.344 34.045 -19.895 1.00 93.38 751 VAL A C 1
ATOM 5901 O O . VAL A 1 751 ? 22.406 34.533 -20.277 1.00 93.38 751 VAL A O 1
ATOM 5904 N N . VAL A 1 752 ? 20.986 34.087 -18.616 1.00 92.69 752 VAL A N 1
ATOM 5905 C CA . VAL A 1 752 ? 21.833 34.623 -17.537 1.00 92.69 752 VAL A CA 1
ATOM 5906 C C . VAL A 1 752 ? 22.978 33.660 -17.250 1.00 92.69 752 VAL A C 1
ATOM 5908 O O . VAL A 1 752 ? 24.139 34.067 -17.238 1.00 92.69 752 VAL A O 1
ATOM 5911 N N . SER A 1 753 ? 22.656 32.380 -17.095 1.00 93.94 753 SER A N 1
ATOM 5912 C CA . SER A 1 753 ? 23.621 31.292 -16.983 1.00 93.94 753 SER A CA 1
ATOM 5913 C C . SER A 1 753 ? 23.088 30.050 -17.690 1.00 93.94 753 SER A C 1
ATOM 5915 O O . SER A 1 753 ? 21.879 29.847 -17.790 1.00 93.94 753 SER A O 1
ATOM 5917 N N . LEU A 1 754 ? 24.008 29.236 -18.200 1.00 92.56 754 LEU A N 1
ATOM 5918 C CA . LEU A 1 754 ? 23.735 27.909 -18.729 1.00 92.56 754 LEU A CA 1
ATOM 5919 C C . LEU A 1 754 ? 24.905 27.016 -18.331 1.00 92.56 754 LEU A C 1
ATOM 5921 O O . LEU A 1 754 ? 26.043 27.308 -18.698 1.00 92.56 754 LEU A O 1
ATOM 5925 N N . ASP A 1 755 ? 24.619 25.953 -17.594 1.00 90.44 755 ASP A N 1
ATOM 5926 C CA . ASP A 1 755 ? 25.567 24.896 -17.269 1.00 90.44 755 ASP A CA 1
ATOM 5927 C C . ASP A 1 755 ? 25.034 23.587 -17.866 1.00 90.44 755 ASP A C 1
ATOM 5929 O O . ASP A 1 755 ? 24.188 22.931 -17.252 1.00 90.44 755 ASP A O 1
ATOM 5933 N N . PRO A 1 756 ? 25.480 23.214 -19.081 1.00 85.25 756 PRO A N 1
ATOM 5934 C CA . PRO A 1 756 ? 25.062 21.973 -19.721 1.00 85.25 756 PRO A CA 1
ATOM 5935 C C . PRO A 1 756 ? 25.508 20.726 -18.957 1.00 85.25 756 PRO A C 1
ATOM 5937 O O . PRO A 1 756 ? 24.865 19.698 -19.086 1.00 85.25 756 PRO A O 1
ATOM 5940 N N . THR A 1 757 ? 26.577 20.804 -18.158 1.00 83.56 757 THR A N 1
ATOM 5941 C CA . THR A 1 757 ? 27.097 19.663 -17.389 1.00 83.56 757 THR A CA 1
ATOM 5942 C C . THR A 1 757 ? 26.250 19.405 -16.151 1.00 83.56 757 THR A C 1
ATOM 5944 O O . THR A 1 757 ? 25.987 18.259 -15.801 1.00 83.56 757 THR A O 1
ATOM 5947 N N . ARG A 1 758 ? 25.809 20.474 -15.480 1.00 85.19 758 ARG A N 1
ATOM 5948 C CA . ARG A 1 758 ? 24.865 20.386 -14.356 1.00 85.19 758 ARG A CA 1
ATOM 5949 C C . ARG A 1 758 ? 23.406 20.365 -14.797 1.00 85.19 758 ARG A C 1
ATOM 5951 O O . ARG A 1 758 ? 22.545 20.263 -13.935 1.00 85.19 758 ARG A O 1
ATOM 5958 N N . HIS A 1 759 ? 23.136 20.493 -16.097 1.00 92.12 759 HIS A N 1
ATOM 5959 C CA . HIS A 1 759 ? 21.793 20.597 -16.663 1.00 92.12 759 HIS A CA 1
ATOM 5960 C C . HIS A 1 759 ? 20.952 21.704 -16.002 1.00 92.12 759 HIS A C 1
ATOM 5962 O O . HIS A 1 759 ? 19.813 21.489 -15.598 1.00 92.12 759 HIS A O 1
ATOM 5968 N N . THR A 1 760 ? 21.525 22.904 -15.862 1.00 94.19 760 THR A N 1
ATOM 5969 C CA . THR A 1 760 ? 20.814 24.060 -15.290 1.00 94.19 760 THR A CA 1
ATOM 5970 C C . THR A 1 760 ? 20.907 25.288 -16.184 1.00 94.19 760 THR A C 1
ATOM 5972 O O . THR A 1 760 ? 21.912 25.522 -16.859 1.00 94.19 760 THR A O 1
ATOM 5975 N N . ALA A 1 761 ? 19.858 26.107 -16.179 1.00 95.12 761 ALA A N 1
ATOM 5976 C CA . ALA A 1 761 ? 19.809 27.380 -16.882 1.00 95.12 761 ALA A CA 1
ATOM 5977 C C . ALA A 1 761 ? 19.048 28.427 -16.071 1.00 95.12 761 ALA A C 1
ATOM 5979 O O . ALA A 1 761 ? 18.059 28.132 -15.398 1.00 95.12 761 ALA A O 1
ATOM 5980 N N . VAL A 1 762 ? 19.492 29.675 -16.179 1.00 95.75 762 VAL A N 1
ATOM 5981 C CA . VAL A 1 762 ? 18.789 30.836 -15.635 1.00 95.75 762 VAL A CA 1
ATOM 5982 C C . VAL A 1 762 ? 18.480 31.791 -16.776 1.00 95.75 762 VAL A C 1
ATOM 5984 O O . VAL A 1 762 ? 19.368 32.155 -17.546 1.00 95.75 762 VAL A O 1
ATOM 5987 N N . PHE A 1 763 ? 17.227 32.221 -16.878 1.00 95.00 763 PHE A N 1
ATOM 5988 C CA . PHE A 1 763 ? 16.744 33.126 -17.914 1.00 95.00 763 PHE A CA 1
ATOM 5989 C C . PHE A 1 763 ? 16.190 34.401 -17.282 1.00 95.00 763 PHE A C 1
ATOM 5991 O O . PHE A 1 763 ? 15.404 34.343 -16.336 1.00 95.00 763 PHE A O 1
ATOM 5998 N N . ALA A 1 764 ? 16.578 35.558 -17.813 1.00 91.00 764 ALA A N 1
ATOM 5999 C CA . ALA A 1 764 ? 15.996 36.834 -17.411 1.00 91.00 764 ALA A CA 1
ATOM 6000 C C . ALA A 1 764 ? 14.697 37.086 -18.180 1.00 91.00 764 ALA A C 1
ATOM 6002 O O . ALA A 1 764 ? 14.604 36.755 -19.366 1.00 91.00 764 ALA A O 1
ATOM 6003 N N . PHE A 1 765 ? 13.731 37.737 -17.534 1.00 89.88 765 PHE A N 1
ATOM 6004 C CA . PHE A 1 765 ? 12.552 38.238 -18.236 1.00 89.88 765 PHE A CA 1
ATOM 6005 C C . PHE A 1 765 ? 12.978 39.287 -19.294 1.00 89.88 765 PHE A C 1
ATOM 6007 O O . PHE A 1 765 ? 13.889 40.085 -19.037 1.00 89.88 765 PHE A O 1
ATOM 6014 N N . PRO A 1 766 ? 12.383 39.286 -20.503 1.00 87.00 766 PRO A N 1
ATOM 6015 C CA . PRO A 1 766 ? 12.754 40.224 -21.555 1.00 87.00 766 PRO A CA 1
ATOM 6016 C C . PRO A 1 766 ? 12.482 41.684 -21.177 1.00 87.00 766 PRO A C 1
ATOM 6018 O O . PRO A 1 766 ? 11.463 42.013 -20.574 1.00 87.00 766 PRO A O 1
ATOM 6021 N N . LYS A 1 767 ? 13.355 42.583 -21.643 1.00 73.12 767 LYS A N 1
ATOM 6022 C CA . LYS A 1 767 ? 13.159 44.039 -21.578 1.00 73.12 767 LYS A CA 1
ATOM 6023 C C . LYS A 1 767 ? 12.684 44.537 -22.941 1.00 73.12 767 LYS A C 1
ATOM 6025 O O . LYS A 1 767 ? 13.498 44.655 -23.854 1.00 73.12 767 LYS A O 1
ATOM 6030 N N . ALA A 1 768 ? 11.388 44.789 -23.119 1.00 55.25 768 ALA A N 1
ATOM 6031 C CA . ALA A 1 768 ? 10.833 45.197 -24.413 1.00 55.25 768 ALA A CA 1
ATOM 6032 C C . ALA A 1 768 ? 9.933 46.442 -24.304 1.00 55.25 768 ALA A C 1
ATOM 6034 O O . ALA A 1 768 ? 8.829 46.378 -23.775 1.00 55.25 768 ALA A O 1
ATOM 6035 N N . GLY A 1 769 ? 10.369 47.563 -24.893 1.00 57.00 769 GLY A N 1
ATOM 6036 C CA . GLY A 1 769 ? 9.518 48.736 -25.149 1.00 57.00 769 GLY A CA 1
ATOM 6037 C C . GLY A 1 769 ? 9.112 49.561 -23.917 1.00 57.00 769 GLY A C 1
ATOM 6038 O O . GLY A 1 769 ? 9.815 49.577 -22.914 1.00 57.00 769 GLY A O 1
ATOM 6039 N N . ARG A 1 770 ? 7.995 50.307 -24.032 1.00 44.88 770 ARG A N 1
ATOM 6040 C CA . ARG A 1 770 ? 7.500 51.315 -23.057 1.00 44.88 770 ARG A CA 1
ATOM 6041 C C . ARG A 1 770 ? 7.206 50.777 -21.646 1.00 44.88 770 ARG A C 1
ATOM 6043 O O . ARG A 1 770 ? 7.002 51.595 -20.756 1.00 44.88 770 ARG A O 1
ATOM 6050 N N . ASP A 1 771 ? 7.229 49.464 -21.444 1.00 51.59 771 ASP A N 1
ATOM 6051 C CA . ASP A 1 771 ? 6.974 48.808 -20.166 1.00 51.59 771 ASP A CA 1
ATOM 6052 C C . ASP A 1 771 ? 8.156 47.891 -19.810 1.00 51.59 771 ASP A C 1
ATOM 6054 O O . ASP A 1 771 ? 8.164 46.697 -20.106 1.00 51.59 771 ASP A O 1
ATOM 6058 N N . ASP A 1 772 ? 9.177 48.457 -19.160 1.00 58.41 772 ASP A N 1
ATOM 6059 C CA . ASP A 1 772 ? 10.236 47.689 -18.494 1.00 58.41 772 ASP A CA 1
ATOM 6060 C C . ASP A 1 772 ? 9.632 46.946 -17.291 1.00 58.41 772 ASP A C 1
ATOM 6062 O O . ASP A 1 772 ? 9.674 47.417 -16.153 1.00 58.41 772 ASP A O 1
ATOM 6066 N N . PHE A 1 773 ? 8.978 45.811 -17.553 1.00 64.75 773 PHE A N 1
ATOM 6067 C CA . PHE A 1 773 ? 8.339 44.986 -16.525 1.00 64.75 773 PHE A CA 1
ATOM 6068 C C . PHE A 1 773 ? 9.330 44.582 -15.418 1.00 64.75 773 PHE A C 1
ATOM 6070 O O . PHE A 1 773 ? 8.984 44.573 -14.229 1.00 64.75 773 PHE A O 1
ATOM 6077 N N . ASP A 1 774 ? 10.578 44.315 -15.813 1.00 63.38 774 ASP A N 1
ATOM 6078 C CA . ASP A 1 774 ? 11.687 43.929 -14.944 1.00 63.38 774 ASP A CA 1
ATOM 6079 C C . ASP A 1 774 ? 12.692 45.092 -14.799 1.00 63.38 774 ASP A C 1
ATOM 6081 O O . ASP A 1 774 ? 13.809 45.095 -15.322 1.00 63.38 774 ASP A O 1
ATOM 6085 N N . GLY A 1 775 ? 12.230 46.127 -14.088 1.00 54.34 775 GLY A N 1
ATOM 6086 C CA . GLY A 1 775 ? 12.968 47.364 -13.807 1.00 54.34 775 GLY A CA 1
ATOM 6087 C C . GLY A 1 775 ? 12.072 48.506 -13.311 1.00 54.34 775 GLY A C 1
ATOM 6088 O O . GLY A 1 775 ? 12.465 49.275 -12.429 1.00 54.34 775 GLY A O 1
ATOM 6089 N N . ALA A 1 776 ? 10.811 48.565 -13.755 1.00 51.97 776 ALA A N 1
ATOM 6090 C CA . ALA A 1 776 ? 9.816 49.519 -13.267 1.00 51.97 776 ALA A CA 1
ATOM 6091 C C . ALA A 1 776 ? 9.294 49.130 -11.868 1.00 51.97 776 ALA A C 1
ATOM 6093 O O . ALA A 1 776 ? 8.202 48.571 -11.725 1.00 51.97 776 ALA A O 1
ATOM 6094 N N . GLY A 1 777 ? 10.065 49.438 -10.822 1.00 54.19 777 GLY A N 1
ATOM 6095 C CA . GLY A 1 777 ? 9.664 49.260 -9.418 1.00 54.19 777 GLY A CA 1
ATOM 6096 C C . GLY A 1 777 ? 10.708 48.629 -8.493 1.00 54.19 777 GLY A C 1
ATOM 6097 O O . GLY A 1 777 ? 10.342 48.248 -7.386 1.00 54.19 777 GLY A O 1
ATOM 6098 N N . GLY A 1 778 ? 11.969 48.498 -8.926 1.00 62.09 778 GLY A N 1
ATOM 6099 C CA . GLY A 1 778 ? 13.064 47.989 -8.084 1.00 62.09 778 GLY A CA 1
ATOM 6100 C C . GLY A 1 778 ? 13.124 46.464 -7.936 1.00 62.09 778 GLY A C 1
ATOM 6101 O O . GLY A 1 778 ? 13.804 45.979 -7.040 1.00 62.09 778 GLY A O 1
ATOM 6102 N N . ARG A 1 779 ? 12.433 45.703 -8.799 1.00 73.25 779 ARG A N 1
ATOM 6103 C CA . ARG A 1 779 ? 12.420 44.231 -8.768 1.00 73.25 779 ARG A CA 1
ATOM 6104 C C . ARG A 1 779 ? 13.115 43.597 -9.959 1.00 73.25 779 ARG A C 1
ATOM 6106 O O . ARG A 1 779 ? 13.084 44.152 -11.052 1.00 73.25 779 ARG A O 1
ATOM 6113 N N . SER A 1 780 ? 13.689 42.420 -9.725 1.00 80.88 780 SER A N 1
ATOM 6114 C CA . SER A 1 780 ? 14.319 41.569 -10.739 1.00 80.88 780 SER A CA 1
ATOM 6115 C C . SER A 1 780 ? 13.726 40.168 -10.656 1.00 80.88 780 SER A C 1
ATOM 6117 O O . SER A 1 780 ? 13.590 39.632 -9.552 1.00 80.88 780 SER A O 1
ATOM 6119 N N . ARG A 1 781 ? 13.397 39.571 -11.804 1.00 87.75 781 ARG A N 1
ATOM 6120 C CA . ARG A 1 781 ? 12.804 38.239 -11.900 1.00 87.75 781 ARG A CA 1
ATOM 6121 C C . ARG A 1 781 ? 13.560 37.354 -12.869 1.00 87.75 781 ARG A C 1
ATOM 6123 O O . ARG A 1 781 ? 14.020 37.777 -13.928 1.00 87.75 781 ARG A O 1
ATOM 6130 N N . GLU A 1 782 ? 13.662 36.091 -12.496 1.00 92.31 782 GLU A N 1
ATOM 6131 C CA . GLU A 1 782 ? 14.391 35.090 -13.262 1.00 92.31 782 GLU A CA 1
ATOM 6132 C C . GLU A 1 782 ? 13.607 33.784 -13.299 1.00 92.31 782 GLU A C 1
ATOM 6134 O O . GLU A 1 782 ? 12.992 33.381 -12.307 1.00 92.31 782 GLU A O 1
ATOM 6139 N N . LEU A 1 783 ? 13.660 33.111 -14.445 1.00 95.19 783 LEU A N 1
ATOM 6140 C CA . LEU A 1 783 ? 13.287 31.710 -14.557 1.00 95.19 783 LEU A CA 1
ATOM 6141 C C . LEU A 1 783 ? 14.521 30.859 -14.295 1.00 95.19 783 LEU A C 1
ATOM 6143 O O . LEU A 1 783 ? 15.561 31.071 -14.914 1.00 95.19 783 LEU A O 1
ATOM 6147 N N . ARG A 1 784 ? 14.400 29.887 -13.398 1.00 95.94 784 ARG A N 1
ATOM 6148 C CA . ARG A 1 784 ? 15.428 28.879 -13.143 1.00 95.94 784 ARG A CA 1
ATOM 6149 C C . ARG A 1 784 ? 14.900 27.535 -13.607 1.00 95.94 784 ARG A C 1
ATOM 6151 O O . ARG A 1 784 ? 13.848 27.108 -13.129 1.00 95.94 784 ARG A O 1
ATOM 6158 N N . LEU A 1 785 ? 15.616 26.931 -14.545 1.00 95.38 785 LEU A N 1
ATOM 6159 C CA . LEU A 1 785 ? 15.338 25.619 -15.105 1.00 95.38 785 LEU A CA 1
ATOM 6160 C C . LEU A 1 785 ? 16.444 24.654 -14.673 1.00 95.38 785 LEU A C 1
ATOM 6162 O O . LEU A 1 785 ? 17.625 24.941 -14.866 1.00 95.38 785 LEU A O 1
ATOM 6166 N N . ASP A 1 786 ? 16.046 23.522 -14.117 1.00 93.12 786 ASP A N 1
ATOM 6167 C CA . ASP A 1 786 ? 16.890 22.357 -13.853 1.00 93.12 786 ASP A CA 1
ATOM 6168 C C . ASP A 1 786 ? 16.324 21.194 -14.676 1.00 93.12 786 ASP A C 1
ATOM 6170 O O . ASP A 1 786 ? 15.111 21.005 -14.693 1.00 93.12 786 ASP A O 1
ATOM 6174 N N . TRP A 1 787 ? 17.163 20.485 -15.426 1.00 91.69 787 TRP A N 1
ATOM 6175 C CA . TRP A 1 787 ? 16.792 19.272 -16.168 1.00 91.69 787 TRP A CA 1
ATOM 6176 C C . TRP A 1 787 ? 17.787 18.137 -15.923 1.00 91.69 787 TRP A C 1
ATOM 6178 O O . TRP A 1 787 ? 17.961 17.262 -16.770 1.00 91.69 787 TRP A O 1
ATOM 6188 N N . SER A 1 788 ? 18.463 18.158 -14.771 1.00 84.44 788 SER A N 1
ATOM 6189 C CA . SER A 1 788 ? 19.441 17.134 -14.390 1.00 84.44 788 SER A CA 1
ATOM 6190 C C . SER A 1 788 ? 18.851 15.730 -14.341 1.00 84.44 788 SER A C 1
ATOM 6192 O O . SER A 1 788 ? 19.542 14.774 -14.688 1.00 84.44 788 SER A O 1
ATOM 6194 N N . ASP A 1 789 ? 17.568 15.639 -13.996 1.00 74.81 789 ASP A N 1
ATOM 6195 C CA . ASP A 1 789 ? 16.770 14.415 -14.026 1.00 74.81 789 ASP A CA 1
ATOM 6196 C C . ASP A 1 789 ? 15.344 14.710 -14.537 1.00 74.81 789 ASP A C 1
ATOM 6198 O O . ASP A 1 789 ? 14.934 14.241 -15.604 1.00 74.81 789 ASP A O 1
ATOM 6202 N N . GLN A 1 790 ? 14.630 15.587 -13.823 1.00 81.94 790 GLN A N 1
ATOM 6203 C CA . GLN A 1 790 ? 13.277 16.069 -14.131 1.00 81.94 790 GLN A CA 1
ATOM 6204 C C . GLN A 1 790 ? 13.319 17.513 -14.644 1.00 81.94 790 GLN A C 1
ATOM 6206 O O . GLN A 1 790 ? 14.191 18.280 -14.248 1.00 81.94 790 GLN A O 1
ATOM 6211 N N . LEU A 1 791 ? 12.347 17.922 -15.464 1.00 90.06 791 LEU A N 1
ATOM 6212 C CA . LEU A 1 791 ? 12.215 19.312 -15.925 1.00 90.06 791 LEU A CA 1
ATOM 6213 C C . LEU A 1 791 ? 11.629 20.205 -14.823 1.00 90.06 791 LEU A C 1
ATOM 6215 O O . LEU A 1 791 ? 10.416 20.277 -14.684 1.00 90.06 791 LEU A O 1
ATOM 6219 N N . VAL A 1 792 ? 12.436 20.905 -14.039 1.00 91.31 792 VAL A N 1
ATOM 6220 C CA . VAL A 1 792 ? 11.956 21.750 -12.936 1.00 91.31 792 VAL A CA 1
ATOM 6221 C C . VAL A 1 792 ? 12.109 23.221 -13.302 1.00 91.31 792 VAL A C 1
ATOM 6223 O O . VAL A 1 792 ? 13.206 23.776 -13.239 1.00 91.31 792 VA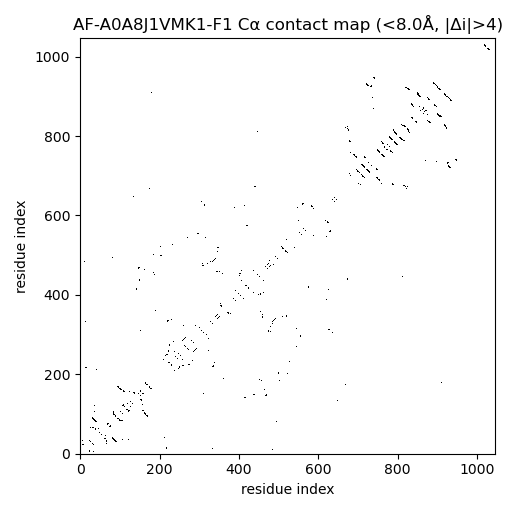L A O 1
ATOM 6226 N N . LEU A 1 793 ? 11.002 23.883 -13.650 1.00 93.81 793 LEU A N 1
ATOM 6227 C CA . LEU A 1 793 ? 10.967 25.320 -13.910 1.00 93.81 793 LEU A CA 1
ATOM 6228 C C . LEU A 1 793 ? 10.404 26.081 -12.705 1.00 93.81 793 LEU A C 1
ATOM 6230 O O . LEU A 1 793 ? 9.357 25.746 -12.151 1.00 93.81 793 LEU A O 1
ATOM 6234 N N . SER A 1 794 ? 11.075 27.161 -12.308 1.00 92.94 794 SER A N 1
ATOM 6235 C CA . SER A 1 794 ? 10.616 28.030 -11.221 1.00 92.94 794 SER A CA 1
ATOM 6236 C C . SER A 1 794 ? 10.870 29.508 -11.492 1.00 92.94 794 SER A C 1
ATOM 6238 O O . SER A 1 794 ? 11.876 29.878 -12.094 1.00 92.94 794 SER A O 1
ATOM 6240 N N . ILE A 1 795 ? 9.960 30.357 -11.016 1.00 92.19 795 ILE A N 1
ATOM 6241 C CA . ILE A 1 795 ? 10.056 31.816 -11.079 1.00 92.19 795 ILE A CA 1
ATOM 6242 C C . ILE A 1 795 ? 10.579 32.333 -9.742 1.00 92.19 795 ILE A C 1
ATOM 6244 O O . ILE A 1 795 ? 10.026 32.015 -8.685 1.00 92.19 795 ILE A O 1
ATOM 6248 N N . TRP A 1 796 ? 11.603 33.176 -9.792 1.00 90.31 796 TRP A N 1
ATOM 6249 C CA . TRP A 1 796 ? 12.211 33.811 -8.627 1.00 90.31 796 TRP A CA 1
ATOM 6250 C C . TRP A 1 796 ? 12.153 35.328 -8.754 1.00 90.31 796 TRP A C 1
ATOM 6252 O O . TRP A 1 796 ? 12.328 35.858 -9.846 1.00 90.31 796 TRP A O 1
ATOM 6262 N N . GLU A 1 797 ? 11.927 36.023 -7.642 1.00 86.88 797 GLU A N 1
ATOM 6263 C CA . GLU A 1 797 ? 11.819 37.484 -7.564 1.00 86.88 797 GLU A CA 1
ATOM 6264 C C . GLU A 1 797 ? 12.724 38.050 -6.464 1.00 86.88 797 GLU A C 1
ATOM 6266 O O . GLU A 1 797 ? 12.820 37.471 -5.386 1.00 86.88 797 GLU A O 1
ATOM 6271 N N . SER A 1 798 ? 13.354 39.198 -6.718 1.00 84.31 798 SER A N 1
ATOM 6272 C CA . SER A 1 798 ? 14.156 39.953 -5.746 1.00 84.31 798 SER A CA 1
ATOM 6273 C C . SER A 1 798 ? 13.723 41.423 -5.683 1.00 84.31 798 SER A C 1
ATOM 6275 O O . SER A 1 798 ? 13.347 41.979 -6.715 1.00 84.31 798 SER A O 1
ATOM 6277 N N . GLU A 1 799 ? 13.772 42.049 -4.495 1.00 69.56 799 GLU A N 1
ATOM 6278 C CA . GLU A 1 799 ? 13.271 43.417 -4.235 1.00 69.56 799 GLU A CA 1
ATOM 6279 C C . GLU A 1 799 ? 14.355 44.489 -3.950 1.00 69.56 799 GLU A C 1
ATOM 6281 O O . GLU A 1 799 ? 14.016 45.670 -3.907 1.00 69.56 799 GLU A O 1
ATOM 6286 N N . SER A 1 800 ? 15.637 44.136 -3.757 1.00 61.97 800 SER A N 1
ATOM 6287 C CA . SER A 1 800 ? 16.724 45.107 -3.484 1.00 61.97 800 SER A CA 1
ATOM 6288 C C . SER A 1 800 ? 18.132 44.504 -3.626 1.00 61.97 800 SER A C 1
ATOM 6290 O O . SER A 1 800 ? 18.272 43.286 -3.669 1.00 61.97 800 SER A O 1
ATOM 6292 N N . GLU A 1 801 ? 19.186 45.335 -3.642 1.00 54.88 801 GLU A N 1
ATOM 6293 C CA . GLU A 1 801 ? 20.581 44.877 -3.489 1.00 54.88 801 GLU A CA 1
ATOM 6294 C C . GLU A 1 801 ? 21.010 44.816 -2.004 1.00 54.88 801 GLU A C 1
ATOM 6296 O O . GLU A 1 801 ? 20.723 45.762 -1.269 1.00 54.88 801 GLU A O 1
ATOM 6301 N N . PRO A 1 802 ? 21.714 43.755 -1.546 1.00 58.22 802 PRO A N 1
ATOM 6302 C CA . PRO A 1 802 ? 22.077 42.545 -2.286 1.00 58.22 802 PRO A CA 1
ATOM 6303 C C . PRO A 1 802 ? 20.847 41.685 -2.609 1.00 58.22 802 PRO A C 1
ATOM 6305 O O . PRO A 1 802 ? 19.943 41.537 -1.788 1.00 58.22 802 PRO A O 1
ATOM 6308 N N . LYS A 1 803 ? 20.826 41.123 -3.825 1.00 65.69 803 LYS A N 1
ATOM 6309 C CA . LYS A 1 803 ? 19.671 40.405 -4.377 1.00 65.69 803 LYS A CA 1
ATOM 6310 C C . LYS A 1 803 ? 19.361 39.129 -3.593 1.00 65.69 803 LYS A C 1
ATOM 6312 O O . LYS A 1 803 ? 19.905 38.065 -3.881 1.00 65.69 803 LYS A O 1
ATOM 6317 N N . SER A 1 804 ? 18.452 39.222 -2.628 1.00 75.00 804 SER A N 1
ATOM 6318 C CA . SER A 1 804 ? 17.796 38.051 -2.042 1.00 75.00 804 SER A CA 1
ATOM 6319 C C . SER A 1 804 ? 16.615 37.664 -2.928 1.00 75.00 804 SER A C 1
ATOM 6321 O O . SER A 1 804 ? 15.732 38.491 -3.165 1.00 75.00 804 SER A O 1
ATOM 6323 N N . TYR A 1 805 ? 16.624 36.446 -3.471 1.00 82.00 805 TYR A N 1
ATOM 6324 C CA . TYR A 1 805 ? 15.556 35.944 -4.335 1.00 82.00 805 TYR A CA 1
ATOM 6325 C C . TYR A 1 805 ? 14.590 35.065 -3.539 1.00 82.00 805 TYR A C 1
ATOM 6327 O O . TYR A 1 805 ? 15.008 34.124 -2.869 1.00 82.00 805 TYR A O 1
ATOM 6335 N N . THR A 1 806 ? 13.295 35.322 -3.687 1.00 82.81 806 THR A N 1
ATOM 6336 C CA . THR A 1 806 ? 12.206 34.490 -3.167 1.00 82.81 806 THR A CA 1
ATOM 6337 C C . THR A 1 806 ? 11.512 33.786 -4.328 1.00 82.81 806 THR A C 1
ATOM 6339 O O . THR A 1 806 ? 11.265 34.391 -5.373 1.00 82.81 806 THR A O 1
ATOM 6342 N N . ARG A 1 807 ? 11.205 32.497 -4.171 1.00 86.44 807 ARG A N 1
ATOM 6343 C CA . ARG A 1 807 ? 10.472 31.721 -5.177 1.00 86.44 807 ARG A CA 1
ATOM 6344 C C . ARG A 1 807 ? 9.003 32.153 -5.192 1.00 86.44 807 ARG A C 1
ATOM 6346 O O . ARG A 1 807 ? 8.354 32.127 -4.154 1.00 86.44 807 ARG A O 1
ATOM 6353 N N . LEU A 1 808 ? 8.486 32.528 -6.362 1.00 84.81 808 LEU A N 1
ATOM 6354 C CA . LEU A 1 808 ? 7.084 32.925 -6.552 1.00 84.81 808 LEU A CA 1
ATOM 6355 C C . LEU A 1 808 ? 6.178 31.740 -6.903 1.00 84.81 808 LEU A C 1
ATOM 6357 O O . LEU A 1 808 ? 5.066 31.636 -6.396 1.00 84.81 808 LEU A O 1
ATOM 6361 N N . PHE A 1 809 ? 6.648 30.885 -7.809 1.00 86.50 809 PHE A N 1
ATOM 6362 C CA . PHE A 1 809 ? 5.904 29.774 -8.401 1.00 86.50 809 PHE A CA 1
ATOM 6363 C C . PHE A 1 809 ? 6.898 28.777 -9.003 1.00 86.50 809 PHE A C 1
ATOM 6365 O O . PHE A 1 809 ? 8.011 29.162 -9.369 1.00 86.50 809 PHE A O 1
ATOM 6372 N N . GLY A 1 810 ? 6.539 27.503 -9.113 1.00 87.56 810 GLY A N 1
ATOM 6373 C CA . GLY A 1 810 ? 7.309 26.564 -9.928 1.00 87.56 810 GLY A CA 1
ATOM 6374 C C . GLY A 1 810 ? 6.994 25.109 -9.650 1.00 87.56 810 GLY A C 1
ATOM 6375 O O . GLY A 1 810 ? 6.265 24.800 -8.710 1.00 87.56 810 GLY A O 1
ATOM 6376 N N . ASP A 1 811 ? 7.665 24.239 -10.383 1.00 87.88 811 ASP A N 1
ATOM 6377 C CA . ASP A 1 811 ? 7.390 22.806 -10.416 1.00 87.88 811 ASP A CA 1
ATOM 6378 C C . ASP A 1 811 ? 7.810 22.057 -9.148 1.00 87.88 811 ASP A C 1
ATOM 6380 O O . ASP A 1 811 ? 8.693 22.486 -8.387 1.00 87.88 811 ASP A O 1
ATOM 6384 N N . VAL A 1 812 ? 7.179 20.908 -8.926 1.00 78.06 812 VAL A N 1
ATOM 6385 C CA . VAL A 1 812 ? 7.631 19.950 -7.916 1.00 78.06 812 VAL A CA 1
ATOM 6386 C C . VAL A 1 812 ? 8.951 19.327 -8.386 1.00 78.06 812 VAL A C 1
ATOM 6388 O O . VAL A 1 812 ? 9.034 18.851 -9.514 1.00 78.06 812 VAL A O 1
ATOM 6391 N N . PRO A 1 813 ? 10.003 19.327 -7.552 1.00 69.44 813 PRO A N 1
ATOM 6392 C CA . PRO A 1 813 ? 11.356 18.980 -7.988 1.00 69.44 813 PRO A CA 1
ATOM 6393 C C . PRO A 1 813 ? 11.590 17.484 -8.246 1.00 69.44 813 PRO A C 1
ATOM 6395 O O . PRO A 1 813 ? 12.676 17.118 -8.675 1.00 69.44 813 PRO A O 1
ATOM 6398 N N . VAL A 1 814 ? 10.612 16.631 -7.945 1.00 66.00 814 VAL A N 1
ATOM 6399 C CA . VAL A 1 814 ? 10.728 15.164 -8.013 1.00 66.00 814 VAL A CA 1
ATOM 6400 C C . VAL A 1 814 ? 9.827 14.527 -9.070 1.00 66.00 814 VAL A C 1
ATOM 6402 O O . VAL A 1 814 ? 10.094 13.411 -9.491 1.00 66.00 814 VAL A O 1
ATOM 6405 N N . ARG A 1 815 ? 8.787 15.246 -9.506 1.00 74.56 815 ARG A N 1
ATOM 6406 C CA . ARG A 1 815 ? 7.861 14.865 -10.574 1.00 74.56 815 ARG A CA 1
ATOM 6407 C C . ARG A 1 815 ? 7.171 16.124 -11.064 1.00 74.56 815 ARG A C 1
ATOM 6409 O O . ARG A 1 815 ? 6.184 16.555 -10.483 1.00 74.56 815 ARG A O 1
ATOM 6416 N N . SER A 1 816 ? 7.730 16.759 -12.080 1.00 81.88 816 SER A N 1
ATOM 6417 C CA . SER A 1 816 ? 7.214 18.023 -12.605 1.00 81.88 816 SER A CA 1
ATOM 6418 C C . SER A 1 816 ? 6.263 17.812 -13.776 1.00 81.88 816 SER A C 1
ATOM 6420 O O . SER A 1 816 ? 5.217 18.452 -13.817 1.00 81.88 816 SER A O 1
ATOM 6422 N N . TYR A 1 817 ? 6.594 16.887 -14.681 1.00 87.81 817 TYR A N 1
ATOM 6423 C CA . TYR A 1 817 ? 5.780 16.509 -15.835 1.00 87.81 817 TYR A CA 1
ATOM 6424 C C . TYR A 1 817 ? 5.645 14.986 -15.888 1.00 87.81 817 TYR A C 1
ATOM 6426 O O . TYR A 1 817 ? 6.641 14.268 -15.810 1.00 87.81 817 TYR A O 1
ATOM 6434 N N . ALA A 1 818 ? 4.422 14.499 -16.060 1.00 83.50 818 ALA A N 1
ATOM 6435 C CA . ALA A 1 818 ? 4.129 13.078 -16.183 1.00 83.50 818 ALA A CA 1
ATOM 6436 C C . ALA A 1 818 ? 3.179 12.816 -17.354 1.00 83.50 818 ALA A C 1
ATOM 6438 O O . ALA A 1 818 ? 2.336 13.645 -17.699 1.00 83.50 818 ALA A O 1
ATOM 6439 N N . LEU A 1 819 ? 3.307 11.648 -17.970 1.00 83.12 819 LEU A N 1
ATOM 6440 C CA . LEU A 1 819 ? 2.331 11.113 -18.903 1.00 83.12 819 LEU A CA 1
ATOM 6441 C C . LEU A 1 819 ? 1.228 10.406 -18.139 1.00 83.12 819 LEU A C 1
ATOM 6443 O O . LEU A 1 819 ? 1.488 9.605 -17.246 1.00 83.12 819 LEU A O 1
ATOM 6447 N N . THR A 1 820 ? 0.001 10.655 -18.563 1.00 72.56 820 THR A N 1
ATOM 6448 C CA . THR A 1 820 ? -1.148 9.828 -18.218 1.00 72.56 820 THR A CA 1
ATOM 6449 C C . THR A 1 820 ? -1.516 8.996 -19.443 1.00 72.56 820 THR A C 1
ATOM 6451 O O . THR A 1 820 ? -1.029 9.229 -20.559 1.00 72.56 820 THR A O 1
ATOM 6454 N N . GLU A 1 821 ? -2.388 8.007 -19.275 1.00 64.50 821 GLU A N 1
ATOM 6455 C CA . GLU A 1 821 ? -2.886 7.231 -20.415 1.00 64.50 821 GLU A CA 1
ATOM 6456 C C . GLU A 1 821 ? -3.539 8.119 -21.485 1.00 64.50 821 GLU A C 1
ATOM 6458 O O . GLU A 1 821 ? -3.397 7.868 -22.686 1.00 64.50 821 GLU A O 1
ATOM 6463 N N . GLN A 1 822 ? -4.180 9.205 -21.052 1.00 62.50 822 GLN A N 1
ATOM 6464 C CA . GLN A 1 822 ? -4.963 10.092 -21.905 1.00 62.50 822 GLN A CA 1
ATOM 6465 C C . GLN A 1 822 ? -4.141 11.311 -22.372 1.00 62.50 822 GLN A C 1
ATOM 6467 O O . GLN A 1 822 ? -4.166 11.636 -23.559 1.00 62.50 822 GLN A O 1
ATOM 6472 N N . GLY A 1 823 ? -3.271 11.888 -21.534 1.00 78.19 823 GLY A N 1
ATOM 6473 C CA . GLY A 1 823 ? -2.497 13.073 -21.913 1.00 78.19 823 GLY A CA 1
ATOM 6474 C C . GLY A 1 823 ? -1.283 13.389 -21.037 1.00 78.19 823 GLY A C 1
ATOM 6475 O O . GLY A 1 823 ? -0.462 12.505 -20.787 1.00 78.19 823 GLY A O 1
ATOM 6476 N N . ILE A 1 824 ? -1.099 14.662 -20.675 1.00 85.06 824 ILE A N 1
ATOM 6477 C CA . ILE A 1 824 ? 0.075 15.158 -19.937 1.00 85.06 824 ILE A CA 1
ATOM 6478 C C . ILE A 1 824 ? -0.383 15.862 -18.663 1.00 85.06 824 ILE A C 1
ATOM 6480 O O . ILE A 1 824 ? -1.285 16.699 -18.688 1.00 85.06 824 ILE A O 1
ATOM 6484 N N . MET A 1 825 ? 0.278 15.537 -17.559 1.00 85.31 825 MET A N 1
ATOM 6485 C CA . MET A 1 825 ? 0.087 16.150 -16.256 1.00 85.31 825 MET A CA 1
ATOM 6486 C C . MET A 1 825 ? 1.302 16.999 -15.878 1.00 85.31 825 MET A C 1
ATOM 6488 O O . MET A 1 825 ? 2.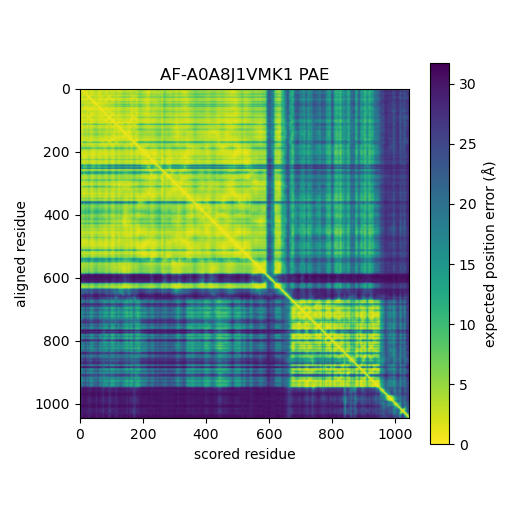444 16.631 -16.168 1.00 85.31 825 MET A O 1
ATOM 6492 N N . ARG A 1 826 ? 1.055 18.120 -15.198 1.00 86.81 826 ARG A N 1
ATOM 6493 C CA . ARG A 1 826 ? 2.079 18.959 -14.574 1.00 86.81 826 ARG A CA 1
ATOM 6494 C C . ARG A 1 826 ? 1.781 19.190 -13.094 1.00 86.81 826 ARG A C 1
ATOM 6496 O O . ARG A 1 826 ? 0.642 19.480 -12.727 1.00 86.81 826 ARG A O 1
ATOM 6503 N N . HIS A 1 827 ? 2.816 19.108 -12.261 1.00 84.44 827 HIS A N 1
ATOM 6504 C CA . HIS A 1 827 ? 2.741 19.325 -10.814 1.00 84.44 827 HIS A CA 1
ATOM 6505 C C . HIS A 1 827 ? 3.465 20.612 -10.404 1.00 84.44 827 HIS A C 1
ATOM 6507 O O . HIS A 1 827 ? 4.646 20.806 -10.707 1.00 84.44 827 HIS A O 1
ATOM 6513 N N . TYR A 1 828 ? 2.791 21.456 -9.624 1.00 82.94 828 TYR A N 1
ATOM 6514 C CA . TYR A 1 828 ? 3.322 22.720 -9.111 1.00 82.94 828 TYR A CA 1
ATOM 6515 C C . TYR A 1 828 ? 3.376 22.737 -7.590 1.00 82.94 828 TYR A C 1
ATOM 6517 O O . TYR A 1 828 ? 2.479 22.234 -6.915 1.00 82.94 828 TYR A O 1
ATOM 6525 N N . ASN A 1 829 ? 4.378 23.425 -7.053 1.00 77.62 829 ASN A N 1
ATOM 6526 C CA . ASN A 1 829 ? 4.423 23.818 -5.651 1.00 77.62 829 ASN A CA 1
ATOM 6527 C C . ASN A 1 829 ? 3.677 25.148 -5.457 1.00 77.62 829 ASN A C 1
ATOM 6529 O O . ASN A 1 829 ? 3.900 26.103 -6.211 1.00 77.62 829 ASN A O 1
ATOM 6533 N N . ILE A 1 830 ? 2.816 25.218 -4.443 1.00 74.81 830 ILE A N 1
ATOM 6534 C CA . ILE A 1 830 ? 2.012 26.405 -4.133 1.00 74.81 830 ILE A CA 1
ATOM 6535 C C . ILE A 1 830 ? 2.356 26.994 -2.764 1.00 74.81 830 ILE A C 1
ATOM 6537 O O . ILE A 1 830 ? 2.728 26.304 -1.821 1.00 74.81 830 ILE A O 1
ATOM 6541 N N . ASP A 1 831 ? 2.175 28.304 -2.634 1.00 75.56 831 ASP A N 1
ATOM 6542 C CA . ASP A 1 831 ? 2.330 29.024 -1.372 1.00 75.56 831 ASP A CA 1
ATOM 6543 C C . ASP A 1 831 ? 0.951 29.257 -0.736 1.00 75.56 831 ASP A C 1
ATOM 6545 O O . ASP A 1 831 ? 0.148 30.047 -1.236 1.00 75.56 831 ASP A O 1
ATOM 6549 N N . ARG A 1 832 ? 0.681 28.584 0.392 1.00 72.06 832 ARG A N 1
ATOM 6550 C CA . ARG A 1 832 ? -0.591 28.689 1.136 1.00 72.06 832 ARG A CA 1
ATOM 6551 C C . ARG A 1 832 ? -0.879 30.089 1.680 1.00 72.06 832 ARG A C 1
ATOM 6553 O O . ARG A 1 832 ? -2.022 30.386 2.024 1.00 72.06 832 ARG A O 1
ATOM 6560 N N . SER A 1 833 ? 0.125 30.961 1.767 1.00 71.88 833 SER A N 1
ATOM 6561 C CA . SER A 1 833 ? -0.078 32.361 2.152 1.00 71.88 833 SER A CA 1
ATOM 6562 C C . SER A 1 833 ? -0.717 33.197 1.037 1.00 71.88 833 SER A C 1
ATOM 6564 O O . SER A 1 833 ? -0.942 34.395 1.208 1.00 71.88 833 SER A O 1
ATOM 6566 N N . ARG A 1 834 ? -1.045 32.588 -0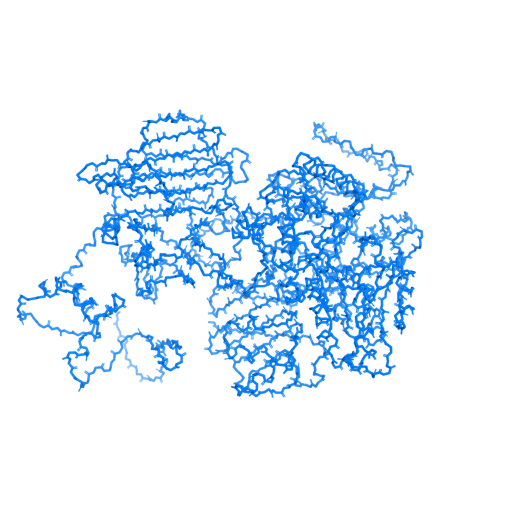.105 1.00 78.25 834 ARG A N 1
ATOM 6567 C CA . ARG A 1 834 ? -1.667 33.248 -1.250 1.00 78.25 834 ARG A CA 1
ATOM 6568 C C . ARG A 1 834 ? -3.157 32.907 -1.339 1.00 78.25 834 ARG A C 1
ATOM 6570 O O . ARG A 1 834 ? -3.659 31.967 -0.725 1.00 78.25 834 ARG A O 1
ATOM 6577 N N . LEU A 1 835 ? -3.890 33.758 -2.036 1.00 73.75 835 LEU A N 1
ATOM 6578 C CA . LEU A 1 835 ? -5.269 33.561 -2.469 1.00 73.75 835 LEU A CA 1
ATOM 6579 C C . LEU A 1 835 ? -5.236 33.078 -3.915 1.00 73.75 835 LEU A C 1
ATOM 6581 O O . LEU A 1 835 ? -4.404 33.546 -4.692 1.00 73.75 835 LEU A O 1
ATOM 6585 N N . HIS A 1 836 ? -6.133 32.166 -4.265 1.00 75.75 836 HIS A N 1
ATOM 6586 C CA . HIS A 1 836 ? -6.243 31.592 -5.601 1.00 75.75 836 HIS A CA 1
ATOM 6587 C C . HIS A 1 836 ? -7.634 31.897 -6.146 1.00 75.75 836 HIS A C 1
ATOM 6589 O O . HIS A 1 836 ? -8.611 31.648 -5.453 1.00 75.75 836 HIS A O 1
ATOM 6595 N N . LEU A 1 837 ? -7.714 32.440 -7.361 1.00 69.00 837 LEU A N 1
ATOM 6596 C CA . LEU A 1 837 ? -8.941 32.916 -8.006 1.00 69.00 837 LEU A CA 1
ATOM 6597 C C . LEU A 1 837 ? -9.102 32.235 -9.360 1.00 69.00 837 LEU A C 1
ATOM 6599 O O . LEU A 1 837 ? -8.152 32.220 -10.136 1.00 69.00 837 LEU A O 1
ATOM 6603 N N . GLY A 1 838 ? -10.295 31.732 -9.664 1.00 59.16 838 GLY A N 1
ATOM 6604 C CA . GLY A 1 838 ? -10.650 31.259 -11.002 1.00 59.16 838 GLY A CA 1
ATOM 6605 C C . GLY A 1 838 ? -11.484 32.311 -11.728 1.00 59.16 838 GLY A C 1
ATOM 6606 O O . GLY A 1 838 ? -12.388 32.890 -11.125 1.00 59.16 838 GLY A O 1
ATOM 6607 N N . LEU A 1 839 ? -11.200 32.560 -13.007 1.00 52.12 839 LEU A N 1
ATOM 6608 C CA . LEU A 1 839 ? -12.016 33.421 -13.871 1.00 52.12 839 LEU A CA 1
ATOM 6609 C C . LEU A 1 839 ? -12.668 32.574 -14.975 1.00 52.12 839 LEU A C 1
ATOM 6611 O O . LEU A 1 839 ? -11.961 32.107 -15.858 1.00 52.12 839 LEU A O 1
ATOM 6615 N N . GLY A 1 840 ? -13.988 32.353 -14.897 1.00 48.47 840 GLY A N 1
ATOM 6616 C CA . GLY A 1 840 ? -14.801 31.542 -15.825 1.00 48.47 840 GLY A CA 1
ATOM 6617 C C . GLY A 1 840 ? -16.307 31.623 -15.494 1.00 48.47 840 GLY A C 1
ATOM 6618 O O . GLY A 1 840 ? -16.686 32.398 -14.619 1.00 48.47 840 GLY A O 1
ATOM 6619 N N . GLU A 1 841 ? -17.168 30.826 -16.149 1.00 37.28 841 GLU A N 1
ATOM 6620 C CA . GLU A 1 841 ? -18.656 30.895 -16.094 1.00 37.28 841 GLU A CA 1
ATOM 6621 C C . GLU A 1 841 ? -19.309 30.806 -14.693 1.00 37.28 841 GLU A C 1
ATOM 6623 O O . GLU A 1 841 ? -20.509 31.033 -14.543 1.00 37.28 841 GLU A O 1
ATOM 6628 N N . ARG A 1 842 ? -18.550 30.486 -13.640 1.00 39.88 842 ARG A N 1
ATOM 6629 C CA . ARG A 1 842 ? -19.035 30.422 -12.255 1.00 39.88 842 ARG A CA 1
ATOM 6630 C C . ARG A 1 842 ? -18.194 31.332 -11.368 1.00 39.88 842 ARG A C 1
ATOM 6632 O O . ARG A 1 842 ? -16.976 31.183 -11.312 1.00 39.88 842 ARG A O 1
ATOM 6639 N N . ALA A 1 843 ? -18.842 32.223 -10.618 1.00 41.00 843 ALA A N 1
ATOM 6640 C CA . ALA A 1 843 ? -18.176 32.968 -9.553 1.00 41.00 843 ALA A CA 1
ATOM 6641 C C . ALA A 1 843 ? -17.583 31.980 -8.530 1.00 41.00 843 ALA A C 1
ATOM 6643 O O . ALA A 1 843 ? -18.299 31.143 -7.973 1.00 41.00 843 ALA A O 1
ATOM 6644 N N . ALA A 1 844 ? -16.271 32.057 -8.301 1.00 45.09 844 ALA A N 1
ATOM 6645 C CA . ALA A 1 844 ? -15.554 31.183 -7.380 1.00 45.09 844 ALA A CA 1
ATOM 6646 C C . ALA A 1 844 ? -15.037 31.977 -6.159 1.00 45.09 844 ALA A C 1
ATOM 6648 O O . ALA A 1 844 ? -14.801 33.182 -6.271 1.00 45.09 844 ALA A O 1
ATOM 6649 N N . PRO A 1 845 ? -14.873 31.345 -4.981 1.00 51.19 845 PRO A N 1
ATOM 6650 C CA . PRO A 1 845 ? -14.316 32.010 -3.801 1.00 51.19 845 PRO A CA 1
ATOM 6651 C C . PRO A 1 845 ? -12.900 32.536 -4.041 1.00 51.19 845 PRO A C 1
ATOM 6653 O O . PRO A 1 845 ? -12.180 32.006 -4.884 1.00 51.19 845 PRO A O 1
ATOM 6656 N N . LEU A 1 846 ? -12.475 33.524 -3.240 1.00 59.50 846 LEU A N 1
ATOM 6657 C CA . LEU A 1 846 ? -11.117 34.071 -3.333 1.00 59.50 846 LEU A CA 1
ATOM 6658 C C . LEU A 1 846 ? -10.014 33.063 -2.936 1.00 59.50 846 LEU A C 1
ATOM 6660 O O . LEU A 1 846 ? -8.828 33.321 -3.124 1.00 59.50 846 LEU A O 1
ATOM 6664 N N . ASP A 1 847 ? -10.400 31.932 -2.348 1.00 68.88 847 ASP A N 1
ATOM 6665 C CA . ASP A 1 847 ? -9.512 30.836 -1.993 1.00 68.88 847 ASP A CA 1
ATOM 6666 C C . ASP A 1 847 ? -10.036 29.529 -2.603 1.00 68.88 847 ASP A C 1
ATOM 6668 O O . ASP A 1 847 ? -11.080 28.998 -2.202 1.00 68.88 847 ASP A O 1
ATOM 6672 N N . LEU A 1 848 ? -9.310 29.029 -3.606 1.00 64.00 848 LEU A N 1
ATOM 6673 C CA . LEU A 1 848 ? -9.582 27.747 -4.254 1.00 64.00 848 LEU A CA 1
ATOM 6674 C C . LEU A 1 848 ? -8.822 26.570 -3.631 1.00 64.00 848 LEU A C 1
ATOM 6676 O O . LEU A 1 848 ? -8.939 25.458 -4.136 1.00 64.00 848 LEU A O 1
ATOM 6680 N N . THR A 1 849 ? -8.082 26.778 -2.541 1.00 67.25 849 THR A N 1
ATOM 6681 C CA . THR A 1 849 ? -7.406 25.696 -1.814 1.00 67.25 849 THR A CA 1
ATOM 6682 C C . THR A 1 849 ? -8.414 24.614 -1.411 1.00 67.25 849 THR A C 1
ATOM 6684 O O . THR A 1 849 ? -9.482 24.914 -0.877 1.00 67.25 849 THR A O 1
ATOM 6687 N N . GLY A 1 850 ? -8.088 23.349 -1.678 1.00 61.62 850 GLY A N 1
ATOM 6688 C CA . GLY A 1 850 ? -8.978 22.217 -1.426 1.00 61.62 850 GLY A CA 1
ATOM 6689 C C . GLY A 1 850 ? -10.019 21.978 -2.523 1.00 61.62 850 GLY A C 1
ATOM 6690 O O . GLY A 1 850 ? -10.987 21.261 -2.279 1.00 61.62 850 GLY A O 1
ATOM 6691 N N . ARG A 1 851 ? -9.888 22.585 -3.713 1.00 59.94 851 ARG A N 1
ATOM 6692 C CA . ARG A 1 851 ? -10.893 22.498 -4.794 1.00 59.94 851 ARG A CA 1
ATOM 6693 C C . ARG A 1 851 ? -10.315 22.003 -6.111 1.00 59.94 851 ARG A C 1
ATOM 6695 O O . ARG A 1 851 ? -9.117 22.069 -6.346 1.00 59.94 851 ARG A O 1
ATOM 6702 N N . SER A 1 852 ? -11.203 21.520 -6.979 1.00 62.69 852 SER A N 1
ATOM 6703 C CA . SER A 1 852 ? -10.837 21.056 -8.315 1.00 62.69 852 SER A CA 1
ATOM 6704 C C . SER A 1 852 ? -11.890 21.403 -9.322 1.00 62.69 852 SER A C 1
ATOM 6706 O O . SER A 1 852 ? -13.078 21.485 -8.990 1.00 62.69 852 SER A O 1
ATOM 6708 N N . PHE A 1 853 ? -11.394 21.650 -10.518 1.00 64.12 853 PHE A N 1
ATOM 6709 C CA . PHE A 1 853 ? -12.100 22.264 -11.611 1.00 64.12 853 PHE A CA 1
ATOM 6710 C C . PHE A 1 853 ? -11.865 21.392 -12.831 1.00 64.12 853 PHE A C 1
ATOM 6712 O O . PHE A 1 853 ? -10.747 21.302 -13.329 1.00 64.12 853 PHE A O 1
ATOM 6719 N N . GLN A 1 854 ? -12.933 20.745 -13.282 1.00 63.25 854 GLN A N 1
ATOM 6720 C CA . GLN A 1 854 ? -12.970 20.079 -14.574 1.00 63.25 854 GLN A CA 1
ATOM 6721 C C . GLN A 1 854 ? -13.364 21.102 -15.634 1.00 63.25 854 GLN A C 1
ATOM 6723 O O . GLN A 1 854 ? -14.217 21.966 -15.410 1.00 63.25 854 GLN A O 1
ATOM 6728 N N . MET A 1 855 ? -12.719 21.003 -16.781 1.00 62.78 855 MET A N 1
ATOM 6729 C CA . MET A 1 855 ? -12.865 21.904 -17.909 1.00 62.78 855 MET A CA 1
ATOM 6730 C C . MET A 1 855 ? -13.267 21.064 -19.109 1.00 62.78 855 MET A C 1
ATOM 6732 O O . MET A 1 855 ? -12.650 20.037 -19.361 1.00 62.78 855 MET A O 1
ATOM 6736 N N . HIS A 1 856 ? -14.303 21.489 -19.828 1.00 56.78 856 HIS A N 1
ATOM 6737 C CA . HIS A 1 856 ? -14.833 20.794 -20.999 1.00 56.78 856 HIS A CA 1
ATOM 6738 C C . HIS A 1 856 ? -14.956 21.767 -22.175 1.00 56.78 856 HIS A C 1
ATOM 6740 O O . HIS A 1 856 ? -15.265 22.944 -21.979 1.00 56.78 856 HIS A O 1
ATOM 6746 N N . GLY A 1 857 ? -14.800 21.257 -23.401 1.00 52.12 857 GLY A N 1
ATOM 6747 C CA . GLY A 1 857 ? -15.151 21.993 -24.623 1.00 52.12 857 GLY A CA 1
ATOM 6748 C C . GLY A 1 857 ? -16.662 22.254 -24.754 1.00 52.12 857 GLY A C 1
ATOM 6749 O O . GLY A 1 857 ? -17.083 23.205 -25.410 1.00 52.12 857 GLY A O 1
ATOM 6750 N N . THR A 1 858 ? -17.499 21.487 -24.049 1.00 50.16 858 THR A N 1
ATOM 6751 C CA . THR A 1 858 ? -18.969 21.601 -24.011 1.00 50.16 858 THR A CA 1
ATOM 6752 C C . THR A 1 858 ? -19.469 22.132 -22.660 1.00 50.16 858 THR A C 1
ATOM 6754 O O . THR A 1 858 ? -18.878 21.846 -21.625 1.00 50.16 858 THR A O 1
ATOM 6757 N N . ASP A 1 859 ? -20.490 23.001 -22.649 1.00 45.56 859 ASP A N 1
ATOM 6758 C CA . ASP A 1 859 ? -21.036 23.592 -21.412 1.00 45.56 859 ASP A CA 1
ATOM 6759 C C . ASP A 1 859 ? -22.359 22.920 -21.035 1.00 45.56 859 ASP A C 1
ATOM 6761 O O . ASP A 1 859 ? -22.870 22.046 -21.737 1.00 45.56 859 ASP A O 1
ATOM 6765 N N . ALA A 1 860 ? -22.936 23.349 -19.913 1.00 38.78 860 ALA A N 1
ATOM 6766 C CA . ALA A 1 860 ? -24.222 22.842 -19.442 1.00 38.78 860 ALA A CA 1
ATOM 6767 C C . ALA A 1 860 ? -25.404 23.181 -20.377 1.00 38.78 860 ALA A C 1
ATOM 6769 O O . ALA A 1 860 ? -26.484 22.618 -20.204 1.00 38.78 860 ALA A O 1
ATOM 6770 N N . ALA A 1 861 ? -25.215 24.082 -21.345 1.00 38.75 861 ALA A N 1
ATOM 6771 C CA . ALA A 1 861 ? -26.181 24.433 -22.380 1.00 38.75 861 ALA A CA 1
ATOM 6772 C C . ALA A 1 861 ? -25.914 23.701 -23.713 1.00 38.75 861 ALA A C 1
ATOM 6774 O O . ALA A 1 861 ? -26.568 24.007 -24.709 1.00 38.75 861 ALA A O 1
ATOM 6775 N N . MET A 1 862 ? -25.003 22.715 -23.723 1.00 45.47 862 MET A N 1
ATOM 6776 C CA . MET A 1 862 ? -24.561 21.964 -24.907 1.00 45.47 862 MET A CA 1
ATOM 6777 C C . MET A 1 862 ? -23.874 22.831 -25.972 1.00 45.47 862 MET A C 1
ATOM 6779 O O . MET A 1 862 ? -23.754 22.417 -27.122 1.00 45.47 862 MET A O 1
ATOM 6783 N N . TYR A 1 863 ? -23.389 24.017 -25.601 1.00 45.72 863 TYR A N 1
ATOM 6784 C CA . TYR A 1 863 ? -22.573 24.835 -26.484 1.00 45.72 863 TYR A CA 1
ATOM 6785 C C . TYR A 1 863 ? -21.200 24.188 -26.631 1.00 45.72 863 TYR A C 1
ATOM 6787 O O . TYR A 1 863 ? -20.476 24.045 -25.644 1.00 45.72 863 TYR A O 1
ATOM 6795 N N . ASP A 1 864 ? -20.835 23.792 -27.843 1.00 52.88 864 ASP A N 1
ATOM 6796 C CA . ASP A 1 864 ? -19.533 23.205 -28.163 1.00 52.88 864 ASP A CA 1
ATOM 6797 C C . ASP A 1 864 ? -18.575 24.284 -28.703 1.00 52.88 864 ASP A C 1
ATOM 6799 O O . ASP A 1 864 ? -18.923 25.010 -29.640 1.00 52.88 864 ASP A O 1
ATOM 6803 N N . THR A 1 865 ? -17.382 24.408 -28.104 1.00 52.62 865 THR A N 1
ATOM 6804 C CA . THR A 1 865 ? -16.349 25.379 -28.513 1.00 52.62 865 THR A CA 1
ATOM 6805 C C . THR A 1 865 ? -15.842 25.178 -29.938 1.00 52.62 865 THR A C 1
ATOM 6807 O O . THR A 1 865 ? -15.394 26.141 -30.555 1.00 52.62 865 THR A O 1
ATOM 6810 N N . TYR A 1 866 ? -15.890 23.951 -30.455 1.00 54.78 866 TYR A N 1
ATOM 6811 C CA . TYR A 1 866 ? -15.493 23.618 -31.820 1.00 54.78 866 TYR A CA 1
ATOM 6812 C C . TYR A 1 866 ? -16.597 23.923 -32.837 1.00 54.78 866 TYR A C 1
ATOM 6814 O O . TYR A 1 866 ? -16.283 24.229 -33.986 1.00 54.78 866 TYR A O 1
ATOM 6822 N N . GLU A 1 867 ? -17.872 23.858 -32.438 1.00 51.88 867 GLU A N 1
ATOM 6823 C CA . GLU A 1 867 ? -18.997 24.021 -33.370 1.00 51.88 867 GLU A CA 1
ATOM 6824 C C . GLU A 1 867 ? -19.617 25.428 -33.384 1.00 51.88 867 GLU A C 1
ATOM 6826 O O . GLU A 1 867 ? -20.140 25.833 -34.422 1.00 51.88 867 GLU A O 1
ATOM 6831 N N . ASN A 1 868 ? -19.583 26.181 -32.273 1.00 48.59 868 ASN A N 1
ATOM 6832 C CA . ASN A 1 868 ? -20.475 27.340 -32.108 1.00 48.59 868 ASN A CA 1
ATOM 6833 C C . ASN A 1 868 ? -19.780 28.719 -31.981 1.00 48.59 868 ASN A C 1
ATOM 6835 O O . ASN A 1 868 ? -20.287 29.665 -32.581 1.00 48.59 868 ASN A O 1
ATOM 6839 N N . ASP A 1 869 ? -18.658 28.852 -31.252 1.00 50.31 869 ASP A N 1
ATOM 6840 C CA . ASP A 1 869 ? -17.711 30.003 -31.245 1.00 50.31 869 ASP A CA 1
ATOM 6841 C C . ASP A 1 869 ? -16.587 29.729 -30.212 1.00 50.31 869 ASP A C 1
ATOM 6843 O O . ASP A 1 869 ? -16.866 29.638 -29.011 1.00 50.31 869 ASP A O 1
ATOM 6847 N N . PRO A 1 870 ? -15.308 29.631 -30.610 1.00 47.19 870 PRO A N 1
ATOM 6848 C CA . PRO A 1 870 ? -14.207 29.405 -29.671 1.00 47.19 870 PRO A CA 1
ATOM 6849 C C . PRO A 1 870 ? -13.923 30.598 -28.736 1.00 47.19 870 PRO A C 1
ATOM 6851 O O . PRO A 1 870 ? -13.240 30.428 -27.726 1.00 47.19 870 PRO A O 1
ATOM 6854 N N . LEU A 1 871 ? -14.450 31.797 -29.024 1.00 45.62 871 LEU A N 1
ATOM 6855 C CA . LEU A 1 871 ? -14.331 32.985 -28.163 1.00 45.62 871 LEU A CA 1
ATOM 6856 C C . LEU A 1 871 ? -15.421 33.073 -27.091 1.00 45.62 871 LEU A C 1
ATOM 6858 O O . LEU A 1 871 ? -15.284 33.844 -26.141 1.00 45.62 871 LEU A O 1
ATOM 6862 N N . TYR A 1 872 ? -16.495 32.292 -27.222 1.00 44.50 872 TYR A N 1
ATOM 6863 C CA . TYR A 1 872 ? -17.605 32.281 -26.269 1.00 44.50 872 TYR A CA 1
ATOM 6864 C C . TYR A 1 872 ? -17.205 31.669 -24.916 1.00 44.50 872 TYR A C 1
ATOM 6866 O O . TYR A 1 872 ? -17.729 32.077 -23.881 1.00 44.50 872 TYR A O 1
ATOM 6874 N N . LYS A 1 873 ? -16.213 30.764 -24.893 1.00 51.00 873 LYS A N 1
ATOM 6875 C CA . LYS A 1 873 ? -15.692 30.156 -23.660 1.00 51.00 873 LYS A CA 1
ATOM 6876 C C . LYS A 1 873 ? -14.232 30.484 -23.436 1.00 51.00 873 LYS A C 1
ATOM 6878 O O . LYS A 1 873 ? -13.335 29.788 -23.903 1.00 51.00 873 LYS A O 1
ATOM 6883 N N . HIS A 1 874 ? -13.973 31.500 -22.628 1.00 50.09 874 HIS A N 1
ATOM 6884 C CA . HIS A 1 874 ? -12.647 31.633 -22.048 1.00 50.09 874 HIS A CA 1
ATOM 6885 C C . HIS A 1 874 ? -12.535 30.741 -20.803 1.00 50.09 874 HIS A C 1
ATOM 6887 O O . HIS A 1 874 ? -13.069 31.023 -19.732 1.00 50.09 874 HIS A O 1
ATOM 6893 N N . THR A 1 875 ? -11.853 29.622 -21.036 1.00 53.69 875 THR A N 1
ATOM 6894 C CA . THR A 1 875 ? -11.256 28.625 -20.143 1.00 53.69 875 THR A CA 1
ATOM 6895 C C . THR A 1 875 ? -10.727 29.206 -18.815 1.00 53.69 875 THR A C 1
ATOM 6897 O O . THR A 1 875 ? -10.109 30.274 -18.842 1.00 53.69 875 THR A O 1
ATOM 6900 N N . PRO A 1 876 ? -10.914 28.533 -17.653 1.00 56.84 876 PRO A N 1
ATOM 6901 C CA . PRO A 1 876 ? -10.566 29.102 -16.358 1.00 56.84 876 PRO A CA 1
ATOM 6902 C C . PRO A 1 876 ? -9.081 29.427 -16.251 1.00 56.84 876 PRO A C 1
ATOM 6904 O O . PRO A 1 876 ? -8.203 28.578 -16.380 1.00 56.84 876 PRO A O 1
ATOM 6907 N N . PHE A 1 877 ? -8.833 30.699 -15.984 1.00 67.50 877 PHE A N 1
ATOM 6908 C CA . PHE A 1 877 ? -7.528 31.257 -15.691 1.00 67.50 877 PHE A CA 1
ATOM 6909 C C . PHE A 1 877 ? -7.338 31.292 -14.174 1.00 67.50 877 PHE A C 1
ATOM 6911 O O . PHE A 1 877 ? -8.155 31.906 -13.477 1.00 67.50 877 PHE A O 1
ATOM 6918 N N . LEU A 1 878 ? -6.293 30.636 -13.654 1.00 75.06 878 LEU A N 1
ATOM 6919 C CA . LEU A 1 878 ? -5.994 30.671 -12.222 1.00 75.06 878 LEU A CA 1
ATOM 6920 C C . LEU A 1 878 ? -5.085 31.858 -11.902 1.00 75.06 878 LEU A C 1
ATOM 6922 O O . LEU A 1 878 ? -3.964 31.921 -12.396 1.00 75.06 878 LEU A O 1
ATOM 6926 N N . ILE A 1 879 ? -5.517 32.751 -11.013 1.00 78.06 879 ILE A N 1
ATOM 6927 C CA . ILE A 1 879 ? -4.723 33.881 -10.515 1.00 78.06 879 ILE A CA 1
ATOM 6928 C C . ILE A 1 879 ? -4.337 33.641 -9.055 1.00 78.06 879 ILE A C 1
ATOM 6930 O O . ILE A 1 879 ? -5.197 33.345 -8.233 1.00 78.06 879 ILE A O 1
ATOM 6934 N N . SER A 1 880 ? -3.061 33.827 -8.713 1.00 82.12 880 SER A N 1
ATOM 6935 C CA . SER A 1 880 ? -2.544 33.731 -7.346 1.00 82.12 880 SER A CA 1
ATOM 6936 C C . SER A 1 880 ? -2.032 35.071 -6.813 1.00 82.12 880 SER A C 1
ATOM 6938 O O . SER A 1 880 ? -1.020 35.610 -7.284 1.00 82.12 880 SER A O 1
ATOM 6940 N N . THR A 1 881 ? -2.680 35.588 -5.769 1.00 78.81 881 THR A N 1
ATOM 6941 C CA . THR A 1 881 ? -2.361 36.884 -5.146 1.00 78.81 881 THR A CA 1
ATOM 6942 C C . THR A 1 881 ? -1.858 36.703 -3.709 1.00 78.81 881 THR A C 1
ATOM 6944 O O . THR A 1 881 ? -2.421 35.880 -2.995 1.00 78.81 881 THR A O 1
ATOM 6947 N N . PRO A 1 882 ? -0.882 37.478 -3.211 1.00 76.94 882 PRO A N 1
ATOM 6948 C CA . PRO A 1 882 ? -0.506 37.436 -1.791 1.00 76.94 882 PRO A CA 1
ATOM 6949 C C . PRO A 1 882 ? -1.693 37.763 -0.860 1.00 76.94 882 PRO A C 1
ATOM 6951 O O . PRO A 1 882 ? -2.500 38.635 -1.194 1.00 76.94 882 PRO A O 1
ATOM 6954 N N . ARG A 1 883 ? -1.810 37.108 0.308 1.00 72.44 883 ARG A N 1
ATOM 6955 C CA . ARG A 1 883 ? -2.771 37.515 1.358 1.00 72.44 883 ARG A CA 1
ATOM 6956 C C . ARG A 1 883 ? -2.331 38.838 2.008 1.00 72.44 883 ARG A C 1
ATOM 6958 O O . ARG A 1 883 ? -1.146 39.167 2.050 1.00 72.44 883 ARG A O 1
ATOM 6965 N N . GLY A 1 884 ? -3.296 39.625 2.495 1.00 55.44 884 GLY A N 1
ATOM 6966 C CA . GLY A 1 884 ? -3.038 40.943 3.092 1.00 55.44 884 GLY A CA 1
ATOM 6967 C C . GLY A 1 884 ? -2.117 40.878 4.320 1.00 55.44 884 GLY A C 1
ATOM 6968 O O . GLY A 1 884 ? -2.269 39.992 5.153 1.00 55.44 884 GLY A O 1
ATOM 6969 N N . GLY A 1 885 ? -1.175 41.826 4.432 1.00 53.88 885 GLY A N 1
ATOM 6970 C CA . GLY A 1 885 ? -0.248 41.955 5.570 1.00 53.88 885 GLY A CA 1
ATOM 6971 C C . GLY A 1 885 ? 1.191 41.459 5.339 1.00 53.88 885 GLY A C 1
ATOM 6972 O O . GLY A 1 885 ? 2.038 41.691 6.196 1.00 53.88 885 GLY A O 1
ATOM 6973 N N . GLY A 1 886 ? 1.492 40.826 4.198 1.00 48.56 886 GLY A N 1
ATOM 6974 C CA . GLY A 1 886 ? 2.847 40.392 3.813 1.00 48.56 886 GLY A CA 1
ATOM 6975 C C . GLY A 1 886 ? 3.608 41.372 2.902 1.00 48.56 886 GLY A C 1
ATOM 6976 O O . GLY A 1 886 ? 3.057 42.372 2.436 1.00 48.56 886 GLY A O 1
ATOM 6977 N N . THR A 1 887 ? 4.888 41.073 2.632 1.00 51.34 887 THR A N 1
ATOM 6978 C CA . THR A 1 887 ? 5.735 41.778 1.648 1.00 51.34 887 THR A CA 1
ATOM 6979 C C . THR A 1 887 ? 5.047 41.854 0.279 1.00 51.34 887 THR A C 1
ATOM 6981 O O . THR A 1 887 ? 4.230 41.005 -0.074 1.00 51.34 887 THR A O 1
ATOM 6984 N N . ARG A 1 888 ? 5.346 42.893 -0.514 1.00 59.84 888 ARG A N 1
ATOM 6985 C CA . ARG A 1 888 ? 4.627 43.251 -1.755 1.00 59.84 888 ARG A CA 1
ATOM 6986 C C . ARG A 1 888 ? 4.819 42.243 -2.924 1.00 59.84 888 ARG A C 1
ATOM 6988 O O . ARG A 1 888 ? 4.862 42.687 -4.061 1.00 59.84 888 ARG A O 1
ATOM 6995 N N . SER A 1 889 ? 4.938 40.931 -2.723 1.00 73.19 889 SER A N 1
ATOM 6996 C CA . SER A 1 889 ? 5.205 39.922 -3.774 1.00 73.19 889 SER A CA 1
ATOM 6997 C C . SER A 1 889 ? 4.316 40.061 -5.029 1.00 73.19 889 SER A C 1
ATOM 6999 O O . SER A 1 889 ? 3.136 40.410 -4.942 1.00 73.19 889 SER A O 1
ATOM 7001 N N . SER A 1 890 ? 4.874 39.808 -6.218 1.00 83.12 890 SER A N 1
ATOM 7002 C CA . SER A 1 890 ? 4.109 39.866 -7.477 1.00 83.12 890 SER A CA 1
ATOM 7003 C C . SER A 1 890 ? 2.986 38.832 -7.538 1.00 83.12 890 SER A C 1
ATOM 7005 O O . SER A 1 890 ? 3.125 37.721 -7.038 1.00 83.12 890 SER A O 1
ATOM 7007 N N . THR A 1 891 ? 1.875 39.181 -8.186 1.00 83.06 891 THR A N 1
ATOM 7008 C CA . THR A 1 891 ? 0.799 38.250 -8.563 1.00 83.06 891 THR A CA 1
ATOM 7009 C C . THR A 1 891 ? 1.250 37.425 -9.765 1.00 83.06 891 THR A C 1
ATOM 7011 O O . THR A 1 891 ? 1.877 37.970 -10.671 1.00 83.06 891 THR A O 1
ATOM 7014 N N . TYR A 1 892 ? 0.917 36.138 -9.799 1.00 88.94 892 TYR A N 1
ATOM 7015 C CA . TYR A 1 892 ? 1.093 35.315 -10.995 1.00 88.94 892 TYR A CA 1
ATOM 7016 C C . TYR A 1 892 ? -0.233 34.693 -11.401 1.00 88.94 892 TYR A C 1
ATOM 7018 O O . TYR A 1 892 ? -1.163 34.625 -10.595 1.00 88.94 892 TYR A O 1
ATOM 7026 N N . ALA A 1 893 ? -0.318 34.245 -12.643 1.00 84.12 893 ALA A N 1
ATOM 7027 C CA . ALA A 1 893 ? -1.476 33.530 -13.120 1.00 84.12 893 ALA A CA 1
ATOM 7028 C C . ALA A 1 893 ? -1.120 32.556 -14.236 1.00 84.12 893 ALA A C 1
ATOM 7030 O O . ALA A 1 893 ? -0.167 32.782 -14.976 1.00 84.12 893 ALA A O 1
ATOM 7031 N N . VAL A 1 894 ? -1.883 31.477 -14.330 1.00 87.19 894 VAL A N 1
ATOM 7032 C CA . VAL A 1 894 ? -1.593 30.333 -15.190 1.00 87.19 894 VAL A CA 1
ATOM 7033 C C . VAL A 1 894 ? -2.798 30.073 -16.081 1.00 87.19 894 VAL A C 1
ATOM 7035 O O . VAL A 1 894 ? -3.923 29.925 -15.599 1.00 87.19 894 VAL A O 1
ATOM 7038 N N . TYR A 1 895 ? -2.550 30.054 -17.384 1.00 83.12 895 TYR A N 1
ATOM 7039 C CA . TYR A 1 895 ? -3.542 29.893 -18.433 1.00 83.12 895 TYR A CA 1
ATOM 7040 C C . TYR A 1 895 ? -3.167 28.722 -19.340 1.00 83.12 895 TYR A C 1
ATOM 7042 O O . TYR A 1 895 ? -2.046 28.658 -19.844 1.00 83.12 895 TYR A O 1
ATOM 7050 N N . HIS A 1 896 ? -4.123 27.831 -19.592 1.00 80.94 896 HIS A N 1
ATOM 7051 C CA . HIS A 1 896 ? -3.974 26.740 -20.549 1.00 80.94 896 HIS A CA 1
ATOM 7052 C C . HIS A 1 896 ? -4.922 26.970 -21.726 1.00 80.94 896 HIS A C 1
ATOM 7054 O O . HIS A 1 896 ? -6.136 26.854 -21.547 1.00 80.94 896 HIS A O 1
ATOM 7060 N N . PRO A 1 897 ? -4.406 27.290 -22.924 1.00 73.12 897 PRO A N 1
ATOM 7061 C CA . PRO A 1 897 ? -5.213 27.471 -24.125 1.00 73.12 897 PRO A CA 1
ATOM 7062 C C . PRO A 1 897 ? -5.603 26.107 -24.704 1.00 73.12 897 PRO A C 1
ATOM 7064 O O . PRO A 1 897 ? -5.182 25.732 -25.794 1.00 73.12 897 PRO A O 1
ATOM 7067 N N . THR A 1 898 ? -6.357 25.324 -23.934 1.00 66.62 898 THR A N 1
ATOM 7068 C CA . THR A 1 898 ? -6.800 23.994 -24.341 1.00 66.62 898 THR A CA 1
ATOM 7069 C C . THR A 1 898 ? -8.310 23.965 -24.533 1.00 66.62 898 THR A C 1
ATOM 7071 O O . THR A 1 898 ? -9.062 24.438 -23.680 1.00 66.62 898 THR A O 1
ATOM 7074 N N . ASN A 1 899 ? -8.730 23.396 -25.664 1.00 63.88 899 ASN A N 1
ATOM 7075 C CA . ASN A 1 899 ? -10.113 22.995 -25.934 1.00 63.88 899 ASN A CA 1
ATOM 7076 C C . ASN A 1 899 ? -10.345 21.511 -25.554 1.00 63.88 899 ASN A C 1
ATOM 7078 O O . ASN A 1 899 ? -11.402 20.945 -25.824 1.00 63.88 899 ASN A O 1
ATOM 7082 N N . SER A 1 900 ? -9.343 20.870 -24.935 1.00 63.66 900 SER A N 1
ATOM 7083 C CA . SER A 1 900 ? -9.432 19.517 -24.382 1.00 63.66 900 SER A CA 1
ATOM 7084 C C . SER A 1 900 ? -10.154 19.514 -23.039 1.00 63.66 900 SER A C 1
ATOM 7086 O O . SER A 1 900 ? -10.190 20.522 -22.332 1.00 63.66 900 SER A O 1
ATOM 7088 N N . PHE A 1 901 ? -10.627 18.331 -22.638 1.00 65.75 901 PHE A N 1
ATOM 7089 C CA . PHE A 1 901 ? -10.872 18.085 -21.227 1.00 65.75 901 PHE A CA 1
ATOM 7090 C C . PHE A 1 901 ? -9.580 18.300 -20.432 1.00 65.75 901 PHE A C 1
ATOM 7092 O O . PHE A 1 901 ? -8.498 17.870 -20.858 1.00 65.75 901 PHE A O 1
ATOM 7099 N N . ALA A 1 902 ? -9.702 19.008 -19.316 1.00 71.06 902 ALA A N 1
ATOM 7100 C CA . ALA A 1 902 ? -8.601 19.256 -18.406 1.00 71.06 902 ALA A CA 1
ATOM 7101 C C . ALA A 1 902 ? -9.093 19.358 -16.961 1.00 71.06 902 ALA A C 1
ATOM 7103 O O . ALA A 1 902 ? -10.242 19.725 -16.708 1.00 71.06 902 ALA A O 1
ATOM 7104 N N . VAL A 1 903 ? -8.209 19.061 -16.012 1.00 71.19 903 VAL A N 1
ATOM 7105 C CA . VAL A 1 903 ? -8.505 19.093 -14.576 1.00 71.19 903 VAL A CA 1
ATOM 7106 C C . VAL A 1 903 ? -7.453 19.913 -13.848 1.00 71.19 903 VAL A C 1
ATOM 7108 O O . VAL A 1 903 ? -6.258 19.681 -14.011 1.00 71.19 903 VAL A O 1
ATOM 7111 N N . TRP A 1 904 ? -7.907 20.856 -13.027 1.00 73.44 904 TRP A N 1
ATOM 7112 C CA . TRP A 1 904 ? -7.090 21.561 -12.042 1.00 73.44 904 TRP A CA 1
ATOM 7113 C C . TRP A 1 904 ? -7.403 21.040 -10.652 1.00 73.44 904 TRP A C 1
ATOM 7115 O O . TRP A 1 904 ? -8.523 21.261 -10.205 1.00 73.44 904 TRP A O 1
ATOM 7125 N N . ASP A 1 905 ? -6.437 20.489 -9.920 1.00 71.38 905 ASP A N 1
ATOM 7126 C CA . ASP A 1 905 ? -6.578 20.270 -8.478 1.00 71.38 905 ASP A CA 1
ATOM 7127 C C . ASP A 1 905 ? -5.738 21.300 -7.719 1.00 71.38 905 ASP A C 1
ATOM 7129 O O . ASP A 1 905 ? -4.512 21.248 -7.709 1.00 71.38 905 ASP A O 1
ATOM 7133 N N . VAL A 1 906 ? -6.389 22.255 -7.050 1.00 72.56 906 VAL A N 1
ATOM 7134 C CA . VAL A 1 906 ? -5.721 23.281 -6.237 1.00 72.56 906 VAL A CA 1
ATOM 7135 C C . VAL A 1 906 ? -5.733 22.817 -4.791 1.00 72.56 906 VAL A C 1
ATOM 7137 O O . VAL A 1 906 ? -6.683 23.068 -4.050 1.00 72.56 906 VAL A O 1
ATOM 7140 N N . ASN A 1 907 ? -4.688 22.101 -4.382 1.00 67.19 907 ASN A N 1
ATOM 7141 C CA . ASN A 1 907 ? -4.567 21.544 -3.036 1.00 67.19 907 ASN A CA 1
ATOM 7142 C C . ASN A 1 907 ? -5.776 20.676 -2.606 1.00 67.19 907 ASN A C 1
ATOM 7144 O O . ASN A 1 907 ? -6.090 20.614 -1.420 1.00 67.19 907 ASN A O 1
ATOM 7148 N N . ARG A 1 908 ? -6.495 20.059 -3.568 1.00 52.47 908 ARG A N 1
ATOM 7149 C CA . ARG A 1 908 ? -7.666 19.173 -3.349 1.00 52.47 908 ARG A CA 1
ATOM 7150 C C . ARG A 1 908 ? -7.291 17.728 -3.062 1.00 52.47 908 ARG A C 1
ATOM 7152 O O . ARG A 1 908 ? -8.183 16.904 -2.932 1.00 52.47 908 ARG A O 1
ATOM 7159 N N . LEU A 1 909 ? -6.021 17.388 -2.875 1.00 54.09 909 LEU A N 1
ATOM 7160 C CA . LEU A 1 909 ? -5.688 16.143 -2.173 1.00 54.09 909 LEU A CA 1
ATOM 7161 C C . LEU A 1 909 ? -6.061 16.328 -0.688 1.00 54.09 909 LEU A C 1
ATOM 7163 O O . LEU A 1 909 ? -5.236 16.465 0.211 1.00 54.09 909 LEU A O 1
ATOM 7167 N N . ALA A 1 910 ? -7.369 16.465 -0.480 1.00 35.00 910 ALA A N 1
ATOM 7168 C CA . ALA A 1 910 ? -8.090 16.672 0.744 1.00 35.00 910 ALA A CA 1
ATOM 7169 C C . ALA A 1 910 ? -8.138 15.313 1.414 1.00 35.00 910 ALA A C 1
ATOM 7171 O O . ALA A 1 910 ? -9.129 14.618 1.297 1.00 35.00 910 ALA A O 1
ATOM 7172 N N . ASP A 1 911 ? -6.996 14.922 1.971 1.00 31.05 911 ASP A N 1
ATOM 7173 C CA . ASP A 1 911 ? -6.918 14.254 3.268 1.00 31.05 911 ASP A CA 1
ATOM 7174 C C . ASP A 1 911 ? -5.505 14.291 3.870 1.00 31.05 911 ASP A C 1
ATOM 7176 O O . ASP A 1 911 ? -5.189 13.547 4.797 1.00 31.05 911 ASP A O 1
ATOM 7180 N N . VAL A 1 912 ? -4.648 15.233 3.435 1.00 34.56 912 VAL A N 1
ATOM 7181 C CA . VAL A 1 912 ? -3.387 15.486 4.137 1.00 34.56 912 VAL A CA 1
ATOM 7182 C C . VAL A 1 912 ? -3.185 16.974 4.452 1.00 34.56 912 VAL A C 1
ATOM 7184 O O . VAL A 1 912 ? -2.862 17.772 3.571 1.00 34.56 912 VAL A O 1
ATOM 7187 N N . PRO A 1 913 ? -3.288 17.388 5.732 1.00 32.66 913 PRO A N 1
ATOM 7188 C CA . PRO A 1 913 ? -3.053 18.771 6.152 1.00 32.66 913 PRO A CA 1
ATOM 7189 C C . PRO A 1 913 ? -1.658 19.325 5.805 1.00 32.66 913 PRO A C 1
ATOM 7191 O O . PRO A 1 913 ? -1.467 20.541 5.864 1.00 32.66 913 PRO A O 1
ATOM 7194 N N . SER A 1 914 ? -0.694 18.476 5.420 1.00 39.44 914 SER A N 1
ATOM 7195 C CA . SER A 1 914 ? 0.734 18.805 5.289 1.00 39.44 914 SER A CA 1
ATOM 7196 C C . SER A 1 914 ? 1.258 19.042 3.857 1.00 39.44 914 SER A C 1
ATOM 7198 O O . SER A 1 914 ? 2.470 19.154 3.684 1.00 39.44 914 SER A O 1
ATOM 7200 N N . THR A 1 915 ? 0.402 19.133 2.828 1.00 50.34 915 THR A N 1
ATOM 7201 C CA . THR A 1 915 ? 0.841 19.194 1.411 1.00 50.34 915 THR A CA 1
ATOM 7202 C C . THR A 1 915 ? 0.574 20.544 0.739 1.00 50.34 915 THR A C 1
ATOM 7204 O O . THR A 1 915 ? -0.470 21.149 0.962 1.00 50.34 915 THR A O 1
ATOM 7207 N N . ASN A 1 916 ? 1.504 21.040 -0.083 1.00 61.41 916 ASN A N 1
ATOM 7208 C CA . ASN A 1 916 ? 1.436 22.363 -0.723 1.00 61.41 916 ASN A CA 1
ATOM 7209 C C . ASN A 1 916 ? 1.539 22.243 -2.250 1.00 61.41 916 ASN A C 1
ATOM 7211 O O . ASN A 1 916 ? 2.485 22.756 -2.846 1.00 61.41 916 ASN A O 1
ATOM 7215 N N . PHE A 1 917 ? 0.593 21.561 -2.901 1.00 66.00 917 PHE A N 1
ATOM 7216 C CA . PHE A 1 917 ? 0.713 21.288 -4.337 1.00 66.00 917 PHE A CA 1
ATOM 7217 C C . PHE A 1 917 ? -0.565 21.540 -5.130 1.00 66.00 917 PHE A C 1
ATOM 7219 O O . PHE A 1 917 ? -1.673 21.599 -4.591 1.00 66.00 917 PHE A O 1
ATOM 7226 N N . MET A 1 918 ? -0.372 21.717 -6.431 1.00 74.31 918 MET A N 1
ATOM 7227 C CA . MET A 1 918 ? -1.413 21.900 -7.426 1.00 74.31 918 MET A CA 1
ATOM 7228 C C . MET A 1 918 ? -1.091 21.035 -8.637 1.00 74.31 918 MET A C 1
ATOM 7230 O O . MET A 1 918 ? 0.073 20.960 -9.029 1.00 74.31 918 MET A O 1
ATOM 7234 N N . THR A 1 919 ? -2.095 20.401 -9.227 1.00 76.88 919 THR A N 1
ATOM 7235 C CA . THR A 1 919 ? -1.930 19.594 -10.440 1.00 76.88 919 THR A CA 1
ATOM 7236 C C . THR A 1 919 ? -2.766 20.179 -11.566 1.00 76.88 919 THR A C 1
ATOM 7238 O O . THR A 1 919 ? -3.866 20.694 -11.350 1.00 76.88 919 THR A O 1
ATOM 7241 N N . PHE A 1 920 ? -2.219 20.113 -12.775 1.00 80.12 920 PHE A N 1
ATOM 7242 C CA . PHE A 1 920 ? -2.959 20.336 -14.005 1.00 80.12 920 PHE A CA 1
ATOM 7243 C C . PHE A 1 920 ? -2.839 19.096 -14.881 1.00 80.12 920 PHE A C 1
ATOM 7245 O O . PHE A 1 920 ? -1.727 18.684 -15.211 1.00 80.12 920 PHE A O 1
ATOM 7252 N N . THR A 1 921 ? -3.972 18.521 -15.267 1.00 76.00 921 THR A N 1
ATOM 7253 C CA . THR A 1 921 ? -4.036 17.393 -16.199 1.00 76.00 921 THR A CA 1
ATOM 7254 C C . THR A 1 921 ? -4.713 17.846 -17.469 1.00 76.00 921 THR A C 1
ATOM 7256 O O . THR A 1 921 ? -5.796 18.423 -17.414 1.00 76.00 921 THR A O 1
ATOM 7259 N N . GLN A 1 922 ? -4.092 17.567 -18.607 1.00 76.88 922 GLN A N 1
ATOM 7260 C CA . GLN A 1 922 ? -4.698 17.775 -19.908 1.00 76.88 922 GLN A CA 1
ATOM 7261 C C . GLN A 1 922 ? -4.860 16.431 -20.607 1.00 76.88 922 GLN A C 1
ATOM 7263 O O . GLN A 1 922 ? -3.862 15.782 -20.909 1.00 76.88 922 GLN A O 1
ATOM 7268 N N . ASP A 1 923 ? -6.100 16.046 -20.897 1.00 70.56 923 ASP A N 1
ATOM 7269 C CA . ASP A 1 923 ? -6.446 14.681 -21.319 1.00 70.56 923 ASP A CA 1
ATOM 7270 C C . ASP A 1 923 ? -6.222 14.407 -22.808 1.00 70.56 923 ASP A C 1
ATOM 7272 O O . ASP A 1 923 ? -6.359 13.272 -23.253 1.00 70.56 923 ASP A O 1
ATOM 7276 N N . TYR A 1 924 ? -5.907 15.425 -23.610 1.00 71.38 924 TYR A N 1
ATOM 7277 C CA . TYR A 1 924 ? -5.651 15.252 -25.036 1.00 71.38 924 TYR A CA 1
ATOM 7278 C C . TYR A 1 924 ? -4.616 16.249 -25.562 1.00 71.38 924 TYR A C 1
ATOM 7280 O O . TYR A 1 924 ? -4.653 17.443 -25.254 1.00 71.38 924 TYR A O 1
ATOM 7288 N N . GLY A 1 925 ? -3.717 15.749 -26.415 1.00 77.31 925 GLY A N 1
ATOM 7289 C CA . GLY A 1 925 ? -2.614 16.516 -26.995 1.00 77.31 925 GLY A CA 1
ATOM 7290 C C . GLY A 1 925 ? -1.393 16.629 -26.077 1.00 77.31 925 GLY A C 1
ATOM 7291 O O . GLY A 1 925 ? -1.286 15.965 -25.050 1.00 77.31 925 GLY A O 1
ATOM 7292 N N . GLY A 1 926 ? -0.434 17.442 -26.503 1.00 83.12 926 GLY A N 1
ATOM 7293 C CA . GLY A 1 926 ? 0.677 17.915 -25.691 1.00 83.12 926 GLY A CA 1
ATOM 7294 C C . GLY A 1 926 ? 0.214 18.978 -24.696 1.00 83.12 926 GLY A C 1
ATOM 7295 O O . GLY A 1 926 ? -0.897 19.493 -24.792 1.00 83.12 926 GLY A O 1
ATOM 7296 N N . LEU A 1 927 ? 1.068 19.333 -23.746 1.00 88.38 927 LEU A N 1
ATOM 7297 C CA . LEU A 1 927 ? 0.784 20.364 -22.757 1.00 88.38 927 LEU A CA 1
ATOM 7298 C C . LEU A 1 927 ? 1.163 21.732 -23.320 1.00 88.38 927 LEU A C 1
ATOM 7300 O O . LEU A 1 927 ? 2.283 21.932 -23.793 1.00 88.38 927 LEU A O 1
ATOM 7304 N N . GLU A 1 928 ? 0.253 22.690 -23.203 1.00 88.19 928 GLU A N 1
ATOM 7305 C CA . GLU A 1 928 ? 0.557 24.095 -23.431 1.00 88.19 928 GLU A CA 1
ATOM 7306 C C . GLU A 1 928 ? 0.127 24.941 -22.233 1.00 88.19 928 GLU A C 1
ATOM 7308 O O . GLU A 1 928 ? -1.000 24.844 -21.749 1.00 88.19 928 GLU A O 1
ATOM 7313 N N . GLU A 1 929 ? 1.031 25.794 -21.761 1.00 89.31 929 GLU A N 1
ATOM 7314 C CA . GLU A 1 929 ? 0.791 26.656 -20.610 1.00 89.31 929 GLU A CA 1
ATOM 7315 C C . GLU A 1 929 ? 1.399 28.037 -20.809 1.00 89.31 929 GLU A C 1
ATOM 7317 O O . GLU A 1 929 ? 2.511 28.191 -21.315 1.00 89.31 929 GLU A O 1
ATOM 7322 N N . TRP A 1 930 ? 0.670 29.042 -20.345 1.00 90.38 930 TRP A N 1
ATOM 7323 C CA . TRP A 1 930 ? 1.053 30.438 -20.329 1.00 90.38 930 TRP A CA 1
ATOM 7324 C C . TRP A 1 930 ? 1.036 30.936 -18.894 1.00 90.38 930 TRP A C 1
ATOM 7326 O O . TRP A 1 930 ? -0.007 30.921 -18.239 1.00 90.38 930 TRP A O 1
ATOM 7336 N N . VAL A 1 931 ? 2.176 31.417 -18.411 1.00 92.00 931 VAL A N 1
ATOM 7337 C CA . VAL A 1 931 ? 2.291 31.960 -17.060 1.00 92.00 931 VAL A CA 1
ATOM 7338 C C . VAL A 1 931 ? 2.597 33.438 -17.128 1.00 92.00 931 VAL A C 1
ATOM 7340 O O . VAL A 1 931 ? 3.615 33.866 -17.673 1.00 92.00 931 VAL A O 1
ATOM 7343 N N . MET A 1 932 ? 1.690 34.213 -16.552 1.00 89.88 932 MET A N 1
ATOM 7344 C CA . MET A 1 932 ? 1.717 35.665 -16.513 1.00 89.88 932 MET A CA 1
ATOM 7345 C C . MET A 1 932 ? 2.148 36.115 -15.124 1.00 89.88 932 MET A C 1
ATOM 7347 O O . MET A 1 932 ? 1.687 35.575 -14.119 1.00 89.88 932 MET A O 1
ATOM 7351 N N . VAL A 1 933 ? 2.995 37.136 -15.052 1.00 89.31 933 VAL A N 1
ATOM 7352 C CA . VAL A 1 933 ? 3.398 37.769 -13.793 1.00 89.31 933 VAL A CA 1
ATOM 7353 C C . VAL A 1 933 ? 3.014 39.246 -13.844 1.00 89.31 933 VAL A C 1
ATOM 7355 O O . VAL A 1 933 ? 3.138 39.902 -14.873 1.00 89.31 933 VAL A O 1
ATOM 7358 N N . GLY A 1 934 ? 2.510 39.787 -12.738 1.00 81.69 934 GLY A N 1
ATOM 7359 C CA . GLY A 1 934 ? 2.005 41.155 -12.673 1.00 81.69 934 GLY A CA 1
ATOM 7360 C C . GLY A 1 934 ? 2.075 41.745 -11.270 1.00 81.69 934 GLY A C 1
ATOM 7361 O O . GLY A 1 934 ? 2.116 41.036 -10.267 1.00 81.69 934 GLY A O 1
ATOM 7362 N N . LYS A 1 935 ? 2.032 43.073 -11.172 1.00 74.88 935 LYS A N 1
ATOM 7363 C CA . LYS A 1 935 ? 1.986 43.817 -9.900 1.00 74.88 935 LYS A CA 1
ATOM 7364 C C . LYS A 1 935 ? 0.666 43.624 -9.146 1.00 74.88 935 LYS A C 1
ATOM 7366 O O . LYS A 1 935 ? 0.565 43.980 -7.977 1.00 74.88 935 LYS A O 1
ATOM 7371 N N . GLY A 1 936 ? -0.349 43.080 -9.812 1.00 72.56 936 GLY A N 1
ATOM 7372 C CA . GLY A 1 936 ? -1.656 42.776 -9.248 1.00 72.56 936 GLY A CA 1
ATOM 7373 C C . GLY A 1 936 ? -2.596 42.174 -10.290 1.00 72.56 936 GLY A C 1
ATOM 7374 O O . GLY A 1 936 ? -2.285 42.138 -11.481 1.00 72.56 936 GLY A O 1
ATOM 7375 N N . VAL A 1 937 ? -3.788 41.777 -9.843 1.00 70.12 937 VAL A N 1
ATOM 7376 C CA . VAL A 1 937 ? -4.838 41.162 -10.680 1.00 70.12 937 VAL A CA 1
ATOM 7377 C C . VAL A 1 937 ? -5.160 41.993 -11.929 1.00 70.12 937 VAL A C 1
ATOM 7379 O O . VAL A 1 937 ? -5.332 41.443 -13.009 1.00 70.12 937 VAL A O 1
ATOM 7382 N N . LYS A 1 938 ? -5.185 43.329 -11.820 1.00 64.12 938 LYS A N 1
ATOM 7383 C CA . LYS A 1 938 ? -5.496 44.229 -12.946 1.00 64.12 938 LYS A CA 1
ATOM 7384 C C . LYS A 1 938 ? -4.539 44.068 -14.132 1.00 64.12 938 LYS A C 1
ATOM 7386 O O . LYS A 1 938 ? -4.970 44.152 -15.278 1.00 64.12 938 LYS A O 1
ATOM 7391 N N . GLU A 1 939 ? -3.249 43.902 -13.859 1.00 71.00 939 GLU A N 1
ATOM 7392 C CA . GLU A 1 939 ? -2.229 43.741 -14.900 1.00 71.00 939 GLU A CA 1
ATOM 7393 C C . GLU A 1 939 ? -2.336 42.358 -15.538 1.00 71.00 939 GLU A C 1
ATOM 7395 O O . GLU A 1 939 ? -2.412 42.253 -16.754 1.00 71.00 939 GLU A O 1
ATOM 7400 N N . ILE A 1 940 ? -2.485 41.329 -14.705 1.00 73.94 940 ILE A N 1
ATOM 7401 C CA . ILE A 1 940 ? -2.725 39.944 -15.110 1.00 73.94 940 ILE A CA 1
ATOM 7402 C C . ILE A 1 940 ? -3.935 39.819 -16.055 1.00 73.94 940 ILE A C 1
ATOM 7404 O O . ILE A 1 940 ? -3.825 39.234 -17.128 1.00 73.94 940 ILE A O 1
ATOM 7408 N N . VAL A 1 941 ? -5.070 40.434 -15.709 1.00 69.38 941 VAL A N 1
ATOM 7409 C CA . VAL A 1 941 ? -6.285 40.425 -16.544 1.00 69.38 941 VAL A CA 1
ATOM 7410 C C . VAL A 1 941 ? -6.079 41.181 -17.859 1.00 69.38 941 VAL A C 1
ATOM 7412 O O . VAL A 1 941 ? -6.593 40.763 -18.895 1.00 69.38 941 VAL A O 1
ATOM 7415 N N . ARG A 1 942 ? -5.314 42.281 -17.852 1.00 68.75 942 ARG A N 1
ATOM 7416 C CA . ARG A 1 942 ? -4.981 43.012 -19.084 1.00 68.75 942 ARG A CA 1
ATOM 7417 C C . ARG A 1 942 ? -4.121 42.159 -20.014 1.00 68.75 942 ARG A C 1
ATOM 7419 O O . ARG A 1 942 ? -4.440 42.071 -21.192 1.00 68.75 942 ARG A O 1
ATOM 7426 N N . THR A 1 943 ? -3.072 41.534 -19.483 1.00 76.31 943 THR A N 1
ATOM 7427 C CA . THR A 1 943 ? -2.192 40.631 -20.232 1.00 76.31 943 THR A CA 1
ATOM 7428 C C . THR A 1 943 ? -2.977 39.455 -20.810 1.00 76.31 943 THR A C 1
ATOM 7430 O O . THR A 1 943 ? -2.848 39.158 -21.993 1.00 76.31 943 THR A O 1
ATOM 7433 N N . PHE A 1 944 ? -3.869 38.848 -20.025 1.00 74.62 944 PHE A N 1
ATOM 7434 C CA . PHE A 1 944 ? -4.764 37.802 -20.515 1.00 74.62 944 PHE A CA 1
ATOM 7435 C C . PHE A 1 944 ? -5.642 38.288 -21.678 1.00 74.62 944 PHE A C 1
ATOM 7437 O O . PHE A 1 944 ? -5.670 37.650 -22.727 1.00 74.62 944 PHE A O 1
ATOM 7444 N N . ALA A 1 945 ? -6.287 39.452 -21.540 1.00 70.56 945 ALA A N 1
ATOM 7445 C CA . ALA A 1 945 ? -7.104 40.045 -22.601 1.00 70.56 945 ALA A CA 1
ATOM 7446 C C . ALA A 1 945 ? -6.297 40.385 -23.867 1.00 70.56 945 ALA A C 1
ATOM 7448 O O . ALA A 1 945 ? -6.846 40.417 -24.962 1.00 70.56 945 ALA A O 1
ATOM 7449 N N . GLU A 1 946 ? -4.997 40.650 -23.759 1.00 73.94 946 GLU A N 1
ATOM 7450 C CA . GLU A 1 946 ? -4.132 40.798 -24.932 1.00 73.94 946 GLU A CA 1
ATOM 7451 C C . GLU A 1 946 ? -3.872 39.453 -25.626 1.00 73.94 946 GLU A C 1
ATOM 7453 O O . GLU A 1 946 ? -3.864 39.412 -26.855 1.00 73.94 946 GLU A O 1
ATOM 7458 N N . ILE A 1 947 ? -3.724 38.364 -24.860 1.00 76.12 947 ILE A N 1
ATOM 7459 C CA . ILE A 1 947 ? -3.474 36.998 -25.356 1.00 76.12 947 ILE A CA 1
ATOM 7460 C C . ILE A 1 947 ? -4.694 36.433 -26.091 1.00 76.12 947 ILE A C 1
ATOM 7462 O O . ILE A 1 947 ? -4.587 35.988 -27.237 1.00 76.12 947 ILE A O 1
ATOM 7466 N N . VAL A 1 948 ? -5.860 36.462 -25.448 1.00 67.56 948 VAL A N 1
ATOM 7467 C CA . VAL A 1 948 ? -7.083 35.839 -25.986 1.00 67.56 948 VAL A CA 1
ATOM 7468 C C . VAL A 1 948 ? -7.848 36.745 -26.952 1.00 67.56 948 VAL A C 1
ATOM 7470 O O . VAL A 1 948 ? -8.836 36.332 -27.544 1.00 67.56 948 VAL A O 1
ATOM 7473 N N . GLY A 1 949 ? -7.351 37.968 -27.161 1.00 59.59 949 GLY A N 1
ATOM 7474 C CA . GLY A 1 949 ? -8.035 39.031 -27.883 1.00 59.59 949 GLY A CA 1
ATOM 7475 C C . GLY A 1 949 ? -8.885 39.859 -26.927 1.00 59.59 949 GLY A C 1
ATOM 7476 O O . GLY A 1 949 ? -9.627 39.324 -26.104 1.00 59.59 949 GLY A O 1
ATOM 7477 N N . LYS A 1 950 ? -8.772 41.194 -27.020 1.00 48.88 950 LYS A N 1
ATOM 7478 C CA . LYS A 1 950 ? -9.647 42.098 -26.259 1.00 48.88 950 LYS A CA 1
ATOM 7479 C C . LYS A 1 950 ? -11.068 41.632 -26.554 1.00 48.88 950 LYS A C 1
ATOM 7481 O O . LYS A 1 950 ? -11.347 41.499 -27.751 1.00 48.88 950 LYS A O 1
ATOM 7486 N N . PRO A 1 951 ? -11.936 41.389 -25.549 1.00 40.66 951 PRO A N 1
ATOM 7487 C CA . PRO A 1 951 ? -13.315 41.038 -25.834 1.00 40.66 951 PRO A CA 1
ATOM 7488 C C . PRO A 1 951 ? -13.796 42.068 -26.843 1.00 40.66 951 PRO A C 1
ATOM 7490 O O . PRO A 1 951 ? -13.715 43.276 -26.578 1.00 40.66 951 PRO A O 1
ATOM 7493 N N . ARG A 1 952 ? -14.161 41.616 -28.052 1.00 32.81 952 ARG A N 1
ATOM 7494 C CA . ARG A 1 952 ? -14.913 42.474 -28.961 1.00 32.81 952 ARG A CA 1
ATOM 7495 C C . ARG A 1 952 ? -16.061 42.920 -28.086 1.00 32.81 952 ARG A C 1
ATOM 7497 O O . ARG A 1 952 ? -16.796 42.052 -27.625 1.00 32.81 952 ARG A O 1
ATOM 7504 N N . LEU A 1 953 ? -16.105 44.209 -27.733 1.00 31.77 953 LEU A N 1
ATOM 7505 C CA . LEU A 1 953 ? -17.218 44.769 -26.979 1.00 31.77 953 LEU A CA 1
ATOM 7506 C C . LEU A 1 953 ? -18.453 44.160 -27.611 1.00 31.77 953 LEU A C 1
ATOM 7508 O O . LEU A 1 953 ? -18.662 44.342 -28.814 1.00 31.77 953 LEU A O 1
ATOM 7512 N N . VAL A 1 954 ? -19.135 43.320 -26.832 1.00 33.03 954 VAL A N 1
ATOM 7513 C CA . VAL A 1 954 ? -20.316 42.605 -27.290 1.00 33.03 954 VAL A CA 1
ATOM 7514 C C . VAL A 1 954 ? -21.172 43.679 -27.936 1.00 33.03 954 VAL A C 1
ATOM 7516 O O . VAL A 1 954 ? -21.331 44.757 -27.348 1.00 33.03 954 VAL A O 1
ATOM 7519 N N . GLY A 1 955 ? -21.579 43.459 -29.190 1.00 29.39 955 GLY A N 1
ATOM 7520 C CA . GLY A 1 955 ? -22.351 44.453 -29.927 1.00 29.39 955 GLY A CA 1
ATOM 7521 C C . GLY A 1 955 ? -23.472 44.971 -29.030 1.00 29.39 955 GLY A C 1
ATOM 7522 O O . GLY A 1 955 ? -23.978 44.230 -28.190 1.00 29.39 955 GLY A O 1
ATOM 7523 N N . ARG A 1 956 ? -23.834 46.248 -29.159 1.00 31.05 956 ARG A N 1
ATOM 7524 C CA . ARG A 1 956 ? -24.854 46.904 -28.319 1.00 31.05 956 ARG A CA 1
ATOM 7525 C C . ARG A 1 956 ? -26.153 46.076 -28.203 1.00 31.05 956 ARG A C 1
ATOM 7527 O O . ARG A 1 956 ? -26.835 46.145 -27.187 1.00 31.05 956 ARG A O 1
ATOM 7534 N N . ASP A 1 957 ? -26.401 45.226 -29.194 1.00 35.72 957 ASP A N 1
ATOM 7535 C CA . ASP A 1 957 ? -27.549 44.333 -29.357 1.00 35.72 957 ASP A CA 1
ATOM 7536 C C . ASP A 1 957 ? -27.457 43.032 -28.521 1.00 35.72 957 ASP A C 1
ATOM 7538 O O . ASP A 1 957 ? -28.457 42.353 -28.312 1.00 35.72 957 ASP A O 1
ATOM 7542 N N . TRP A 1 958 ? -26.277 42.695 -27.990 1.00 32.69 958 TRP A N 1
ATOM 7543 C CA . TRP A 1 958 ? -26.018 41.517 -27.147 1.00 32.69 958 TRP A CA 1
ATOM 7544 C C . TRP A 1 958 ? -26.111 41.788 -25.643 1.00 32.69 958 TRP A C 1
ATOM 7546 O O . TRP A 1 958 ? -26.246 40.852 -24.854 1.00 32.69 958 TRP A O 1
ATOM 7556 N N . LEU A 1 959 ? -26.125 43.055 -25.216 1.00 35.34 959 LEU A N 1
ATOM 7557 C CA . LEU A 1 959 ? -26.472 43.389 -23.828 1.00 35.34 959 LEU A CA 1
ATOM 7558 C C . LEU A 1 959 ? -27.916 42.989 -23.504 1.00 35.34 959 LEU A C 1
ATOM 7560 O O . LEU A 1 959 ? -28.210 42.675 -22.357 1.00 35.34 959 LEU A O 1
ATOM 7564 N N . GLY A 1 960 ? -28.779 42.901 -24.522 1.00 32.09 960 GLY A N 1
ATOM 7565 C CA . GLY A 1 960 ? -30.116 42.331 -24.405 1.00 32.09 960 GLY A CA 1
ATOM 7566 C C . GLY A 1 960 ? -30.129 40.849 -24.027 1.00 32.09 960 GLY A C 1
ATOM 7567 O O . GLY A 1 960 ? -31.114 40.423 -23.452 1.00 32.09 960 GLY A O 1
ATOM 7568 N N . TYR A 1 961 ? -29.057 40.084 -24.270 1.00 31.64 961 TYR A N 1
ATOM 7569 C CA . TYR A 1 961 ? -28.978 38.656 -23.922 1.00 31.64 961 TYR A CA 1
ATOM 7570 C C . TYR A 1 961 ? -28.402 38.420 -22.517 1.00 31.64 961 TYR A C 1
ATOM 7572 O O . TYR A 1 961 ? -28.830 37.510 -21.813 1.00 31.64 961 TYR A O 1
ATOM 7580 N N . LEU A 1 962 ? -27.500 39.299 -22.060 1.00 34.53 962 LEU A N 1
ATOM 7581 C CA . LEU A 1 962 ? -27.086 39.370 -20.649 1.00 34.53 962 LEU A CA 1
ATOM 7582 C C . LEU A 1 962 ? -28.162 40.018 -19.751 1.00 34.53 962 LEU A C 1
ATOM 7584 O O . LEU A 1 962 ? -28.108 39.861 -18.533 1.00 34.53 962 LEU A O 1
ATOM 7588 N N . ALA A 1 963 ? -29.137 40.722 -20.343 1.00 31.38 963 ALA A N 1
ATOM 7589 C CA . ALA A 1 963 ? -30.234 41.410 -19.655 1.00 31.38 963 ALA A CA 1
ATOM 7590 C C . ALA A 1 963 ? -31.648 40.875 -19.984 1.00 31.38 963 ALA A C 1
ATOM 7592 O O . ALA A 1 963 ? -32.629 41.414 -19.479 1.00 31.38 963 ALA A O 1
ATOM 7593 N N . SER A 1 964 ? -31.805 39.819 -20.790 1.00 31.06 964 SER A N 1
ATOM 7594 C CA . SER A 1 964 ? -33.102 39.150 -20.973 1.00 31.06 964 SER A CA 1
ATOM 7595 C C . SER A 1 964 ? -33.249 38.089 -19.883 1.00 31.06 964 SER A C 1
ATOM 7597 O O . SER A 1 964 ? -32.833 36.950 -20.049 1.00 31.06 964 SER A O 1
ATOM 7599 N N . THR A 1 965 ? -33.793 38.436 -18.724 1.00 27.17 965 THR A N 1
ATOM 7600 C CA . THR A 1 965 ? -35.236 38.645 -18.595 1.00 27.17 965 THR A CA 1
ATOM 7601 C C . THR A 1 965 ? -35.653 40.107 -18.383 1.00 27.17 965 THR A C 1
ATOM 7603 O O . THR A 1 965 ? -35.691 40.594 -17.259 1.00 27.17 965 THR A O 1
ATOM 7606 N N . MET A 1 966 ? -36.144 40.699 -19.478 1.00 25.91 966 MET A N 1
ATOM 7607 C CA . MET A 1 966 ? -37.059 41.848 -19.584 1.00 25.91 966 MET A CA 1
ATOM 7608 C C . MET A 1 966 ? -36.488 43.277 -19.700 1.00 25.91 966 MET A C 1
ATOM 7610 O O . MET A 1 966 ? -35.563 43.701 -19.024 1.00 25.91 966 MET A O 1
ATOM 7614 N N . SER A 1 967 ? -37.128 43.989 -20.635 1.00 35.53 967 SER A N 1
ATOM 7615 C CA . SER A 1 967 ? -36.834 45.279 -21.273 1.00 35.53 967 SER A CA 1
ATOM 7616 C C . SER A 1 967 ? -36.649 46.475 -20.347 1.00 35.53 967 SER A C 1
ATOM 7618 O O . SER A 1 967 ? -37.382 46.571 -19.369 1.00 35.53 967 SER A O 1
ATOM 7620 N N . LEU A 1 968 ? -35.893 47.489 -20.791 1.00 27.23 968 LEU A N 1
ATOM 7621 C CA . LEU A 1 968 ? -36.238 48.892 -20.527 1.00 27.23 968 LEU A CA 1
ATOM 7622 C C . LEU A 1 968 ? -35.776 49.826 -21.659 1.00 27.23 968 LEU A C 1
ATOM 7624 O O . LEU A 1 968 ? -34.756 49.600 -22.306 1.00 27.23 968 LEU A O 1
ATOM 7628 N N . ALA A 1 969 ? -36.630 50.816 -21.918 1.00 30.41 969 ALA A N 1
ATOM 7629 C CA . ALA A 1 969 ? -36.726 51.636 -23.118 1.00 30.41 969 ALA A CA 1
ATOM 7630 C C . ALA A 1 969 ? -35.667 52.749 -23.231 1.00 30.41 969 ALA A C 1
ATOM 7632 O O . ALA A 1 969 ? -35.083 53.192 -22.247 1.00 30.41 969 ALA A O 1
ATOM 7633 N N . GLU A 1 970 ? -35.485 53.209 -24.470 1.00 33.03 970 GLU A N 1
ATOM 7634 C CA . GLU A 1 970 ? -34.486 54.147 -25.008 1.00 33.03 970 GLU A CA 1
ATOM 7635 C C . GLU A 1 970 ? -34.487 55.592 -24.463 1.00 33.03 970 GLU A C 1
ATOM 7637 O O . GLU A 1 970 ? -33.917 56.479 -25.097 1.00 33.03 970 GLU A O 1
ATOM 7642 N N . SER A 1 971 ? -35.068 55.881 -23.303 1.00 38.19 971 SER A N 1
ATOM 7643 C CA . SER A 1 971 ? -35.149 57.256 -22.796 1.00 38.19 971 SER A CA 1
ATOM 7644 C C . SER A 1 971 ? -34.579 57.383 -21.387 1.00 38.19 971 SER A C 1
ATOM 7646 O O . SER A 1 971 ? -35.218 56.995 -20.413 1.00 38.19 971 SER A O 1
ATOM 7648 N N . ASP A 1 972 ? -33.386 57.981 -21.341 1.00 30.19 972 ASP A N 1
ATOM 7649 C CA . ASP A 1 972 ? -32.909 58.938 -20.334 1.00 30.19 972 ASP A CA 1
ATOM 7650 C C . ASP A 1 972 ? -31.618 58.583 -19.568 1.00 30.19 972 ASP A C 1
ATOM 7652 O O . ASP A 1 972 ? -31.540 57.692 -18.728 1.00 30.19 972 ASP A O 1
ATOM 7656 N N . HIS A 1 973 ? -30.646 59.476 -19.786 1.00 34.47 973 HIS A N 1
ATOM 7657 C CA . HIS A 1 973 ? -29.631 59.979 -18.858 1.00 34.47 973 HIS A CA 1
ATOM 7658 C C . HIS A 1 973 ? -28.196 59.384 -18.848 1.00 34.47 973 HIS A C 1
ATOM 7660 O O . HIS A 1 973 ? -28.006 58.169 -18.850 1.00 34.47 973 HIS A O 1
ATOM 7666 N N . PRO A 1 974 ? -27.147 60.242 -18.731 1.00 44.97 974 PRO A N 1
ATOM 7667 C CA . PRO A 1 974 ? -25.742 59.846 -18.615 1.00 44.97 974 PRO A CA 1
ATOM 7668 C C . PRO A 1 974 ? -25.193 59.878 -17.164 1.00 44.97 974 PRO A C 1
ATOM 7670 O O . PRO A 1 974 ? -24.507 60.830 -16.787 1.00 44.97 974 PRO A O 1
ATOM 7673 N N . PRO A 1 975 ? -25.424 58.828 -16.345 1.00 42.38 975 PRO A N 1
ATOM 7674 C CA . PRO A 1 975 ? -24.600 58.589 -15.155 1.00 42.38 975 PRO A CA 1
ATOM 7675 C C . PRO A 1 975 ? -24.052 57.154 -15.012 1.00 42.38 975 PRO A C 1
ATOM 7677 O O . PRO A 1 975 ? -23.308 56.896 -14.069 1.00 42.38 975 PRO A O 1
ATOM 7680 N N . ALA A 1 976 ? -24.338 56.218 -15.926 1.00 36.38 976 ALA A N 1
ATOM 7681 C CA . ALA A 1 976 ? -23.897 54.819 -15.789 1.00 36.38 976 ALA A CA 1
ATOM 7682 C C . ALA A 1 976 ? -22.359 54.656 -15.771 1.00 36.38 976 ALA A C 1
ATOM 7684 O O . ALA A 1 976 ? -21.819 53.851 -15.016 1.00 36.38 976 ALA A O 1
ATOM 7685 N N . GLN A 1 977 ? -21.634 55.467 -16.549 1.00 34.75 977 GLN A N 1
ATOM 7686 C CA . GLN A 1 977 ? -20.164 55.449 -16.578 1.00 34.75 977 GLN A CA 1
ATOM 7687 C C . GLN A 1 977 ? -19.518 56.049 -15.321 1.00 34.75 977 GLN A C 1
ATOM 7689 O O . GLN A 1 977 ? -18.473 55.562 -14.894 1.00 34.75 977 GLN A O 1
ATOM 7694 N N . ASN A 1 978 ? -20.144 57.051 -14.698 1.00 38.38 978 ASN A N 1
ATOM 7695 C CA . ASN A 1 978 ? -19.647 57.628 -13.445 1.00 38.38 978 ASN A CA 1
ATOM 7696 C C . ASN A 1 978 ? -19.903 56.681 -12.261 1.00 38.38 978 ASN A C 1
ATOM 7698 O O . ASN A 1 978 ? -19.020 56.493 -11.428 1.00 38.38 978 ASN A O 1
ATOM 7702 N N . LEU A 1 979 ? -21.047 55.988 -12.252 1.00 39.72 979 LEU A N 1
ATOM 7703 C CA . LEU A 1 979 ? -21.371 54.952 -11.262 1.00 39.72 979 LEU A CA 1
ATOM 7704 C C . LEU A 1 979 ? -20.414 53.745 -11.324 1.00 39.72 979 LEU A C 1
ATOM 7706 O O . LEU A 1 979 ? -19.997 53.233 -10.286 1.00 39.72 979 LEU A O 1
ATOM 7710 N N . LEU A 1 980 ? -19.987 53.332 -12.523 1.00 36.25 980 LEU A N 1
ATOM 7711 C CA . LEU A 1 980 ? -18.975 52.279 -12.706 1.00 36.25 980 LEU A CA 1
ATOM 7712 C C . LEU A 1 980 ? -17.572 52.696 -12.229 1.00 36.25 980 LEU A C 1
ATOM 7714 O O . LEU A 1 980 ? -16.781 51.844 -11.822 1.00 36.25 980 LEU A O 1
ATOM 7718 N N . GLY A 1 981 ? -17.256 53.994 -12.252 1.00 37.19 981 GLY A N 1
ATOM 7719 C CA . GLY A 1 981 ? -15.995 54.529 -11.730 1.00 37.19 981 GLY A CA 1
ATOM 7720 C C . GLY A 1 981 ? -15.910 54.503 -10.200 1.00 37.19 981 GLY A C 1
ATOM 7721 O O . GLY A 1 981 ? -14.832 54.291 -9.644 1.00 37.19 981 GLY A O 1
ATOM 7722 N N . GLU A 1 982 ? -17.046 54.662 -9.516 1.00 37.88 982 GLU A N 1
ATOM 7723 C CA . GLU A 1 982 ? -17.144 54.651 -8.047 1.00 37.88 982 GLU A CA 1
ATOM 7724 C C . GLU A 1 982 ? -17.282 53.237 -7.449 1.00 37.88 982 GLU A C 1
ATOM 7726 O O . GLU A 1 982 ? -17.049 53.029 -6.253 1.00 37.88 982 GLU A O 1
ATOM 7731 N N . TRP A 1 983 ? -17.586 52.243 -8.287 1.00 40.19 983 TRP A N 1
ATOM 7732 C CA . TRP A 1 983 ? -17.857 50.850 -7.919 1.00 40.19 983 TRP A CA 1
ATOM 7733 C C . TRP A 1 983 ? -16.792 50.187 -7.016 1.00 40.19 983 TRP A C 1
ATOM 7735 O O . TRP A 1 983 ? -17.150 49.670 -5.955 1.00 40.19 983 TRP A O 1
ATOM 7745 N N . PRO A 1 984 ? -15.473 50.272 -7.298 1.00 41.09 984 PRO A N 1
ATOM 7746 C CA . PRO A 1 984 ? -14.453 49.652 -6.441 1.00 41.09 984 PRO A CA 1
ATOM 7747 C C . PRO A 1 984 ? -14.308 50.315 -5.062 1.00 41.09 984 PRO A C 1
ATOM 7749 O O . PRO A 1 984 ? -13.686 49.749 -4.157 1.00 41.09 984 PRO A O 1
ATOM 7752 N N . SER A 1 985 ? -14.801 51.544 -4.912 1.00 43.62 985 SER A N 1
ATOM 7753 C CA . SER A 1 985 ? -14.802 52.288 -3.650 1.00 43.62 985 SER A CA 1
ATOM 7754 C C . SER A 1 985 ? -16.030 51.928 -2.813 1.00 43.62 985 SER A C 1
ATOM 7756 O O . SER A 1 985 ? -15.916 51.791 -1.597 1.00 43.62 985 SER A O 1
ATOM 7758 N N . LEU A 1 986 ? -17.175 51.682 -3.457 1.00 42.47 986 LEU A N 1
ATOM 7759 C CA . LEU A 1 986 ? -18.398 51.197 -2.814 1.00 42.47 986 LEU A CA 1
ATOM 7760 C C . LEU A 1 986 ? -18.244 49.759 -2.294 1.00 42.47 986 LEU A C 1
ATOM 7762 O O . LEU A 1 986 ? -18.598 49.510 -1.143 1.00 42.47 986 LEU A O 1
ATOM 7766 N N . CYS A 1 987 ? -17.617 48.853 -3.060 1.00 40.69 987 CYS A N 1
ATOM 7767 C CA . CYS A 1 987 ? -17.334 47.487 -2.593 1.00 40.69 987 CYS A CA 1
ATOM 7768 C C . CYS A 1 987 ? -16.484 47.467 -1.315 1.00 40.69 987 CYS A C 1
ATOM 7770 O O . CYS A 1 987 ? -16.733 46.680 -0.410 1.00 40.69 987 CYS A O 1
ATOM 7772 N N . ARG A 1 988 ? -15.513 48.382 -1.205 1.00 45.47 988 ARG A N 1
ATOM 7773 C CA . ARG A 1 988 ? -14.667 48.521 -0.009 1.00 45.47 988 ARG A CA 1
ATOM 7774 C C . ARG A 1 988 ? -15.362 49.227 1.153 1.00 45.47 988 ARG A C 1
ATOM 7776 O O . ARG A 1 988 ? -15.086 48.903 2.299 1.00 45.47 988 ARG A O 1
ATOM 7783 N N . LYS A 1 989 ? -16.239 50.195 0.874 1.00 41.59 989 LYS A N 1
ATOM 7784 C CA . LYS A 1 989 ? -16.964 50.968 1.895 1.00 41.59 989 LYS A CA 1
ATOM 7785 C C . LYS A 1 989 ? -18.051 50.151 2.599 1.00 41.59 989 LYS A C 1
ATOM 7787 O O . LYS A 1 989 ? -18.311 50.395 3.772 1.00 41.59 989 LYS A O 1
ATOM 7792 N N . TYR A 1 990 ? -18.683 49.222 1.887 1.00 41.12 990 TYR A N 1
ATOM 7793 C CA . TYR A 1 990 ? -19.805 48.419 2.387 1.00 41.12 990 TYR A CA 1
ATOM 7794 C C . TYR A 1 990 ? -19.453 46.938 2.590 1.00 41.12 990 TYR A C 1
ATOM 7796 O O . TYR A 1 990 ? -20.355 46.129 2.771 1.00 41.12 990 TYR A O 1
ATOM 7804 N N . ASP A 1 991 ? -18.161 46.595 2.539 1.00 36.31 991 ASP A N 1
ATOM 7805 C CA . ASP A 1 991 ? -17.639 45.225 2.659 1.00 36.31 991 ASP A CA 1
ATOM 7806 C C . ASP A 1 991 ? -18.349 44.220 1.729 1.00 36.31 991 ASP A C 1
ATOM 7808 O O . ASP A 1 991 ? -18.657 43.087 2.091 1.00 36.31 991 ASP A O 1
ATOM 7812 N N . ILE A 1 992 ? -18.652 44.668 0.505 1.00 35.53 992 ILE A N 1
ATOM 7813 C CA . ILE A 1 992 ? -19.340 43.866 -0.510 1.00 35.53 992 ILE A CA 1
ATOM 7814 C C . ILE A 1 992 ? -18.271 43.041 -1.240 1.00 35.53 992 ILE A C 1
ATOM 7816 O O . ILE A 1 992 ? -17.436 43.620 -1.949 1.00 35.53 992 ILE A O 1
ATOM 7820 N N . PRO A 1 993 ? -18.266 41.702 -1.111 1.00 37.09 993 PRO A N 1
ATOM 7821 C CA . PRO A 1 993 ? -17.278 40.865 -1.770 1.00 37.09 993 PRO A CA 1
ATOM 7822 C C . PRO A 1 993 ? -17.492 40.907 -3.287 1.00 37.09 993 PRO A C 1
ATOM 7824 O O . PRO A 1 993 ? -18.598 40.685 -3.775 1.00 37.09 993 PRO A O 1
ATOM 7827 N N . CYS A 1 994 ? -16.416 41.119 -4.052 1.00 29.08 994 CYS A N 1
ATOM 7828 C CA . CYS A 1 994 ? -16.435 41.141 -5.526 1.00 29.08 994 CYS A CA 1
ATOM 7829 C C . CYS A 1 994 ? -16.901 39.822 -6.185 1.00 29.08 994 CYS A C 1
ATOM 7831 O O . CYS A 1 994 ? -16.910 39.726 -7.408 1.00 29.08 994 CYS A O 1
ATOM 7833 N N . SER A 1 995 ? -17.263 38.803 -5.400 1.00 33.56 995 SER A N 1
ATOM 7834 C CA . SER A 1 995 ? -17.890 37.560 -5.858 1.00 33.56 995 SER A CA 1
ATOM 7835 C C . SER A 1 995 ? -19.425 37.582 -5.830 1.00 33.56 995 SER A C 1
ATOM 7837 O O . SER A 1 995 ? -20.041 36.564 -6.129 1.00 33.56 995 SER A O 1
ATOM 7839 N N . ALA A 1 996 ? -20.059 38.705 -5.498 1.00 29.52 996 ALA A N 1
ATOM 7840 C CA . ALA A 1 996 ? -21.420 38.987 -5.942 1.00 29.52 996 ALA A CA 1
ATOM 7841 C C . ALA A 1 996 ? -21.258 39.858 -7.208 1.00 29.52 996 ALA A C 1
ATOM 7843 O O . ALA A 1 996 ? -20.662 40.925 -7.140 1.00 29.52 996 ALA A O 1
ATOM 7844 N N . MET A 1 997 ? -21.687 39.472 -8.410 1.00 30.72 997 MET A N 1
ATOM 7845 C CA . MET A 1 997 ? -23.100 39.306 -8.734 1.00 30.72 997 MET A CA 1
ATOM 7846 C C . MET A 1 997 ? -23.317 38.779 -10.163 1.00 30.72 997 MET A C 1
ATOM 7848 O O . MET A 1 997 ? -22.650 39.206 -11.106 1.00 30.72 997 MET A O 1
ATOM 7852 N N . PHE A 1 998 ? -24.355 37.950 -10.300 1.00 28.94 998 PHE A N 1
ATOM 7853 C CA . PHE A 1 998 ? -25.315 37.997 -11.406 1.00 28.94 998 PHE A CA 1
ATOM 7854 C C . PHE A 1 998 ? -26.088 39.326 -11.295 1.00 28.94 998 PHE A C 1
ATOM 7856 O O . PHE A 1 998 ? -26.576 39.658 -10.217 1.00 28.94 998 PHE A O 1
ATOM 7863 N N . VAL A 1 999 ? -26.221 40.100 -12.375 1.00 31.33 999 VAL A N 1
ATOM 7864 C CA . VAL A 1 999 ? -26.807 41.464 -12.349 1.00 31.33 999 VAL A CA 1
ATOM 7865 C C . VAL A 1 999 ? -28.304 41.491 -11.947 1.00 31.33 999 VAL A C 1
ATOM 7867 O O . VAL A 1 999 ? -28.852 42.565 -11.709 1.00 31.33 999 VAL A O 1
ATOM 7870 N N . SER A 1 1000 ? -28.975 40.343 -11.777 1.00 33.19 1000 SER A N 1
ATOM 7871 C CA . SER A 1 1000 ? -30.395 40.288 -11.388 1.00 33.19 1000 SER A CA 1
ATOM 7872 C C . SER A 1 1000 ? -30.677 40.731 -9.948 1.00 33.19 1000 SER A C 1
ATOM 7874 O O . SER A 1 1000 ? -31.702 41.366 -9.699 1.00 33.19 1000 SER A O 1
ATOM 7876 N N . ASP A 1 1001 ? -29.784 40.460 -8.993 1.00 35.31 1001 ASP A N 1
ATOM 7877 C CA . ASP A 1 1001 ? -30.126 40.635 -7.569 1.00 35.31 1001 ASP A CA 1
ATOM 7878 C C . ASP A 1 1001 ? -30.024 42.097 -7.098 1.00 35.31 1001 ASP A C 1
ATOM 7880 O O . ASP A 1 1001 ? -30.617 42.478 -6.088 1.00 35.31 1001 ASP A O 1
ATOM 7884 N N . LEU A 1 1002 ? -29.341 42.958 -7.863 1.00 34.62 1002 LEU A N 1
ATOM 7885 C CA . LEU A 1 1002 ? -29.189 44.383 -7.541 1.00 34.62 1002 LEU A CA 1
ATOM 7886 C C . LEU A 1 1002 ? -30.467 45.177 -7.869 1.00 34.62 1002 LEU A C 1
ATOM 7888 O O . LEU A 1 1002 ? -30.742 46.200 -7.245 1.00 34.62 1002 LEU A O 1
ATOM 7892 N N . LEU A 1 1003 ? -31.290 44.669 -8.794 1.00 36.44 1003 LEU A N 1
ATOM 7893 C CA . LEU A 1 1003 ? -32.619 45.210 -9.095 1.00 36.44 1003 LEU A CA 1
ATOM 7894 C C . LEU A 1 1003 ? -33.658 44.781 -8.046 1.00 36.44 1003 LEU A C 1
ATOM 7896 O O . LEU A 1 1003 ? -34.575 45.543 -7.743 1.00 36.44 1003 LEU A O 1
ATOM 7900 N N . HIS A 1 1004 ? -33.474 43.617 -7.418 1.00 37.28 1004 HIS A N 1
ATOM 7901 C CA . HIS A 1 1004 ? -34.388 43.085 -6.403 1.00 37.28 1004 HIS A CA 1
ATOM 7902 C C . HIS A 1 1004 ? -34.352 43.863 -5.076 1.00 37.28 1004 HIS A C 1
ATOM 7904 O O . HIS A 1 1004 ? -35.371 43.976 -4.398 1.00 37.28 1004 HIS A O 1
ATOM 7910 N N . ALA A 1 1005 ? -33.196 44.432 -4.720 1.00 37.12 1005 ALA A N 1
ATOM 7911 C CA . ALA A 1 1005 ? -33.049 45.296 -3.546 1.00 37.12 1005 ALA A CA 1
ATOM 7912 C C . ALA A 1 1005 ? -33.496 46.751 -3.803 1.00 37.12 1005 ALA A C 1
ATOM 7914 O O . ALA A 1 1005 ? -33.784 47.481 -2.855 1.00 37.12 1005 ALA A O 1
ATOM 7915 N N . ALA A 1 1006 ? -33.567 47.172 -5.072 1.00 36.41 1006 ALA A N 1
ATOM 7916 C CA . ALA A 1 1006 ? -33.949 48.528 -5.474 1.00 36.41 1006 ALA A CA 1
ATOM 7917 C C . ALA A 1 1006 ? -35.464 48.699 -5.711 1.00 36.41 1006 ALA A C 1
ATOM 7919 O O . ALA A 1 1006 ? -35.980 49.806 -5.555 1.00 36.41 1006 ALA A O 1
ATOM 7920 N N . PHE A 1 1007 ? -36.188 47.625 -6.046 1.00 36.72 1007 PHE A N 1
ATOM 7921 C CA . PHE A 1 1007 ? -37.628 47.654 -6.322 1.00 36.72 1007 PHE A CA 1
ATOM 7922 C C . PHE A 1 1007 ? -38.369 46.693 -5.385 1.00 36.72 1007 PHE A C 1
ATOM 7924 O O . PHE A 1 1007 ? -38.324 45.477 -5.549 1.00 36.72 1007 PHE A O 1
ATOM 7931 N N . GLY A 1 1008 ? -39.026 47.248 -4.364 1.00 33.50 1008 GLY A N 1
ATOM 7932 C CA . GLY A 1 1008 ? -39.726 46.483 -3.331 1.00 33.50 1008 GLY A CA 1
ATOM 7933 C C . GLY A 1 1008 ? -40.751 45.473 -3.866 1.00 33.50 1008 GLY A C 1
ATOM 7934 O O . GLY A 1 1008 ? -41.343 45.653 -4.927 1.00 33.50 1008 GLY A O 1
ATOM 7935 N N . ASN A 1 1009 ? -40.956 44.419 -3.068 1.00 42.16 1009 ASN A N 1
ATOM 7936 C CA . ASN A 1 1009 ? -41.895 43.308 -3.242 1.00 42.16 1009 ASN A CA 1
ATOM 7937 C C . ASN A 1 1009 ? -43.161 43.641 -4.052 1.00 42.16 1009 ASN A C 1
ATOM 7939 O O . ASN A 1 1009 ? -44.118 44.184 -3.502 1.00 42.16 1009 ASN A O 1
ATOM 7943 N N . ASN A 1 1010 ? -43.213 43.215 -5.317 1.00 38.12 1010 ASN A N 1
ATOM 7944 C CA . ASN A 1 1010 ? -44.278 42.350 -5.836 1.00 38.12 1010 ASN A CA 1
ATOM 7945 C C . ASN A 1 1010 ? -44.084 42.043 -7.327 1.00 38.12 1010 ASN A C 1
ATOM 7947 O O . ASN A 1 1010 ? -43.977 42.941 -8.150 1.00 38.12 1010 ASN A O 1
ATOM 7951 N N . GLN A 1 1011 ? -44.177 40.747 -7.639 1.00 38.25 1011 GLN A N 1
ATOM 7952 C CA . GLN A 1 1011 ? -44.175 40.128 -8.968 1.00 38.25 1011 GLN A CA 1
ATOM 7953 C C . GLN A 1 1011 ? -42.838 40.105 -9.713 1.00 38.25 1011 GLN A C 1
ATOM 7955 O O . GLN A 1 1011 ? -42.525 41.030 -10.443 1.00 38.25 1011 GLN A O 1
ATOM 7960 N N . LEU A 1 1012 ? -42.122 38.978 -9.604 1.00 29.58 1012 LEU A N 1
ATOM 7961 C CA . LEU A 1 1012 ? -41.383 38.331 -10.705 1.00 29.58 1012 LEU A CA 1
ATOM 7962 C C . LEU A 1 1012 ? -40.838 36.966 -10.237 1.00 29.58 1012 LEU A C 1
ATOM 7964 O O . LEU A 1 1012 ? -39.645 36.713 -10.148 1.00 29.58 1012 LEU A O 1
ATOM 7968 N N . SER A 1 1013 ? -41.745 36.037 -9.928 1.00 30.12 1013 SER A N 1
ATOM 7969 C CA . SER A 1 1013 ? -41.405 34.617 -9.822 1.00 30.12 1013 SER A CA 1
ATOM 7970 C C . SER A 1 1013 ? -41.415 34.007 -11.228 1.00 30.12 1013 SER A C 1
ATOM 7972 O O . SER A 1 1013 ? -42.506 33.706 -11.720 1.00 30.12 1013 SER A O 1
ATOM 7974 N N . LYS A 1 1014 ? -40.249 33.860 -11.881 1.00 27.38 1014 LYS A N 1
ATOM 7975 C CA . LYS A 1 1014 ? -39.983 32.878 -12.964 1.00 27.38 1014 LYS A CA 1
ATOM 7976 C C . LYS A 1 1014 ? -38.519 32.929 -13.473 1.00 27.38 1014 LYS A C 1
ATOM 7978 O O . LYS A 1 1014 ? -38.186 33.761 -14.301 1.00 27.38 1014 LYS A O 1
ATOM 7983 N N . LEU A 1 1015 ? -37.745 31.920 -13.040 1.00 24.36 1015 LEU A N 1
ATOM 7984 C CA . LEU A 1 1015 ? -36.727 31.136 -13.780 1.00 24.36 1015 LEU A CA 1
ATOM 7985 C C . LEU A 1 1015 ? -35.359 31.756 -14.163 1.00 24.36 1015 LEU A C 1
ATOM 7987 O O . LEU A 1 1015 ? -35.233 32.388 -15.203 1.00 24.36 1015 LEU A O 1
ATOM 7991 N N . SER A 1 1016 ? -34.296 31.353 -13.448 1.00 22.48 1016 SER A N 1
ATOM 7992 C CA . SER A 1 1016 ? -33.226 30.452 -13.947 1.00 22.48 1016 SER A CA 1
ATOM 7993 C C . SER A 1 1016 ? -32.465 29.822 -12.753 1.00 22.48 1016 SER A C 1
ATOM 7995 O O . SER A 1 1016 ? -32.688 30.216 -11.610 1.00 22.48 1016 SER A O 1
ATOM 7997 N N . SER A 1 1017 ? -31.687 28.758 -12.983 1.00 26.75 1017 SER A N 1
ATOM 7998 C CA . SER A 1 1017 ? -31.098 27.863 -11.966 1.00 26.75 1017 SER A CA 1
ATOM 7999 C C . SER A 1 1017 ? -30.184 28.566 -10.953 1.00 26.75 1017 SER A C 1
ATOM 8001 O O . SER A 1 1017 ? -29.235 29.239 -11.348 1.00 26.75 1017 SER A O 1
ATOM 8003 N N . GLY A 1 1018 ? -30.403 28.324 -9.658 1.00 28.78 1018 GLY A N 1
ATOM 8004 C CA . GLY A 1 1018 ? -29.590 28.870 -8.571 1.00 28.78 1018 GLY A CA 1
ATOM 8005 C C . GLY A 1 1018 ? -29.403 27.878 -7.423 1.00 28.78 1018 GLY A C 1
ATOM 8006 O O . GLY A 1 1018 ? -30.180 26.935 -7.261 1.00 28.78 1018 GLY A O 1
ATOM 8007 N N . TYR A 1 1019 ? -28.346 28.091 -6.640 1.00 32.16 1019 TYR A N 1
ATOM 8008 C CA . TYR A 1 1019 ? -28.083 27.394 -5.382 1.00 32.16 1019 TYR A CA 1
ATOM 8009 C C . TYR A 1 1019 ? -28.532 28.263 -4.204 1.00 32.16 1019 TYR A C 1
ATOM 8011 O O . TYR A 1 1019 ? -28.314 29.472 -4.206 1.00 32.16 1019 TYR A O 1
ATOM 8019 N N . THR A 1 1020 ? -29.125 27.649 -3.182 1.00 31.31 1020 THR A N 1
ATOM 8020 C CA . THR A 1 1020 ? -29.393 28.302 -1.889 1.00 31.31 1020 THR A CA 1
ATOM 8021 C C . THR A 1 1020 ? -28.580 27.623 -0.789 1.00 31.31 1020 THR A C 1
ATOM 8023 O O . THR A 1 1020 ? -28.277 26.429 -0.886 1.00 31.31 1020 THR A O 1
ATOM 8026 N N . VAL A 1 1021 ? -28.178 28.396 0.221 1.00 31.44 1021 VAL A N 1
ATOM 8027 C CA . VAL A 1 1021 ? -27.485 27.920 1.423 1.00 31.44 1021 VAL A CA 1
ATOM 8028 C C . VAL A 1 1021 ? -28.436 28.104 2.592 1.00 31.44 1021 VAL A C 1
ATOM 8030 O O . VAL A 1 1021 ? -28.908 29.212 2.831 1.00 31.44 1021 VAL A O 1
ATOM 8033 N N . ASP A 1 1022 ? -28.707 27.026 3.319 1.00 35.28 1022 ASP A N 1
ATOM 8034 C CA . ASP A 1 1022 ? -29.364 27.134 4.617 1.00 35.28 1022 ASP A CA 1
ATOM 8035 C C . ASP A 1 1022 ? -28.352 27.696 5.626 1.00 35.28 1022 ASP A C 1
ATOM 8037 O O . ASP A 1 1022 ? -27.360 27.045 5.967 1.00 35.28 1022 ASP A O 1
ATOM 8041 N N . GLU A 1 1023 ? -28.592 28.924 6.086 1.00 29.17 1023 GLU A N 1
ATOM 8042 C CA . GLU A 1 1023 ? -27.693 29.661 6.980 1.00 29.17 1023 GLU A CA 1
ATOM 8043 C C . GLU A 1 1023 ? -27.493 28.987 8.346 1.00 29.17 1023 GLU A C 1
ATOM 8045 O O . GLU A 1 1023 ? -26.536 29.316 9.046 1.00 29.17 1023 GLU A O 1
ATOM 8050 N N . LYS A 1 1024 ? -28.333 28.015 8.731 1.00 29.92 1024 LYS A N 1
ATOM 8051 C CA . LYS A 1 1024 ? -28.135 27.259 9.976 1.00 29.92 1024 LYS A CA 1
ATOM 8052 C C . LYS A 1 1024 ? -27.279 26.007 9.814 1.00 29.92 1024 LYS A C 1
ATOM 8054 O O . LYS A 1 1024 ? -26.724 25.549 10.809 1.00 29.92 1024 LYS A O 1
ATOM 8059 N N . THR A 1 1025 ? -27.171 25.448 8.607 1.00 36.31 1025 THR A N 1
ATOM 8060 C CA . THR A 1 1025 ? -26.528 24.136 8.387 1.00 36.31 1025 THR A CA 1
ATOM 8061 C C . THR A 1 1025 ? -25.364 24.167 7.399 1.00 36.31 1025 THR A C 1
ATOM 8063 O O . THR A 1 1025 ? -24.569 23.232 7.369 1.00 36.31 1025 THR A O 1
ATOM 8066 N N . GLY A 1 1026 ? -25.217 25.229 6.601 1.00 33.47 1026 GLY A N 1
ATOM 8067 C CA . GLY A 1 1026 ? -24.102 25.397 5.663 1.00 33.47 1026 GLY A CA 1
ATOM 8068 C C . GLY A 1 1026 ? -24.164 24.512 4.410 1.00 33.47 1026 GLY A C 1
ATOM 8069 O O . GLY A 1 1026 ? -23.272 24.592 3.562 1.00 33.47 1026 GLY A O 1
ATOM 8070 N N . ASN A 1 1027 ? -25.217 23.707 4.243 1.00 29.28 1027 ASN A N 1
ATOM 8071 C CA . ASN A 1 1027 ? -25.405 22.873 3.059 1.00 29.28 1027 ASN A CA 1
ATOM 8072 C C . ASN A 1 1027 ? -25.965 23.675 1.875 1.00 29.28 1027 ASN A C 1
ATOM 8074 O O . ASN A 1 1027 ? -26.822 24.546 2.028 1.00 29.28 1027 ASN A O 1
ATOM 8078 N N . ARG A 1 1028 ? -25.463 23.355 0.674 1.00 34.50 1028 ARG A N 1
ATOM 8079 C CA . ARG A 1 1028 ? -25.873 23.946 -0.609 1.00 34.50 1028 ARG A CA 1
ATOM 8080 C C . ARG A 1 1028 ? -26.884 23.033 -1.292 1.00 34.50 1028 ARG A C 1
ATOM 8082 O O . ARG A 1 1028 ? -26.531 21.911 -1.648 1.00 34.50 1028 ARG A O 1
ATOM 8089 N N . TYR A 1 1029 ? -28.091 23.523 -1.546 1.00 29.19 1029 TYR A N 1
ATOM 8090 C CA . TYR A 1 1029 ? -29.060 22.823 -2.392 1.00 29.19 1029 TYR A CA 1
ATOM 8091 C C . TYR A 1 1029 ? -28.947 23.323 -3.833 1.00 29.19 1029 TYR A C 1
ATOM 8093 O O . TYR A 1 1029 ? -28.950 24.531 -4.072 1.00 29.19 1029 TYR A O 1
ATOM 8101 N N . VAL A 1 1030 ? -28.849 22.395 -4.789 1.00 28.33 1030 VAL A N 1
ATOM 8102 C CA . VAL A 1 1030 ? -28.924 22.666 -6.234 1.00 28.33 1030 VAL A CA 1
ATOM 8103 C C . VAL A 1 1030 ? -30.289 22.194 -6.722 1.00 28.33 1030 VAL A C 1
ATOM 8105 O O . VAL A 1 1030 ? -30.632 21.030 -6.532 1.00 28.33 1030 VAL A O 1
ATOM 8108 N N . PHE A 1 1031 ? -31.062 23.066 -7.368 1.00 25.86 1031 PHE A N 1
ATOM 8109 C CA . PHE A 1 1031 ? -32.308 22.666 -8.025 1.00 25.86 1031 PHE A CA 1
ATOM 8110 C C . PHE A 1 1031 ? -32.112 22.560 -9.541 1.00 25.86 1031 PHE A C 1
ATOM 8112 O O . PHE A 1 1031 ? -31.685 23.521 -10.181 1.00 25.86 1031 PHE A O 1
ATOM 8119 N N . TYR A 1 1032 ? -32.502 21.418 -10.117 1.00 24.34 1032 TYR A N 1
ATOM 8120 C CA . TYR A 1 1032 ? -32.736 21.256 -11.554 1.00 24.34 1032 TYR A CA 1
ATOM 8121 C C . TYR A 1 1032 ? -34.242 21.193 -11.820 1.00 24.34 1032 TYR A C 1
ATOM 8123 O O . TYR A 1 1032 ? -34.959 20.391 -11.224 1.00 24.34 1032 TYR A O 1
ATOM 8131 N N . LEU A 1 1033 ? -34.734 22.015 -12.747 1.00 22.73 1033 LEU A N 1
ATOM 8132 C CA . LEU A 1 1033 ? -36.080 21.867 -13.295 1.00 22.73 1033 LEU A CA 1
ATOM 8133 C C . LEU A 1 1033 ? -36.031 20.879 -14.458 1.00 22.73 1033 LEU A C 1
ATOM 8135 O O . LEU A 1 1033 ? -35.694 21.252 -15.577 1.00 22.73 1033 LEU A O 1
ATOM 8139 N N . ASN A 1 1034 ? -36.414 19.629 -14.202 1.00 23.91 1034 ASN A N 1
ATOM 8140 C CA . ASN A 1 1034 ? -36.768 18.691 -15.261 1.00 23.91 1034 ASN A CA 1
ATOM 8141 C C . ASN A 1 1034 ? -38.296 18.572 -15.291 1.00 23.91 1034 ASN A C 1
ATOM 8143 O O . ASN A 1 1034 ? -38.905 17.973 -14.404 1.00 23.91 1034 ASN A O 1
ATOM 8147 N N . LYS A 1 1035 ? -38.952 19.204 -16.269 1.00 27.38 1035 LYS A N 1
ATOM 8148 C CA . LYS A 1 1035 ? -40.413 19.152 -16.382 1.00 27.38 1035 LYS A CA 1
ATOM 8149 C C . LYS A 1 1035 ? -40.812 17.902 -17.169 1.00 27.38 1035 LYS A C 1
ATOM 8151 O O . LYS A 1 1035 ? -40.868 17.923 -18.394 1.00 27.38 1035 LYS A O 1
ATOM 8156 N N . LYS A 1 1036 ? -41.155 16.822 -16.465 1.00 26.36 1036 LYS A N 1
ATOM 8157 C CA . LYS A 1 1036 ? -42.127 15.849 -16.979 1.00 26.36 1036 LYS A CA 1
ATOM 8158 C C . LYS A 1 1036 ? -43.495 16.273 -16.471 1.00 26.36 1036 LYS A C 1
ATOM 8160 O O . LYS A 1 1036 ? -43.801 16.068 -15.306 1.00 26.36 1036 LYS A O 1
ATOM 8165 N N . ASP A 1 1037 ? -44.322 16.816 -17.356 1.00 27.75 1037 ASP A N 1
ATOM 8166 C CA . ASP A 1 1037 ? -45.763 16.728 -17.160 1.00 27.75 1037 ASP A CA 1
ATOM 8167 C C . ASP A 1 1037 ? -46.437 16.373 -18.485 1.00 27.75 1037 ASP A C 1
ATOM 8169 O O . ASP A 1 1037 ? -46.477 17.149 -19.441 1.00 27.75 1037 ASP A O 1
ATOM 8173 N N . ARG A 1 1038 ? -46.918 15.129 -18.544 1.00 31.41 1038 ARG A N 1
ATOM 8174 C CA . ARG A 1 1038 ? -47.848 14.650 -19.561 1.00 31.41 1038 ARG A CA 1
ATOM 8175 C C . ARG A 1 1038 ? -49.177 15.357 -19.312 1.00 31.41 1038 ARG A C 1
ATOM 8177 O O . ARG A 1 1038 ? -49.865 14.999 -18.364 1.00 31.41 1038 ARG A O 1
ATOM 8184 N N . LYS A 1 1039 ? -49.600 16.247 -20.209 1.00 26.09 1039 LYS A N 1
ATOM 8185 C CA . LYS A 1 1039 ? -51.023 16.416 -20.540 1.00 26.09 1039 LYS A CA 1
ATOM 8186 C C . LYS A 1 1039 ? -51.193 17.005 -21.937 1.00 26.09 1039 LYS A C 1
ATOM 8188 O O . LYS A 1 1039 ? -50.448 17.868 -22.380 1.00 26.09 1039 LYS A O 1
ATOM 8193 N N . SER A 1 1040 ? -52.165 16.425 -22.624 1.00 35.44 1040 SER A N 1
ATOM 8194 C CA . SER A 1 1040 ? -52.566 16.609 -24.011 1.00 35.44 1040 SER A CA 1
ATOM 8195 C C . SER A 1 1040 ? -52.717 18.061 -24.464 1.00 35.44 1040 SER A C 1
ATOM 8197 O O . SER A 1 1040 ? -53.496 18.790 -23.859 1.00 35.44 1040 SER A O 1
ATOM 8199 N N . THR A 1 1041 ? -52.175 18.383 -25.640 1.00 25.31 1041 THR A N 1
ATOM 8200 C CA . THR A 1 1041 ? -52.926 19.133 -26.662 1.00 25.31 1041 THR A CA 1
ATOM 8201 C C . THR A 1 1041 ? -52.306 18.900 -28.037 1.00 25.31 1041 THR A C 1
ATOM 8203 O O . THR A 1 1041 ? -51.128 19.158 -28.253 1.00 25.31 1041 THR A O 1
ATOM 8206 N N . ARG A 1 1042 ? -53.124 18.364 -28.951 1.00 34.88 1042 ARG A N 1
ATOM 8207 C CA . ARG A 1 1042 ? -52.892 18.337 -30.401 1.00 34.88 1042 ARG A CA 1
ATOM 8208 C C . ARG A 1 1042 ? -52.590 19.753 -30.897 1.00 34.88 1042 ARG A C 1
ATOM 8210 O O . ARG A 1 1042 ? -53.284 20.659 -30.450 1.00 34.88 1042 ARG A O 1
ATOM 8217 N N . LEU A 1 1043 ? -51.699 19.901 -31.881 1.00 24.72 1043 LEU A N 1
ATOM 8218 C CA . LEU A 1 1043 ? -51.872 20.832 -33.007 1.00 24.72 1043 LEU A CA 1
ATOM 8219 C C . LEU A 1 1043 ? -50.849 20.545 -34.126 1.00 24.72 1043 LEU A C 1
ATOM 8221 O O . LEU A 1 1043 ? -49.659 20.789 -33.991 1.00 24.72 1043 LEU A O 1
ATOM 8225 N N . ASN A 1 1044 ? -51.391 19.931 -35.180 1.00 25.83 1044 ASN A N 1
ATOM 8226 C CA . ASN A 1 1044 ? -51.090 19.986 -36.614 1.00 25.83 1044 ASN A CA 1
ATOM 8227 C C . ASN A 1 1044 ? -49.737 20.507 -37.138 1.00 25.83 1044 ASN A C 1
ATOM 8229 O O . ASN A 1 1044 ? -49.393 21.673 -36.995 1.00 25.83 1044 ASN A O 1
ATOM 8233 N N . SER A 1 1045 ? -49.100 19.618 -37.910 1.00 27.08 1045 SER A N 1
ATOM 8234 C CA . SER A 1 1045 ? -48.636 19.794 -39.300 1.00 27.08 1045 SER A CA 1
ATOM 8235 C C . SER A 1 1045 ? -48.579 21.215 -39.881 1.00 27.08 1045 SER A C 1
ATOM 8237 O O . SER A 1 1045 ? -49.633 21.799 -40.123 1.00 27.08 1045 SER A O 1
ATOM 8239 N N . SER A 1 1046 ? -47.383 21.656 -40.287 1.00 28.31 1046 SER A N 1
ATOM 8240 C CA . SER A 1 1046 ? -47.043 21.973 -41.691 1.00 28.31 1046 SER A CA 1
ATOM 8241 C C . SER A 1 1046 ? -45.697 22.708 -41.787 1.00 28.31 1046 SER A C 1
ATOM 8243 O O . SER A 1 1046 ? -45.550 23.754 -41.159 1.00 28.31 1046 SER A O 1
ATOM 8245 N N . HIS A 1 1047 ? -44.843 22.185 -42.676 1.00 29.41 1047 HIS A N 1
ATOM 8246 C CA . HIS A 1 1047 ? -43.556 22.682 -43.192 1.00 29.41 1047 HIS A CA 1
ATOM 8247 C C . HIS A 1 1047 ? -42.291 22.408 -42.384 1.00 29.41 1047 HIS A C 1
ATOM 8249 O O . HIS A 1 1047 ? -42.100 23.010 -41.309 1.00 29.41 1047 HIS A O 1
#

Secondary structure (DSSP, 8-state):
--------------S--SGGG-SSEE-TTS-EEEEEEEEETTHHHHHHHHHHTT---SSS-GGGHHHHHHHHHGGGHHHH--EEEEEEEEETTTTEEEEEE-TT--S--EEEE-GGG-EEEESSGGGGGGGT----B-HHHHHH-HHHHSSB-SBTT-EEPPTTEEEEEETTS--EEEE--------TTSPP-S-HHHHHHHHHHHHHHHHHHHT--SS-EEEE--SSHHHHHHHHHHHHHHHTTS---TT--TTSPPEEEEEE--GGGS---HHHHHHHHHHHT-EEEEEE--HHHHHTTHHHHHHHHTS--SSTHHHHHHHHHHHHHHTT--EEE--TTHHHHHT-STTHHHHHHTS--SS----HHHHHHHHHHHHHHHHHHHHHTT---TT-S--TTTT-SHHHHHTTTSPPGGGB-HHHHHHHTT--HHHHHHHTS-HHHHHHHHHTS-HHHHHHHHHIIIIIIIIIHIIIIIHHHHTTT-EEE-GGG-HHHHHHHHTS-GGGTEEE-SSS-EEETHHHHHHHGGGS-HHHHHPPP----------TTSHHHHHHHHHS-HHHHHHHSSB-HHHHHHHHHHHHT-S-----S------------------SS---HHHHHHHHHHHHHHHHHSHHHHHHHS------PPPPPP---S--PPPP------EE-B-EE--TTSPPPPTT-EESEEEEEE-TT-SS-S-EEEEEEEETTEEEEEEEBTTBPPPP-SS-----PPPPEEEEEEETTTTEEEEEPP--TT--TTTTTS-EEEEEEE-SSB-EEEEEEE-STTT-EEEEEEE-SS-SEEE-SSSEEEEEE--TTEEEEEESSS---S--TTEEEEE-SB-TT--BTTTT-TTS---PEEEEEEPTTS--PPEEEEE----S-EEEEES--TT-TT--EEEEEESSSSEEEEEEEESSHHHHHHHHHHHS-------TTTHHHHS-S----S---S-HHHHHHHHHHHHHHTT--TT---TTHHHHTTS-SS--------EEE-TTT-PEEE-----------------

pLDDT: mean 76.82, std 22.3, range [22.48, 98.81]

Nearest PDB structures (foldseek):
  7ylz-assembly2_B  TM=8.125E-01  e=3.777E-25  Streptomyces sp. RM72
  7ylz-assembly1_A  TM=8.297E-01  e=1.523E-24  Streptomyces sp. RM72
  1ct9-assembly1_A  TM=8.446E-01  e=2.152E-23  Escherichia coli
  1ct9-assembly1_D  TM=8.416E-01  e=6.267E-23  Escherichia coli
  1ct9-assembly2_C  TM=8.064E-01  e=1.201E-22  Escherichia coli